Protein 6TQD (pdb70)

Foldseek 3Di:
DAKAKDFPDAAFEAAQDKAKGDIDMDHPQAWDAKDKDQVQQVVQPKDKDAPPDPDRPTIIIGHHADDVVDQQKGKMWMWIAGPVGDIYDTDIHIYGYAYPPDDAQDFKWRDKEWPDQEEALQQPDKIKIKTATDHSRATDFFFKKAKDWPDDAWDKPDGIDTHHPRRIDMIIIHHNDWDKIWMWIIGDRDPDTHIYDIHTHDHD/DDDAKAKDFPDAAQEAAQDKAKGDMDMDHPQAWDAKDKDQVQQVVQPKDKDAPPDPDRPTIIIGHGADDVVDDQKGKMWMWIAHPVGDIYDTDIHIYGYDYPVDDAQDFKFPDKEWPDQEEAQQQPDKIKIKTATDHSRATDFFFKKAKDWPDDAWDKPDGIDTHHPRRMDMIIIHHNDWDKIWMWIITPRDPDTDIYDIHTHDHD/DAKAKDQPDAAQEAAQDKAKGDMDIDHPQAWDAKDKDQVQQVVQPKDKDAPPDPDRPTIIIGHHADDVVDDQKGKMWMWIAHPVGDIYDIYIHIYGYDYPVDDAQDFKFPDKEWPDQEEAQQQPDKIKIKTATDHSRHTDFQFKKAKDWPDDAWDKPDRIFTHHPRRITMIIIHHNDWDKIWMWIIGDRDPDTHIYPIHTHDHD/DDDAKAKDFPDAAQEAAQDKAWGDIDMDHPQAWDAKDKDQVQQVVQPKDKDAPPDPDRPTIIIGHHADDVVDDQKGKMWMWIAGPVGDIYDTYIHIYGYDYPPDDAQDFKFPDKEWPDQEEAQQQPDKIKIKTATDHSRATDFFFKKAKDWPDDAWDKPDGIFTHHPRRITMIIIHHNDWDKIWMWIIGPRDPDTHIYDIHTHDHD/DKAKDQPDAAQEAAQDKAKGDIDIDDPQAWDAKDKDQVQQVVQPKDKDAPPDPDRPTIIIGHHADDVVDDQKGKMWMWIAHPVGDIYDTDIHIYGYDYPPDDAQDFKWPDKEWPDQEEALQQPDKIKIKTATDHSRQTDFQFKKAKDWPDDAWDKPDGIDTHHPRRMDMIIIHHNDWDKIKMWMIGDRDPDTHIYDIGTHDD/DDAKAKDFPDAAFEAAQDKAKGDMDIDHPQAWDAKDKDQVQQVVQPKDKDAPPDPDRPTIIIGHHADDVVDQQKGKMWMWIAGPVGDIYDTDIHIYGYDYPVDDAQDFKFPDKEWPDQEEAQQQPDKIKIKTATDHSRHTDFQFKKAKDWPDDAWDKPDRIFTHHPRRITMIIIHHNDWDKIWMWIIGPRDPDTHIYDIHTHDHD

InterPro domains:
  IPR003343 Bacterial Ig-like domain, group 2 [SM00635] (757-836)
  IPR003344 Big-1 (bacterial Ig-like domain 1) domain [PF02369] (562-648)
  IPR003344 Big-1 (bacterial Ig-like domain 1) domain [PF02369] (662-744)
  IPR003344 Big-1 (bacterial Ig-like domain 1) domain [PS51127] (560-653)
  IPR003344 Big-1 (bacterial Ig-like domain 1) domain [PS51127] (660-751)
  IPR003344 Big-1 (bacterial Ig-like domain 1) domain [SM00634] (559-648)
  IPR003344 Big-1 (bacterial Ig-like domain 1) domain [SM00634] (659-746)
  IPR003535 Intimin/invasin bacterial adhesion mediator protein [PR01369] (88-103)
  IPR003535 Intimin/inva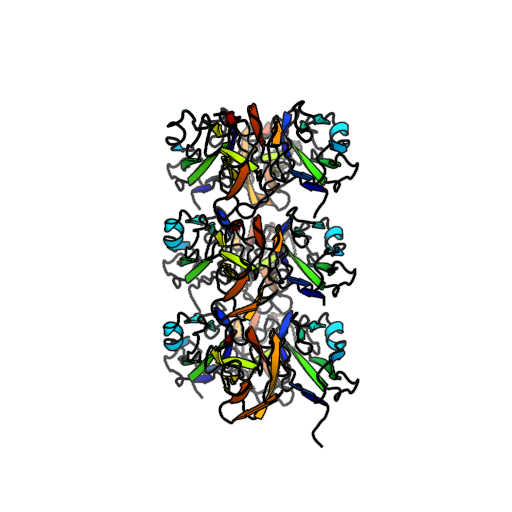sin bacterial adhesion mediator protein [PR01369] (174-189)
  IPR003535 Intimin/invasin bacterial adhesion mediator protein [PR01369] (294-309)
  IPR003535 Intimin/invasin bacterial adhesion mediator protein [PR01369] (322-341)
  IPR003535 Intimin/invasin bacterial adhesion mediator protein [PR01369] (390-409)
  IPR003535 Intimin/invasin bacterial adhesion mediator protein [PR01369] (477-489)
  IPR003535 Intimin/invasin bacterial adhesion mediator protein [PR01369] (654-667)
  IPR003535 Intimin/invasin bacterial adhesion mediator protein [PR01369] (878-890)
  IPR008964 Invasin/intimin cell-adhesion fragments [SSF49373] (560-652)
  IPR008964 Invasin/intimin cell-adhesion fragments [SSF49373] (659-747)
  IPR008964 Invasin/intimin cell-adhesion fragments [SSF49373] (757-840)
  IPR013117 Intimin, C-terminal [PF07979] (839-939)
  IPR013783 Immunoglobulin-like fold [G3DSA:2.60.40.10] (558-654)

Secondary structure (DSSP, 8-state):
--EEEE----EEEETT-EEEE--EEEESS-EEEEEEE-HHHHTTT-EEEE-SSS-TT-EEEE-----TTS--EEEEEEEEEETTS-EEEEEEEEEEEE-TT--TT--EEEEEEES-SEEESSS-PPEEEEEEEEETTEE-SS-EEEEEEEESS-EES-SEEE--TTSEEEEEEE-SS-EEEEEEEE-TT-SSPEEPPPEEEE--/---SEEEE----EEEETT-EEEE--EEEESS-EEEEEEE-HHHHTTT-EEEE-SSS-TT-EEEEPPPP-TTS--EEEEEEEEEETTS-B---EEEEEEEE-TTS-TT--EEEEEEES-SEEESSS-PPEEEEEEEEETTEE-SS-EEEEEEEESS-EES-SEEE--TTSEEEEEEE-SS-EEEEEEEE-TT-SSPEEPPPEEEE--/--EEEE----EEEETT-EEEE--EEEESS-EEEEEEE-HHHHTTT-EEEE--SS-TT-EEEEPPPP-TTS--EEEEEEEEEETTS-B---EEEEEEEE-TTS-TT--EEEEEEES-SEEESSS-PPEEEEEEEEETTEE-SS-EEEEEEEESS-EES-SEEE--TTSEEEEEEE-SS-EEEEEEEE-TT-SSPEEPPPEEEE--/---SEEEE----EEEETT-EEEE--EEEESS-EEEEEEE-HHHHTTT-EEEE-SSS-TT-EEEEPPPP-TTS--EEEEEEEEEETTS-B---EEEEEEEE-TTS-TT--EEEEEEES-SEEESSS-PPEEEEEEEEETTEE-SS-EEEEEEEESS-EES-SEEE--TTSEEEEEEE-SS-EEEEEEEE-TT-SSPEEPPPEEEE--/-EEEE----EEEETT-EEEE--EEEESS-EEEEEEE-HHHHTTT-EEEE-SSS-TT-EEEEPPPP-TTS--EEEEEEEEEETTS-B---EEEEEEEE-TTS-TT--EEEEEEES-SEEESSS-SPEEEEEEEEETTEE-SS-EEEEEEEESS-EES-SEEE--TTSEEEEEEE-SS-EEEEEEEE-TT-SSPEEPPPEEEE-/---EEEE----EEEETT-EEE---EEEESS-EEEEEEE-HHHHTTT-EEEE-SSS-TT-EEEEPPPP-TTS--EEEEEEEEEETTS-B---EEEEEEEE-TTS-TT--EEEEEEES-SEEESSS-PPEEEEEEEEETTEE-SS-EEEEEEEESS-EES-SEEE--TTSEEEEEEE-SS-EEEEEEEE-TT-SSPEEPPPEEEE--

GO terms:
  GO:0009279 cell outer membrane (C, IDA)
  GO:0042802 identical protein binding (F, IDA)
  GO:0042803 protein homodimerization activity (F, IDA)
  GO:0042834 peptidoglycan binding (F, IDA)
  GO:0141146 symbiont-mediated disruption of host tissue (P, IDA)
  GO:0098609 cell-cell adhesion (P, IDA)
  GO:0009986 cell surface (C, IC)
  GO:0005515 protein binding (F, IPI)

Structure (mmCIF, N/CA/C/O backbone):
data_6TQD
#
_entry.id   6TQD
#
_cell.length_a   56.039
_cell.length_b   65.473
_cell.length_c   79.378
_cell.angle_alpha   77.776
_cell.angle_beta   76.550
_cell.angle_gamma   84.762
#
_symmetry.space_group_name_H-M   'P 1'
#
loop_
_entity.id
_entity.type
_entity.pdbx_description
1 polymer Intimin
2 non-polymer 'BROMIDE ION'
3 non-polymer 'SODIUM ION'
4 non-polymer 'CHLORIDE ION'
5 non-polymer 'TETRAETHYLENE GLYCOL'
6 water water
#
loop_
_atom_site.group_PDB
_atom_site.id
_atom_site.type_symbol
_atom_site.label_atom_id
_atom_site.label_alt_id
_atom_site.label_comp_id
_atom_site.label_asym_id
_atom_site.label_entity_id
_atom_site.label_seq_id
_atom_site.pdbx_PDB_ins_code
_atom_site.Cartn_x
_atom_site.Cartn_y
_atom_site.Cartn_z
_atom_site.occupancy
_atom_site.B_iso_or_equiv
_atom_site.auth_seq_id
_atom_site.auth_comp_id
_atom_site.auth_asym_id
_atom_site.auth_atom_id
_atom_site.pdbx_PDB_model_num
ATOM 1 N N . ASP A 1 4 ? 1.08937 39.93792 7.35470 1.000 42.59566 452 ASP A N 1
ATOM 2 C CA . ASP A 1 4 ? 1.29259 41.33433 6.98140 1.000 40.25235 452 ASP A CA 1
ATOM 3 C C . ASP A 1 4 ? 1.63871 41.47322 5.49716 1.000 30.65254 452 ASP A C 1
ATOM 4 O O . ASP A 1 4 ? 1.24167 42.44005 4.84587 1.000 30.55211 452 ASP A O 1
ATOM 12 N N . ILE A 1 5 ? 2.38043 40.50882 4.96097 1.000 20.80543 453 ILE A N 1
ATOM 13 C CA . ILE A 1 5 ? 2.65910 40.50604 3.52866 1.000 14.66725 453 ILE A CA 1
ATOM 14 C C . ILE A 1 5 ? 1.55043 39.81361 2.74478 1.000 12.94015 453 ILE A C 1
ATOM 15 O O . ILE A 1 5 ? 1.11344 40.31366 1.70313 1.000 11.22352 453 ILE A O 1
ATOM 31 N N . LEU A 1 6 ? 1.04555 38.67192 3.22554 1.000 12.33853 454 LEU A N 1
ATOM 32 C CA . LEU A 1 6 ? 0.06984 37.90962 2.44735 1.000 11.06989 454 LEU A CA 1
ATOM 33 C C . LEU A 1 6 ? -0.71016 36.99485 3.37206 1.000 11.84533 454 LEU A C 1
ATOM 34 O O . LEU A 1 6 ? -0.10445 36.17991 4.07624 1.000 12.60201 454 LEU A O 1
ATOM 50 N N . SER A 1 7 ? -2.03126 37.11955 3.36455 1.000 9.82581 455 SER A N 1
ATOM 51 C CA . SER A 1 7 ? -2.89035 36.24535 4.15498 1.000 9.35781 455 SER A CA 1
ATOM 52 C C . SER A 1 7 ? -4.08032 35.78966 3.31882 1.000 8.69581 455 SER A C 1
ATOM 53 O O . SER A 1 7 ? -4.53828 36.49311 2.40789 1.000 9.00272 455 SER A O 1
ATOM 61 N N . LEU A 1 8 ? -4.55255 34.57836 3.61546 1.000 7.09554 456 LEU A N 1
ATOM 62 C CA . LEU A 1 8 ? -5.75105 33.99470 3.02349 1.000 6.92070 456 LEU A CA 1
ATOM 63 C C . LEU A 1 8 ? -6.62530 33.44544 4.14312 1.000 7.08179 456 LEU A C 1
ATOM 64 O O . LEU A 1 8 ? -6.14485 32.70168 5.00539 1.000 9.01843 456 LEU A O 1
ATOM 80 N N . ASN A 1 9 ? -7.90025 33.80978 4.13616 1.000 8.00724 457 ASN A N 1
ATOM 81 C CA . ASN A 1 9 ? -8.88083 33.24945 5.05174 1.000 8.10964 457 ASN A CA 1
ATOM 82 C C . ASN A 1 9 ? -10.09067 32.78791 4.25741 1.000 9.86648 457 ASN A C 1
ATOM 83 O O . ASN A 1 9 ? -10.46568 33.41617 3.26385 1.000 9.02944 457 ASN A O 1
ATOM 94 N N . ILE A 1 10 ? -10.67307 31.67590 4.69439 1.000 9.35805 458 ILE A N 1
ATOM 95 C CA . ILE A 1 10 ? -11.87410 31.10794 4.09525 1.000 11.34551 458 ILE A CA 1
ATOM 96 C C . ILE A 1 10 ? -12.94282 31.07568 5.17062 1.000 11.61185 458 ILE A C 1
ATOM 97 O O . ILE A 1 10 ? -12.97789 30.16686 5.99500 1.000 14.41166 458 ILE A O 1
ATOM 113 N N . PRO A 1 11 ? -13.81122 32.09645 5.22230 1.000 13.04381 459 PRO A N 1
ATOM 114 C CA . PRO A 1 11 ? -14.68341 32.26839 6.39350 1.000 15.35230 459 PRO A CA 1
ATOM 115 C C . PRO A 1 11 ? -15.77090 31.22535 6.51174 1.000 14.80464 459 PRO A C 1
ATOM 116 O O . PRO A 1 11 ? -16.27217 31.01402 7.61948 1.000 17.47227 459 PRO A O 1
ATOM 127 N N . HIS A 1 12 ? -16.17755 30.60313 5.41600 1.000 12.45707 460 HIS A N 1
ATOM 128 C CA . HIS A 1 12 ? -17.33457 29.72576 5.43358 1.000 12.74305 460 HIS A CA 1
ATOM 129 C C . HIS A 1 12 ? -17.00854 28.40958 4.75029 1.000 12.50899 460 HIS A C 1
ATOM 130 O O . HIS A 1 12 ? -16.48191 28.39820 3.63695 1.000 13.47751 460 HIS A O 1
ATOM 144 N N . ASP A 1 13 ? -17.35871 27.30480 5.40533 1.000 14.55690 461 ASP A N 1
ATOM 145 C CA . ASP A 1 13 ? -17.34009 26.01165 4.74481 1.000 14.65654 461 ASP A CA 1
ATOM 146 C C . ASP A 1 13 ? -18.57625 25.89016 3.86154 1.000 11.04456 461 ASP A C 1
ATOM 147 O O . ASP A 1 13 ? -19.50900 26.69081 3.94343 1.000 14.24247 461 ASP A O 1
ATOM 156 N N . ILE A 1 14 ? -18.57451 24.88701 3.00066 1.000 8.09232 462 ILE A N 1
ATOM 157 C CA . ILE A 1 14 ? -19.62375 24.70906 2.00802 1.000 8.80456 462 ILE A CA 1
ATOM 158 C C . ILE A 1 14 ? -20.44098 23.47903 2.35963 1.000 8.59473 462 ILE A C 1
ATOM 159 O O . ILE A 1 14 ? -19.88431 22.42147 2.68482 1.000 8.76845 462 ILE A O 1
ATOM 175 N N . ASN A 1 15 ? -21.76069 23.64859 2.35839 1.000 8.29669 463 ASN A N 1
ATOM 176 C CA . ASN A 1 15 ? -22.73143 22.56146 2.48994 1.000 6.80887 463 ASN A CA 1
ATOM 177 C C . ASN A 1 15 ? -23.71101 22.71069 1.34344 1.000 8.90085 463 ASN A C 1
ATOM 178 O O . ASN A 1 15 ? -24.32232 23.77789 1.18934 1.000 11.37491 463 ASN A O 1
ATOM 189 N N . GLY A 1 16 ? -23.83141 21.68059 0.51140 1.000 7.93518 464 GLY A N 1
ATOM 190 C CA . GLY A 1 16 ? -24.67043 21.78772 -0.66451 1.000 8.15763 464 GLY A CA 1
ATOM 191 C C . GLY A 1 16 ? -25.21339 20.46749 -1.15003 1.000 9.03630 464 GLY A C 1
ATOM 192 O O . GLY A 1 16 ? -24.75616 19.39654 -0.76590 1.000 9.92218 464 GLY A O 1
ATOM 196 N N . THR A 1 17 ? -26.18111 20.57242 -2.05372 1.000 11.86379 465 THR A N 1
ATOM 197 C CA . THR A 1 17 ? -26.79064 19.39688 -2.63430 1.000 12.77030 465 THR A CA 1
ATOM 198 C C . THR A 1 17 ? -25.82442 18.76466 -3.62960 1.000 11.98659 465 THR A C 1
ATOM 199 O O . THR A 1 17 ? -25.07722 19.45441 -4.33437 1.000 12.59138 465 THR A O 1
ATOM 210 N N . GLU A 1 18 ? -25.85533 17.43827 -3.69180 1.000 12.36681 466 GLU A N 1
ATOM 211 C CA . GLU A 1 18 ? -25.03415 16.69169 -4.63849 1.000 13.32382 466 GLU A CA 1
ATOM 212 C C . GLU A 1 18 ? -25.20688 17.25095 -6.04274 1.000 13.31380 466 GLU A C 1
ATOM 213 O O . GLU A 1 18 ? -26.31443 17.59906 -6.45657 1.000 14.30075 466 GLU A O 1
ATOM 225 N N A ARG A 1 19 ? -24.09645 17.34925 -6.76938 0.427 13.61607 467 ARG A N 1
ATOM 226 N N B ARG A 1 19 ? -24.09078 17.35087 -6.76256 0.573 13.41057 467 ARG A N 1
ATOM 227 C CA A ARG A 1 19 ? -23.99745 17.80686 -8.14980 0.427 15.86224 467 ARG A CA 1
ATOM 228 C CA B ARG A 1 19 ? -24.01818 17.81274 -8.14655 0.573 15.96207 467 ARG A CA 1
ATOM 229 C C A ARG A 1 19 ? -24.07810 19.32837 -8.28100 0.427 15.02805 467 ARG A C 1
ATOM 230 C C B ARG A 1 19 ? -24.29174 19.30562 -8.31025 0.573 15.18510 467 ARG A C 1
ATOM 231 O O A ARG A 1 19 ? -23.84298 19.84730 -9.37443 0.427 15.37148 467 ARG A O 1
ATOM 232 O O B ARG A 1 19 ? -24.39862 19.78572 -9.44716 0.573 15.75039 467 ARG A O 1
ATOM 273 N N . SER A 1 20 ? -24.40276 20.06104 -7.22025 1.000 13.73494 468 SER A N 1
ATOM 274 C CA . SER A 1 20 ? -24.59427 21.50078 -7.34265 1.000 13.29741 468 SER A CA 1
ATOM 275 C C . SER A 1 20 ? -23.25792 22.23387 -7.50989 1.000 11.47055 468 SER A C 1
ATOM 276 O O . SER A 1 20 ? -22.17906 21.69580 -7.24815 1.000 12.92372 468 SER A O 1
ATOM 285 N N . THR A 1 21 ? -23.35718 23.47445 -7.97158 1.000 13.70486 469 THR A N 1
ATOM 286 C CA . THR A 1 21 ? -22.22563 24.38561 -8.06436 1.000 13.92487 469 THR A CA 1
ATOM 287 C C . THR A 1 21 ? -22.31379 25.37799 -6.91603 1.000 14.97607 469 THR A C 1
ATOM 288 O O . THR A 1 21 ? -23.34540 26.02589 -6.72810 1.000 18.17558 469 THR A O 1
ATOM 299 N N . GLN A 1 22 ? -21.23291 25.49748 -6.15072 1.000 12.20110 470 GLN A N 1
ATOM 300 C CA . GLN A 1 22 ? -21.20538 26.29722 -4.93424 1.000 13.09915 470 GLN A CA 1
ATOM 301 C C . GLN A 1 22 ? -20.06716 27.30519 -5.02264 1.000 12.29150 470 GLN A C 1
ATOM 302 O O . GLN A 1 22 ? -18.89475 26.92059 -5.11938 1.000 13.79754 470 GLN A O 1
ATOM 316 N N . LYS A 1 23 ? -20.41283 28.58803 -4.96686 1.000 13.24111 471 LYS A N 1
ATOM 317 C CA . LYS A 1 23 ? -19.40281 29.63644 -4.96778 1.000 11.95699 471 LYS A CA 1
ATOM 318 C C . LYS A 1 23 ? -18.60735 29.58596 -3.66934 1.000 12.38993 471 LYS A C 1
ATOM 319 O O . LYS A 1 23 ? -19.15882 29.33870 -2.59805 1.000 15.09155 471 LYS A O 1
ATOM 338 N N . ILE A 1 24 ? -17.30506 29.83080 -3.78018 1.000 10.50328 472 ILE A N 1
ATOM 339 C CA . ILE A 1 24 ? -16.37788 29.84716 -2.65799 1.000 9.98657 472 ILE A CA 1
ATOM 340 C C . ILE A 1 24 ? -15.99411 31.28656 -2.36890 1.000 13.22976 472 ILE A C 1
ATOM 341 O O . ILE A 1 24 ? -15.60129 32.01960 -3.28009 1.000 13.29125 472 ILE A O 1
ATOM 357 N N . GLN A 1 25 ? -16.10509 31.69664 -1.11136 1.000 12.16132 473 GLN A N 1
ATOM 358 C CA . GLN A 1 25 ? -15.69660 33.02858 -0.68416 1.000 14.71340 473 GLN A CA 1
ATOM 359 C C . GLN A 1 25 ? -14.29495 32.96880 -0.08987 1.000 13.11688 473 GLN A C 1
ATOM 360 O O . GLN A 1 25 ? -14.06404 32.26328 0.90383 1.000 15.04029 473 GLN A O 1
ATOM 374 N N . LEU A 1 26 ? -13.36604 33.69310 -0.71524 1.000 11.87613 474 LEU A N 1
ATOM 375 C CA . LEU A 1 26 ? -11.99823 33.83898 -0.24237 1.000 11.62269 474 LEU A CA 1
ATOM 376 C C . LEU A 1 26 ? -11.78236 35.27880 0.19751 1.000 13.82550 474 LEU A C 1
ATOM 377 O O . LEU A 1 26 ? -12.28194 36.21815 -0.44073 1.000 15.89552 474 LEU A O 1
ATOM 393 N N A ILE A 1 27 ? -11.03683 35.45301 1.28817 0.452 9.76648 475 ILE A N 1
ATOM 394 N N B ILE A 1 27 ? -11.02313 35.46674 1.27683 0.548 9.76925 475 ILE A N 1
ATOM 395 C CA A ILE A 1 27 ? -10.64519 36.77033 1.78061 0.452 10.61589 475 ILE A CA 1
ATOM 396 C CA B ILE A 1 27 ? -10.66568 36.80109 1.75857 0.548 10.40996 475 ILE A CA 1
ATOM 397 C C A ILE A 1 27 ? -9.12515 36.82423 1.70631 0.452 10.21130 475 ILE A C 1
ATOM 398 C C B ILE A 1 27 ? -9.14403 36.88986 1.75709 0.548 10.19300 475 ILE A C 1
ATOM 399 O O A ILE A 1 27 ? -8.43523 36.10268 2.43978 0.452 10.71772 475 ILE A O 1
ATOM 400 O O B ILE A 1 27 ? -8.47586 36.27054 2.59567 0.548 10.42815 475 ILE A O 1
ATOM 431 N N . VAL A 1 28 ? -8.60012 37.67408 0.82728 1.000 11.23025 476 VAL A N 1
ATOM 432 C CA . VAL A 1 28 ? -7.17228 37.81085 0.61239 1.000 11.88047 476 VAL A CA 1
ATOM 433 C C . VAL A 1 28 ? -6.73670 39.20312 1.03573 1.000 11.16596 476 VAL A C 1
ATOM 434 O O . VAL A 1 28 ? -7.40459 40.19633 0.72312 1.000 13.44373 476 VAL A O 1
ATOM 448 N N . LYS A 1 29 ? -5.60570 39.27572 1.72611 1.000 9.93679 477 LYS A N 1
ATOM 449 C CA . LYS A 1 29 ? -4.91515 40.53791 1.97222 1.000 11.42963 477 LYS A CA 1
ATOM 450 C C . LYS A 1 29 ? -3.49484 40.35874 1.46574 1.000 12.02131 477 LYS A C 1
ATOM 451 O O . LYS A 1 29 ? -2.80063 39.43739 1.89327 1.000 14.18855 477 LYS A O 1
ATOM 470 N N . SER A 1 30 ? -3.07559 41.23214 0.54919 1.000 11.09232 478 SER A N 1
ATOM 471 C CA . SER A 1 30 ? -1.78798 41.08530 -0.12467 1.000 11.19996 478 SER A CA 1
ATOM 472 C C . SER A 1 30 ? -1.12957 42.44779 -0.28206 1.000 14.86207 478 SER A C 1
ATOM 473 O O . SER A 1 30 ? -1.67060 43.32550 -0.95707 1.000 16.77932 478 SER A O 1
ATOM 481 N N . LYS A 1 31 ? 0.03320 42.61612 0.34170 1.000 13.49379 479 LYS A N 1
ATOM 482 C CA . LYS A 1 31 ? 0.78602 43.86165 0.18695 1.000 14.38952 479 LYS A CA 1
ATOM 483 C C . LYS A 1 31 ? 1.24636 44.06794 -1.25228 1.000 15.13504 479 LYS A C 1
ATOM 484 O O . LYS A 1 31 ? 1.25370 45.20482 -1.75039 1.000 17.31639 479 LYS A O 1
ATOM 503 N N . TYR A 1 32 ? 1.67865 42.99864 -1.92544 1.000 15.68416 480 TYR A N 1
ATOM 504 C CA . TYR A 1 32 ? 2.28564 43.10666 -3.24473 1.000 16.04026 480 TYR A CA 1
ATOM 505 C C . TYR A 1 32 ? 1.33637 42.77733 -4.39140 1.000 16.25557 480 TYR A C 1
ATOM 506 O O . TYR A 1 32 ? 1.70891 42.96768 -5.55631 1.000 21.88190 480 TYR A O 1
ATOM 524 N N . GLY A 1 33 ? 0.12103 42.32752 -4.10683 1.000 14.16869 481 GLY A N 1
ATOM 525 C CA . GLY A 1 33 ? -0.83746 42.01867 -5.13930 1.000 12.19598 481 GLY A CA 1
ATOM 526 C C . GLY A 1 33 ? -1.02290 40.52594 -5.34458 1.000 13.53620 481 GLY A C 1
ATOM 527 O O . GLY A 1 33 ? -0.05672 39.78801 -5.54156 1.000 13.75395 481 GLY A O 1
ATOM 531 N N . LEU A 1 34 ? -2.27260 40.08186 -5.32812 1.000 14.74909 482 LEU A N 1
ATOM 532 C CA . LEU A 1 34 ? -2.56441 38.67322 -5.52685 1.000 12.48853 482 LEU A CA 1
ATOM 533 C C . LEU A 1 34 ? -2.24406 38.26692 -6.95807 1.000 14.10449 482 LEU A C 1
ATOM 534 O O . LEU A 1 34 ? -2.58112 38.97688 -7.91361 1.000 16.17499 482 LEU A O 1
ATOM 550 N N . ASP A 1 35 ? -1.56069 37.13147 -7.10417 1.000 10.42484 483 ASP A N 1
ATOM 551 C CA . ASP A 1 35 ? -1.31368 36.54280 -8.41240 1.000 10.73177 483 ASP A CA 1
ATOM 552 C C . ASP A 1 35 ? -2.28044 35.40942 -8.73099 1.000 11.77217 483 ASP A C 1
ATOM 553 O O . ASP A 1 35 ? -2.84203 35.36364 -9.83283 1.000 12.43849 483 ASP A O 1
ATOM 562 N N . ARG A 1 36 ? -2.49287 34.48791 -7.79234 1.000 9.03582 484 ARG A N 1
ATOM 563 C CA . ARG A 1 36 ? -3.29378 33.30441 -8.07456 1.000 10.38189 484 ARG A CA 1
ATOM 564 C C . ARG A 1 36 ? -3.59774 32.56127 -6.78458 1.000 9.04637 484 ARG A C 1
ATOM 565 O O . ARG A 1 36 ? -2.98251 32.79957 -5.73839 1.000 7.60229 484 ARG A O 1
ATOM 586 N N . ILE A 1 37 ? -4.56195 31.63590 -6.88503 1.000 8.26773 485 ILE A N 1
ATOM 587 C CA . ILE A 1 37 ? -4.88495 30.65954 -5.85765 1.000 8.36991 485 ILE A CA 1
ATOM 588 C C . ILE A 1 37 ? -4.59385 29.28197 -6.44425 1.000 6.27638 485 ILE A C 1
ATOM 589 O O . ILE A 1 37 ? -4.99863 28.99490 -7.58009 1.000 8.43032 485 ILE A O 1
ATOM 605 N N A VAL A 1 38 ? -3.93248 28.43258 -5.66684 0.703 5.89054 486 VAL A N 1
ATOM 606 N N B VAL A 1 38 ? -3.87488 28.45516 -5.69886 0.297 6.70685 486 VAL A N 1
ATOM 607 C CA A VAL A 1 38 ? -3.59902 27.06780 -6.06724 0.703 8.33143 486 VAL A CA 1
ATOM 608 C CA B VAL A 1 38 ? -3.63077 27.06976 -6.07955 0.297 7.99215 486 VAL A CA 1
ATOM 609 C C A VAL A 1 38 ? -4.28747 26.08680 -5.12226 0.703 7.00450 486 VAL A C 1
ATOM 610 C C B VAL A 1 38 ? -4.42050 26.17361 -5.13735 0.297 7.30887 486 VAL A C 1
ATOM 611 O O A VAL A 1 38 ? -4.15482 26.19459 -3.89268 0.703 6.76179 486 VAL A O 1
ATOM 612 O O B VAL A 1 38 ? -4.50013 26.43439 -3.92676 0.297 6.44987 486 VAL A O 1
ATOM 637 N N . TRP A 1 39 ? -5.01553 25.12642 -5.69394 1.000 6.88416 487 TRP A N 1
ATOM 638 C CA . TRP A 1 39 ? -5.87885 24.23321 -4.93331 1.000 6.68873 487 TRP A CA 1
ATOM 639 C C . TRP A 1 39 ? -5.39555 22.78957 -4.97348 1.000 9.74260 487 TRP A C 1
ATOM 640 O O . TRP A 1 39 ? -4.91094 22.31499 -6.00243 1.000 9.93999 487 TRP A O 1
ATOM 662 N N . ASP A 1 40 ? -5.55790 22.09816 -3.85907 1.000 8.92027 488 ASP A N 1
ATOM 663 C CA . ASP A 1 40 ? -5.53633 20.63250 -3.78896 1.000 10.39689 488 ASP A CA 1
ATOM 664 C C . ASP A 1 40 ? -6.97621 20.19795 -3.53895 1.000 10.37907 488 ASP A C 1
ATOM 665 O O . ASP A 1 40 ? -7.48468 20.32919 -2.42434 1.000 9.35154 488 ASP A O 1
ATOM 674 N N . ASP A 1 41 ? -7.65932 19.77281 -4.59651 1.000 9.36431 489 ASP A N 1
ATOM 675 C CA . ASP A 1 41 ? -9.03185 19.29101 -4.51035 1.000 10.22431 489 ASP A CA 1
ATOM 676 C C . ASP A 1 41 ? -9.11983 17.78076 -4.73050 1.000 11.22986 489 ASP A C 1
ATOM 677 O O . ASP A 1 41 ? -10.16799 17.27200 -5.13913 1.000 10.98835 489 ASP A O 1
ATOM 686 N N A SER A 1 42 ? -8.03487 17.05536 -4.45194 0.565 11.12070 490 SER A N 1
ATOM 687 N N B SER A 1 42 ? -8.02408 17.06220 -4.46631 0.435 11.14097 490 SER A N 1
ATOM 688 C CA A SER A 1 42 ? -8.00040 15.62695 -4.75947 0.565 11.53639 490 SER A CA 1
ATOM 689 C CA B SER A 1 42 ? -7.97933 15.62575 -4.72648 0.435 11.55809 490 SER A CA 1
ATOM 690 C C A SER A 1 42 ? -9.09579 14.85519 -4.03339 0.565 10.65399 490 SER A C 1
ATOM 691 C C B SER A 1 42 ? -9.13840 14.89798 -4.06058 0.435 10.72327 490 SER A C 1
ATOM 692 O O A SER A 1 42 ? -9.57645 13.83889 -4.54703 0.565 11.10577 490 SER A O 1
ATOM 693 O O B SER A 1 42 ? -9.70987 13.96549 -4.63788 0.435 11.27758 490 SER A O 1
ATOM 708 N N . ALA A 1 43 ? -9.50134 15.30897 -2.84148 1.000 9.56301 491 ALA A N 1
ATOM 709 C CA . ALA A 1 43 ? -10.59644 14.63639 -2.14016 1.000 11.36214 491 ALA A CA 1
ATOM 710 C C . ALA A 1 43 ? -11.89065 14.69322 -2.94609 1.000 10.70646 491 ALA A C 1
ATOM 711 O O . ALA A 1 43 ? -12.60425 13.68911 -3.05624 1.000 12.02888 491 ALA A O 1
ATOM 719 N N . LEU A 1 44 ? -12.21786 15.85722 -3.51643 1.000 9.14838 492 LEU A N 1
ATOM 720 C CA . LEU A 1 44 ? -13.40186 15.94819 -4.35443 1.000 9.98526 492 LEU A CA 1
ATOM 721 C C . LEU A 1 44 ? -13.26453 15.10868 -5.61267 1.000 9.70782 492 LEU A C 1
ATOM 722 O O . LEU A 1 44 ? -14.23545 14.48791 -6.05873 1.000 11.68905 492 LEU A O 1
ATOM 738 N N . ARG A 1 45 ? -12.07712 15.09983 -6.21403 1.000 8.34749 493 ARG A N 1
ATOM 739 C CA . ARG A 1 45 ? -11.89674 14.37742 -7.46856 1.000 9.54313 493 ARG A CA 1
ATOM 740 C C . ARG A 1 45 ? -12.04680 12.87467 -7.28421 1.000 11.66432 493 ARG A C 1
ATOM 741 O O . ARG A 1 45 ? -12.40861 12.18054 -8.23503 1.000 11.94140 493 ARG A O 1
ATOM 762 N N A SER A 1 46 ? -11.76560 12.36533 -6.08466 0.570 11.22965 494 SER A N 1
ATOM 763 N N B SER A 1 46 ? -11.77249 12.36265 -6.08416 0.430 11.44769 494 SER A N 1
ATOM 764 C CA A SER A 1 46 ? -11.96446 10.94419 -5.82018 0.570 13.26685 494 SER A CA 1
ATOM 765 C CA B SER A 1 46 ? -11.95583 10.93792 -5.82645 0.430 13.25426 494 SER A CA 1
ATOM 766 C C A SER A 1 46 ? -13.38760 10.52214 -6.13834 0.570 12.89620 494 SER A C 1
ATOM 767 C C B SER A 1 46 ? -13.39824 10.50381 -6.02769 0.430 12.90794 494 SER A C 1
ATOM 768 O O A SER A 1 46 ? -13.63318 9.35924 -6.49122 0.570 13.22249 494 SER A O 1
ATOM 769 O O B SER A 1 46 ? -13.65930 9.30440 -6.18755 0.430 12.89230 494 SER A O 1
ATOM 784 N N . GLN A 1 47 ? -14.34090 11.44592 -6.02069 1.000 12.03917 495 GLN A N 1
ATOM 785 C CA . GLN A 1 47 ? -15.74713 11.15624 -6.27290 1.000 12.35036 495 GLN A CA 1
ATOM 786 C C . GLN A 1 47 ? -16.32286 11.95728 -7.43666 1.000 14.04461 495 GLN A C 1
ATOM 787 O O . GLN A 1 47 ? -17.54481 12.02324 -7.59207 1.000 16.10555 495 GLN A O 1
ATOM 802 N N . GLY A 1 48 ? -15.46879 12.53537 -8.28188 1.000 12.39910 496 GLY A N 1
ATOM 803 C CA . GLY A 1 48 ? -15.92258 13.18814 -9.48802 1.000 13.66957 496 GLY A CA 1
ATOM 804 C C . GLY A 1 48 ? -16.30891 14.64361 -9.34813 1.000 12.19471 496 GLY A C 1
ATOM 805 O O . GLY A 1 48 ? -16.85267 15.21376 -10.29994 1.000 15.58802 496 GLY A O 1
ATOM 809 N N . GLY A 1 49 ? -16.06041 15.25858 -8.19918 1.000 10.95201 497 GLY A N 1
ATOM 810 C CA . GLY A 1 49 ? -16.24027 16.68734 -8.05061 1.000 9.48196 497 GLY A CA 1
ATOM 811 C C . GLY A 1 49 ? -14.93268 17.40282 -8.31110 1.000 9.93061 497 GLY A C 1
ATOM 812 O O . GLY A 1 49 ? -13.90978 16.79166 -8.61493 1.000 10.72516 497 GLY A O 1
ATOM 816 N N . GLN A 1 50 ? -14.97008 18.72850 -8.19096 1.000 8.12447 498 GLN A N 1
ATOM 817 C CA . GLN A 1 50 ? -13.76615 19.49996 -8.45654 1.000 9.36900 498 GLN A CA 1
ATOM 818 C C . GLN A 1 50 ? -13.96442 20.92878 -7.99723 1.000 8.45410 498 GLN A C 1
ATOM 819 O O . GLN A 1 50 ? -15.08511 21.39736 -7.79862 1.000 8.96917 498 GLN A O 1
ATOM 833 N N A ILE A 1 51 ? -12.84685 21.62938 -7.84384 0.543 8.66116 499 ILE A N 1
ATOM 834 N N B ILE A 1 51 ? -12.83649 21.61227 -7.79028 0.457 8.53773 499 ILE A N 1
ATOM 835 C CA A ILE A 1 51 ? -12.83420 23.07712 -7.69633 0.543 9.74767 499 ILE A CA 1
ATOM 836 C CA B ILE A 1 51 ? -12.78344 23.06601 -7.68744 0.457 9.64115 499 ILE A CA 1
ATOM 837 C C A ILE A 1 51 ? -12.29133 23.67003 -8.97935 0.543 9.69970 499 ILE A C 1
ATOM 838 C C B ILE A 1 51 ? -12.35188 23.59671 -9.04564 0.457 9.83842 499 ILE A C 1
ATOM 839 O O A ILE A 1 51 ? -11.26589 23.21252 -9.50166 0.543 10.06773 499 ILE A O 1
ATOM 840 O O B ILE A 1 51 ? -11.46254 23.02517 -9.69389 0.457 8.92670 499 ILE A O 1
ATOM 871 N N . GLN A 1 52 ? -12.98756 24.67865 -9.49557 1.000 10.65864 500 GLN A N 1
ATOM 872 C CA . GLN A 1 52 ? -12.64576 25.28302 -10.76560 1.000 12.44688 500 GLN A CA 1
ATOM 873 C C . GLN A 1 52 ? -12.85623 26.78387 -10.67909 1.000 11.79593 500 GLN A C 1
ATOM 874 O O . GLN A 1 52 ? -13.67696 27.27012 -9.89580 1.000 10.65911 500 GLN A O 1
ATOM 889 N N . HIS A 1 53 ? -12.10041 27.51794 -11.49116 1.000 13.99771 501 HIS A N 1
ATOM 890 C CA . HIS A 1 53 ? -12.34295 28.93659 -11.63503 1.000 17.58050 501 HIS A CA 1
ATOM 891 C C . HIS A 1 53 ? -13.74870 29.16367 -12.17387 1.000 18.08432 501 HIS A C 1
ATOM 892 O O . HIS A 1 53 ? -14.23111 28.42141 -13.03516 1.000 19.64089 501 HIS A O 1
ATOM 906 N N . SER A 1 54 ? -14.42360 30.18360 -11.63861 1.000 17.90055 502 SER A N 1
ATOM 907 C CA . SER A 1 54 ? -15.80044 30.46235 -12.04386 1.000 21.38494 502 SER A CA 1
ATOM 908 C C . SER A 1 54 ? -15.90130 31.01923 -13.45726 1.000 25.65708 502 SER A C 1
ATOM 909 O O . SER A 1 54 ? -17.01423 31.12206 -13.98336 1.000 28.07495 502 SER A O 1
ATOM 917 N N . GLY A 1 55 ? -14.78077 31.37299 -14.07820 1.000 25.89224 503 GLY A N 1
ATOM 918 C CA . GLY A 1 55 ? -14.78141 31.90704 -15.42350 1.000 30.92916 503 GLY A CA 1
ATOM 919 C C . GLY A 1 55 ? -14.80862 33.41335 -15.50520 1.000 36.12416 503 GLY A C 1
ATOM 920 O O . GLY A 1 55 ? -14.81751 33.95966 -16.61809 1.000 40.37013 503 GLY A O 1
ATOM 924 N N . SER A 1 56 ? -14.82484 34.10297 -14.37197 1.000 34.33264 504 SER A N 1
ATOM 925 C CA . SER A 1 56 ? -14.77073 35.55694 -14.35774 1.000 36.86752 504 SER A CA 1
ATOM 926 C C . SER A 1 56 ? -13.31989 35.97568 -14.58776 1.000 36.93793 504 SER A C 1
ATOM 927 O O . SER A 1 56 ? -12.44271 35.14652 -14.84649 1.000 36.07678 504 SER A O 1
ATOM 935 N N . GLN A 1 57 ? -13.04559 37.27180 -14.49973 1.000 38.56563 505 GLN A N 1
ATOM 936 C CA . GLN A 1 57 ? -11.69322 37.77609 -14.68428 1.000 40.87338 505 GLN A CA 1
ATOM 937 C C . GLN A 1 57 ? -10.91958 37.89016 -13.37434 1.000 34.93438 505 GLN A C 1
ATOM 938 O O . GLN A 1 57 ? -9.76433 38.32498 -13.39299 1.000 35.33698 505 GLN A O 1
ATOM 952 N N . SER A 1 58 ? -11.51518 37.48502 -12.25084 1.000 30.43454 506 SER A N 1
ATOM 953 C CA . SER A 1 58 ? -10.90614 37.64722 -10.93578 1.000 28.57448 506 SER A CA 1
ATOM 954 C C . SER A 1 58 ? -10.08006 36.42400 -10.56888 1.000 26.26603 506 SER A C 1
ATOM 955 O O . SER A 1 58 ? -10.55939 35.28839 -10.66543 1.000 28.59694 506 SER A O 1
ATOM 963 N N . ALA A 1 59 ? -8.83866 36.66053 -10.14478 1.000 23.21161 507 ALA A N 1
ATOM 964 C CA . ALA A 1 59 ? -7.95327 35.57049 -9.75771 1.000 21.22578 507 ALA A CA 1
ATOM 965 C C . ALA A 1 59 ? -8.39235 34.84743 -8.48918 1.000 20.07944 507 ALA A C 1
ATOM 966 O O . ALA A 1 59 ? -7.77684 33.83040 -8.14559 1.000 19.69918 507 ALA A O 1
ATOM 973 N N . GLN A 1 60 ? -9.41852 35.33146 -7.78152 1.000 18.79933 508 GLN A N 1
ATOM 974 C CA . GLN A 1 60 ? -9.85583 34.65767 -6.56273 1.000 19.78415 508 GLN A CA 1
ATOM 975 C C . GLN A 1 60 ? -11.27732 34.11360 -6.65227 1.000 18.44793 508 GLN A C 1
ATOM 976 O O . GLN A 1 60 ? -11.86976 33.78608 -5.61322 1.000 24.16365 508 GLN A O 1
ATOM 990 N N A ASP A 1 61 ? -11.83986 34.00366 -7.85651 0.555 16.39492 509 ASP A N 1
ATOM 991 N N B ASP A 1 61 ? -11.85092 34.02020 -7.85053 0.445 16.59333 509 ASP A N 1
ATOM 992 C CA A ASP A 1 61 ? -13.23633 33.60724 -8.04266 0.555 17.63163 509 ASP A CA 1
ATOM 993 C CA B ASP A 1 61 ? -13.24274 33.60634 -8.02302 0.445 17.64837 509 ASP A CA 1
ATOM 994 C C A ASP A 1 61 ? -13.28312 32.12906 -8.41117 0.555 14.72351 509 ASP A C 1
ATOM 995 C C B ASP A 1 61 ? -13.27679 32.13211 -8.40415 0.445 14.71987 509 ASP A C 1
ATOM 996 O O A ASP A 1 61 ? -13.07316 31.75896 -9.57098 0.555 15.18449 509 ASP A O 1
ATOM 997 O O B ASP A 1 61 ? -13.04784 31.76924 -9.56232 0.445 15.17154 509 ASP A O 1
ATOM 1014 N N . TYR A 1 62 ? -13.58813 31.28766 -7.42275 1.000 9.68417 510 TYR A N 1
ATOM 1015 C CA . TYR A 1 62 ? -13.62335 29.84698 -7.59274 1.000 10.46397 510 TYR A CA 1
ATOM 1016 C C . TYR A 1 62 ? -14.95915 29.29319 -7.12279 1.000 10.53039 510 TYR A C 1
ATOM 1017 O O . TYR A 1 62 ? -15.68808 29.92679 -6.35772 1.000 12.44174 510 TYR A O 1
ATOM 1036 N N . GLN A 1 63 ? -15.26362 28.10084 -7.60164 1.000 9.33401 511 GLN A N 1
ATOM 1037 C CA . GLN A 1 63 ? -16.48834 27.40685 -7.23227 1.000 9.94626 511 GLN A CA 1
ATOM 1038 C C . GLN A 1 63 ? -16.19487 25.92105 -7.13295 1.000 10.66401 511 GLN A C 1
ATOM 1039 O O . GLN A 1 63 ? -15.27290 25.40309 -7.76998 1.000 11.28933 511 GLN A O 1
ATOM 1053 N N . ALA A 1 64 ? -16.99692 25.23424 -6.33827 1.000 10.34210 512 ALA A N 1
ATOM 1054 C CA . ALA A 1 64 ? -16.89319 23.79659 -6.18640 1.000 10.11865 512 ALA A CA 1
ATOM 1055 C C . ALA A 1 64 ? -18.05865 23.15013 -6.91589 1.000 10.50874 512 ALA A C 1
ATOM 1056 O O . ALA A 1 64 ? -19.20421 23.59060 -6.76608 1.000 10.84699 512 ALA A O 1
ATOM 1063 N N . ILE A 1 65 ? -17.75407 22.13964 -7.71879 1.000 9.01637 513 ILE A N 1
ATOM 1064 C CA . ILE A 1 65 ? -18.74598 21.24588 -8.30563 1.000 9.93741 513 ILE A CA 1
ATOM 1065 C C . ILE A 1 65 ? -18.80742 20.03345 -7.39060 1.000 9.61790 513 ILE A C 1
ATOM 1066 O O . ILE A 1 65 ? -17.83259 19.29012 -7.26520 1.000 10.72733 513 ILE A O 1
ATOM 1082 N N . LEU A 1 66 ? -19.95030 19.83763 -6.73808 1.000 10.56447 514 LEU A N 1
ATOM 1083 C CA . LEU A 1 66 ? -20.05732 18.79288 -5.73372 1.000 9.79134 514 LEU A CA 1
ATOM 1084 C C . LEU A 1 66 ? -20.30118 17.43592 -6.38727 1.000 11.30579 514 LEU A C 1
ATOM 1085 O O . LEU A 1 66 ? -21.02169 17.34694 -7.38699 1.000 11.91381 514 LEU A O 1
ATOM 1101 N N . PRO A 1 67 ? -19.69813 16.37265 -5.86820 1.000 10.41211 515 PRO A N 1
ATOM 1102 C CA . PRO A 1 67 ? -19.94699 15.03937 -6.43230 1.000 12.36988 515 PRO A CA 1
ATOM 1103 C C . PRO A 1 67 ? -21.35310 14.54316 -6.10539 1.000 13.10183 515 PRO A C 1
ATOM 1104 O O . PRO A 1 67 ? -22.11247 15.16970 -5.36305 1.000 10.95316 515 PRO A O 1
ATOM 1115 N N . ALA A 1 68 ? -21.68804 13.39287 -6.68025 1.000 13.13878 516 ALA A N 1
ATOM 1116 C CA . ALA A 1 68 ? -22.90200 12.69260 -6.29603 1.000 13.15402 516 ALA A CA 1
ATOM 1117 C C . ALA A 1 68 ? -22.80664 12.21109 -4.85379 1.000 12.34480 516 ALA A C 1
ATOM 1118 O O . ALA A 1 68 ? -21.72797 11.92398 -4.33489 1.000 12.79424 516 ALA A O 1
ATOM 1125 N N . TYR A 1 69 ? -23.96329 12.11724 -4.21012 1.000 12.57120 517 TYR A N 1
ATOM 1126 C CA . TYR A 1 69 ? -24.02419 11.64612 -2.83808 1.000 11.27272 517 TYR A CA 1
ATOM 1127 C C . TYR A 1 69 ? -23.69103 10.16220 -2.79192 1.000 14.22773 517 TYR A C 1
ATOM 1128 O O . TYR A 1 69 ? -24.13924 9.38195 -3.64100 1.000 15.39111 517 TYR A O 1
ATOM 1146 N N . VAL A 1 70 ? -22.92694 9.77236 -1.78276 1.000 15.46876 518 VAL A N 1
ATOM 1147 C CA . VAL A 1 70 ? -22.53000 8.38311 -1.57628 1.000 16.61865 518 VAL A CA 1
ATOM 1148 C C . VAL A 1 70 ? -23.36770 7.82444 -0.43649 1.000 17.76578 518 VAL A C 1
ATOM 1149 O O . VAL A 1 70 ? -23.22130 8.23780 0.71789 1.000 16.88389 518 VAL A O 1
ATOM 1162 N N . GLN A 1 71 ? -24.24647 6.87307 -0.74387 1.000 21.44375 519 GLN A N 1
ATOM 1163 C CA . GLN A 1 71 ? -25.05678 6.26519 0.30038 1.000 23.05017 519 GLN A CA 1
ATOM 1164 C C . GLN A 1 71 ? -24.16095 5.45871 1.22874 1.000 23.36648 519 GLN A C 1
ATOM 1165 O O . GLN A 1 71 ? -23.37696 4.61769 0.77837 1.000 26.73055 519 GLN A O 1
ATOM 1179 N N . GLY A 1 72 ? -24.26424 5.73365 2.52598 1.000 22.24410 520 GLY A N 1
ATOM 1180 C CA . GLY A 1 72 ? -23.40484 5.12798 3.51097 1.000 25.50395 520 GLY A CA 1
ATOM 1181 C C . GLY A 1 72 ? -21.99773 5.67401 3.56119 1.000 25.72196 520 GLY A C 1
ATOM 1182 O O . GLY A 1 72 ? -21.19001 5.18077 4.35900 1.000 27.93913 520 GLY A O 1
ATOM 1186 N N . GLY A 1 73 ? -21.66934 6.67641 2.73773 1.000 21.03909 521 GLY A N 1
ATOM 1187 C CA . GLY A 1 73 ? -20.31952 7.19214 2.67199 1.000 19.88647 521 GLY A CA 1
ATOM 1188 C C . GLY A 1 73 ? -20.11184 8.39735 3.56833 1.000 17.12834 521 GLY A C 1
ATOM 1189 O O . GLY A 1 73 ? -21.00264 8.85353 4.28027 1.000 17.15349 521 GLY A O 1
ATOM 1193 N N . SER A 1 74 ? -18.89636 8.93794 3.50066 1.000 18.57735 522 SER A N 1
ATOM 1194 C CA . SER A 1 74 ? -18.54183 10.08512 4.32254 1.000 19.05369 522 SER A CA 1
ATOM 1195 C C . SER A 1 74 ? -19.27241 11.33705 3.85602 1.000 15.45277 522 SER A C 1
ATOM 1196 O O . SER A 1 74 ? -19.87810 12.06133 4.66209 1.000 13.96787 522 SER A O 1
ATOM 1204 N N . ASN A 1 75 ? -19.18545 11.62803 2.56677 1.000 13.42324 523 ASN A N 1
ATOM 1205 C CA . ASN A 1 75 ? -19.76794 12.82193 1.95108 1.000 10.23416 523 ASN A CA 1
ATOM 1206 C C . ASN A 1 75 ? -19.18371 14.11988 2.49708 1.000 10.85510 523 ASN A C 1
ATOM 1207 O O . ASN A 1 75 ? -19.78827 15.17637 2.34283 1.000 8.28454 523 ASN A O 1
ATOM 1218 N N . VAL A 1 76 ? -18.01375 14.04427 3.13340 1.000 12.49859 524 VAL A N 1
ATOM 1219 C CA . VAL A 1 76 ? -17.26569 15.20530 3.58684 1.000 11.65150 524 VAL A CA 1
ATOM 1220 C C . VAL A 1 76 ? -15.93043 15.20770 2.85986 1.000 11.70286 524 VAL A C 1
ATOM 1221 O O . VAL A 1 76 ? -15.24073 14.18569 2.81795 1.000 11.99259 524 VAL A O 1
ATOM 1234 N N . TYR A 1 77 ? -15.56781 16.35149 2.28795 1.000 7.91216 525 TYR A N 1
ATOM 1235 C CA . TYR A 1 77 ? -14.38040 16.46418 1.45462 1.000 10.62590 525 TYR A CA 1
ATOM 1236 C C . TYR A 1 77 ? -13.56056 17.64623 1.94148 1.000 9.53166 525 TYR A C 1
ATOM 1237 O O . TYR A 1 77 ? -14.07219 18.76502 2.00379 1.000 12.14121 525 TYR A O 1
ATOM 1255 N N . LYS A 1 78 ? -12.30311 17.39670 2.28375 1.000 8.63862 526 LYS A N 1
ATOM 1256 C CA . LYS A 1 78 ? -11.40697 18.42860 2.78768 1.000 9.27301 526 LYS A CA 1
ATOM 1257 C C . LYS A 1 78 ? -10.47070 18.80556 1.64974 1.000 9.59465 526 LYS A C 1
ATOM 1258 O O . LYS A 1 78 ? -9.78260 17.93845 1.09303 1.000 11.40042 526 LYS A O 1
ATOM 1277 N N . VAL A 1 79 ? -10.46405 20.09201 1.28070 1.000 8.15010 527 VAL A N 1
ATOM 1278 C CA . VAL A 1 79 ? -9.61034 20.60116 0.21913 1.000 7.40720 527 VAL A CA 1
ATOM 1279 C C . VAL A 1 79 ? -8.83721 21.79173 0.78262 1.000 8.38124 527 VAL A C 1
ATOM 1280 O O . VAL A 1 79 ? -9.19743 22.36151 1.81389 1.000 7.64114 527 VAL A O 1
ATOM 1293 N N . THR A 1 80 ? -7.75322 22.16651 0.09564 1.000 5.70886 528 THR A N 1
ATOM 1294 C CA . THR A 1 80 ? -6.90229 23.23471 0.58087 1.000 7.24781 528 THR A CA 1
ATOM 1295 C C . THR A 1 80 ? -6.60492 24.23684 -0.53042 1.000 5.13193 528 THR A C 1
ATOM 1296 O O . THR A 1 80 ? -6.47780 23.87401 -1.69979 1.000 6.58908 528 THR A O 1
ATOM 1307 N N . ALA A 1 81 ? -6.45764 25.49407 -0.13850 1.000 6.73038 529 ALA A N 1
ATOM 1308 C CA . ALA A 1 81 ? -6.12154 26.56832 -1.05186 1.000 4.95547 529 ALA A CA 1
ATOM 1309 C C . ALA A 1 81 ? -4.94765 27.34989 -0.50484 1.000 6.51316 529 ALA A C 1
ATOM 1310 O O . ALA A 1 81 ? -4.88534 27.63730 0.68615 1.000 8.10499 529 ALA A O 1
ATOM 1317 N N . ARG A 1 82 ? -4.05015 27.74676 -1.39523 1.000 6.01187 530 ARG A N 1
ATOM 1318 C CA . ARG A 1 82 ? -2.90636 28.57143 -1.06085 1.000 6.48048 530 ARG A CA 1
ATOM 1319 C C . ARG A 1 82 ? -2.88375 29.74074 -2.03041 1.000 7.52516 530 ARG A C 1
ATOM 1320 O O . ARG A 1 82 ? -2.93725 29.54356 -3.24837 1.000 8.22921 530 ARG A O 1
ATOM 1341 N N . ALA A 1 83 ? -2.78665 30.95192 -1.49857 1.000 7.91961 531 ALA A N 1
ATOM 1342 C CA . ALA A 1 83 ? -2.66500 32.13968 -2.33442 1.000 5.29259 531 ALA A CA 1
ATOM 1343 C C . ALA A 1 83 ? -1.19775 32.46328 -2.56945 1.000 6.69479 531 ALA A C 1
ATOM 1344 O O . ALA A 1 83 ? -0.35187 32.24168 -1.69920 1.000 7.61895 531 ALA A O 1
ATOM 1351 N N . TYR A 1 84 ? -0.89369 32.98335 -3.76675 1.000 4.87493 532 TYR A N 1
ATOM 1352 C CA . TYR A 1 84 ? 0.42993 33.48394 -4.08786 1.000 4.46423 532 TYR A CA 1
ATOM 1353 C C . TYR A 1 84 ? 0.31808 34.93771 -4.53540 1.000 6.42295 532 TYR A C 1
ATOM 1354 O O . TYR A 1 84 ? -0.61984 35.30443 -5.26831 1.000 7.27510 532 TYR A O 1
ATOM 1372 N N . ASP A 1 85 ? 1.30349 35.74334 -4.15063 1.000 6.31079 533 ASP A N 1
ATOM 1373 C CA . ASP A 1 85 ? 1.37252 37.13125 -4.60249 1.000 6.26324 533 ASP A CA 1
ATOM 1374 C C . ASP A 1 85 ? 2.28651 37.24786 -5.81946 1.000 8.95745 533 ASP A C 1
ATOM 1375 O O . ASP A 1 85 ? 2.89825 36.28101 -6.27616 1.000 8.57395 533 ASP A O 1
ATOM 1384 N N . ARG A 1 86 ? 2.37513 38.46709 -6.34900 1.000 8.91961 534 ARG A N 1
ATOM 1385 C CA . ARG A 1 86 ? 3.15555 38.71615 -7.56419 1.000 10.56954 534 ARG A CA 1
ATOM 1386 C C . ARG A 1 86 ? 4.65300 38.56062 -7.37252 1.000 11.59464 534 ARG A C 1
ATOM 1387 O O . ARG A 1 86 ? 5.37034 38.50423 -8.37911 1.000 12.98490 534 ARG A O 1
ATOM 1408 N N . ASN A 1 87 ? 5.14273 38.50891 -6.12847 1.000 10.54136 535 ASN A N 1
ATOM 1409 C CA . ASN A 1 87 ? 6.54907 38.28077 -5.81708 1.000 10.51118 535 ASN A CA 1
ATOM 1410 C C . ASN A 1 87 ? 6.85794 36.81172 -5.56001 1.000 10.97473 535 ASN A C 1
ATOM 1411 O O . ASN A 1 87 ? 8.01390 36.47335 -5.29422 1.000 14.44074 535 ASN A O 1
ATOM 1422 N N . GLY A 1 88 ? 5.85506 35.94438 -5.60285 1.000 8.70937 536 GLY A N 1
ATOM 1423 C CA . GLY A 1 88 ? 6.07481 34.53298 -5.36474 1.000 7.69330 536 GLY A CA 1
ATOM 1424 C C . GLY A 1 88 ? 5.91074 34.08111 -3.93441 1.000 8.20759 536 GLY A C 1
ATOM 1425 O O . GLY A 1 88 ? 6.12244 32.89548 -3.66352 1.000 10.03199 536 GLY A O 1
ATOM 1429 N N . ASN A 1 89 ? 5.59291 34.98368 -3.00731 1.000 8.01963 537 ASN A N 1
ATOM 1430 C CA . ASN A 1 89 ? 5.26861 34.57026 -1.64895 1.000 7.66972 537 ASN A CA 1
ATOM 1431 C C . ASN A 1 89 ? 3.92233 33.86878 -1.66172 1.000 5.47061 537 ASN A C 1
ATOM 1432 O O . ASN A 1 89 ? 3.08496 34.10405 -2.52985 1.000 6.97279 537 ASN A O 1
ATOM 1443 N N . SER A 1 90 ? 3.71955 32.99220 -0.68942 1.000 6.85906 538 SER A N 1
ATOM 1444 C CA . SER A 1 90 ? 2.43619 32.33115 -0.54300 1.000 7.19809 538 SER A CA 1
ATOM 1445 C C . SER A 1 90 ? 1.86051 32.58294 0.84275 1.000 7.87766 538 SER A C 1
ATOM 1446 O O . SER A 1 90 ? 2.53568 33.06830 1.75733 1.000 7.56972 538 SER A O 1
ATOM 1454 N N . SER A 1 91 ? 0.57099 32.27632 0.97077 1.000 7.69260 539 SER A N 1
ATOM 1455 C CA . SER A 1 91 ? -0.15051 32.29787 2.23004 1.000 6.37156 539 SER A CA 1
ATOM 1456 C C . SER A 1 91 ? -0.03672 30.94325 2.92440 1.000 6.85101 539 SER A C 1
ATOM 1457 O O . SER A 1 91 ? 0.62841 30.02549 2.45311 1.000 7.45801 539 SER A O 1
ATOM 1465 N N . ASN A 1 92 ? -0.72728 30.80593 4.05513 1.000 7.28404 540 ASN A N 1
ATOM 1466 C CA . ASN A 1 92 ? -0.96497 29.47642 4.58835 1.000 7.21380 540 ASN A CA 1
ATOM 1467 C C . ASN A 1 92 ? -1.76053 28.65951 3.56777 1.000 8.30407 540 ASN A C 1
ATOM 1468 O O . ASN A 1 92 ? -2.45556 29.19785 2.69726 1.000 8.71339 540 ASN A O 1
ATOM 1479 N N . ASN A 1 93 ? -1.67229 27.33124 3.69379 1.000 7.51740 541 ASN A N 1
ATOM 1480 C CA . ASN A 1 93 ? -2.51566 26.41210 2.93223 1.000 10.03382 541 ASN A CA 1
ATOM 1481 C C . ASN A 1 93 ? -3.76957 26.21361 3.77595 1.000 9.27399 541 ASN A C 1
ATOM 1482 O O . ASN A 1 93 ? -3.71183 25.60057 4.84365 1.000 11.51017 541 ASN A O 1
ATOM 1493 N N . VAL A 1 94 ? -4.88804 26.74931 3.31240 1.000 6.52730 542 VAL A N 1
ATOM 1494 C CA . VAL A 1 94 ? -6.07241 26.92389 4.14234 1.000 6.97926 542 VAL A CA 1
ATOM 1495 C C . VAL A 1 94 ? -7.11643 25.87556 3.79975 1.000 6.86518 542 VAL A C 1
ATOM 1496 O O . VAL A 1 94 ? -7.44206 25.65110 2.62586 1.000 6.03670 542 VAL A O 1
ATOM 1509 N N . LEU A 1 95 ? -7.69780 25.28920 4.83912 1.000 8.78954 543 LEU A N 1
ATOM 1510 C CA . LEU A 1 95 ? -8.65668 24.21178 4.69576 1.000 10.03798 543 LEU A CA 1
ATOM 1511 C C . LEU A 1 95 ? -10.04000 24.76008 4.38922 1.000 9.41705 543 LEU A C 1
ATOM 1512 O O . LEU A 1 95 ? -10.50329 25.73472 4.99093 1.000 12.03702 543 LEU A O 1
ATOM 1528 N N . LEU A 1 96 ? -10.68767 24.12935 3.42088 1.000 8.42561 544 LEU A N 1
ATOM 1529 C CA . LEU A 1 96 ? -12.10334 24.30475 3.13301 1.000 7.98732 544 LEU A CA 1
ATOM 1530 C C . LEU A 1 96 ? -12.74230 22.92580 3.21318 1.000 7.44480 544 LEU A C 1
ATOM 1531 O O . LEU A 1 96 ? -12.24424 21.97996 2.59611 1.000 8.38509 544 LEU A O 1
ATOM 1547 N N . THR A 1 97 ? -13.83182 22.81529 3.96462 1.000 8.43589 545 THR A N 1
ATOM 1548 C CA . THR A 1 97 ? -14.56736 21.56810 4.11424 1.000 8.32358 545 THR A CA 1
ATOM 1549 C C . THR A 1 97 ? -15.86445 21.66571 3.32431 1.000 9.04822 545 THR A C 1
ATOM 1550 O O . THR A 1 97 ? -16.61790 22.63856 3.47100 1.000 10.16633 545 THR A O 1
ATOM 1561 N N . ILE A 1 98 ? -16.09950 20.67738 2.47283 1.000 7.37941 546 ILE A N 1
ATOM 1562 C CA . ILE A 1 98 ? -17.27021 20.62345 1.60620 1.000 8.85362 546 ILE A CA 1
ATOM 1563 C C . ILE A 1 98 ? -18.06847 19.38629 1.99703 1.000 9.53242 546 ILE A C 1
ATOM 1564 O O . ILE A 1 98 ? -17.55015 18.26347 1.95172 1.000 10.82181 546 ILE A O 1
ATOM 1580 N N . THR A 1 99 ? -19.31924 19.59249 2.38558 1.000 9.55060 547 THR A N 1
ATOM 1581 C CA . THR A 1 99 ? -20.20865 18.50571 2.77657 1.000 7.89999 547 THR A CA 1
ATOM 1582 C C . THR A 1 99 ? -21.33734 18.41442 1.76262 1.000 8.95492 547 THR A C 1
ATOM 1583 O O . THR A 1 99 ? -21.95698 19.42682 1.42437 1.000 9.66450 547 THR A O 1
ATOM 1594 N N . VAL A 1 100 ? -21.61500 17.20083 1.30672 1.000 8.06729 548 VAL A N 1
ATOM 1595 C CA . VAL A 1 100 ? -22.56767 16.93434 0.23972 1.000 7.28038 548 VAL A CA 1
ATOM 1596 C C . VAL A 1 100 ? -23.79855 16.29964 0.86981 1.000 11.54574 548 VAL A C 1
ATOM 1597 O O . VAL A 1 100 ? -23.69768 15.27964 1.57083 1.000 11.74261 548 VAL A O 1
ATOM 1610 N N . LEU A 1 101 ? -24.94856 16.90535 0.62191 1.000 9.59234 549 LEU A N 1
ATOM 1611 C CA . LEU A 1 101 ? -26.24427 16.37091 1.01342 1.000 8.91270 549 LEU A CA 1
ATOM 1612 C C . LEU A 1 101 ? -26.93263 15.75852 -0.19787 1.000 12.51074 549 LEU A C 1
ATOM 1613 O O . LEU A 1 101 ? -26.67508 16.12720 -1.34340 1.000 14.31743 549 LEU A O 1
ATOM 1629 N N . SER A 1 102 ? -27.81483 14.80132 0.06550 1.000 12.01888 550 SER A N 1
ATOM 1630 C CA . SER A 1 102 ? -28.53062 14.14750 -1.01915 1.000 13.89642 550 SER A CA 1
ATOM 1631 C C . SER A 1 102 ? -29.67468 15.03049 -1.51344 1.000 14.84326 550 SER A C 1
ATOM 1632 O O . SER A 1 102 ? -30.09826 15.97786 -0.84645 1.000 15.44032 550 SER A O 1
ATOM 1640 N N . ASN A 1 103 ? -30.17635 14.69750 -2.70680 1.000 16.93241 551 ASN A N 1
ATOM 1641 C CA . ASN A 1 103 ? -31.24825 15.47730 -3.31557 1.000 20.20125 551 ASN A CA 1
ATOM 1642 C C . ASN A 1 103 ? -32.41916 15.69677 -2.36219 1.000 23.04785 551 ASN A C 1
ATOM 1643 O O . ASN A 1 103 ? -33.05100 16.75918 -2.37622 1.000 25.98706 551 ASN A O 1
ATOM 1654 N N . GLY A 1 104 ? -32.72313 14.71164 -1.53342 1.000 24.34240 552 GLY A N 1
ATOM 1655 C CA . GLY A 1 104 ? -33.86590 14.83023 -0.64922 1.000 28.37359 552 GLY A CA 1
ATOM 1656 C C . GLY A 1 104 ? -33.63546 15.55133 0.65865 1.000 30.63998 552 GLY A C 1
ATOM 1657 O O . GLY A 1 104 ? -34.55623 15.62170 1.47702 1.000 39.03508 552 GLY A O 1
ATOM 1661 N N . GLN A 1 105 ? -32.45379 16.11676 0.88328 1.000 20.52044 553 GLN A N 1
ATOM 1662 C CA . GLN A 1 105 ? -32.11631 16.74665 2.14990 1.000 15.12243 553 GLN A CA 1
ATOM 1663 C C . GLN A 1 105 ? -31.98275 18.25222 1.97108 1.000 15.44357 553 GLN A C 1
ATOM 1664 O O . GLN A 1 105 ? -31.82771 18.75589 0.85610 1.000 21.75323 553 GLN A O 1
ATOM 1678 N N . VAL A 1 106 ? -32.01756 18.96977 3.09199 1.000 12.25276 554 VAL A N 1
ATOM 1679 C CA . VAL A 1 106 ? -32.07446 20.43039 3.10186 1.000 11.29463 554 VAL A CA 1
ATOM 1680 C C . VAL A 1 106 ? -30.88659 20.98255 3.87393 1.000 10.87790 554 VAL A C 1
ATOM 1681 O O . VAL A 1 106 ? -30.66602 20.62420 5.03660 1.000 11.24488 554 VAL A O 1
ATOM 1694 N N . VAL A 1 107 ? -30.12654 21.87749 3.22446 1.000 13.38973 555 VAL A N 1
ATOM 1695 C CA . VAL A 1 107 ? -28.98767 22.49598 3.87641 1.000 11.35558 555 VAL A CA 1
ATOM 1696 C C . VAL A 1 107 ? -29.42621 23.28744 5.10289 1.000 11.21491 555 VAL A C 1
ATOM 1697 O O . VAL A 1 107 ? -30.41778 24.02801 5.07476 1.000 13.67823 555 VAL A O 1
ATOM 1710 N N . ASP A 1 108 ? -28.66386 23.14916 6.18462 1.000 10.36559 556 ASP A N 1
ATOM 1711 C CA . ASP A 1 108 ? -28.82409 23.85442 7.44594 1.000 11.99772 556 ASP A CA 1
ATOM 1712 C C . ASP A 1 108 ? -30.03084 23.37826 8.24594 1.000 12.49990 556 ASP A C 1
ATOM 1713 O O . ASP A 1 108 ? -30.30529 23.92693 9.32414 1.000 14.51757 556 ASP A O 1
ATOM 1722 N N . GLN A 1 109 ? -30.74692 22.36517 7.77730 1.000 10.18590 557 GLN A N 1
ATOM 1723 C CA . GLN A 1 109 ? -31.93710 21.88673 8.46737 1.000 10.39961 557 GLN A CA 1
ATOM 1724 C C . GLN A 1 109 ? -31.55525 20.77552 9.43854 1.000 11.30209 557 GLN A C 1
ATOM 1725 O O . GLN A 1 109 ? -30.67701 19.96200 9.14792 1.000 12.16001 557 GLN A O 1
ATOM 1739 N N . VAL A 1 110 ? -32.20104 20.76523 10.60615 1.000 9.06999 558 VAL A N 1
ATOM 1740 C CA . VAL A 1 110 ? -32.13158 19.62265 11.52054 1.000 8.65564 558 VAL A CA 1
ATOM 1741 C C . VAL A 1 110 ? -33.18712 18.63317 11.02651 1.000 10.17011 558 VAL A C 1
ATOM 1742 O O . VAL A 1 110 ? -34.37998 18.83633 11.24437 1.000 11.50520 558 VAL A O 1
ATOM 1755 N N . GLY A 1 111 ? -32.75350 17.57257 10.34838 1.000 7.72117 559 GLY A N 1
ATOM 1756 C CA . GLY A 1 111 ? -33.67858 16.70033 9.65875 1.000 7.87680 559 GLY A CA 1
ATOM 1757 C C . GLY A 1 111 ? -33.26329 15.24207 9.73543 1.000 7.66988 559 GLY A C 1
ATOM 1758 O O . GLY A 1 111 ? -32.10008 14.90776 9.96196 1.000 7.29100 559 GLY A O 1
ATOM 1762 N N . VAL A 1 112 ? -34.25142 14.37382 9.53221 1.000 6.42540 560 VAL A N 1
ATOM 1763 C CA . VAL A 1 112 ? -34.00355 12.93398 9.45283 1.000 7.93960 560 VAL A CA 1
ATOM 1764 C C . VAL A 1 112 ? -33.30488 12.63942 8.13332 1.000 8.99466 560 VAL A C 1
ATOM 1765 O O . VAL A 1 112 ? -33.82825 12.94113 7.05106 1.000 14.31948 560 VAL A O 1
ATOM 1778 N N . THR A 1 113 ? -32.12037 12.04486 8.20652 1.000 9.25110 561 THR A N 1
ATOM 1779 C CA . THR A 1 113 ? -31.38968 11.69808 6.99226 1.000 10.63440 561 THR A CA 1
ATOM 1780 C C . THR A 1 113 ? -31.52757 10.23475 6.59800 1.000 13.51150 561 THR A C 1
ATOM 1781 O O . THR A 1 113 ? -31.30712 9.90097 5.43105 1.000 16.10159 561 THR A O 1
ATOM 1792 N N . ASP A 1 114 ? -31.85316 9.36374 7.54164 1.000 11.90854 562 ASP A N 1
ATOM 1793 C CA . ASP A 1 114 ? -31.94508 7.93526 7.29013 1.000 14.04367 562 ASP A CA 1
ATOM 1794 C C . ASP A 1 114 ? -33.02981 7.38739 8.20373 1.000 9.97457 562 ASP A C 1
ATOM 1795 O O . ASP A 1 114 ? -33.15927 7.82521 9.35231 1.000 11.06065 562 ASP A O 1
ATOM 1804 N N . PHE A 1 115 ? -33.80287 6.42428 7.70126 1.000 9.52343 563 PHE A N 1
ATOM 1805 C CA . PHE A 1 115 ? -34.83011 5.77338 8.51370 1.000 10.71672 563 PHE A CA 1
ATOM 1806 C C . PHE A 1 115 ? -34.92314 4.33832 7.99902 1.000 11.42057 563 PHE A C 1
ATOM 1807 O O . PHE A 1 115 ? -35.47115 4.09867 6.91706 1.000 13.10956 563 PHE A O 1
ATOM 1824 N N . THR A 1 116 ? -34.36934 3.40564 8.76852 1.000 12.75471 564 THR A N 1
ATOM 1825 C CA . THR A 1 116 ? -34.18573 2.03610 8.31864 1.000 14.49530 564 THR A CA 1
ATOM 1826 C C . THR A 1 116 ? -34.70569 1.06708 9.36962 1.000 15.34158 564 THR A C 1
ATOM 1827 O O . THR A 1 116 ? -34.76568 1.37867 10.56252 1.000 14.36382 564 THR A O 1
ATOM 1838 N N . ALA A 1 117 ? -35.07402 -0.11506 8.90627 1.000 16.54157 565 ALA A N 1
ATOM 1839 C CA . ALA A 1 117 ? -35.55703 -1.18992 9.76144 1.000 15.89130 565 ALA A CA 1
ATOM 1840 C C . ALA A 1 117 ? -34.52007 -2.30268 9.86022 1.000 16.31880 565 ALA A C 1
ATOM 1841 O O . ALA A 1 117 ? -33.72028 -2.51648 8.94229 1.000 17.65217 565 ALA A O 1
ATOM 1848 N N . ASP A 1 118 ? -34.54210 -3.01618 10.98246 1.000 16.26225 566 ASP A N 1
ATOM 1849 C CA . ASP A 1 118 ? -33.60796 -4.11229 11.17902 1.000 17.61011 566 ASP A CA 1
ATOM 1850 C C . ASP A 1 118 ? -33.99906 -5.37141 10.41765 1.000 18.32189 566 ASP A C 1
ATOM 1851 O O . ASP A 1 118 ? -33.17465 -6.28466 10.30107 1.000 21.24928 566 ASP A O 1
ATOM 1860 N N . LYS A 1 119 ? -35.21737 -5.44040 9.88601 1.000 18.29100 567 LYS A N 1
ATOM 1861 C CA . LYS A 1 119 ? -35.67704 -6.60776 9.14898 1.000 19.38202 567 LYS A CA 1
ATOM 1862 C C . LYS A 1 119 ? -36.52803 -6.14726 7.97988 1.000 18.94534 567 LYS A C 1
ATOM 1863 O O . LYS A 1 119 ? -37.17079 -5.09787 8.04370 1.000 20.53441 567 LYS A O 1
ATOM 1882 N N . THR A 1 120 ? -36.54742 -6.95190 6.91810 1.000 20.79715 568 THR A N 1
ATOM 1883 C CA . THR A 1 120 ? -37.39631 -6.66513 5.76763 1.000 24.12855 568 THR A CA 1
ATOM 1884 C C . THR A 1 120 ? -38.74192 -7.36354 5.86255 1.000 22.08985 568 THR A C 1
ATOM 1885 O O . THR A 1 120 ? -39.66797 -7.01557 5.11890 1.000 21.59672 568 THR A O 1
ATOM 1896 N N . SER A 1 121 ? -38.86363 -8.34061 6.75027 1.000 22.59828 569 SER A N 1
ATOM 1897 C CA . SER A 1 121 ? -40.09952 -9.09493 6.90235 1.000 23.94649 569 SER A CA 1
ATOM 1898 C C . SER A 1 121 ? -40.18611 -9.60014 8.33477 1.000 21.65726 569 SER A C 1
ATOM 1899 O O . SER A 1 121 ? -39.17812 -9.69876 9.04556 1.000 20.20669 569 SER A O 1
ATOM 1907 N N . ALA A 1 122 ? -41.41223 -9.88744 8.75797 1.000 20.75322 570 ALA A N 1
ATOM 1908 C CA . ALA A 1 122 ? -41.65977 -10.40819 10.09481 1.000 21.02458 570 ALA A CA 1
ATOM 1909 C C . ALA A 1 122 ? -42.96840 -11.18470 10.06870 1.000 21.95423 570 ALA A C 1
ATOM 1910 O O . ALA A 1 122 ? -43.79671 -11.00790 9.17439 1.000 22.07813 570 ALA A O 1
ATOM 1917 N N . LYS A 1 123 ? -43.14504 -12.05446 11.06095 1.000 22.39935 571 LYS A N 1
ATOM 1918 C CA . LYS A 1 123 ? -44.37003 -12.82858 11.12961 1.000 23.37447 571 LYS A CA 1
ATOM 1919 C C . LYS A 1 123 ? -45.54446 -11.93949 11.51922 1.000 22.67776 571 LYS A C 1
ATOM 1920 O O . LYS A 1 123 ? -45.41996 -11.03217 12.35215 1.000 21.59483 571 LYS A O 1
ATOM 1939 N N . ALA A 1 124 ? -46.68870 -12.19250 10.89469 1.000 23.36861 572 ALA A N 1
ATOM 1940 C CA . ALA A 1 124 ? -47.90647 -11.42265 11.14111 1.000 22.89894 572 ALA A CA 1
ATOM 1941 C C . ALA A 1 124 ? -48.67757 -11.96081 12.34097 1.000 25.40303 572 ALA A C 1
ATOM 1942 O O . ALA A 1 124 ? -49.87677 -12.23592 12.25833 1.000 25.14571 572 ALA A O 1
ATOM 1949 N N . ASP A 1 125 ? -47.98578 -12.12153 13.46878 1.000 23.03217 573 ASP A N 1
ATOM 1950 C CA . ASP A 1 125 ? -48.58681 -12.66373 14.68253 1.000 23.48472 573 ASP A CA 1
ATOM 1951 C C . ASP A 1 125 ? -48.83259 -11.60203 15.74650 1.000 22.83287 573 ASP A C 1
ATOM 1952 O O . ASP A 1 125 ? -49.18334 -11.94675 16.87735 1.000 22.65193 573 ASP A O 1
ATOM 1961 N N . GLY A 1 126 ? -48.67812 -10.32795 15.41082 1.000 23.43322 574 GLY A N 1
ATOM 1962 C CA . GLY A 1 126 ? -48.81800 -9.28351 16.40191 1.000 20.22832 574 GLY A CA 1
ATOM 1963 C C . GLY A 1 126 ? -47.76578 -9.30291 17.48366 1.000 20.50948 574 GLY A C 1
ATOM 1964 O O . GLY A 1 126 ? -47.93654 -8.63594 18.50892 1.000 21.88757 574 GLY A O 1
ATOM 1968 N N . THR A 1 127 ? -46.68498 -10.05362 17.28862 1.000 20.19720 575 THR A N 1
ATOM 1969 C CA . THR A 1 127 ? -45.69798 -10.25970 18.34296 1.000 20.03314 575 THR A CA 1
ATOM 1970 C C . THR A 1 127 ? -44.28883 -9.94629 17.84699 1.000 19.48932 575 THR A C 1
ATOM 1971 O O . THR A 1 127 ? -43.53197 -9.24806 18.53626 1.000 18.68714 575 THR A O 1
ATOM 1982 N N . GLU A 1 128 ? -43.91142 -10.45057 16.67490 1.000 19.97675 576 GLU A N 1
ATOM 1983 C CA . GLU A 1 128 ? -42.56606 -10.18264 16.18553 1.000 19.55012 576 GLU A CA 1
ATOM 1984 C C . GLU A 1 128 ? -42.41634 -8.69954 15.85878 1.000 20.04157 576 GLU A C 1
ATOM 1985 O O . GLU A 1 128 ? -43.26529 -8.11658 15.18553 1.000 18.05686 576 GLU A O 1
ATOM 1997 N N . ALA A 1 129 ? -41.33706 -8.10287 16.34765 1.000 17.56866 577 ALA A N 1
ATOM 1998 C CA . ALA A 1 129 ? -41.10622 -6.67457 16.20526 1.000 16.40897 577 ALA A CA 1
ATOM 1999 C C . ALA A 1 129 ? -40.10182 -6.40503 15.09864 1.000 16.20456 577 ALA A C 1
ATOM 2000 O O . ALA A 1 129 ? -39.08078 -7.09072 14.97941 1.000 16.64744 577 ALA A O 1
ATOM 2007 N N . ILE A 1 130 ? -40.40728 -5.39153 14.29007 1.000 15.58136 578 ILE A N 1
ATOM 2008 C CA . ILE A 1 130 ? -39.44408 -4.76013 13.38979 1.000 15.13915 578 ILE A CA 1
ATOM 2009 C C . ILE A 1 130 ? -39.03278 -3.44671 14.03760 1.000 14.90509 578 ILE A C 1
ATOM 2010 O O . ILE A 1 130 ? -39.88634 -2.61096 14.35724 1.000 14.12787 578 ILE A O 1
ATOM 2026 N N . THR A 1 131 ? -37.73114 -3.25812 14.24272 1.000 13.76848 579 THR A N 1
ATOM 2027 C CA . THR A 1 131 ? -37.22643 -2.08053 14.93870 1.000 13.61473 579 THR A CA 1
ATOM 2028 C C . THR A 1 131 ? -36.65038 -1.10373 13.92656 1.000 12.75470 579 THR A C 1
ATOM 2029 O O . THR A 1 131 ? -35.79098 -1.47104 13.11532 1.000 12.65147 579 THR A O 1
ATOM 2040 N N . TYR A 1 132 ? -37.10841 0.13664 13.99957 1.000 11.54198 580 TYR A N 1
ATOM 2041 C CA . TYR A 1 132 ? -36.68979 1.20011 13.09274 1.000 11.00833 580 TYR A CA 1
ATOM 2042 C C . TYR A 1 132 ? -35.76287 2.16104 13.81603 1.000 11.55085 580 TYR A C 1
ATOM 2043 O O . TYR A 1 132 ? -35.94338 2.44639 14.99925 1.000 10.45020 580 TYR A O 1
ATOM 2061 N N . THR A 1 133 ? -34.78377 2.68788 13.08058 1.000 10.11756 581 THR A N 1
ATOM 2062 C CA . THR A 1 133 ? -33.83152 3.65173 13.60619 1.000 9.54291 581 THR A CA 1
ATOM 2063 C C . THR A 1 133 ? -33.83748 4.85161 12.67427 1.000 9.05803 581 THR A C 1
ATOM 2064 O O . THR A 1 133 ? -33.60788 4.70247 11.47408 1.000 9.31314 581 THR A O 1
ATOM 2075 N N . ALA A 1 134 ? -34.10874 6.02029 13.22648 1.000 8.43645 582 ALA A N 1
ATOM 2076 C CA . ALA A 1 134 ? -34.00093 7.27959 12.51683 1.000 7.96824 582 ALA A CA 1
ATOM 2077 C C . ALA A 1 134 ? -32.73281 7.98594 12.96161 1.000 8.78566 582 ALA A C 1
ATOM 2078 O O . ALA A 1 134 ? -32.42167 8.02811 14.16035 1.000 8.23925 582 ALA A O 1
ATOM 2085 N N . THR A 1 135 ? -31.99309 8.51308 11.99493 1.000 8.20083 583 THR A N 1
ATOM 2086 C CA . THR A 1 135 ? -30.81524 9.32665 12.24782 1.000 8.53526 583 THR A CA 1
ATOM 2087 C C . THR A 1 135 ? -31.12368 10.76288 11.86576 1.000 8.13016 583 THR A C 1
ATOM 2088 O O . THR A 1 135 ? -31.63057 11.02053 10.76919 1.000 7.16537 583 THR A O 1
ATOM 2099 N N . VAL A 1 136 ? -30.83046 11.69059 12.77266 1.000 7.14390 584 VAL A N 1
ATOM 2100 C CA . VAL A 1 136 ? -31.07208 13.11378 12.56861 1.000 6.07673 584 VAL A CA 1
ATOM 2101 C C . VAL A 1 136 ? -29.72923 13.81743 12.45378 1.000 7.42375 584 VAL A C 1
ATOM 2102 O O . VAL A 1 136 ? -28.88828 13.69876 13.35037 1.000 8.33087 584 VAL A O 1
ATOM 2115 N N . LYS A 1 137 ? -29.54412 14.57563 11.37556 1.000 8.33173 585 LYS A N 1
ATOM 2116 C CA . LYS A 1 137 ? -28.30944 15.32014 11.16781 1.000 7.02402 585 LYS A CA 1
ATOM 2117 C C . LYS A 1 137 ? -28.64869 16.72687 10.69644 1.000 7.81311 585 LYS A C 1
ATOM 2118 O O . LYS A 1 137 ? -29.74577 16.99982 10.19789 1.000 7.93735 585 LYS A O 1
ATOM 2137 N N . LYS A 1 138 ? -27.67923 17.62705 10.85715 1.000 7.12497 586 LYS A N 1
ATOM 2138 C CA . LYS A 1 138 ? -27.68467 18.93767 10.21462 1.000 8.64956 586 LYS A CA 1
ATOM 2139 C C . LYS A 1 138 ? -26.36026 19.04117 9.48412 1.000 9.44275 586 LYS A C 1
ATOM 2140 O O . LYS A 1 138 ? -25.30606 18.97786 10.12516 1.000 10.16919 586 LYS A O 1
ATOM 2159 N N . ASN A 1 139 ? -26.42164 19.14481 8.15850 1.000 10.26682 587 ASN A N 1
ATOM 2160 C CA . ASN A 1 139 ? -25.22413 19.20351 7.31176 1.000 11.41737 587 ASN A CA 1
ATOM 2161 C C . ASN A 1 139 ? -24.25917 18.06754 7.65397 1.000 12.76563 587 ASN A C 1
ATOM 2162 O O . ASN A 1 139 ? -23.04868 18.25855 7.81154 1.000 14.21066 587 ASN A O 1
ATOM 2173 N N . GLY A 1 140 ? -24.81794 16.87132 7.78889 1.000 12.63145 588 GLY A N 1
ATOM 2174 C CA . GLY A 1 140 ? -24.03535 15.67376 7.99979 1.000 12.43346 588 GLY A CA 1
ATOM 2175 C C . GLY A 1 140 ? -23.59691 15.41634 9.41672 1.000 12.39988 588 GLY A C 1
ATOM 2176 O O . GLY A 1 140 ? -22.94098 14.39777 9.65621 1.000 18.30946 588 GLY A O 1
ATOM 2180 N N . VAL A 1 141 ? -23.94807 16.27729 10.36989 1.000 10.22739 589 VAL A N 1
ATOM 2181 C CA . VAL A 1 141 ? -23.50984 16.13224 11.75511 1.000 10.17526 589 VAL A CA 1
ATOM 2182 C C . VAL A 1 141 ? -24.70245 15.67705 12.59866 1.000 9.27581 589 VAL A C 1
ATOM 2183 O O . VAL A 1 141 ? -25.73948 16.35071 12.65067 1.000 9.64687 589 VAL A O 1
ATOM 2196 N N . ALA A 1 142 ? -24.55587 14.53938 13.28047 1.000 10.76139 590 ALA A N 1
ATOM 2197 C CA . ALA A 1 142 ? -25.64217 14.01191 14.10068 1.000 12.19849 590 ALA A CA 1
ATOM 2198 C C . ALA A 1 142 ? -26.05938 15.00308 15.17775 1.000 11.61595 590 ALA A C 1
ATOM 2199 O O . ALA A 1 142 ? -25.21122 15.66295 15.79756 1.000 10.65696 590 ALA A O 1
ATOM 2206 N N . GLN A 1 143 ? -27.37142 15.08105 15.42747 1.000 8.86947 591 GLN A N 1
ATOM 2207 C CA . GLN A 1 143 ? -27.96500 16.02424 16.36555 1.000 9.27660 591 GLN A CA 1
ATOM 2208 C C . GLN A 1 143 ? -28.58040 15.28863 17.55007 1.000 11.22493 591 GLN A C 1
ATOM 2209 O O . GLN A 1 143 ? -29.43161 14.40916 17.37351 1.000 9.27631 591 GLN A O 1
ATOM 2223 N N . ALA A 1 144 ? -28.18167 15.67892 18.75909 1.000 11.79908 592 ALA A N 1
ATOM 2224 C CA . ALA A 1 144 ? -28.59749 15.01917 19.98973 1.000 11.36747 592 ALA A CA 1
ATOM 2225 C C . ALA A 1 144 ? -29.84346 15.64988 20.59545 1.000 11.60292 592 ALA A C 1
ATOM 2226 O O . ALA A 1 144 ? -30.04420 16.86430 20.54056 1.000 12.51117 592 ALA A O 1
ATOM 2233 N N A ASN A 1 145 ? -30.71431 14.79274 21.14226 0.591 11.59057 593 ASN A N 1
ATOM 2234 N N B ASN A 1 145 ? -30.67342 14.80080 21.20305 0.409 11.76256 593 ASN A N 1
ATOM 2235 C CA A ASN A 1 145 ? -31.87600 15.21059 21.93713 0.591 13.43199 593 ASN A CA 1
ATOM 2236 C CA B ASN A 1 145 ? -31.87104 15.23906 21.91892 0.409 13.44067 593 ASN A CA 1
ATOM 2237 C C A ASN A 1 145 ? -32.96935 15.87601 21.09492 0.591 12.58326 593 ASN A C 1
ATOM 2238 C C B ASN A 1 145 ? -32.81400 16.02761 21.00811 0.409 12.39635 593 ASN A C 1
ATOM 2239 O O A ASN A 1 145 ? -33.71822 16.72195 21.59340 0.591 13.12240 593 ASN A O 1
ATOM 2240 O O B ASN A 1 145 ? -33.27172 17.11945 21.36019 0.409 13.58292 593 ASN A O 1
ATOM 2261 N N . VAL A 1 146 ? -33.10857 15.47885 19.84895 1.000 10.21202 594 VAL A N 1
ATOM 2262 C CA . VAL A 1 146 ? -34.10167 16.03879 18.92881 1.000 12.33814 594 VAL A CA 1
ATOM 2263 C C . VAL A 1 146 ? -35.32315 15.12900 18.90790 1.000 10.33967 594 VAL A C 1
ATOM 2264 O O . VAL A 1 146 ? -35.17420 13.91958 18.69211 1.000 9.60488 594 VAL A O 1
ATOM 2278 N N . PRO A 1 147 ? -36.53843 15.64984 19.10461 1.000 9.87816 595 PRO A N 1
ATOM 2279 C CA . PRO A 1 147 ? -37.72993 14.78653 19.00981 1.000 9.17558 595 PRO A CA 1
ATOM 2280 C C . PRO A 1 147 ? -38.00511 14.36005 17.57606 1.000 8.42001 595 PRO A C 1
ATOM 2281 O O . PRO A 1 147 ? -38.03009 15.18416 16.66074 1.000 11.48733 595 PRO A O 1
ATOM 2292 N N . VAL A 1 148 ? -38.25894 13.07043 17.39509 1.000 7.38498 596 VAL A N 1
ATOM 2293 C CA . VAL A 1 148 ? -38.59515 12.49020 16.10040 1.000 7.76043 596 VAL A CA 1
ATOM 2294 C C . VAL A 1 148 ? -39.99468 11.91510 16.19834 1.000 8.09569 596 VAL A C 1
ATOM 2295 O O . VAL A 1 148 ? -40.28482 11.15258 17.12036 1.000 8.92818 596 VAL A O 1
ATOM 2308 N N A SER A 1 149 ? -40.85597 12.28393 15.25586 0.340 8.23241 597 SER A N 1
ATOM 2309 N N B SER A 1 149 ? -40.85169 12.26095 15.24037 0.660 8.12268 597 SER A N 1
ATOM 2310 C CA A SER A 1 149 ? -42.22344 11.79489 15.18717 0.340 9.07791 597 SER A CA 1
ATOM 2311 C CA B SER A 1 149 ? -42.23208 11.79898 15.19626 0.660 8.81977 597 SER A CA 1
ATOM 2312 C C A SER A 1 149 ? -42.28730 10.60627 14.24105 0.340 9.25642 597 SER A C 1
ATOM 2313 C C B SER A 1 149 ? -42.34741 10.64098 14.21852 0.660 9.08135 597 SER A C 1
ATOM 2314 O O A SER A 1 149 ? -41.67877 10.62761 13.16776 0.340 9.04712 597 SER A O 1
ATOM 2315 O O B SER A 1 149 ? -41.84027 10.72501 13.09551 0.660 9.12113 597 SER A O 1
ATOM 2330 N N . PHE A 1 150 ? -43.02296 9.56917 14.64642 1.000 10.54941 598 PHE A N 1
ATOM 2331 C CA . PHE A 1 150 ? -43.19049 8.36283 13.84923 1.000 10.54458 598 PHE A CA 1
ATOM 2332 C C . PHE A 1 150 ? -44.65791 8.15934 13.49011 1.000 11.31275 598 PHE A C 1
ATOM 2333 O O . PHE A 1 150 ? -45.54806 8.38310 14.31679 1.000 16.04284 598 PHE A O 1
ATOM 2351 N N A ASN A 1 151 ? -44.90859 7.72933 12.25735 0.544 10.10812 599 ASN A N 1
ATOM 2352 N N B ASN A 1 151 ? -44.89466 7.71915 12.25937 0.456 10.27548 599 ASN A N 1
ATOM 2353 C CA A ASN A 1 151 ? -46.27329 7.55004 11.78183 0.544 12.08082 599 ASN A CA 1
ATOM 2354 C CA B ASN A 1 151 ? -46.24142 7.55258 11.73802 0.456 12.09037 599 ASN A CA 1
ATOM 2355 C C A ASN A 1 151 ? -46.32719 6.44392 10.73994 0.544 11.30120 599 ASN A C 1
ATOM 2356 C C B ASN A 1 151 ? -46.26663 6.34727 10.81262 0.456 11.35657 599 ASN A C 1
ATOM 2357 O O A ASN A 1 151 ? -45.41038 6.29512 9.93402 0.544 11.87961 599 ASN A O 1
ATOM 2358 O O B ASN A 1 151 ? -45.26836 6.02114 10.17320 0.456 11.03018 599 ASN A O 1
ATOM 2379 N N . ILE A 1 152 ? -47.41334 5.67169 10.75897 1.000 12.70360 600 ILE A N 1
ATOM 2380 C CA . ILE A 1 152 ? -47.64978 4.64299 9.75354 1.000 12.07764 600 ILE A CA 1
ATOM 2381 C C . ILE A 1 152 ? -48.31920 5.31476 8.55535 1.000 13.80237 600 ILE A C 1
ATOM 2382 O O . ILE A 1 152 ? -49.43040 5.84377 8.66917 1.000 16.88106 600 ILE A O 1
ATOM 2399 N N . VAL A 1 153 ? -47.62908 5.31512 7.41372 1.000 12.68427 601 VAL A N 1
ATOM 2400 C CA . VAL A 1 153 ? -48.13488 5.95978 6.20879 1.000 13.78279 601 VAL A CA 1
ATOM 2401 C C . VAL A 1 153 ? -49.16342 5.08542 5.51131 1.000 16.31970 601 VAL A C 1
ATOM 2402 O O . VAL A 1 153 ? -50.17409 5.58056 4.99208 1.000 19.31304 601 VAL A O 1
ATOM 2415 N N . SER A 1 154 ? -48.91051 3.78343 5.45382 1.000 14.84874 602 SER A N 1
ATOM 2416 C CA . SER A 1 154 ? -49.81967 2.87327 4.77671 1.000 16.25283 602 SER A CA 1
ATOM 2417 C C . SER A 1 154 ? -49.64955 1.49358 5.38201 1.000 16.69674 602 SER A C 1
ATOM 2418 O O . SER A 1 154 ? -48.55991 1.13119 5.84261 1.000 16.97149 602 SER A O 1
ATOM 2426 N N . GLY A 1 155 ? -50.72304 0.72467 5.34786 1.000 18.11137 603 GLY A N 1
ATOM 2427 C CA . GLY A 1 155 ? -50.74659 -0.60945 5.91708 1.000 20.08179 603 GLY A CA 1
ATOM 2428 C C . GLY A 1 155 ? -51.32881 -0.62765 7.31917 1.000 18.71004 603 GLY A C 1
ATOM 2429 O O . GLY A 1 155 ? -51.62290 0.40512 7.92529 1.000 19.26000 603 GLY A O 1
ATOM 2433 N N . THR A 1 156 ? -51.49162 -1.84855 7.84089 1.000 18.96365 604 THR A N 1
ATOM 2434 C CA . THR A 1 156 ? -52.12945 -2.09597 9.12855 1.000 19.44094 604 THR A CA 1
ATOM 2435 C C . THR A 1 156 ? -51.08364 -2.65320 10.08640 1.000 18.56197 604 THR A C 1
ATOM 2436 O O . THR A 1 156 ? -50.59244 -3.77403 9.89334 1.000 19.66843 604 THR A O 1
ATOM 2447 N N . ALA A 1 157 ? -50.77764 -1.89681 11.13418 1.000 17.40480 605 ALA A N 1
ATOM 2448 C CA . ALA A 1 157 ? -49.75123 -2.27310 12.10079 1.000 15.85836 605 ALA A CA 1
ATOM 2449 C C . ALA A 1 157 ? -49.88609 -1.35949 13.31261 1.000 16.05367 605 ALA A C 1
ATOM 2450 O O . ALA A 1 157 ? -50.76720 -0.49659 13.36977 1.000 18.80569 605 ALA A O 1
ATOM 2457 N N . VAL A 1 158 ? -48.98985 -1.54358 14.28314 1.000 16.58593 606 VAL A N 1
ATOM 2458 C CA . VAL A 1 158 ? -49.00868 -0.78047 15.52765 1.000 14.63799 606 VAL A CA 1
ATOM 2459 C C . VAL A 1 158 ? -47.58276 -0.36744 15.87396 1.000 15.19207 606 VAL A C 1
ATOM 2460 O O . VAL A 1 158 ? -46.68347 -1.21591 15.93769 1.000 14.56844 606 VAL A O 1
ATOM 2473 N N . LEU A 1 159 ? -47.38181 0.92944 16.11281 1.000 13.77868 607 LEU A N 1
ATOM 2474 C CA . LEU A 1 159 ? -46.09917 1.46776 16.54063 1.000 13.19216 607 LEU A CA 1
ATOM 2475 C C . LEU A 1 159 ? -46.01478 1.46424 18.06108 1.000 15.04713 607 LEU A C 1
ATOM 2476 O O . LEU A 1 159 ? -47.01440 1.68333 18.75417 1.000 16.78253 607 LEU A O 1
ATOM 2492 N N . SER A 1 160 ? -44.81675 1.19733 18.58312 1.000 15.24066 608 SER A N 1
ATOM 2493 C CA . SER A 1 160 ? -44.62660 1.17798 20.02893 1.000 17.02250 608 SER A CA 1
ATOM 2494 C C . SER A 1 160 ? -44.71852 2.56207 20.65210 1.000 16.29410 608 SER A C 1
ATOM 2495 O O . SER A 1 160 ? -44.99602 2.67093 21.85192 1.000 18.21325 608 SER A O 1
ATOM 2503 N N . ALA A 1 161 ? -44.48503 3.61155 19.87344 1.000 12.92246 609 ALA A N 1
ATOM 2504 C CA . ALA A 1 161 ? -44.54518 4.98411 20.34775 1.000 14.59473 609 ALA A CA 1
ATOM 2505 C C . ALA A 1 161 ? -44.70953 5.87789 19.12502 1.000 12.74388 609 ALA A C 1
ATOM 2506 O O . ALA A 1 161 ? -44.38721 5.48658 18.00324 1.000 15.27438 609 ALA A O 1
ATOM 2513 N N A ASN A 1 162 ? -45.19531 7.09498 19.35362 0.547 13.17043 610 ASN A N 1
ATOM 2514 N N B ASN A 1 162 ? -45.27329 7.05974 19.36011 0.453 13.41382 610 ASN A N 1
ATOM 2515 C CA A ASN A 1 162 ? -45.34772 8.05872 18.26833 0.547 14.34933 610 ASN A CA 1
ATOM 2516 C CA B ASN A 1 162 ? -45.46030 8.04833 18.31013 0.453 14.37619 610 ASN A CA 1
ATOM 2517 C C A ASN A 1 162 ? -44.28231 9.15008 18.28247 0.547 11.46607 610 ASN A C 1
ATOM 2518 C C B ASN A 1 162 ? -44.25362 8.95521 18.14910 0.453 11.70026 610 ASN A C 1
ATOM 2519 O O A ASN A 1 162 ? -44.31741 10.03247 17.42327 0.547 11.85105 610 ASN A O 1
ATOM 2520 O O B ASN A 1 162 ? -44.15309 9.64657 17.13616 0.453 11.45354 610 ASN A O 1
ATOM 2541 N N A SER A 1 163 ? -43.34820 9.11319 19.22890 0.547 13.50158 611 SER A N 1
ATOM 2542 N N B SER A 1 163 ? -43.34855 8.96573 19.11834 0.453 13.40798 611 SER A N 1
ATOM 2543 C CA A SER A 1 163 ? -42.24964 10.07505 19.23807 0.547 13.13391 611 SER A CA 1
ATOM 2544 C CA B SER A 1 163 ? -42.17269 9.82137 19.03781 0.453 12.80648 611 SER A CA 1
ATOM 2545 C C A SER A 1 163 ? -41.18114 9.62222 20.22234 0.547 10.79680 611 SER A C 1
ATOM 2546 C C B SER A 1 163 ? -41.11993 9.31368 20.00979 0.453 11.06025 611 SER A C 1
ATOM 2547 O O A SER A 1 163 ? -41.50092 9.06798 21.28359 0.547 11.69563 611 SER A O 1
ATOM 2548 O O B SER A 1 163 ? -41.38223 8.45783 20.86348 0.453 12.30380 611 SER A O 1
ATOM 2563 N N . ALA A 1 164 ? -39.91421 9.85939 19.86241 1.000 10.71992 612 ALA A N 1
ATOM 2564 C CA . ALA A 1 164 ? -38.78914 9.58191 20.72855 1.000 9.14259 612 ALA A CA 1
ATOM 2565 C C . ALA A 1 164 ? -37.70646 10.59591 20.40570 1.000 11.93734 612 ALA A C 1
ATOM 2566 O O . ALA A 1 164 ? -37.58335 11.02640 19.26030 1.000 10.55138 612 ALA A O 1
ATOM 2574 N N . ASN A 1 165 ? -36.89784 10.93349 21.40827 1.000 10.04629 613 ASN A N 1
ATOM 2575 C CA . ASN A 1 165 ? -35.82961 11.89955 21.21564 1.000 10.00042 613 ASN A CA 1
ATOM 2576 C C . ASN A 1 165 ? -34.54812 11.18106 20.82952 1.000 9.45882 613 ASN A C 1
ATOM 2577 O O . ASN A 1 165 ? -34.25010 10.10000 21.34453 1.000 11.66676 613 ASN A O 1
ATOM 2588 N N . THR A 1 166 ? -33.76011 11.79569 19.94139 1.000 8.83311 614 THR A N 1
ATOM 2589 C CA . THR A 1 166 ? -32.49648 11.18505 19.55734 1.000 8.82664 614 THR A CA 1
ATOM 2590 C C . THR A 1 166 ? -31.52204 11.14944 20.73187 1.000 10.39569 614 THR A C 1
ATOM 2591 O O . THR A 1 166 ? -31.53971 12.01588 21.60984 1.000 12.72053 614 THR A O 1
ATOM 2602 N N . ASN A 1 167 ? -30.65194 10.14421 20.72371 1.000 10.76246 615 ASN A N 1
ATOM 2603 C CA . ASN A 1 167 ? -29.59150 10.03341 21.71686 1.000 12.70752 615 ASN A CA 1
ATOM 2604 C C . ASN A 1 167 ? -28.40273 10.89436 21.28421 1.000 13.15924 615 ASN A C 1
ATOM 2605 O O . ASN A 1 167 ? -28.50468 11.70635 20.36309 1.000 9.75138 615 ASN A O 1
ATOM 2616 N N . GLY A 1 168 ? -27.25940 10.73595 21.96406 1.000 15.10794 616 GLY A N 1
ATOM 2617 C CA . GLY A 1 168 ? -26.07505 11.52494 21.65784 1.000 15.76032 616 GLY A CA 1
ATOM 2618 C C . GLY A 1 168 ? -25.48701 11.26918 20.28605 1.000 16.58232 616 GLY A C 1
ATOM 2619 O O . GLY A 1 168 ? -24.69885 12.09140 19.79266 1.000 17.37449 616 GLY A O 1
ATOM 2623 N N . SER A 1 169 ? -25.83607 10.14824 19.66270 1.000 14.72356 617 SER A N 1
ATOM 2624 C CA . SER A 1 169 ? -25.38681 9.80703 18.32429 1.000 11.70787 617 SER A CA 1
ATOM 2625 C C . SER A 1 169 ? -26.42226 10.15176 17.25951 1.000 9.78241 617 SER A C 1
ATOM 2626 O O . SER A 1 169 ? -26.28009 9.72543 16.10664 1.000 12.61377 617 SER A O 1
ATOM 2634 N N . GLY A 1 170 ? -27.46011 10.89914 17.61911 1.000 10.69755 618 GLY A N 1
ATOM 2635 C CA . GLY A 1 170 ? -28.45232 11.33267 16.65774 1.000 10.49316 618 GLY A CA 1
ATOM 2636 C C . GLY A 1 170 ? -29.48833 10.29812 16.28834 1.000 10.42537 618 GLY A C 1
ATOM 2637 O O . GLY A 1 170 ? -30.18405 10.46888 15.29385 1.000 9.54886 618 GLY A O 1
ATOM 2641 N N . LYS A 1 171 ? -29.62288 9.22917 17.06130 1.000 8.89530 619 LYS A N 1
ATOM 2642 C CA . LYS A 1 171 ? -30.48552 8.11093 16.69845 1.000 7.64764 619 LYS A CA 1
ATOM 2643 C C . LYS A 1 171 ? -31.68010 7.99020 17.63909 1.000 8.32084 619 LYS A C 1
ATOM 2644 O O . LYS A 1 171 ? -31.55103 8.13526 18.85852 1.000 9.71955 619 LYS A O 1
ATOM 2663 N N . ALA A 1 172 ? -32.85045 7.74455 17.05759 1.000 9.80218 620 ALA A N 1
ATOM 2664 C CA . ALA A 1 172 ? -34.08230 7.47496 17.79821 1.000 9.95897 620 ALA A CA 1
ATOM 2665 C C . ALA A 1 172 ? -34.72872 6.22877 17.20837 1.000 10.38868 620 ALA A C 1
ATOM 2666 O O . ALA A 1 172 ? -34.67562 6.01990 15.99886 1.000 10.64936 620 ALA A O 1
ATOM 2673 N N . THR A 1 173 ? -35.34639 5.40011 18.05646 1.000 10.68183 621 THR A N 1
ATOM 2674 C CA . THR A 1 173 ? -35.86320 4.11114 17.61558 1.000 10.08772 621 THR A CA 1
ATOM 2675 C C . THR A 1 173 ? -37.33534 3.94529 17.98303 1.000 10.46668 621 THR A C 1
ATOM 2676 O O . THR A 1 173 ? -37.86172 4.61992 18.87687 1.000 13.09094 621 THR A O 1
ATOM 2687 N N . VAL A 1 174 ? -37.98292 3.02478 17.26691 1.000 10.91538 622 VAL A N 1
ATOM 2688 C CA . VAL A 1 174 ? -39.37851 2.65854 17.51684 1.000 11.46237 622 VAL A CA 1
ATOM 2689 C C . VAL A 1 174 ? -39.56151 1.24736 16.97589 1.000 12.05058 622 VAL A C 1
ATOM 2690 O O . VAL A 1 174 ? -38.82219 0.81125 16.09803 1.000 11.94597 622 VAL A O 1
ATOM 2703 N N . THR A 1 175 ? -40.56344 0.52199 17.49806 1.000 12.71567 623 THR A N 1
ATOM 2704 C CA . THR A 1 175 ? -40.84429 -0.82449 17.01184 1.000 13.35937 623 THR A CA 1
ATOM 2705 C C . THR A 1 175 ? -42.22220 -0.87801 16.35544 1.000 13.77078 623 THR A C 1
ATOM 2706 O O . THR A 1 175 ? -43.09683 -0.05306 16.62656 1.000 15.93411 623 THR A O 1
ATOM 2717 N N . LEU A 1 176 ? -42.37660 -1.84608 15.45723 1.000 14.20194 624 LEU A N 1
ATOM 2718 C CA . LEU A 1 176 ? -43.58241 -2.04987 14.66528 1.000 14.66106 624 LEU A CA 1
ATOM 2719 C C . LEU A 1 176 ? -43.96879 -3.52156 14.73373 1.000 16.33676 624 LEU A C 1
ATOM 2720 O O . LEU A 1 176 ? -43.11083 -4.38957 14.58209 1.000 15.65194 624 LEU A O 1
ATOM 2736 N N . LYS A 1 177 ? -45.25414 -3.79142 14.95454 1.000 16.18354 625 LYS A N 1
ATOM 2737 C CA . LYS A 1 177 ? -45.79298 -5.15173 14.98153 1.000 17.11613 625 LYS A CA 1
ATOM 2738 C C . LYS A 1 177 ? -47.10865 -5.15672 14.21894 1.000 18.83586 625 LYS A C 1
ATOM 2739 O O . LYS A 1 177 ? -47.75888 -4.11901 14.06547 1.000 17.58453 625 LYS A O 1
ATOM 2758 N N . SER A 1 178 ? -47.52003 -6.33204 13.74927 1.000 20.29204 626 SER A N 1
ATOM 2759 C CA . SER A 1 178 ? -48.78874 -6.41850 13.03074 1.000 21.31307 626 SER A CA 1
ATOM 2760 C C . SER A 1 178 ? -49.36683 -7.82035 13.12756 1.000 21.84143 626 SER A C 1
ATOM 2761 O O . SER A 1 178 ? -48.62295 -8.80388 13.13089 1.000 21.57993 626 SER A O 1
ATOM 2769 N N . ASP A 1 179 ? -50.69873 -7.88552 13.20119 1.000 21.71631 627 ASP A N 1
ATOM 2770 C CA . ASP A 1 179 ? -51.47118 -9.12094 13.15140 1.000 27.57568 627 ASP A CA 1
ATOM 2771 C C . ASP A 1 179 ? -51.99561 -9.44718 11.75605 1.000 26.54270 627 ASP A C 1
ATOM 2772 O O . ASP A 1 179 ? -52.72452 -10.43133 11.59770 1.000 27.67565 627 ASP A O 1
ATOM 2781 N N . LYS A 1 180 ? -51.66984 -8.64709 10.74849 1.000 25.31685 628 LYS A N 1
ATOM 2782 C CA . LYS A 1 180 ? -52.23358 -8.80302 9.41638 1.000 27.86107 628 LYS A CA 1
ATOM 2783 C C . LYS A 1 180 ? -51.09974 -8.92915 8.41034 1.000 27.35182 628 LYS A C 1
ATOM 2784 O O . LYS A 1 180 ? -50.12714 -8.15434 8.47523 1.000 28.30557 628 LYS A O 1
ATOM 2803 N N . PRO A 1 181 ? -51.17141 -9.87351 7.47263 1.000 24.01482 629 PRO A N 1
ATOM 2804 C CA . PRO A 1 181 ? -50.16017 -9.91566 6.40786 1.000 22.32887 629 PRO A CA 1
ATOM 2805 C C . PRO A 1 181 ? -50.32134 -8.73358 5.46618 1.000 22.99769 629 PRO A C 1
ATOM 2806 O O . PRO A 1 181 ? -51.43606 -8.30284 5.17327 1.000 26.52600 629 PRO A O 1
ATOM 2817 N N . GLY A 1 182 ? -49.19895 -8.22771 4.98509 1.000 26.02475 630 GLY A N 1
ATOM 2818 C CA . GLY A 1 182 ? -49.21150 -7.11974 4.04922 1.000 25.19556 630 GLY A CA 1
ATOM 2819 C C . GLY A 1 182 ? -48.00032 -6.22981 4.24058 1.000 25.09716 630 GLY A C 1
ATOM 2820 O O . GLY A 1 182 ? -47.17819 -6.42560 5.13663 1.000 22.27429 630 GLY A O 1
ATOM 2824 N N . GLN A 1 183 ? -47.91608 -5.22349 3.37517 1.000 22.37721 631 GLN A N 1
ATOM 2825 C CA . GLN A 1 183 ? -46.81941 -4.26764 3.40207 1.000 20.60649 631 GLN A CA 1
ATOM 2826 C C . GLN A 1 183 ? -47.16268 -3.08196 4.29621 1.000 19.88358 631 GLN A C 1
ATOM 2827 O O . GLN A 1 183 ? -48.31470 -2.66201 4.38731 1.000 20.10821 631 GLN A O 1
ATOM 2841 N N . VAL A 1 184 ? -46.13801 -2.53690 4.95582 1.000 19.83412 632 VAL A N 1
ATOM 2842 C CA . VAL A 1 184 ? -46.30242 -1.39187 5.84376 1.000 18.27084 632 VAL A CA 1
ATOM 2843 C C . VAL A 1 184 ? -45.18057 -0.40243 5.56315 1.000 17.49261 632 VAL A C 1
ATOM 2844 O O . VAL A 1 184 ? -44.01797 -0.79721 5.43804 1.000 17.49105 632 VAL A O 1
ATOM 2857 N N . VAL A 1 185 ? -45.52638 0.88237 5.46437 1.000 17.08346 633 VAL A N 1
ATOM 2858 C CA . VAL A 1 185 ? -44.55808 1.96385 5.33521 1.000 16.29894 633 VAL A CA 1
ATOM 2859 C C . VAL A 1 185 ? -44.67271 2.83955 6.57049 1.000 15.57707 633 VAL A C 1
ATOM 2860 O O . VAL A 1 185 ? -45.76642 3.30401 6.90797 1.000 15.67219 633 VAL A O 1
ATOM 2873 N N . VAL A 1 186 ? -43.54358 3.05963 7.24405 1.000 14.87388 634 VAL A N 1
ATOM 2874 C CA . VAL A 1 186 ? -43.46199 3.92888 8.40731 1.000 14.13290 634 VAL A CA 1
ATOM 2875 C C . VAL A 1 186 ? -42.60932 5.13188 8.03420 1.000 13.45445 634 VAL A C 1
ATOM 2876 O O . VAL A 1 186 ? -41.68943 5.02060 7.21945 1.000 13.93184 634 VAL A O 1
ATOM 2889 N N . SER A 1 187 ? -42.92474 6.28876 8.62813 1.000 12.92124 635 SER A N 1
ATOM 2890 C CA . SER A 1 187 ? -42.18816 7.51856 8.36512 1.000 12.26590 635 SER A CA 1
ATOM 2891 C C . SER A 1 187 ? -41.67490 8.12528 9.66295 1.000 11.48414 635 SER A C 1
ATOM 2892 O O . SER A 1 187 ? -42.19044 7.86160 10.75574 1.000 11.44772 635 SER A O 1
ATOM 2900 N N . ALA A 1 188 ? -40.64710 8.97017 9.51199 1.000 10.87097 636 ALA A N 1
ATOM 2901 C CA . ALA A 1 188 ? -40.01915 9.69600 10.60711 1.000 10.09374 636 ALA A CA 1
ATOM 2902 C C . ALA A 1 188 ? -39.86824 11.16553 10.21932 1.000 9.61573 636 ALA A C 1
ATOM 2903 O O . ALA A 1 188 ? -39.53920 11.47844 9.07637 1.000 9.72321 636 ALA A O 1
ATOM 2910 N N . LYS A 1 189 ? -40.08077 12.05310 11.18577 1.000 9.09818 637 LYS A N 1
ATOM 2911 C CA . LYS A 1 189 ? -40.03299 13.48158 10.90130 1.000 8.66241 637 LYS A CA 1
ATOM 2912 C C . LYS A 1 189 ? -39.57238 14.26108 12.12161 1.000 8.63442 637 LYS A C 1
ATOM 2913 O O . LYS A 1 189 ? -39.87597 13.90716 13.26318 1.000 9.21335 637 LYS A O 1
ATOM 2932 N N . THR A 1 190 ? -38.82600 15.33779 11.86575 1.000 8.69710 638 THR A N 1
ATOM 2933 C CA . THR A 1 190 ? -38.49321 16.32771 12.87927 1.000 6.72063 638 THR A CA 1
ATOM 2934 C C . THR A 1 190 ? -39.20966 17.63813 12.56623 1.000 6.63966 638 THR A C 1
ATOM 2935 O O . THR A 1 190 ? -39.70897 17.86493 11.45131 1.000 8.26927 638 THR A O 1
ATOM 2946 N N . ALA A 1 191 ? -39.22172 18.52741 13.56217 1.000 9.48072 639 ALA A N 1
ATOM 2947 C CA . ALA A 1 191 ? -40.05669 19.72837 13.49658 1.000 8.69606 639 ALA A CA 1
ATOM 2948 C C . ALA A 1 191 ? -39.74248 20.61006 12.28643 1.000 7.33598 639 ALA A C 1
ATOM 2949 O O . ALA A 1 191 ? -40.66351 21.16591 11.67753 1.000 9.85777 639 ALA A O 1
ATOM 2956 N N . GLU A 1 192 ? -38.45911 20.75509 11.93244 1.000 8.22143 640 GLU A N 1
ATOM 2957 C CA . GLU A 1 192 ? -38.08698 21.66683 10.84952 1.000 7.99789 640 GLU A CA 1
ATOM 2958 C C . GLU A 1 192 ? -38.39422 21.11073 9.45798 1.000 8.39671 640 GLU A C 1
ATOM 2959 O O . GLU A 1 192 ? -38.46026 21.88837 8.49575 1.000 8.05586 640 GLU A O 1
ATOM 2971 N N . MET A 1 193 ? -38.54901 19.79523 9.31247 1.000 7.16732 641 MET A N 1
ATOM 2972 C CA . MET A 1 193 ? -38.75765 19.20839 7.99677 1.000 7.27882 641 MET A CA 1
ATOM 2973 C C . MET A 1 193 ? -40.11476 19.60933 7.43497 1.000 9.65425 641 MET A C 1
ATOM 2974 O O . MET A 1 193 ? -41.08190 19.82902 8.17480 1.000 11.15712 641 MET A O 1
ATOM 2988 N N . THR A 1 194 ? -40.18084 19.70297 6.10528 1.000 11.30606 642 THR A N 1
ATOM 2989 C CA . THR A 1 194 ? -41.42596 20.06382 5.42973 1.000 13.26550 642 THR A CA 1
ATOM 2990 C C . THR A 1 194 ? -42.36369 18.86985 5.28944 1.000 13.00677 642 THR A C 1
ATOM 2991 O O . THR A 1 194 ? -43.58223 19.05943 5.17365 1.000 15.36880 642 THR A O 1
ATOM 3002 N N . SER A 1 195 ? -41.81285 17.65716 5.24714 1.000 10.39532 643 SER A N 1
ATOM 3003 C CA . SER A 1 195 ? -42.57967 16.42454 5.17098 1.000 13.80068 643 SER A CA 1
ATOM 3004 C C . SER A 1 195 ? -41.72855 15.30867 5.75803 1.000 10.34753 643 SER A C 1
ATOM 3005 O O . SER A 1 195 ? -40.51770 15.44804 5.92108 1.000 10.90159 643 SER A O 1
ATOM 3013 N N . ALA A 1 196 ? -42.38197 14.20358 6.10309 1.000 12.03979 644 ALA A N 1
ATOM 3014 C CA . ALA A 1 196 ? -41.68987 13.09274 6.73661 1.000 10.55562 644 ALA A CA 1
ATOM 3015 C C . ALA A 1 196 ? -40.87503 12.29622 5.71822 1.000 11.84434 644 ALA A C 1
ATOM 3016 O O . ALA A 1 196 ? -41.11725 12.35401 4.51196 1.000 16.33321 644 ALA A O 1
ATOM 3023 N N . LEU A 1 197 ? -39.86733 11.56624 6.22299 1.000 10.64750 645 LEU A N 1
ATOM 3024 C CA . LEU A 1 197 ? -39.07585 10.63824 5.42964 1.000 10.96537 645 LEU A CA 1
ATOM 3025 C C . LEU A 1 197 ? -39.64445 9.22911 5.60874 1.000 11.60735 645 LEU A C 1
ATOM 3026 O O . LEU A 1 197 ? -39.68942 8.71928 6.73050 1.000 11.46811 645 LEU A O 1
ATOM 3042 N N . ASN A 1 198 ? -40.04996 8.60130 4.50150 1.000 12.32387 646 ASN A N 1
ATOM 3043 C CA . ASN A 1 198 ? -40.57597 7.23884 4.54818 1.000 13.00195 646 ASN A CA 1
ATOM 3044 C C . ASN A 1 198 ? -39.44763 6.21507 4.54339 1.000 13.01752 646 ASN A C 1
ATOM 3045 O O . ASN A 1 198 ? -38.51678 6.30825 3.73681 1.000 16.17996 646 ASN A O 1
ATOM 3056 N N . ALA A 1 199 ? -39.54675 5.22492 5.41745 1.000 13.16936 647 ALA A N 1
ATOM 3057 C CA . ALA A 1 199 ? -38.69329 4.05607 5.31852 1.000 13.76398 647 ALA A CA 1
ATOM 3058 C C . ALA A 1 199 ? -39.14859 3.17382 4.15122 1.000 14.91624 647 ALA A C 1
ATOM 3059 O O . ALA A 1 199 ? -40.26561 3.29305 3.64856 1.000 15.98100 647 ALA A O 1
ATOM 3066 N N . ASN A 1 200 ? -38.27105 2.26136 3.74085 1.000 16.79256 648 ASN A N 1
ATOM 3067 C CA . ASN A 1 200 ? -38.66342 1.27515 2.74770 1.000 20.96199 648 ASN A CA 1
ATOM 3068 C C . ASN A 1 200 ? -39.76733 0.38788 3.31956 1.000 19.25182 648 ASN A C 1
ATOM 3069 O O . ASN A 1 200 ? -39.84263 0.15312 4.52627 1.000 18.69184 648 ASN A O 1
ATOM 3080 N N . ALA A 1 201 ? -40.63951 -0.09121 2.44049 1.000 18.64146 649 ALA A N 1
ATOM 3081 C CA . ALA A 1 201 ? -41.72150 -0.95200 2.87940 1.000 19.23784 649 ALA A CA 1
ATOM 3082 C C . ALA A 1 201 ? -41.14485 -2.21803 3.48476 1.000 20.99749 649 ALA A C 1
ATOM 3083 O O . ALA A 1 201 ? -40.10712 -2.71680 3.04280 1.000 22.57329 649 ALA A O 1
ATOM 3090 N N . VAL A 1 202 ? -41.82028 -2.72234 4.51751 1.000 17.64497 650 VAL A N 1
ATOM 3091 C CA . VAL A 1 202 ? -41.57038 -4.04202 5.07376 1.000 17.99680 650 VAL A CA 1
ATOM 3092 C C . VAL A 1 202 ? -42.83875 -4.84941 4.85666 1.000 18.90552 650 VAL A C 1
ATOM 3093 O O . VAL A 1 202 ? -43.90319 -4.30651 4.57154 1.000 19.13014 650 VAL A O 1
ATOM 3106 N N . ILE A 1 203 ? -42.71847 -6.16210 4.98672 1.000 19.45381 651 ILE A N 1
ATOM 3107 C CA . ILE A 1 203 ? -43.83896 -7.06176 4.74373 1.000 22.07987 651 ILE A CA 1
ATOM 3108 C C . ILE A 1 203 ? -44.00518 -7.97820 5.94486 1.000 22.77416 651 ILE A C 1
ATOM 3109 O O . ILE A 1 203 ? -43.03513 -8.59205 6.40447 1.000 22.04780 651 ILE A O 1
ATOM 3125 N N . PHE A 1 204 ? -45.23788 -8.10193 6.43024 1.000 20.91769 652 PHE A N 1
ATOM 3126 C CA . PHE A 1 204 ? -45.57072 -9.08414 7.45881 1.000 21.23930 652 PHE A CA 1
ATOM 3127 C C . PHE A 1 204 ? -46.16844 -10.30375 6.76845 1.000 22.30577 652 PHE A C 1
ATOM 3128 O O . PHE A 1 204 ? -47.03289 -10.16942 5.89448 1.000 23.30544 652 PHE A O 1
ATOM 3145 N N . VAL A 1 205 ? -45.69472 -11.49330 7.15848 1.000 22.63720 653 VAL A N 1
ATOM 3146 C CA . VAL A 1 205 ? -45.96008 -12.73058 6.43524 1.000 24.34226 653 VAL A CA 1
ATOM 3147 C C . VAL A 1 205 ? -46.66605 -13.73152 7.34209 1.000 24.83422 653 VAL A C 1
ATOM 3148 O O . VAL A 1 205 ? -46.31626 -13.88028 8.51796 1.000 26.06088 653 VAL A O 1
ATOM 3161 N N . ASP A 1 206 ? -47.64884 -14.42737 6.78758 1.000 27.09910 654 ASP A N 1
ATOM 3162 C CA . ASP A 1 206 ? -48.29096 -15.51409 7.51219 1.000 33.59974 654 ASP A CA 1
ATOM 3163 C C . ASP A 1 206 ? -47.47457 -16.79346 7.35278 1.000 34.99938 654 ASP A C 1
ATOM 3164 O O . ASP A 1 206 ? -46.86443 -17.04490 6.30766 1.000 33.59618 654 ASP A O 1
ATOM 3173 N N . GLN A 1 207 ? -47.46670 -17.60272 8.40510 1.000 38.52018 655 GLN A N 1
ATOM 3174 C CA . GLN A 1 207 ? -46.70617 -18.84626 8.40368 1.000 41.70532 655 GLN A CA 1
ATOM 3175 C C . GLN A 1 207 ? -47.00368 -19.66191 9.65491 1.000 43.52424 655 GLN A C 1
ATOM 3176 O O . GLN A 1 207 ? -47.60640 -19.16217 10.60354 1.000 44.40148 655 GLN A O 1
ATOM 3191 N N . LYS B 1 2 ? 13.04863 50.59770 33.35419 1.000 39.63673 450 LYS B N 1
ATOM 3192 C CA . LYS B 1 2 ? 12.60845 50.32569 34.71717 1.000 42.31457 450 LYS B CA 1
ATOM 3193 C C . LYS B 1 2 ? 11.21395 49.69905 34.77558 1.000 41.78550 450 LYS B C 1
ATOM 3194 O O . LYS B 1 2 ? 10.76663 49.27509 35.84255 1.000 40.10972 450 LYS B O 1
ATOM 3212 N N . GLN B 1 3 ? 10.52602 49.63899 33.63969 1.000 44.20136 451 GLN B N 1
ATOM 3213 C CA . GLN B 1 3 ? 9.17215 49.10339 33.57786 1.000 47.30232 451 GLN B CA 1
ATOM 3214 C C . GLN B 1 3 ? 9.12481 47.88321 32.66485 1.000 40.68870 451 GLN B C 1
ATOM 3215 O O . GLN B 1 3 ? 10.07663 47.57621 31.94097 1.000 37.12631 451 GLN B O 1
ATOM 3229 N N . ASP B 1 4 ? 7.98990 47.18714 32.71097 1.000 37.40806 452 ASP B N 1
ATOM 3230 C CA . ASP B 1 4 ? 7.86516 45.90771 32.02732 1.000 33.22669 452 ASP B CA 1
ATOM 3231 C C . ASP B 1 4 ? 8.04707 46.07915 30.52261 1.000 24.99515 452 ASP B C 1
ATOM 3232 O O . ASP B 1 4 ? 7.53005 47.02106 29.91445 1.000 24.75301 452 ASP B O 1
ATOM 3241 N N . ILE B 1 5 ? 8.79536 45.15526 29.92636 1.000 16.68931 453 ILE B N 1
ATOM 3242 C CA . ILE B 1 5 ? 9.12717 45.22886 28.51072 1.000 12.01633 453 ILE B CA 1
ATOM 3243 C C . ILE B 1 5 ? 8.06877 44.56857 27.63578 1.000 10.25936 453 ILE B C 1
ATOM 3244 O O . ILE B 1 5 ? 7.74046 45.08733 26.57001 1.000 8.79136 453 ILE B O 1
ATOM 3260 N N . LEU B 1 6 ? 7.52373 43.42039 28.05067 1.000 10.52646 454 LEU B N 1
ATOM 3261 C CA . LEU B 1 6 ? 6.58501 42.68558 27.20065 1.000 7.54677 454 LEU B CA 1
ATOM 3262 C C . LEU B 1 6 ? 5.73261 41.79790 28.08569 1.000 10.67079 454 LEU B C 1
ATOM 3263 O O . LEU B 1 6 ? 6.27259 41.00233 28.86589 1.000 13.58646 454 LEU B O 1
ATOM 3279 N N . SER B 1 7 ? 4.41715 41.94182 27.98454 1.000 7.28278 455 SER B N 1
ATOM 3280 C CA . SER B 1 7 ? 3.49213 41.11764 28.74843 1.000 7.75946 455 SER B CA 1
ATOM 3281 C C . SER B 1 7 ? 2.35591 40.65187 27.85239 1.000 7.67870 455 SER B C 1
ATOM 3282 O O . SER B 1 7 ? 1.95118 41.33707 26.89787 1.000 7.75429 455 SER B O 1
ATOM 3290 N N . LEU B 1 8 ? 1.86519 39.45202 28.16087 1.000 6.98426 456 LEU B N 1
ATOM 3291 C CA . LEU B 1 8 ? 0.71446 38.85135 27.51055 1.000 6.85113 456 LEU B CA 1
ATOM 3292 C C . LEU B 1 8 ? -0.21897 38.33360 28.58628 1.000 7.69092 456 LEU B C 1
ATOM 3293 O O . LEU B 1 8 ? 0.21102 37.61060 29.49062 1.000 8.44958 456 LEU B O 1
ATOM 3309 N N A ASN B 1 9 ? -1.49074 38.70297 28.49204 0.620 7.07635 457 ASN B N 1
ATOM 3310 N N B ASN B 1 9 ? -1.48400 38.73268 28.49562 0.380 7.08098 457 ASN B N 1
ATOM 3311 C CA A ASN B 1 9 ? -2.51255 38.17384 29.38124 0.620 9.55231 457 ASN B CA 1
ATOM 3312 C CA B ASN B 1 9 ? -2.54674 38.23289 29.34891 0.380 9.50334 457 ASN B CA 1
ATOM 3313 C C A ASN B 1 9 ? -3.72064 37.72907 28.57744 0.620 8.10084 457 ASN B C 1
ATOM 3314 C C B ASN B 1 9 ? -3.64352 37.64546 28.47632 0.380 7.94901 457 ASN B C 1
ATOM 3315 O O A ASN B 1 9 ? -4.14822 38.39987 27.62784 0.620 7.61081 457 ASN B O 1
ATOM 3316 O O B ASN B 1 9 ? -3.91773 38.13526 27.37672 0.380 7.34758 457 ASN B O 1
ATOM 3337 N N . ILE B 1 10 ? -4.27359 36.58657 28.97832 1.000 8.07209 458 ILE B N 1
ATOM 3338 C CA . ILE B 1 10 ? -5.46589 36.00839 28.38198 1.000 9.13664 458 ILE B CA 1
ATOM 3339 C C . ILE B 1 10 ? -6.54368 35.99979 29.45476 1.000 12.37658 458 ILE B C 1
ATOM 3340 O O . ILE B 1 10 ? -6.57621 35.11563 30.30920 1.000 12.97246 458 ILE B O 1
ATOM 3357 N N . PRO B 1 11 ? -7.40807 37.01999 29.47943 1.000 12.17834 459 PRO B N 1
ATOM 3358 C CA . PRO B 1 11 ? -8.27733 37.20413 30.65298 1.000 13.66709 459 PRO B CA 1
ATOM 3359 C C . PRO B 1 11 ? -9.35689 36.15614 30.80133 1.000 13.25803 459 PRO B C 1
ATOM 3360 O O . PRO B 1 11 ? -9.80091 35.92164 31.93112 1.000 15.12723 459 PRO B O 1
ATOM 3371 N N . HIS B 1 12 ? -9.79497 35.52323 29.71879 1.000 11.50814 460 HIS B N 1
ATOM 3372 C CA . HIS B 1 12 ? -10.95385 34.64158 29.77261 1.000 12.14768 460 HIS B CA 1
ATOM 3373 C C . HIS B 1 12 ? -10.67060 33.32143 29.07889 1.000 13.63402 460 HIS B C 1
ATOM 3374 O O . HIS B 1 12 ? -10.10336 33.29634 27.98532 1.000 15.23216 460 HIS B O 1
ATOM 3388 N N . ASP B 1 13 ? -11.05899 32.22533 29.72478 1.000 11.66865 461 ASP B N 1
ATOM 3389 C CA . ASP B 1 13 ? -11.07937 30.93844 29.06067 1.000 12.79839 461 ASP B CA 1
ATOM 3390 C C . ASP B 1 13 ? -12.32651 30.84969 28.18546 1.000 11.16930 461 ASP B C 1
ATOM 3391 O O . ASP B 1 13 ? -13.23829 31.68080 28.27899 1.000 13.93967 461 ASP B O 1
ATOM 3400 N N . ILE B 1 14 ? -12.36525 29.84282 27.31327 1.000 8.26129 462 ILE B N 1
ATOM 3401 C CA . ILE B 1 14 ? -13.43303 29.70084 26.32693 1.000 7.87902 462 ILE B CA 1
ATOM 3402 C C . ILE B 1 14 ? -14.26441 28.46345 26.63457 1.000 8.58096 462 ILE B C 1
ATOM 3403 O O . ILE B 1 14 ? -13.71565 27.38598 26.86935 1.000 8.77644 462 ILE B O 1
ATOM 3419 N N . ASN B 1 15 ? -15.58729 28.63319 26.63852 1.000 8.84832 463 ASN B N 1
ATOM 3420 C CA . ASN B 1 15 ? -16.53585 27.52760 26.69605 1.000 7.91851 463 ASN B CA 1
ATOM 3421 C C . ASN B 1 15 ? -17.47206 27.70517 25.51571 1.000 9.71424 463 ASN B C 1
ATOM 3422 O O . ASN B 1 15 ? -18.12419 28.74513 25.39383 1.000 11.98450 463 ASN B O 1
ATOM 3433 N N . GLY B 1 16 ? -17.49066 26.72984 24.61430 1.000 8.30028 464 GLY B N 1
ATOM 3434 C CA . GLY B 1 16 ? -18.28930 26.88766 23.41585 1.000 8.30878 464 GLY B CA 1
ATOM 3435 C C . GLY B 1 16 ? -18.79424 25.58143 22.86441 1.000 8.76681 464 GLY B C 1
ATOM 3436 O O . GLY B 1 16 ? -18.32701 24.49695 23.22771 1.000 8.14822 464 GLY B O 1
ATOM 3440 N N . THR B 1 17 ? -19.75376 25.70771 21.94396 1.000 11.48217 465 THR B N 1
ATOM 3441 C CA . THR B 1 17 ? -20.34972 24.54218 21.32173 1.000 9.25281 465 THR B CA 1
ATOM 3442 C C . THR B 1 17 ? -19.37460 23.93302 20.32099 1.000 7.35502 465 THR B C 1
ATOM 3443 O O . THR B 1 17 ? -18.56970 24.62661 19.69257 1.000 8.27824 465 THR B O 1
ATOM 3454 N N . GLU B 1 18 ? -19.41790 22.61216 20.22056 1.000 8.16457 466 GLU B N 1
ATOM 3455 C CA . GLU B 1 18 ? -18.57174 21.88533 19.29176 1.000 8.45580 466 GLU B CA 1
ATOM 3456 C C . GLU B 1 18 ? -18.66594 22.46005 17.88647 1.000 11.09492 466 GLU B C 1
ATOM 3457 O O . GLU B 1 18 ? -19.73142 22.89327 17.43393 1.000 11.21459 466 GLU B O 1
ATOM 3469 N N . ARG B 1 19 ? -17.53346 22.46082 17.19491 1.000 10.28838 467 ARG B N 1
ATOM 3470 C CA . ARG B 1 19 ? -17.39698 22.86271 15.80082 1.000 13.13730 467 ARG B CA 1
ATOM 3471 C C . ARG B 1 19 ? -17.53167 24.36392 15.59666 1.000 14.14316 467 ARG B C 1
ATOM 3472 O O . ARG B 1 19 ? -17.44833 24.82719 14.44838 1.000 15.62709 467 ARG B O 1
ATOM 3493 N N . SER B 1 20 ? -17.71270 25.14788 16.65356 1.000 10.75750 468 SER B N 1
ATOM 3494 C CA . SER B 1 20 ? -17.85623 26.58242 16.48168 1.000 8.75008 468 SER B CA 1
ATOM 3495 C C . SER B 1 20 ? -16.49252 27.26619 16.39172 1.000 8.54116 468 SER B C 1
ATOM 3496 O O . SER B 1 20 ? -15.45110 26.70324 16.74623 1.000 11.58807 468 SER B O 1
ATOM 3504 N N . THR B 1 21 ? -16.52248 28.49744 15.89349 1.000 9.54752 469 THR B N 1
ATOM 3505 C CA . THR B 1 21 ? -15.35876 29.37777 15.87324 1.000 9.87826 469 THR B CA 1
ATOM 3506 C C . THR B 1 21 ? -15.51286 30.40048 16.98707 1.000 9.04156 469 THR B C 1
ATOM 3507 O O . THR B 1 21 ? -16.53748 31.08068 17.08351 1.000 13.04475 469 THR B O 1
ATOM 3518 N N . GLN B 1 22 ? -14.47775 30.51211 17.82241 1.000 8.13816 470 GLN B N 1
ATOM 3519 C CA . GLN B 1 22 ? -14.50498 31.36713 19.00193 1.000 8.38520 470 GLN B CA 1
ATOM 3520 C C . GLN B 1 22 ? -13.33285 32.33358 18.93730 1.000 8.31198 470 GLN B C 1
ATOM 3521 O O . GLN B 1 22 ? -12.18439 31.90229 18.85439 1.000 8.20285 470 GLN B O 1
ATOM 3535 N N . LYS B 1 23 ? -13.62087 33.63072 18.96077 1.000 8.58631 471 LYS B N 1
ATOM 3536 C CA . LYS B 1 23 ? -12.56010 34.62387 18.98664 1.000 8.55663 471 LYS B CA 1
ATOM 3537 C C . LYS B 1 23 ? -11.86850 34.60035 20.34301 1.000 8.54537 471 LYS B C 1
ATOM 3538 O O . LYS B 1 23 ? -12.49695 34.36797 21.37822 1.000 11.89482 471 LYS B O 1
ATOM 3557 N N . ILE B 1 24 ? -10.55781 34.83199 20.32565 1.000 8.34231 472 ILE B N 1
ATOM 3558 C CA . ILE B 1 24 ? -9.72523 34.79151 21.52101 1.000 9.21204 472 ILE B CA 1
ATOM 3559 C C . ILE B 1 24 ? -9.35105 36.22295 21.87475 1.000 9.11675 472 ILE B C 1
ATOM 3560 O O . ILE B 1 24 ? -8.89322 36.98130 21.00808 1.000 10.77218 472 ILE B O 1
ATOM 3576 N N . GLN B 1 25 ? -9.54218 36.60205 23.13708 1.000 11.07522 473 GLN B N 1
ATOM 3577 C CA . GLN B 1 25 ? -9.16278 37.92955 23.60608 1.000 12.31651 473 GLN B CA 1
ATOM 3578 C C . GLN B 1 25 ? -7.78350 37.86316 24.25249 1.000 10.01470 473 GLN B C 1
ATOM 3579 O O . GLN B 1 25 ? -7.60489 37.20173 25.27927 1.000 11.21677 473 GLN B O 1
ATOM 3593 N N . LEU B 1 26 ? -6.81576 38.56895 23.65426 1.000 8.67348 474 LEU B N 1
ATOM 3594 C CA . LEU B 1 26 ? -5.48274 38.69626 24.20114 1.000 10.46213 474 LEU B CA 1
ATOM 3595 C C . LEU B 1 26 ? -5.25777 40.15690 24.56684 1.000 8.80252 474 LEU B C 1
ATOM 3596 O O . LEU B 1 26 ? -5.78108 41.05951 23.90698 1.000 9.95262 474 LEU B O 1
ATOM 3612 N N . ILE B 1 27 ? -4.48169 40.38550 25.62307 1.000 8.83108 475 ILE B N 1
ATOM 3613 C CA . ILE B 1 27 ? -4.05092 41.73433 25.99934 1.000 9.05904 475 ILE B CA 1
ATOM 3614 C C . ILE B 1 27 ? -2.52880 41.74729 25.98787 1.000 8.82006 475 ILE B C 1
ATOM 3615 O O . ILE B 1 27 ? -1.89035 40.99654 26.73496 1.000 8.65735 475 ILE B O 1
ATOM 3631 N N . VAL B 1 28 ? -1.95105 42.62760 25.16496 1.000 8.81329 476 VAL B N 1
ATOM 3632 C CA . VAL B 1 28 ? -0.51419 42.71151 24.98721 1.000 8.59130 476 VAL B CA 1
ATOM 3633 C C . VAL B 1 28 ? -0.07347 44.12187 25.32282 1.000 8.84236 476 VAL B C 1
ATOM 3634 O O . VAL B 1 28 ? -0.69167 45.08313 24.86982 1.000 9.81494 476 VAL B O 1
ATOM 3647 N N . LYS B 1 29 ? 0.98378 44.22985 26.11258 1.000 8.79362 477 LYS B N 1
ATOM 3648 C CA . LYS B 1 29 ? 1.69872 45.48395 26.31704 1.000 8.96806 477 LYS B CA 1
ATOM 3649 C C . LYS B 1 29 ? 3.15594 45.24909 25.96324 1.000 8.67424 477 LYS B C 1
ATOM 3650 O O . LYS B 1 29 ? 3.77076 44.28544 26.42844 1.000 9.13574 477 LYS B O 1
ATOM 3669 N N . SER B 1 30 ? 3.70998 46.14456 25.15809 1.000 8.69656 478 SER B N 1
ATOM 3670 C CA . SER B 1 30 ? 5.01267 45.92879 24.54531 1.000 8.40715 478 SER B CA 1
ATOM 3671 C C . SER B 1 30 ? 5.73521 47.25989 24.38189 1.000 10.16139 478 SER B C 1
ATOM 3672 O O . SER B 1 30 ? 5.25149 48.13503 23.66541 1.000 12.91680 478 SER B O 1
ATOM 3680 N N . LYS B 1 31 ? 6.88591 47.38526 25.03862 1.000 7.98411 479 LYS B N 1
ATOM 3681 C CA . LYS B 1 31 ? 7.71060 48.58152 24.89215 1.000 9.20725 479 LYS B CA 1
ATOM 3682 C C . LYS B 1 31 ? 8.20292 48.73421 23.46276 1.000 8.85742 479 LYS B C 1
ATOM 3683 O O . LYS B 1 31 ? 8.22832 49.85875 22.91124 1.000 11.41661 479 LYS B O 1
ATOM 3702 N N . TYR B 1 32 ? 8.63408 47.63941 22.84291 1.000 9.21010 480 TYR B N 1
ATOM 3703 C CA . TYR B 1 32 ? 9.29999 47.68017 21.55047 1.000 7.14637 480 TYR B CA 1
ATOM 3704 C C . TYR B 1 32 ? 8.39423 47.37445 20.36940 1.000 10.46664 480 TYR B C 1
ATOM 3705 O O . TYR B 1 32 ? 8.83455 47.51773 19.22261 1.000 12.82307 480 TYR B O 1
ATOM 3723 N N . GLY B 1 33 ? 7.14856 46.98497 20.61168 1.000 9.40125 481 GLY B N 1
ATOM 3724 C CA . GLY B 1 33 ? 6.22066 46.68637 19.54485 1.000 8.85770 481 GLY B CA 1
ATOM 3725 C C . GLY B 1 33 ? 6.00935 45.19473 19.37128 1.000 9.47975 481 GLY B C 1
ATOM 3726 O O . GLY B 1 33 ? 6.97535 44.42414 19.33583 1.000 8.23553 481 GLY B O 1
ATOM 3730 N N . LEU B 1 34 ? 4.74719 44.76948 19.30536 1.000 9.44000 482 LEU B N 1
ATOM 3731 C CA . LEU B 1 34 ? 4.43955 43.35737 19.10982 1.000 7.05376 482 LEU B CA 1
ATOM 3732 C C . LEU B 1 34 ? 4.83067 42.91901 17.70869 1.000 7.91802 482 LEU B C 1
ATOM 3733 O O . LEU B 1 34 ? 4.52201 43.59930 16.72556 1.000 11.44092 482 LEU B O 1
ATOM 3749 N N . ASP B 1 35 ? 5.51106 41.78017 17.61631 1.000 5.51947 483 ASP B N 1
ATOM 3750 C CA . ASP B 1 35 ? 5.82229 41.15694 16.34652 1.000 5.81809 483 ASP B CA 1
ATOM 3751 C C . ASP B 1 35 ? 4.84263 40.03826 15.99718 1.000 5.71282 483 ASP B C 1
ATOM 3752 O O . ASP B 1 35 ? 4.33996 39.99195 14.86762 1.000 8.47090 483 ASP B O 1
ATOM 3761 N N . ARG B 1 36 ? 4.56465 39.12719 16.93386 1.000 5.63879 484 ARG B N 1
ATOM 3762 C CA . ARG B 1 36 ? 3.75974 37.95872 16.61222 1.000 8.13350 484 ARG B CA 1
ATOM 3763 C C . ARG B 1 36 ? 3.37861 37.24801 17.89442 1.000 5.64130 484 ARG B C 1
ATOM 3764 O O . ARG B 1 36 ? 3.95741 37.48205 18.96135 1.000 5.53496 484 ARG B O 1
ATOM 3785 N N . ILE B 1 37 ? 2.40177 36.34585 17.76095 1.000 5.72303 485 ILE B N 1
ATOM 3786 C CA . ILE B 1 37 ? 2.01790 35.38414 18.78124 1.000 5.70915 485 ILE B CA 1
ATOM 3787 C C . ILE B 1 37 ? 2.30343 33.98681 18.23496 1.000 5.89218 485 ILE B C 1
ATOM 3788 O O . ILE B 1 37 ? 1.89903 33.66407 17.10882 1.000 6.38181 485 ILE B O 1
ATOM 3804 N N . VAL B 1 38 ? 2.95294 33.15322 19.03945 1.000 5.91067 486 VAL B N 1
ATOM 3805 C CA . VAL B 1 38 ? 3.24547 31.76947 18.67758 1.000 6.11795 486 VAL B CA 1
ATOM 3806 C C . VAL B 1 38 ? 2.41998 30.85775 19.57755 1.000 6.17331 486 VAL B C 1
ATOM 3807 O O . VAL B 1 38 ? 2.44597 30.99216 20.80531 1.000 6.06943 486 VAL B O 1
ATOM 3820 N N . TRP B 1 39 ? 1.69528 29.92946 18.96166 1.000 6.37280 487 TRP B N 1
ATOM 3821 C CA . TRP B 1 39 ? 0.78298 29.04042 19.65730 1.000 6.46828 487 TRP B CA 1
ATOM 3822 C C . TRP B 1 39 ? 1.25937 27.59362 19.64548 1.000 8.27787 487 TRP B C 1
ATOM 3823 O O . TRP B 1 39 ? 1.85475 27.11585 18.67018 1.000 8.30074 487 TRP B O 1
ATOM 3844 N N . ASP B 1 40 ? 0.97475 26.90504 20.73102 1.000 7.29828 488 ASP B N 1
ATOM 3845 C CA . ASP B 1 40 ? 0.93728 25.43361 20.76522 1.000 8.02648 488 ASP B CA 1
ATOM 3846 C C . ASP B 1 40 ? -0.53683 25.05243 20.91488 1.000 8.50515 488 ASP B C 1
ATOM 3847 O O . ASP B 1 40 ? -1.08211 25.10019 22.01954 1.000 10.26303 488 ASP B O 1
ATOM 3856 N N . ASP B 1 41 ? -1.18011 24.68954 19.80165 1.000 7.91239 489 ASP B N 1
ATOM 3857 C CA . ASP B 1 41 ? -2.58542 24.27775 19.80386 1.000 8.98886 489 ASP B CA 1
ATOM 3858 C C . ASP B 1 41 ? -2.72731 22.77634 19.59798 1.000 9.98198 489 ASP B C 1
ATOM 3859 O O . ASP B 1 41 ? -3.79781 22.31433 19.18841 1.000 10.18850 489 ASP B O 1
ATOM 3868 N N . SER B 1 42 ? -1.67022 22.01092 19.88801 1.000 9.64345 490 SER B N 1
ATOM 3869 C CA . SER B 1 42 ? -1.67543 20.58620 19.55892 1.000 12.52987 490 SER B CA 1
ATOM 3870 C C . SER B 1 42 ? -2.81309 19.84638 20.24933 1.000 12.75764 490 SER B C 1
ATOM 3871 O O . SER B 1 42 ? -3.33187 18.87039 19.69801 1.000 11.88659 490 SER B O 1
ATOM 3879 N N . ALA B 1 43 ? -3.22237 20.29645 21.43883 1.000 8.80536 491 ALA B N 1
ATOM 3880 C CA . ALA B 1 43 ? -4.34709 19.65247 22.11266 1.000 9.88305 491 ALA B CA 1
ATOM 3881 C C . ALA B 1 43 ? -5.61286 19.72001 21.26672 1.000 11.02838 491 ALA B C 1
ATOM 3882 O O . ALA B 1 43 ? -6.35744 18.74213 21.16349 1.000 11.21829 491 ALA B O 1
ATOM 3889 N N . LEU B 1 44 ? -5.89630 20.88281 20.68080 1.000 8.38813 492 LEU B N 1
ATOM 3890 C CA . LEU B 1 44 ? -7.05102 20.99181 19.79686 1.000 8.49673 492 LEU B CA 1
ATOM 3891 C C . LEU B 1 44 ? -6.89081 20.09213 18.57919 1.000 10.21887 492 LEU B C 1
ATOM 3892 O O . LEU B 1 44 ? -7.86340 19.50319 18.10394 1.000 9.92238 492 LEU B O 1
ATOM 3908 N N . ARG B 1 45 ? -5.67023 19.99950 18.03949 1.000 8.93324 493 ARG B N 1
ATOM 3909 C CA . ARG B 1 45 ? -5.46319 19.21626 16.83202 1.000 10.86157 493 ARG B CA 1
ATOM 3910 C C . ARG B 1 45 ? -5.66970 17.72410 17.07997 1.000 9.78162 493 ARG B C 1
ATOM 3911 O O . ARG B 1 45 ? -5.96031 16.99646 16.13320 1.000 12.56959 493 ARG B O 1
ATOM 3932 N N . SER B 1 46 ? -5.52186 17.28063 18.32358 1.000 9.74256 494 SER B N 1
ATOM 3933 C CA . SER B 1 46 ? -5.76412 15.86801 18.64494 1.000 11.09991 494 SER B CA 1
ATOM 3934 C C . SER B 1 46 ? -7.16989 15.45192 18.26440 1.000 15.68513 494 SER B C 1
ATOM 3935 O O . SER B 1 46 ? -7.41973 14.26305 18.01852 1.000 15.37031 494 SER B O 1
ATOM 3943 N N . GLN B 1 47 ? -8.09487 16.39787 18.19361 1.000 11.93622 495 GLN B N 1
ATOM 3944 C CA . GLN B 1 47 ? -9.48452 16.13911 17.86204 1.000 12.66400 495 GLN B CA 1
ATOM 3945 C C . GLN B 1 47 ? -9.94955 16.95911 16.66015 1.000 16.50173 495 GLN B C 1
ATOM 3946 O O . GLN B 1 47 ? -11.15210 17.17033 16.48270 1.000 17.59941 495 GLN B O 1
ATOM 3960 N N . GLY B 1 48 ? -9.01820 17.46365 15.84991 1.000 13.58398 496 GLY B N 1
ATOM 3961 C CA . GLY B 1 48 ? -9.38586 18.11525 14.61119 1.000 13.18010 496 GLY B CA 1
ATOM 3962 C C . GLY B 1 48 ? -9.69068 19.58905 14.70937 1.000 12.42330 496 GLY B C 1
ATOM 3963 O O . GLY B 1 48 ? -10.20882 20.16062 13.74083 1.000 14.66768 496 GLY B O 1
ATOM 3967 N N . GLY B 1 49 ? -9.42549 20.21753 15.85766 1.000 9.42111 497 GLY B N 1
ATOM 3968 C CA . GLY B 1 49 ? -9.53260 21.65719 15.98945 1.000 10.03761 497 GLY B CA 1
ATOM 3969 C C . GLY B 1 49 ? -8.20113 22.34767 15.75810 1.000 8.76284 497 GLY B C 1
ATOM 3970 O O . GLY B 1 49 ? -7.19700 21.71637 15.44208 1.000 8.94647 497 GLY B O 1
ATOM 3974 N N . GLN B 1 50 ? -8.20797 23.66513 15.90933 1.000 8.39969 498 GLN B N 1
ATOM 3975 C CA . GLN B 1 50 ? -6.98346 24.43753 15.70738 1.000 8.17310 498 GLN B CA 1
ATOM 3976 C C . GLN B 1 50 ? -7.19605 25.87207 16.15963 1.000 7.78486 498 GLN B C 1
ATOM 3977 O O . GLN B 1 50 ? -8.31515 26.33871 16.31645 1.000 8.36353 498 GLN B O 1
ATOM 3991 N N . ILE B 1 51 ? -6.08370 26.58356 16.33725 1.000 7.54435 499 ILE B N 1
ATOM 3992 C CA . ILE B 1 51 ? -6.10028 28.03882 16.47168 1.000 7.85149 499 ILE B CA 1
ATOM 3993 C C . ILE B 1 51 ? -5.51764 28.61832 15.19928 1.000 8.42038 499 ILE B C 1
ATOM 3994 O O . ILE B 1 51 ? -4.55851 28.07313 14.64114 1.000 9.31990 499 ILE B O 1
ATOM 4010 N N . GLN B 1 52 ? -6.11815 29.69966 14.72292 1.000 8.22555 500 GLN B N 1
ATOM 4011 C CA . GLN B 1 52 ? -5.71029 30.30203 13.46009 1.000 7.48658 500 GLN B CA 1
ATOM 4012 C C . GLN B 1 52 ? -5.84465 31.81082 13.57463 1.000 7.10298 500 GLN B C 1
ATOM 4013 O O . GLN B 1 52 ? -6.68920 32.32883 14.31272 1.000 7.42618 500 GLN B O 1
ATOM 4027 N N . HIS B 1 53 ? -5.00180 32.52060 12.83359 1.000 7.24683 501 HIS B N 1
ATOM 4028 C CA . HIS B 1 53 ? -5.10580 33.96202 12.77442 1.000 10.21196 501 HIS B CA 1
ATOM 4029 C C . HIS B 1 53 ? -6.36978 34.36975 12.02070 1.000 10.65207 501 HIS B C 1
ATOM 4030 O O . HIS B 1 53 ? -6.72819 33.77360 11.00341 1.000 11.11131 501 HIS B O 1
ATOM 4044 N N . SER B 1 54 ? -7.04952 35.39483 12.52583 1.000 13.00276 502 SER B N 1
ATOM 4045 C CA . SER B 1 54 ? -8.34217 35.78656 11.97373 1.000 16.26504 502 SER B CA 1
ATOM 4046 C C . SER B 1 54 ? -8.24184 36.56877 10.66614 1.000 14.14171 502 SER B C 1
ATOM 4047 O O . SER B 1 54 ? -9.27350 36.77805 10.00643 1.000 17.01907 502 SER B O 1
ATOM 4055 N N . GLY B 1 55 ? -7.04904 37.00154 10.26581 1.000 14.63363 503 GLY B N 1
ATOM 4056 C CA . GLY B 1 55 ? -6.88538 37.73008 9.02139 1.000 14.99240 503 GLY B CA 1
ATOM 4057 C C . GLY B 1 55 ? -6.93765 39.24022 9.11342 1.000 17.96041 503 GLY B C 1
ATOM 4058 O O . GLY B 1 55 ? -6.87240 39.90375 8.06677 1.000 19.59305 503 GLY B O 1
ATOM 4062 N N . SER B 1 56 ? -7.08131 39.80668 10.30947 1.000 18.55351 504 SER B N 1
ATOM 4063 C CA . SER B 1 56 ? -7.09698 41.25519 10.47057 1.000 19.27207 504 SER B CA 1
ATOM 4064 C C . SER B 1 56 ? -5.67594 41.81366 10.44658 1.000 19.71187 504 SER B C 1
ATOM 4065 O O . SER B 1 56 ? -4.68601 41.08161 10.37324 1.000 21.30070 504 SER B O 1
ATOM 4073 N N . GLN B 1 57 ? -5.56793 43.14666 10.50463 1.000 19.71053 505 GLN B N 1
ATOM 4074 C CA . GLN B 1 57 ? -4.26477 43.78800 10.51693 1.000 22.14444 505 GLN B CA 1
ATOM 4075 C C . GLN B 1 57 ? -3.52595 43.61428 11.83656 1.000 22.26814 505 GLN B C 1
ATOM 4076 O O . GLN B 1 57 ? -2.35057 43.98809 11.92015 1.000 26.87255 505 GLN B O 1
ATOM 4090 N N . SER B 1 58 ? -4.17563 43.06264 12.85976 1.000 16.95522 506 SER B N 1
ATOM 4091 C CA . SER B 1 58 ? -3.58212 42.96015 14.17937 1.000 15.49669 506 SER B CA 1
ATOM 4092 C C . SER B 1 58 ? -2.86820 41.62595 14.33374 1.000 14.42027 506 SER B C 1
ATOM 4093 O O . SER B 1 58 ? -3.46623 40.56902 14.09810 1.000 16.42797 506 SER B O 1
ATOM 4101 N N . ALA B 1 59 ? -1.59725 41.68122 14.74510 1.000 12.33574 507 ALA B N 1
ATOM 4102 C CA . ALA B 1 59 ? -0.80441 40.47360 14.96711 1.000 13.00294 507 ALA B CA 1
ATOM 4103 C C . ALA B 1 59 ? -1.28500 39.65555 16.16254 1.000 11.81133 507 ALA B C 1
ATOM 4104 O O . ALA B 1 59 ? -0.77253 38.55747 16.38170 1.000 11.58136 507 ALA B O 1
ATOM 4111 N N . GLN B 1 60 ? -2.24708 40.15353 16.93706 1.000 9.23596 508 GLN B N 1
ATOM 4112 C CA . GLN B 1 60 ? -2.76204 39.41381 18.07950 1.000 8.29734 508 GLN B CA 1
ATOM 4113 C C . GLN B 1 60 ? -4.21479 38.96979 17.90889 1.000 9.80765 508 GLN B C 1
ATOM 4114 O O . GLN B 1 60 ? -4.86394 38.63285 18.90491 1.000 13.99124 508 GLN B O 1
ATOM 4128 N N . ASP B 1 61 ? -4.72688 38.92171 16.68715 1.000 8.91749 509 ASP B N 1
ATOM 4129 C CA . ASP B 1 61 ? -6.14145 38.60783 16.45451 1.000 11.57118 509 ASP B CA 1
ATOM 4130 C C . ASP B 1 61 ? -6.26160 37.15473 15.99497 1.000 8.54555 509 ASP B C 1
ATOM 4131 O O . ASP B 1 61 ? -6.04164 36.83682 14.82259 1.000 9.81400 509 ASP B O 1
ATOM 4140 N N . TYR B 1 62 ? -6.64868 36.27360 16.91752 1.000 7.91621 510 TYR B N 1
ATOM 4141 C CA . TYR B 1 62 ? -6.71696 34.84164 16.69318 1.000 6.96921 510 TYR B CA 1
ATOM 4142 C C . TYR B 1 62 ? -8.09179 34.30643 17.07064 1.000 6.67865 510 TYR B C 1
ATOM 4143 O O . TYR B 1 62 ? -8.85129 34.93289 17.80829 1.000 7.29375 510 TYR B O 1
ATOM 4161 N N . GLN B 1 63 ? -8.38549 33.12024 16.55995 1.000 6.59000 511 GLN B N 1
ATOM 4162 C CA . GLN B 1 63 ? -9.64462 32.44093 16.84797 1.000 6.71756 511 GLN B CA 1
ATOM 4163 C C . GLN B 1 63 ? -9.37408 30.95365 16.95843 1.000 8.25550 511 GLN B C 1
ATOM 4164 O O . GLN B 1 63 ? -8.43077 30.42567 16.36391 1.000 6.98621 511 GLN B O 1
ATOM 4178 N N . ALA B 1 64 ? -10.22604 30.27455 17.71456 1.000 7.14435 512 ALA B N 1
ATOM 4179 C CA . ALA B 1 64 ? -10.15955 28.83272 17.87872 1.000 7.43288 512 ALA B CA 1
ATOM 4180 C C . ALA B 1 64 ? -11.28885 28.17733 17.10101 1.000 8.74867 512 ALA B C 1
ATOM 4181 O O . ALA B 1 64 ? -12.43981 28.62803 17.17140 1.000 8.95331 512 ALA B O 1
ATOM 4188 N N . ILE B 1 65 ? -10.95511 27.14390 16.34284 1.000 7.74830 513 ILE B N 1
ATOM 4189 C CA . ILE B 1 65 ? -11.94157 26.25984 15.73634 1.000 8.11231 513 ILE B CA 1
ATOM 4190 C C . ILE B 1 65 ? -12.06450 25.08357 16.69192 1.000 8.21528 513 ILE B C 1
ATOM 4191 O O . ILE B 1 65 ? -11.10748 24.32084 16.88520 1.000 8.28334 513 ILE B O 1
ATOM 4207 N N . LEU B 1 66 ? -13.24526 24.94485 17.30791 1.000 8.24811 514 LEU B N 1
ATOM 4208 C CA . LEU B 1 66 ? -13.42918 23.92628 18.33520 1.000 8.62841 514 LEU B CA 1
ATOM 4209 C C . LEU B 1 66 ? -13.68800 22.57047 17.69621 1.000 10.94640 514 LEU B C 1
ATOM 4210 O O . LEU B 1 66 ? -14.39075 22.47845 16.68284 1.000 12.38201 514 LEU B O 1
ATOM 4226 N N . PRO B 1 67 ? -13.13648 21.49947 18.26257 1.000 9.66128 515 PRO B N 1
ATOM 4227 C CA . PRO B 1 67 ? -13.37771 20.16807 17.69686 1.000 12.05096 515 PRO B CA 1
ATOM 4228 C C . PRO B 1 67 ? -14.80650 19.69268 17.91683 1.000 10.24587 515 PRO B C 1
ATOM 4229 O O . PRO B 1 67 ? -15.59876 20.27013 18.66055 1.000 11.21335 515 PRO B O 1
ATOM 4240 N N . ALA B 1 68 ? -15.10844 18.58531 17.26606 1.000 11.42845 516 ALA B N 1
ATOM 4241 C CA . ALA B 1 68 ? -16.34235 17.87647 17.55878 1.000 10.55417 516 ALA B CA 1
ATOM 4242 C C . ALA B 1 68 ? -16.30716 17.36597 18.99087 1.000 12.35891 516 ALA B C 1
ATOM 4243 O O . ALA B 1 68 ? -15.24655 17.10387 19.55850 1.000 11.70070 516 ALA B O 1
ATOM 4250 N N . TYR B 1 69 ? -17.49408 17.21856 19.57469 1.000 10.44498 517 TYR B N 1
ATOM 4251 C CA . TYR B 1 69 ? -17.62123 16.70946 20.93224 1.000 10.44993 517 TYR B CA 1
ATOM 4252 C C . TYR B 1 69 ? -17.24841 15.23280 20.97917 1.000 14.52722 517 TYR B C 1
ATOM 4253 O O . TYR B 1 69 ? -17.55908 14.47014 20.05990 1.000 13.22412 517 TYR B O 1
ATOM 4271 N N . VAL B 1 70 ? -16.55528 14.84253 22.04182 1.000 10.86887 518 VAL B N 1
ATOM 4272 C CA . VAL B 1 70 ? -16.14582 13.46212 22.26938 1.000 14.28862 518 VAL B CA 1
ATOM 4273 C C . VAL B 1 70 ? -17.07654 12.89282 23.32788 1.000 14.03751 518 VAL B C 1
ATOM 4274 O O . VAL B 1 70 ? -17.02314 13.29833 24.49515 1.000 12.73374 518 VAL B O 1
ATOM 4287 N N . GLN B 1 71 ? -17.92433 11.94231 22.93265 1.000 16.42791 519 GLN B N 1
ATOM 4288 C CA . GLN B 1 71 ? -18.86491 11.36090 23.87818 1.000 17.24110 519 GLN B CA 1
ATOM 4289 C C . GLN B 1 71 ? -18.09415 10.57002 24.92996 1.000 15.38046 519 GLN B C 1
ATOM 4290 O O . GLN B 1 71 ? -17.26983 9.70799 24.60037 1.000 15.71049 519 GLN B O 1
ATOM 4304 N N . GLY B 1 72 ? -18.33767 10.89553 26.19866 1.000 15.34858 520 GLY B N 1
ATOM 4305 C CA . GLY B 1 72 ? -17.61630 10.31731 27.29808 1.000 16.38880 520 GLY B CA 1
ATOM 4306 C C . GLY B 1 72 ? -16.19928 10.80509 27.47090 1.000 17.81789 520 GLY B C 1
ATOM 4307 O O . GLY B 1 72 ? -15.49668 10.31429 28.36194 1.000 21.08403 520 GLY B O 1
ATOM 4311 N N . GLY B 1 73 ? -15.75685 11.76581 26.65898 1.000 15.95418 521 GLY B N 1
ATOM 4312 C CA . GLY B 1 73 ? -14.37972 12.20533 26.65670 1.000 15.59845 521 GLY B CA 1
ATOM 4313 C C . GLY B 1 73 ? -14.12635 13.40659 27.54237 1.000 11.71095 521 GLY B C 1
ATOM 4314 O O . GLY B 1 73 ? -14.99613 13.87722 28.27786 1.000 14.99255 521 GLY B O 1
ATOM 4318 N N . SER B 1 74 ? -12.89160 13.91556 27.44788 1.000 12.99226 522 SER B N 1
ATOM 4319 C CA . SER B 1 74 ? -12.47246 15.05906 28.24840 1.000 12.56059 522 SER B CA 1
ATOM 4320 C C . SER B 1 74 ? -13.15477 16.33950 27.79129 1.000 10.79494 522 SER B C 1
ATOM 4321 O O . SER B 1 74 ? -13.80292 17.02775 28.58306 1.000 11.20675 522 SER B O 1
ATOM 4329 N N . ASN B 1 75 ? -13.02416 16.66292 26.51015 1.000 11.31723 523 ASN B N 1
ATOM 4330 C CA . ASN B 1 75 ? -13.58857 17.88228 25.92689 1.000 9.37153 523 ASN B CA 1
ATOM 4331 C C . ASN B 1 75 ? -13.00136 19.15701 26.52496 1.000 8.95005 523 ASN B C 1
ATOM 4332 O O . ASN B 1 75 ? -13.57251 20.23807 26.36799 1.000 9.12512 523 ASN B O 1
ATOM 4343 N N . VAL B 1 76 ? -11.85155 19.04928 27.18064 1.000 9.29189 524 VAL B N 1
ATOM 4344 C CA . VAL B 1 76 ? -11.10563 20.19194 27.68659 1.000 10.60672 524 VAL B CA 1
ATOM 4345 C C . VAL B 1 76 ? -9.76346 20.21662 26.97737 1.000 9.70576 524 VAL B C 1
ATOM 4346 O O . VAL B 1 76 ? -9.07472 19.18878 26.90266 1.000 9.46225 524 VAL B O 1
ATOM 4359 N N . TYR B 1 77 ? -9.39121 21.37660 26.46595 1.000 7.88297 525 TYR B N 1
ATOM 4360 C CA . TYR B 1 77 ? -8.18975 21.53019 25.64709 1.000 7.11203 525 TYR B CA 1
ATOM 4361 C C . TYR B 1 77 ? -7.34459 22.67145 26.18307 1.000 7.78593 525 TYR B C 1
ATOM 4362 O O . TYR B 1 77 ? -7.81567 23.81191 26.26840 1.000 9.13336 525 TYR B O 1
ATOM 4380 N N . LYS B 1 78 ? -6.10230 22.36131 26.53036 1.000 8.93848 526 LYS B N 1
ATOM 4381 C CA . LYS B 1 78 ? -5.16487 23.34535 27.06155 1.000 7.87453 526 LYS B CA 1
ATOM 4382 C C . LYS B 1 78 ? -4.18252 23.71880 25.96007 1.000 9.94204 526 LYS B C 1
ATOM 4383 O O . LYS B 1 78 ? -3.48981 22.84979 25.41472 1.000 9.94686 526 LYS B O 1
ATOM 4402 N N . VAL B 1 79 ? -4.11808 25.01153 25.63363 1.000 8.18157 527 VAL B N 1
ATOM 4403 C CA . VAL B 1 79 ? -3.24097 25.52893 24.59468 1.000 7.12304 527 VAL B CA 1
ATOM 4404 C C . VAL B 1 79 ? -2.46232 26.69430 25.19876 1.000 7.97303 527 VAL B C 1
ATOM 4405 O O . VAL B 1 79 ? -2.87076 27.28264 26.20010 1.000 6.68496 527 VAL B O 1
ATOM 4418 N N . THR B 1 80 ? -1.32816 27.01066 24.58778 1.000 5.94732 528 THR B N 1
ATOM 4419 C CA . THR B 1 80 ? -0.44654 28.04345 25.11263 1.000 7.20405 528 THR B CA 1
ATOM 4420 C C . THR B 1 80 ? -0.05931 29.02653 24.02140 1.000 4.14606 528 THR B C 1
ATOM 4421 O O . THR B 1 80 ? 0.09031 28.65789 22.84921 1.000 6.40426 528 THR B O 1
ATOM 4432 N N . ALA B 1 81 ? 0.09949 30.28260 24.42688 1.000 5.67589 529 ALA B N 1
ATOM 4433 C CA . ALA B 1 81 ? 0.48248 31.37484 23.54992 1.000 4.76127 529 ALA B CA 1
ATOM 4434 C C . ALA B 1 81 ? 1.66270 32.13494 24.13179 1.000 5.13921 529 ALA B C 1
ATOM 4435 O O . ALA B 1 81 ? 1.71321 32.41604 25.33790 1.000 6.50412 529 ALA B O 1
ATOM 4442 N N . ARG B 1 82 ? 2.59413 32.52082 23.25989 1.000 5.91234 530 ARG B N 1
ATOM 4443 C CA . ARG B 1 82 ? 3.74338 33.32901 23.64587 1.000 4.68080 530 ARG B CA 1
ATOM 4444 C C . ARG B 1 82 ? 3.84768 34.48176 22.66195 1.000 4.52613 530 ARG B C 1
ATOM 4445 O O . ARG B 1 82 ? 3.81980 34.26182 21.45086 1.000 6.04376 530 ARG B O 1
ATOM 4466 N N . ALA B 1 83 ? 3.93909 35.69371 23.18170 1.000 4.66934 531 ALA B N 1
ATOM 4467 C CA . ALA B 1 83 ? 4.14395 36.87334 22.35891 1.000 5.18455 531 ALA B CA 1
ATOM 4468 C C . ALA B 1 83 ? 5.63206 37.16443 22.21081 1.000 6.07059 531 ALA B C 1
ATOM 4469 O O . ALA B 1 83 ? 6.43035 36.92760 23.13009 1.000 5.75164 531 ALA B O 1
ATOM 4476 N N . TYR B 1 84 ? 6.00275 37.69009 21.04815 1.000 3.76206 532 TYR B N 1
ATOM 4477 C CA . TYR B 1 84 ? 7.34582 38.18227 20.79474 1.000 3.33986 532 TYR B CA 1
ATOM 4478 C C . TYR B 1 84 ? 7.27156 39.63843 20.34791 1.000 6.04445 532 TYR B C 1
ATOM 4479 O O . TYR B 1 84 ? 6.34768 40.01607 19.60928 1.000 4.85363 532 TYR B O 1
ATOM 4497 N N . ASP B 1 85 ? 8.24562 40.43878 20.76382 1.000 4.31509 533 ASP B N 1
ATOM 4498 C CA . ASP B 1 85 ? 8.36064 41.82783 20.30726 1.000 4.77974 533 ASP B CA 1
ATOM 4499 C C . ASP B 1 85 ? 9.32128 41.92027 19.12414 1.000 6.56459 533 ASP B C 1
ATOM 4500 O O . ASP B 1 85 ? 9.92502 40.93953 18.68708 1.000 6.98820 533 ASP B O 1
ATOM 4509 N N . ARG B 1 86 ? 9.44929 43.13015 18.58052 1.000 5.90191 534 ARG B N 1
ATOM 4510 C CA . ARG B 1 86 ? 10.26766 43.35241 17.39573 1.000 10.32719 534 ARG B CA 1
ATOM 4511 C C . ARG B 1 86 ? 11.75217 43.12579 17.64481 1.000 11.96249 534 ARG B C 1
ATOM 4512 O O . ARG B 1 86 ? 12.50191 42.94683 16.67178 1.000 12.38944 534 ARG B O 1
ATOM 4533 N N . ASN B 1 87 ? 12.19378 43.13133 18.90437 1.000 9.08151 535 ASN B N 1
ATOM 4534 C CA . ASN B 1 87 ? 13.58153 42.87045 19.26767 1.000 8.91888 535 ASN B CA 1
ATOM 4535 C C . ASN B 1 87 ? 13.84365 41.39748 19.56167 1.000 9.71633 535 ASN B C 1
ATOM 4536 O O . ASN B 1 87 ? 14.98735 41.03577 19.85508 1.000 12.90922 535 ASN B O 1
ATOM 4547 N N . GLY B 1 88 ? 12.82296 40.54937 19.51311 1.000 7.50390 536 GLY B N 1
ATOM 4548 C CA . GLY B 1 88 ? 12.99257 39.14684 19.78931 1.000 10.67925 536 GLY B CA 1
ATOM 4549 C C . GLY B 1 88 ? 12.75650 38.71766 21.22492 1.000 7.60611 536 GLY B C 1
ATOM 4550 O O . GLY B 1 88 ? 12.86831 37.51321 21.51465 1.000 10.01356 536 GLY B O 1
ATOM 4554 N N . ASN B 1 89 ? 12.44732 39.64231 22.13267 1.000 6.96711 537 ASN B N 1
ATOM 4555 C CA . ASN B 1 89 ? 12.05960 39.24324 23.47803 1.000 5.66200 537 ASN B CA 1
ATOM 4556 C C . ASN B 1 89 ? 10.70238 38.56597 23.42644 1.000 5.99990 537 ASN B C 1
ATOM 4557 O O . ASN B 1 89 ? 9.89538 38.82360 22.52843 1.000 4.79223 537 ASN B O 1
ATOM 4568 N N . SER B 1 90 ? 10.44293 37.70978 24.39804 1.000 6.91437 538 SER B N 1
ATOM 4569 C CA . SER B 1 90 ? 9.13706 37.06154 24.49142 1.000 5.53309 538 SER B CA 1
ATOM 4570 C C . SER B 1 90 ? 8.46421 37.35010 25.82612 1.000 5.13825 538 SER B C 1
ATOM 4571 O O . SER B 1 90 ? 9.06622 37.89244 26.76426 1.000 6.54831 538 SER B O 1
ATOM 4579 N N . SER B 1 91 ? 7.18067 37.01915 25.86668 1.000 5.37542 539 SER B N 1
ATOM 4580 C CA . SER B 1 91 ? 6.36720 37.04111 27.07188 1.000 5.15385 539 SER B CA 1
ATOM 4581 C C . SER B 1 91 ? 6.42939 35.69172 27.78528 1.000 6.28562 539 SER B C 1
ATOM 4582 O O . SER B 1 91 ? 7.10795 34.77225 27.35243 1.000 7.29306 539 SER B O 1
ATOM 4590 N N . ASN B 1 92 ? 5.66796 35.56158 28.87335 1.000 7.03790 540 ASN B N 1
ATOM 4591 C CA . ASN B 1 92 ? 5.38875 34.24220 29.41318 1.000 7.79034 540 ASN B CA 1
ATOM 4592 C C . ASN B 1 92 ? 4.62650 33.43136 28.36323 1.000 7.12505 540 ASN B C 1
ATOM 4593 O O . ASN B 1 92 ? 3.98543 33.97950 27.45896 1.000 7.84529 540 ASN B O 1
ATOM 4604 N N . ASN B 1 93 ? 4.69159 32.11171 28.49490 1.000 9.83833 541 ASN B N 1
ATOM 4605 C CA . ASN B 1 93 ? 3.87517 31.20075 27.69992 1.000 9.21190 541 ASN B CA 1
ATOM 4606 C C . ASN B 1 93 ? 2.58197 31.02031 28.47643 1.000 9.95576 541 ASN B C 1
ATOM 4607 O O . ASN B 1 93 ? 2.57673 30.36756 29.52482 1.000 12.32874 541 ASN B O 1
ATOM 4618 N N . VAL B 1 94 ? 1.49927 31.58384 27.95928 1.000 5.35314 542 VAL B N 1
ATOM 4619 C CA . VAL B 1 94 ? 0.27231 31.76898 28.72664 1.000 7.31447 542 VAL B CA 1
ATOM 4620 C C . VAL B 1 94 ? -0.76789 30.73681 28.33154 1.000 6.48790 542 VAL B C 1
ATOM 4621 O O . VAL B 1 94 ? -0.99409 30.46916 27.15198 1.000 5.92558 542 VAL B O 1
ATOM 4634 N N . LEU B 1 95 ? -1.42486 30.15862 29.33882 1.000 8.15190 543 LEU B N 1
ATOM 4635 C CA . LEU B 1 95 ? -2.39463 29.10249 29.11910 1.000 8.81112 543 LEU B CA 1
ATOM 4636 C C . LEU B 1 95 ? -3.76438 29.66534 28.78307 1.000 6.88939 543 LEU B C 1
ATOM 4637 O O . LEU B 1 95 ? -4.23487 30.63509 29.39430 1.000 10.78302 543 LEU B O 1
ATOM 4653 N N . LEU B 1 96 ? -4.39810 29.05802 27.78577 1.000 7.15393 544 LEU B N 1
ATOM 4654 C CA . LEU B 1 96 ? -5.79949 29.25128 27.45026 1.000 6.95107 544 LEU B CA 1
ATOM 4655 C C . LEU B 1 96 ? -6.47176 27.88551 27.51760 1.000 6.05251 544 LEU B C 1
ATOM 4656 O O . LEU B 1 96 ? -5.97960 26.92601 26.91385 1.000 6.89454 544 LEU B O 1
ATOM 4672 N N . THR B 1 97 ? -7.57983 27.79407 28.24186 1.000 9.12418 545 THR B N 1
ATOM 4673 C CA . THR B 1 97 ? -8.34296 26.55177 28.35105 1.000 8.66678 545 THR B CA 1
ATOM 4674 C C . THR B 1 97 ? -9.62202 26.68441 27.53725 1.000 8.03774 545 THR B C 1
ATOM 4675 O O . THR B 1 97 ? -10.36724 27.65871 27.70034 1.000 9.56411 545 THR B O 1
ATOM 4686 N N . ILE B 1 98 ? -9.86938 25.70645 26.66602 1.000 5.69579 546 ILE B N 1
ATOM 4687 C CA . ILE B 1 98 ? -11.01373 25.67819 25.76858 1.000 4.97904 546 ILE B CA 1
ATOM 4688 C C . ILE B 1 98 ? -11.81504 24.43327 26.10979 1.000 6.05101 546 ILE B C 1
ATOM 4689 O O . ILE B 1 98 ? -11.28388 23.31175 26.05175 1.000 7.18298 546 ILE B O 1
ATOM 4705 N N . THR B 1 99 ? -13.07637 24.62271 26.47217 1.000 6.25055 547 THR B N 1
ATOM 4706 C CA . THR B 1 99 ? -13.97279 23.52150 26.81466 1.000 5.70745 547 THR B CA 1
ATOM 4707 C C . THR B 1 99 ? -15.09872 23.45622 25.79632 1.000 7.79831 547 THR B C 1
ATOM 4708 O O . THR B 1 99 ? -15.69289 24.49283 25.45755 1.000 7.16590 547 THR B O 1
ATOM 4719 N N . VAL B 1 100 ? -15.38627 22.24394 25.31446 1.000 9.01413 548 VAL B N 1
ATOM 4720 C CA . VAL B 1 100 ? -16.33398 21.98750 24.22935 1.000 5.20250 548 VAL B CA 1
ATOM 4721 C C . VAL B 1 100 ? -17.58075 21.30901 24.77780 1.000 8.47806 548 VAL B C 1
ATOM 4722 O O . VAL B 1 100 ? -17.48197 20.30595 25.48535 1.000 8.48724 548 VAL B O 1
ATOM 4735 N N A LEU B 1 101 ? -18.73883 21.87988 24.45767 0.515 7.98730 549 LEU B N 1
ATOM 4736 N N B LEU B 1 101 ? -18.74560 21.85074 24.43079 0.485 7.96891 549 LEU B N 1
ATOM 4737 C CA A LEU B 1 101 ? -20.04387 21.30354 24.75952 0.515 6.78935 549 LEU B CA 1
ATOM 4738 C CA B LEU B 1 101 ? -20.03042 21.26545 24.79886 0.485 6.95531 549 LEU B CA 1
ATOM 4739 C C A LEU B 1 101 ? -20.59020 20.63330 23.50553 0.515 8.13184 549 LEU B C 1
ATOM 4740 C C B LEU B 1 101 ? -20.74615 20.76570 23.55223 0.485 8.40916 549 LEU B C 1
ATOM 4741 O O A LEU B 1 101 ? -20.23368 20.98551 22.37673 0.515 8.57242 549 LEU B O 1
ATOM 4742 O O B LEU B 1 101 ? -20.65476 21.36592 22.47696 0.485 8.02303 549 LEU B O 1
ATOM 4773 N N . SER B 1 102 ? -21.48095 19.66348 23.71049 1.000 8.73661 550 SER B N 1
ATOM 4774 C CA . SER B 1 102 ? -22.11521 19.02871 22.57135 1.000 8.95020 550 SER B CA 1
ATOM 4775 C C . SER B 1 102 ? -23.27672 19.87990 22.07512 1.000 9.25371 550 SER B C 1
ATOM 4776 O O . SER B 1 102 ? -23.77342 20.78227 22.76457 1.000 8.63189 550 SER B O 1
ATOM 4785 N N . ASN B 1 103 ? -23.74138 19.56071 20.86820 1.000 9.91921 551 ASN B N 1
ATOM 4786 C CA . ASN B 1 103 ? -24.87306 20.28960 20.29919 1.000 9.40252 551 ASN B CA 1
ATOM 4787 C C . ASN B 1 103 ? -26.18077 20.01118 21.03988 1.000 11.32229 551 ASN B C 1
ATOM 4788 O O . ASN B 1 103 ? -27.16701 20.70487 20.78150 1.000 14.00185 551 ASN B O 1
ATOM 4799 N N . GLY B 1 104 ? -26.20024 19.06128 21.97035 1.000 10.93357 552 GLY B N 1
ATOM 4800 C CA . GLY B 1 104 ? -27.33897 18.86492 22.84217 1.000 11.75878 552 GLY B CA 1
ATOM 4801 C C . GLY B 1 104 ? -27.22705 19.49971 24.21236 1.000 12.59938 552 GLY B C 1
ATOM 4802 O O . GLY B 1 104 ? -28.12832 19.31857 25.03889 1.000 16.66190 552 GLY B O 1
ATOM 4806 N N . GLN B 1 105 ? -26.15678 20.22514 24.48382 1.000 9.64890 553 GLN B N 1
ATOM 4807 C CA . GLN B 1 105 ? -25.88717 20.86603 25.76288 1.000 9.77421 553 GLN B CA 1
ATOM 4808 C C . GLN B 1 105 ? -25.92098 22.37502 25.61061 1.000 12.50824 553 GLN B C 1
ATOM 4809 O O . GLN B 1 105 ? -25.93657 22.91246 24.49591 1.000 14.28669 553 GLN B O 1
ATOM 4823 N N . VAL B 1 106 ? -25.94460 23.07550 26.74603 1.000 11.97008 554 VAL B N 1
ATOM 4824 C CA . VAL B 1 106 ? -26.07457 24.52860 26.75883 1.000 13.78791 554 VAL B CA 1
ATOM 4825 C C . VAL B 1 106 ? -24.88786 25.11675 27.50278 1.000 14.91225 554 VAL B C 1
ATOM 4826 O O . VAL B 1 106 ? -24.66968 24.80993 28.68272 1.000 13.43366 554 VAL B O 1
ATOM 4839 N N . VAL B 1 107 ? -24.15484 26.01145 26.83113 1.000 11.72169 555 VAL B N 1
ATOM 4840 C CA . VAL B 1 107 ? -23.02113 26.66939 27.46392 1.000 13.09269 555 VAL B CA 1
ATOM 4841 C C . VAL B 1 107 ? -23.50000 27.46240 28.67115 1.000 12.95066 555 VAL B C 1
ATOM 4842 O O . VAL B 1 107 ? -24.51767 28.17154 28.61592 1.000 16.15636 555 VAL B O 1
ATOM 4855 N N . ASP B 1 108 ? -22.76457 27.34690 29.77402 1.000 14.56916 556 ASP B N 1
ATOM 4856 C CA . ASP B 1 108 ? -22.96124 28.06810 31.03119 1.000 15.79507 556 ASP B CA 1
ATOM 4857 C C . ASP B 1 108 ? -24.18094 27.61298 31.83320 1.000 15.41164 556 ASP B C 1
ATOM 4858 O O . ASP B 1 108 ? -24.48310 28.22107 32.86461 1.000 17.35105 556 ASP B O 1
ATOM 4867 N N . GLN B 1 109 ? -24.89156 26.57904 31.39843 1.000 12.32754 557 GLN B N 1
ATOM 4868 C CA . GLN B 1 109 ? -26.07924 26.10376 32.09910 1.000 12.00797 557 GLN B CA 1
ATOM 4869 C C . GLN B 1 109 ? -25.71679 24.98771 33.07110 1.000 14.72137 557 GLN B C 1
ATOM 4870 O O . GLN B 1 109 ? -24.88138 24.12997 32.76782 1.000 16.98067 557 GLN B O 1
ATOM 4884 N N . VAL B 1 110 ? -26.35271 25.00232 34.24057 1.000 12.00519 558 VAL B N 1
ATOM 4885 C CA . VAL B 1 110 ? -26.31570 23.86487 35.15804 1.000 12.20317 558 VAL B CA 1
ATOM 4886 C C . VAL B 1 110 ? -27.40505 22.90224 34.68488 1.000 11.22388 558 VAL B C 1
ATOM 4887 O O . VAL B 1 110 ? -28.58417 23.15013 34.90050 1.000 14.59291 558 VAL B O 1
ATOM 4900 N N . GLY B 1 111 ? -27.01526 21.82123 34.01111 1.000 11.62060 559 GLY B N 1
ATOM 4901 C CA . GLY B 1 111 ? -27.98222 20.94937 33.37617 1.000 10.64458 559 GLY B CA 1
ATOM 4902 C C . GLY B 1 111 ? -27.59038 19.48688 33.46723 1.000 10.03319 559 GLY B C 1
ATOM 4903 O O . GLY B 1 111 ? -26.42432 19.13343 33.66805 1.000 10.02722 559 GLY B O 1
ATOM 4907 N N . VAL B 1 112 ? -28.59999 18.63687 33.31786 1.000 9.02835 560 VAL B N 1
ATOM 4908 C CA . VAL B 1 112 ? -28.36478 17.19868 33.23067 1.000 9.64907 560 VAL B CA 1
ATOM 4909 C C . VAL B 1 112 ? -27.74375 16.90598 31.87415 1.000 11.03742 560 VAL B C 1
ATOM 4910 O O . VAL B 1 112 ? -28.33450 17.20556 30.82777 1.000 14.85924 560 VAL B O 1
ATOM 4923 N N . THR B 1 113 ? -26.55603 16.31355 31.88092 1.000 8.95558 561 THR B N 1
ATOM 4924 C CA . THR B 1 113 ? -25.88457 15.94954 30.64384 1.000 8.89184 561 THR B CA 1
ATOM 4925 C C . THR B 1 113 ? -26.05397 14.47556 30.29925 1.000 10.82362 561 THR B C 1
ATOM 4926 O O . THR B 1 113 ? -25.89509 14.10182 29.12492 1.000 11.83386 561 THR B O 1
ATOM 4937 N N . ASP B 1 114 ? -26.35679 13.63680 31.28894 1.000 11.09726 562 ASP B N 1
ATOM 4938 C CA . ASP B 1 114 ? -26.47207 12.20106 31.09870 1.000 10.79393 562 ASP B CA 1
ATOM 4939 C C . ASP B 1 114 ? -27.56025 11.67457 32.01975 1.000 11.25099 562 ASP B C 1
ATOM 4940 O O . ASP B 1 114 ? -27.67303 12.11115 33.16823 1.000 12.85420 562 ASP B O 1
ATOM 4949 N N . PHE B 1 115 ? -28.36303 10.74566 31.50953 1.000 10.56125 563 PHE B N 1
ATOM 4950 C CA . PHE B 1 115 ? -29.40479 10.10851 32.31757 1.000 9.71220 563 PHE B CA 1
ATOM 4951 C C . PHE B 1 115 ? -29.57738 8.69537 31.77971 1.000 11.53026 563 PHE B C 1
ATOM 4952 O O . PHE B 1 115 ? -30.16171 8.51789 30.70598 1.000 11.64899 563 PHE B O 1
ATOM 4969 N N . THR B 1 116 ? -29.06338 7.71097 32.51621 1.000 13.50399 564 THR B N 1
ATOM 4970 C CA . THR B 1 116 ? -28.96494 6.34345 32.03214 1.000 13.18676 564 THR B CA 1
ATOM 4971 C C . THR B 1 116 ? -29.53757 5.37008 33.05282 1.000 14.02559 564 THR B C 1
ATOM 4972 O O . THR B 1 116 ? -29.56303 5.64644 34.25135 1.000 14.74523 564 THR B O 1
ATOM 4983 N N . ALA B 1 117 ? -29.99231 4.23270 32.54625 1.000 14.83975 565 ALA B N 1
ATOM 4984 C CA . ALA B 1 117 ? -30.54473 3.15034 33.35531 1.000 16.29267 565 ALA B CA 1
ATOM 4985 C C . ALA B 1 117 ? -29.56304 1.98681 33.37831 1.000 20.96683 565 ALA B C 1
ATOM 4986 O O . ALA B 1 117 ? -28.80456 1.77221 32.42774 1.000 23.02258 565 ALA B O 1
ATOM 4993 N N . ASP B 1 118 ? -29.58717 1.23594 34.47651 1.000 20.09914 566 ASP B N 1
ATOM 4994 C CA . ASP B 1 118 ? -28.70470 0.08022 34.62987 1.000 22.53200 566 ASP B CA 1
ATOM 4995 C C . ASP B 1 118 ? -29.20944 -1.15865 33.89846 1.000 24.33003 566 ASP B C 1
ATOM 4996 O O . ASP B 1 118 ? -28.44139 -2.11060 33.73069 1.000 26.10404 566 ASP B O 1
ATOM 5005 N N . LYS B 1 119 ? -30.45999 -1.16599 33.44324 1.000 23.49700 567 LYS B N 1
ATOM 5006 C CA . LYS B 1 119 ? -31.02635 -2.28755 32.72021 1.000 23.30539 567 LYS B CA 1
ATOM 5007 C C . LYS B 1 119 ? -31.95091 -1.76598 31.63688 1.000 22.64424 567 LYS B C 1
ATOM 5008 O O . LYS B 1 119 ? -32.51583 -0.67810 31.75784 1.000 24.94136 567 LYS B O 1
ATOM 5027 N N . THR B 1 120 ? -32.10453 -2.55254 30.57789 1.000 19.99571 568 THR B N 1
ATOM 5028 C CA . THR B 1 120 ? -33.04322 -2.23956 29.51241 1.000 23.29141 568 THR B CA 1
ATOM 5029 C C . THR B 1 120 ? -34.39446 -2.90682 29.72253 1.000 22.81129 568 THR B C 1
ATOM 5030 O O . THR B 1 120 ? -35.36613 -2.53831 29.05874 1.000 19.55418 568 THR B O 1
ATOM 5041 N N . SER B 1 121 ? -34.47316 -3.89342 30.61571 1.000 26.41774 569 SER B N 1
ATOM 5042 C CA . SER B 1 121 ? -35.71240 -4.61713 30.83904 1.000 28.34893 569 SER B CA 1
ATOM 5043 C C . SER B 1 121 ? -35.74918 -5.10123 32.28067 1.000 20.63557 569 SER B C 1
ATOM 5044 O O . SER B 1 121 ? -34.71989 -5.22638 32.94763 1.000 20.41351 569 SER B O 1
ATOM 5052 N N . ALA B 1 122 ? -36.96617 -5.33470 32.76540 1.000 19.67815 570 ALA B N 1
ATOM 5053 C CA . ALA B 1 122 ? -37.16920 -5.85737 34.10742 1.000 18.64993 570 ALA B CA 1
ATOM 5054 C C . ALA B 1 122 ? -38.52172 -6.55027 34.15882 1.000 15.94877 570 ALA B C 1
ATOM 5055 O O . ALA B 1 122 ? -39.39486 -6.32933 33.31442 1.000 14.84507 570 ALA B O 1
ATOM 5062 N N . LYS B 1 123 ? -38.67609 -7.41436 35.15767 1.000 17.80658 571 LYS B N 1
ATOM 5063 C CA . LYS B 1 123 ? -39.93011 -8.12934 35.33879 1.000 17.45214 571 LYS B CA 1
ATOM 5064 C C . LYS B 1 123 ? -41.01236 -7.19131 35.84702 1.000 15.11706 571 LYS B C 1
ATOM 5065 O O . LYS B 1 123 ? -40.78443 -6.37816 36.74419 1.000 15.82862 571 LYS B O 1
ATOM 5084 N N . ALA B 1 124 ? -42.21185 -7.33321 35.28496 1.000 15.70947 572 ALA B N 1
ATOM 5085 C CA . ALA B 1 124 ? -43.35814 -6.52541 35.67761 1.000 15.28803 572 ALA B CA 1
ATOM 5086 C C . ALA B 1 124 ? -44.01509 -7.07692 36.93842 1.000 16.27321 572 ALA B C 1
ATOM 5087 O O . ALA B 1 124 ? -45.22872 -7.29373 36.97115 1.000 16.63586 572 ALA B O 1
ATOM 5094 N N . ASP B 1 125 ? -43.22809 -7.29095 37.98772 1.000 15.19472 573 ASP B N 1
ATOM 5095 C CA . ASP B 1 125 ? -43.75031 -7.82045 39.23991 1.000 17.01297 573 ASP B CA 1
ATOM 5096 C C . ASP B 1 125 ? -43.87766 -6.75182 40.31675 1.000 14.73898 573 ASP B C 1
ATOM 5097 O O . ASP B 1 125 ? -44.14020 -7.07759 41.48224 1.000 16.14681 573 ASP B O 1
ATOM 5106 N N . GLY B 1 126 ? -43.70871 -5.48463 39.95431 1.000 13.91434 574 GLY B N 1
ATOM 5107 C CA . GLY B 1 126 ? -43.74200 -4.42198 40.92689 1.000 13.50088 574 GLY B CA 1
ATOM 5108 C C . GLY B 1 126 ? -42.61825 -4.45813 41.92839 1.000 16.26516 574 GLY B C 1
ATOM 5109 O O . GLY B 1 126 ? -42.68106 -3.74418 42.93355 1.000 18.55291 574 GLY B O 1
ATOM 5113 N N . THR B 1 127 ? -41.58812 -5.25679 41.67712 1.000 15.44793 575 THR B N 1
ATOM 5114 C CA . THR B 1 127 ? -40.51361 -5.45301 42.64572 1.000 15.04399 575 THR B CA 1
ATOM 5115 C C . THR B 1 127 ? -39.14249 -5.22677 42.01493 1.000 15.00116 575 THR B C 1
ATOM 5116 O O . THR B 1 127 ? -38.31157 -4.53140 42.60366 1.000 17.75344 575 THR B O 1
ATOM 5127 N N . GLU B 1 128 ? -38.88051 -5.79485 40.83943 1.000 15.08509 576 GLU B N 1
ATOM 5128 C CA . GLU B 1 128 ? -37.56066 -5.60759 40.23811 1.000 15.09560 576 GLU B CA 1
ATOM 5129 C C . GLU B 1 128 ? -37.38309 -4.14046 39.87098 1.000 17.04166 576 GLU B C 1
ATOM 5130 O O . GLU B 1 128 ? -38.25126 -3.54400 39.22942 1.000 14.78883 576 GLU B O 1
ATOM 5142 N N . ALA B 1 129 ? -36.25507 -3.57272 40.27462 1.000 16.27471 577 ALA B N 1
ATOM 5143 C CA . ALA B 1 129 ? -35.98647 -2.15194 40.10156 1.000 15.69365 577 ALA B CA 1
ATOM 5144 C C . ALA B 1 129 ? -35.04279 -1.89808 38.93885 1.000 13.33523 577 ALA B C 1
ATOM 5145 O O . ALA B 1 129 ? -34.07358 -2.63308 38.72502 1.000 16.27493 577 ALA B O 1
ATOM 5152 N N . ILE B 1 130 ? -35.35898 -0.86851 38.15835 1.000 12.48349 578 ILE B N 1
ATOM 5153 C CA . ILE B 1 130 ? -34.40839 -0.28265 37.21430 1.000 13.20195 578 ILE B CA 1
ATOM 5154 C C . ILE B 1 130 ? -33.91950 1.00866 37.84428 1.000 12.50296 578 ILE B C 1
ATOM 5155 O O . ILE B 1 130 ? -34.71921 1.87709 38.20582 1.000 13.93480 578 ILE B O 1
ATOM 5171 N N . THR B 1 131 ? -32.60740 1.14919 37.98268 1.000 14.08338 579 THR B N 1
ATOM 5172 C CA . THR B 1 131 ? -32.02692 2.30226 38.65761 1.000 15.71366 579 THR B CA 1
ATOM 5173 C C . THR B 1 131 ? -31.43150 3.26427 37.63589 1.000 14.25350 579 THR B C 1
ATOM 5174 O O . THR B 1 131 ? -30.65184 2.85194 36.77241 1.000 14.22575 579 THR B O 1
ATOM 5185 N N . TYR B 1 132 ? -31.81486 4.52951 37.73915 1.000 13.11356 580 TYR B N 1
ATOM 5186 C CA . TYR B 1 132 ? -31.37742 5.57678 36.83446 1.000 13.07453 580 TYR B CA 1
ATOM 5187 C C . TYR B 1 132 ? -30.38335 6.48309 37.54262 1.000 13.15272 580 TYR B C 1
ATOM 5188 O O . TYR B 1 132 ? -30.51770 6.77437 38.73321 1.000 13.32520 580 TYR B O 1
ATOM 5206 N N . THR B 1 133 ? -29.40787 6.98292 36.77744 1.000 14.14635 581 THR B N 1
ATOM 5207 C CA . THR B 1 133 ? -28.39680 7.90040 37.29179 1.000 14.25022 581 THR B CA 1
ATOM 5208 C C . THR B 1 133 ? -28.37162 9.13463 36.40332 1.000 12.59709 581 THR B C 1
ATOM 5209 O O . THR B 1 133 ? -28.18416 9.01772 35.18765 1.000 13.99587 581 THR B O 1
ATOM 5220 N N . ALA B 1 134 ? -28.57074 10.29593 37.00737 1.000 10.88653 582 ALA B N 1
ATOM 5221 C CA . ALA B 1 134 ? -28.43890 11.58157 36.32980 1.000 9.90736 582 ALA B CA 1
ATOM 5222 C C . ALA B 1 134 ? -27.12552 12.24328 36.73074 1.000 12.84085 582 ALA B C 1
ATOM 5223 O O . ALA B 1 134 ? -26.74958 12.22962 37.90642 1.000 15.70193 582 ALA B O 1
ATOM 5230 N N . THR B 1 135 ? -26.40671 12.77714 35.74608 1.000 10.26687 583 THR B N 1
ATOM 5231 C CA . THR B 1 135 ? -25.19463 13.54987 35.96765 1.000 11.17326 583 THR B CA 1
ATOM 5232 C C . THR B 1 135 ? -25.47670 15.00214 35.60261 1.000 12.78192 583 THR B C 1
ATOM 5233 O O . THR B 1 135 ? -25.99264 15.28172 34.51589 1.000 10.80485 583 THR B O 1
ATOM 5244 N N . VAL B 1 136 ? -25.13962 15.91629 36.50904 1.000 12.24278 584 VAL B N 1
ATOM 5245 C CA . VAL B 1 136 ? -25.36133 17.34791 36.33017 1.000 11.27099 584 VAL B CA 1
ATOM 5246 C C . VAL B 1 136 ? -24.00935 18.01939 36.20472 1.000 10.82801 584 VAL B C 1
ATOM 5247 O O . VAL B 1 136 ? -23.13832 17.84304 37.07163 1.000 11.90420 584 VAL B O 1
ATOM 5260 N N . LYS B 1 137 ? -23.83820 18.78772 35.13373 1.000 10.48940 585 LYS B N 1
ATOM 5261 C CA . LYS B 1 137 ? -22.60226 19.51712 34.88670 1.000 10.55579 585 LYS B CA 1
ATOM 5262 C C . LYS B 1 137 ? -22.91042 20.93409 34.43388 1.000 11.87605 585 LYS B C 1
ATOM 5263 O O . LYS B 1 137 ? -24.00376 21.24024 33.94632 1.000 11.81639 585 LYS B O 1
ATOM 5282 N N . LYS B 1 138 ? -21.90486 21.79619 34.58363 1.000 10.55478 586 LYS B N 1
ATOM 5283 C CA . LYS B 1 138 ? -21.87744 23.12298 33.98121 1.000 11.21085 586 LYS B CA 1
ATOM 5284 C C . LYS B 1 138 ? -20.55003 23.22246 33.24702 1.000 10.87372 586 LYS B C 1
ATOM 5285 O O . LYS B 1 138 ? -19.49213 23.12285 33.87436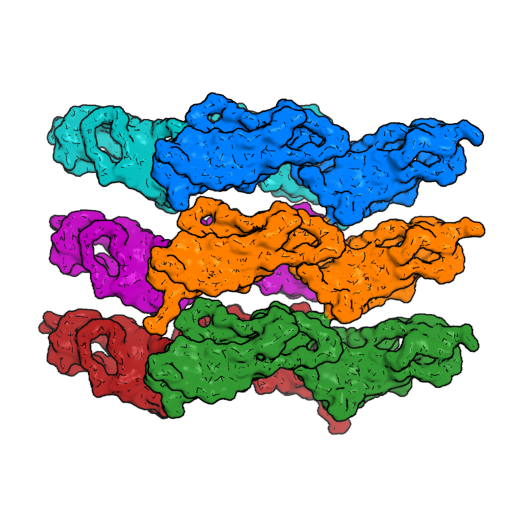 1.000 11.43584 586 LYS B O 1
ATOM 5304 N N . ASN B 1 139 ? -20.59979 23.38995 31.92795 1.000 12.51126 587 ASN B N 1
ATOM 5305 C CA . ASN B 1 139 ? -19.39743 23.44535 31.10707 1.000 13.99098 587 ASN B CA 1
ATOM 5306 C C . ASN B 1 139 ? -18.46570 22.27885 31.41582 1.000 13.43147 587 ASN B C 1
ATOM 5307 O O . ASN B 1 139 ? -17.24700 22.43773 31.56700 1.000 13.52979 587 ASN B O 1
ATOM 5318 N N . GLY B 1 140 ? -19.06148 21.09036 31.51107 1.000 13.13921 588 GLY B N 1
ATOM 5319 C CA . GLY B 1 140 ? -18.32624 19.86240 31.69254 1.000 14.34476 588 GLY B CA 1
ATOM 5320 C C . GLY B 1 140 ? -17.88530 19.56751 33.10716 1.000 16.20128 588 GLY B C 1
ATOM 5321 O O . GLY B 1 140 ? -17.33512 18.48826 33.34894 1.000 16.46151 588 GLY B O 1
ATOM 5325 N N . VAL B 1 141 ? -18.16082 20.45188 34.05803 1.000 12.49779 589 VAL B N 1
ATOM 5326 C CA . VAL B 1 141 ? -17.71106 20.29581 35.43230 1.000 13.46465 589 VAL B CA 1
ATOM 5327 C C . VAL B 1 141 ? -18.90660 19.86506 36.26828 1.000 13.22810 589 VAL B C 1
ATOM 5328 O O . VAL B 1 141 ? -19.92731 20.55477 36.29482 1.000 12.58735 589 VAL B O 1
ATOM 5341 N N . ALA B 1 142 ? -18.75872 18.74399 36.97205 1.000 13.80142 590 ALA B N 1
ATOM 5342 C CA . ALA B 1 142 ? -19.83558 18.21164 37.79796 1.000 15.56105 590 ALA B CA 1
ATOM 5343 C C . ALA B 1 142 ? -20.24898 19.20960 38.87421 1.000 15.81875 590 ALA B C 1
ATOM 5344 O O . ALA B 1 142 ? -19.40323 19.87750 39.48773 1.000 16.10655 590 ALA B O 1
ATOM 5351 N N . GLN B 1 143 ? -21.55190 19.28146 39.12226 1.000 14.14355 591 GLN B N 1
ATOM 5352 C CA . GLN B 1 143 ? -22.14486 20.24411 40.04083 1.000 14.84525 591 GLN B CA 1
ATOM 5353 C C . GLN B 1 143 ? -22.73539 19.52467 41.24338 1.000 16.32394 591 GLN B C 1
ATOM 5354 O O . GLN B 1 143 ? -23.58383 18.63083 41.09713 1.000 15.41019 591 GLN B O 1
ATOM 5368 N N . ALA B 1 144 ? -22.31603 19.94853 42.43486 1.000 17.07387 592 ALA B N 1
ATOM 5369 C CA . ALA B 1 144 ? -22.69326 19.29560 43.67843 1.000 17.33947 592 ALA B CA 1
ATOM 5370 C C . ALA B 1 144 ? -23.92626 19.94307 44.29215 1.000 17.57421 592 ALA B C 1
ATOM 5371 O O . ALA B 1 144 ? -24.12503 21.15635 44.19506 1.000 17.67795 592 ALA B O 1
ATOM 5378 N N . ASN B 1 145 ? -24.76481 19.10824 44.90988 1.000 16.27060 593 ASN B N 1
ATOM 5379 C CA . ASN B 1 145 ? -25.89958 19.55509 45.72348 1.000 19.32232 593 ASN B CA 1
ATOM 5380 C C . ASN B 1 145 ? -26.96382 20.28184 44.89576 1.000 20.87977 593 ASN B C 1
ATOM 5381 O O . ASN B 1 145 ? -27.54136 21.27319 45.34018 1.000 24.86836 593 ASN B O 1
ATOM 5392 N N . VAL B 1 146 ? -27.24120 19.78416 43.69640 1.000 17.24118 594 VAL B N 1
ATOM 5393 C CA . VAL B 1 146 ? -28.22201 20.37449 42.79086 1.000 16.29381 594 VAL B CA 1
ATOM 5394 C C . VAL B 1 146 ? -29.44406 19.46757 42.75679 1.000 15.71688 594 VAL B C 1
ATOM 5395 O O . VAL B 1 146 ? -29.29745 18.26341 42.52578 1.000 14.92044 594 VAL B O 1
ATOM 5408 N N . PRO B 1 147 ? -30.65289 19.99208 42.97491 1.000 17.05323 595 PRO B N 1
ATOM 5409 C CA . PRO B 1 147 ? -31.85075 19.14345 42.88470 1.000 14.41547 595 PRO B CA 1
ATOM 5410 C C . PRO B 1 147 ? -32.16480 18.74052 41.45032 1.000 13.58842 595 PRO B C 1
ATOM 5411 O O . PRO B 1 147 ? -32.18279 19.57594 40.54079 1.000 15.18167 595 PRO B O 1
ATOM 5422 N N . VAL B 1 148 ? -32.46086 17.45179 41.26545 1.000 11.77254 596 VAL B N 1
ATOM 5423 C CA . VAL B 1 148 ? -32.85318 16.89354 39.97546 1.000 10.45840 596 VAL B CA 1
ATOM 5424 C C . VAL B 1 148 ? -34.27416 16.37048 40.11570 1.000 11.67247 596 VAL B C 1
ATOM 5425 O O . VAL B 1 148 ? -34.56519 15.59226 41.03241 1.000 15.44210 596 VAL B O 1
ATOM 5438 N N A SER B 1 149 ? -35.14909 16.78481 39.20123 0.618 11.07201 597 SER B N 1
ATOM 5439 N N B SER B 1 149 ? -35.15093 16.80732 39.21541 0.382 11.24085 597 SER B N 1
ATOM 5440 C CA A SER B 1 149 ? -36.53864 16.34382 39.19366 0.618 11.49736 597 SER B CA 1
ATOM 5441 C CA B SER B 1 149 ? -36.52662 16.33585 39.18337 0.382 11.55504 597 SER B CA 1
ATOM 5442 C C A SER B 1 149 ? -36.70231 15.19439 38.21048 0.618 10.31468 597 SER B C 1
ATOM 5443 C C B SER B 1 149 ? -36.63651 15.15674 38.22949 0.382 10.51606 597 SER B C 1
ATOM 5444 O O A SER B 1 149 ? -36.24431 15.28491 37.06393 0.618 9.04701 597 SER B O 1
ATOM 5445 O O B SER B 1 149 ? -36.07394 15.17978 37.12958 0.382 9.71401 597 SER B O 1
ATOM 5460 N N . PHE B 1 150 ? -37.35806 14.12377 38.66246 1.000 11.91837 598 PHE B N 1
ATOM 5461 C CA . PHE B 1 150 ? -37.57197 12.92166 37.87111 1.000 11.82653 598 PHE B CA 1
ATOM 5462 C C . PHE B 1 150 ? -39.05497 12.78554 37.57339 1.000 11.44214 598 PHE B C 1
ATOM 5463 O O . PHE B 1 150 ? -39.89544 13.02736 38.44444 1.000 13.82113 598 PHE B O 1
ATOM 5481 N N A ASN B 1 151 ? -39.38047 12.40994 36.34243 0.480 10.63227 599 ASN B N 1
ATOM 5482 N N B ASN B 1 151 ? -39.36024 12.34952 36.35556 0.520 10.64642 599 ASN B N 1
ATOM 5483 C CA A ASN B 1 151 ? -40.77609 12.28433 35.95779 0.480 11.38086 599 ASN B CA 1
ATOM 5484 C CA B ASN B 1 151 ? -40.71961 12.32974 35.84081 0.520 11.45452 599 ASN B CA 1
ATOM 5485 C C A ASN B 1 151 ? -40.92861 11.21185 34.89285 0.480 9.93521 599 ASN B C 1
ATOM 5486 C C B ASN B 1 151 ? -40.87105 11.12294 34.92843 0.520 9.77208 599 ASN B C 1
ATOM 5487 O O A ASN B 1 151 ? -40.07272 11.06399 34.01797 0.480 9.55851 599 ASN B O 1
ATOM 5488 O O B ASN B 1 151 ? -39.94261 10.77256 34.19897 0.520 9.53510 599 ASN B O 1
ATOM 5509 N N . ILE B 1 152 ? -42.03284 10.48120 34.97676 1.000 9.46236 600 ILE B N 1
ATOM 5510 C CA . ILE B 1 152 ? -42.38033 9.46729 33.98567 1.000 8.12647 600 ILE B CA 1
ATOM 5511 C C . ILE B 1 152 ? -43.06532 10.18408 32.82443 1.000 8.14606 600 ILE B C 1
ATOM 5512 O O . ILE B 1 152 ? -44.13925 10.76959 32.98933 1.000 12.41846 600 ILE B O 1
ATOM 5529 N N . VAL B 1 153 ? -42.42012 10.15798 31.66409 1.000 9.63385 601 VAL B N 1
ATOM 5530 C CA . VAL B 1 153 ? -42.92606 10.82648 30.47426 1.000 11.14992 601 VAL B CA 1
ATOM 5531 C C . VAL B 1 153 ? -44.03379 10.01218 29.84478 1.000 12.81761 601 VAL B C 1
ATOM 5532 O O . VAL B 1 153 ? -45.04140 10.55844 29.38302 1.000 14.21977 601 VAL B O 1
ATOM 5545 N N . SER B 1 154 ? -43.86657 8.69668 29.81895 1.000 10.05379 602 SER B N 1
ATOM 5546 C CA . SER B 1 154 ? -44.86180 7.82574 29.21462 1.000 10.80617 602 SER B CA 1
ATOM 5547 C C . SER B 1 154 ? -44.71652 6.45005 29.83235 1.000 10.45696 602 SER B C 1
ATOM 5548 O O . SER B 1 154 ? -43.62769 6.07429 30.28458 1.000 11.51731 602 SER B O 1
ATOM 5556 N N . GLY B 1 155 ? -45.82020 5.71681 29.84660 1.000 10.82077 603 GLY B N 1
ATOM 5557 C CA . GLY B 1 155 ? -45.86595 4.39005 30.43487 1.000 11.76699 603 GLY B CA 1
ATOM 5558 C C . GLY B 1 155 ? -46.39829 4.40099 31.85666 1.000 11.88376 603 GLY B C 1
ATOM 5559 O O . GLY B 1 155 ? -46.66638 5.44601 32.46203 1.000 11.87780 603 GLY B O 1
ATOM 5563 N N . THR B 1 156 ? -46.58152 3.18380 32.39048 1.000 10.17444 604 THR B N 1
ATOM 5564 C CA . THR B 1 156 ? -47.19231 2.95286 33.69291 1.000 10.72212 604 THR B CA 1
ATOM 5565 C C . THR B 1 156 ? -46.13189 2.35024 34.60742 1.000 11.54173 604 THR B C 1
ATOM 5566 O O . THR B 1 156 ? -45.69385 1.21799 34.39130 1.000 14.72964 604 THR B O 1
ATOM 5577 N N . ALA B 1 157 ? -45.73813 3.09379 35.63712 1.000 11.08214 605 ALA B N 1
ATOM 5578 C CA . ALA B 1 157 ? -44.70040 2.64664 36.55604 1.000 10.74609 605 ALA B CA 1
ATOM 5579 C C . ALA B 1 157 ? -44.70861 3.56664 37.76910 1.000 10.10348 605 ALA B C 1
ATOM 5580 O O . ALA B 1 157 ? -45.50601 4.50744 37.85886 1.000 11.38573 605 ALA B O 1
ATOM 5587 N N . VAL B 1 158 ? -43.79464 3.30123 38.69607 1.000 10.85160 606 VAL B N 1
ATOM 5588 C CA . VAL B 1 158 ? -43.68238 4.06399 39.93284 1.000 9.57160 606 VAL B CA 1
ATOM 5589 C C . VAL B 1 158 ? -42.21643 4.39536 40.17223 1.000 10.01738 606 VAL B C 1
ATOM 5590 O O . VAL B 1 158 ? -41.35421 3.50770 40.13021 1.000 9.86852 606 VAL B O 1
ATOM 5603 N N . LEU B 1 159 ? -41.94265 5.67552 40.40963 1.000 11.42556 607 LEU B N 1
ATOM 5604 C CA . LEU B 1 159 ? -40.61167 6.15637 40.75841 1.000 12.37962 607 LEU B CA 1
ATOM 5605 C C . LEU B 1 159 ? -40.44387 6.13553 42.27041 1.000 16.27209 607 LEU B C 1
ATOM 5606 O O . LEU B 1 159 ? -41.39176 6.41210 43.01233 1.000 18.00052 607 LEU B O 1
ATOM 5622 N N . SER B 1 160 ? -39.22383 5.83180 42.72075 1.000 16.22181 608 SER B N 1
ATOM 5623 C CA . SER B 1 160 ? -38.96476 5.81087 44.15478 1.000 20.90840 608 SER B CA 1
ATOM 5624 C C . SER B 1 160 ? -39.04582 7.20410 44.75737 1.000 21.90510 608 SER B C 1
ATOM 5625 O O . SER B 1 160 ? -39.31381 7.34782 45.95546 1.000 24.99766 608 SER B O 1
ATOM 5633 N N . ALA B 1 161 ? -38.81348 8.23259 43.95257 1.000 20.46643 609 ALA B N 1
ATOM 5634 C CA . ALA B 1 161 ? -38.86219 9.60902 44.41296 1.000 20.97468 609 ALA B CA 1
ATOM 5635 C C . ALA B 1 161 ? -39.01860 10.50496 43.19321 1.000 18.88381 609 ALA B C 1
ATOM 5636 O O . ALA B 1 161 ? -38.67506 10.12640 42.07104 1.000 19.37236 609 ALA B O 1
ATOM 5643 N N A ASN B 1 162 ? -39.55081 11.70074 43.42375 0.602 18.53733 610 ASN B N 1
ATOM 5644 N N B ASN B 1 162 ? -39.55697 11.69715 43.42883 0.398 18.74079 610 ASN B N 1
ATOM 5645 C CA A ASN B 1 162 ? -39.72063 12.67020 42.35409 0.602 19.06234 610 ASN B CA 1
ATOM 5646 C CA B ASN B 1 162 ? -39.73114 12.68099 42.37279 0.398 19.10682 610 ASN B CA 1
ATOM 5647 C C A ASN B 1 162 ? -38.57941 13.67782 42.28270 0.602 17.12985 610 ASN B C 1
ATOM 5648 C C B ASN B 1 162 ? -38.55449 13.63959 42.25739 0.398 17.25558 610 ASN B C 1
ATOM 5649 O O A ASN B 1 162 ? -38.54981 14.48897 41.35272 0.602 17.49456 610 ASN B O 1
ATOM 5650 O O B ASN B 1 162 ? -38.47881 14.38563 41.27686 0.398 17.08593 610 ASN B O 1
ATOM 5671 N N . SER B 1 163 ? -37.64179 13.63051 43.22326 1.000 16.53849 611 SER B N 1
ATOM 5672 C CA . SER B 1 163 ? -36.49977 14.53310 43.20777 1.000 17.06854 611 SER B CA 1
ATOM 5673 C C . SER B 1 163 ? -35.39879 13.95975 44.08468 1.000 15.37635 611 SER B C 1
ATOM 5674 O O . SER B 1 163 ? -35.66509 13.26775 45.07583 1.000 16.57238 611 SER B O 1
ATOM 5683 N N . ALA B 1 164 ? -34.15547 14.25083 43.70548 1.000 14.36924 612 ALA B N 1
ATOM 5684 C CA . ALA B 1 164 ? -33.00055 13.93934 44.53531 1.000 12.50022 612 ALA B CA 1
ATOM 5685 C C . ALA B 1 164 ? -31.91443 14.95921 44.21272 1.000 16.46662 612 ALA B C 1
ATOM 5686 O O . ALA B 1 164 ? -31.85370 15.47807 43.10274 1.000 17.07148 612 ALA B O 1
ATOM 5693 N N . ASN B 1 165 ? -31.06703 15.24953 45.19399 1.000 14.61544 613 ASN B N 1
ATOM 5694 C CA . ASN B 1 165 ? -29.99351 16.21367 45.01848 1.000 14.78625 613 ASN B CA 1
ATOM 5695 C C . ASN B 1 165 ? -28.71546 15.48478 44.63759 1.000 12.20397 613 ASN B C 1
ATOM 5696 O O . ASN B 1 165 ? -28.41410 14.41975 45.18572 1.000 16.31588 613 ASN B O 1
ATOM 5707 N N . THR B 1 166 ? -27.94178 16.08328 43.73375 1.000 13.91418 614 THR B N 1
ATOM 5708 C CA . THR B 1 166 ? -26.68080 15.47650 43.33080 1.000 13.08361 614 THR B CA 1
ATOM 5709 C C . THR B 1 166 ? -25.70027 15.45650 44.49696 1.000 17.28700 614 THR B C 1
ATOM 5710 O O . THR B 1 166 ? -25.71967 16.32314 45.37376 1.000 16.90750 614 THR B O 1
ATOM 5721 N N . ASN B 1 167 ? -24.83455 14.45302 44.49068 1.000 16.70785 615 ASN B N 1
ATOM 5722 C CA . ASN B 1 167 ? -23.77862 14.33502 45.49075 1.000 16.21882 615 ASN B CA 1
ATOM 5723 C C . ASN B 1 167 ? -22.59598 15.19500 45.05884 1.000 17.47643 615 ASN B C 1
ATOM 5724 O O . ASN B 1 167 ? -22.67911 15.97101 44.10787 1.000 16.05237 615 ASN B O 1
ATOM 5735 N N . GLY B 1 168 ? -21.46359 15.05651 45.75183 1.000 20.43963 616 GLY B N 1
ATOM 5736 C CA . GLY B 1 168 ? -20.28779 15.85017 45.42366 1.000 20.83329 616 GLY B CA 1
ATOM 5737 C C . GLY B 1 168 ? -19.72685 15.57655 44.04570 1.000 19.57030 616 GLY B C 1
ATOM 5738 O O . GLY B 1 168 ? -18.96541 16.40210 43.51490 1.000 23.75390 616 GLY B O 1
ATOM 5742 N N . SER B 1 169 ? -20.08618 14.44323 43.44764 1.000 20.59919 617 SER B N 1
ATOM 5743 C CA . SER B 1 169 ? -19.65857 14.07574 42.10916 1.000 19.51221 617 SER B CA 1
ATOM 5744 C C . SER B 1 169 ? -20.70634 14.39664 41.04826 1.000 16.47716 617 SER B C 1
ATOM 5745 O O . SER B 1 169 ? -20.56093 13.96200 39.90128 1.000 18.04687 617 SER B O 1
ATOM 5753 N N . GLY B 1 170 ? -21.75722 15.13538 41.40598 1.000 13.09544 618 GLY B N 1
ATOM 5754 C CA . GLY B 1 170 ? -22.74422 15.55468 40.42992 1.000 14.92695 618 GLY B CA 1
ATOM 5755 C C . GLY B 1 170 ? -23.77218 14.51340 40.05048 1.000 13.23664 618 GLY B C 1
ATOM 5756 O O . GLY B 1 170 ? -24.43968 14.67129 39.02543 1.000 15.29145 618 GLY B O 1
ATOM 5760 N N . LYS B 1 171 ? -23.91807 13.44375 40.82536 1.000 17.23740 619 LYS B N 1
ATOM 5761 C CA . LYS B 1 171 ? -24.79635 12.33612 40.46706 1.000 16.20292 619 LYS B CA 1
ATOM 5762 C C . LYS B 1 171 ? -25.97933 12.21964 41.42127 1.000 15.47843 619 LYS B C 1
ATOM 5763 O O . LYS B 1 171 ? -25.83905 12.39042 42.64194 1.000 16.31754 619 LYS B O 1
ATOM 5782 N N . ALA B 1 172 ? -27.15895 11.96592 40.84384 1.000 12.44029 620 ALA B N 1
ATOM 5783 C CA . ALA B 1 172 ? -28.39720 11.70928 41.57559 1.000 15.95080 620 ALA B CA 1
ATOM 5784 C C . ALA B 1 172 ? -29.06741 10.47978 40.97979 1.000 16.86921 620 ALA B C 1
ATOM 5785 O O . ALA B 1 172 ? -29.01726 10.26906 39.76542 1.000 17.11714 620 ALA B O 1
ATOM 5792 N N . THR B 1 173 ? -29.69515 9.65807 41.82432 1.000 18.30655 621 THR B N 1
ATOM 5793 C CA . THR B 1 173 ? -30.25187 8.38796 41.37724 1.000 18.48547 621 THR B CA 1
ATOM 5794 C C . THR B 1 173 ? -31.72066 8.27628 41.77257 1.000 15.33266 621 THR B C 1
ATOM 5795 O O . THR B 1 173 ? -32.21037 8.99042 42.65449 1.000 18.44167 621 THR B O 1
ATOM 5806 N N . VAL B 1 174 ? -32.41997 7.38695 41.06794 1.000 15.94622 622 VAL B N 1
ATOM 5807 C CA . VAL B 1 174 ? -33.82106 7.06880 41.36409 1.000 13.61799 622 VAL B CA 1
ATOM 5808 C C . VAL B 1 174 ? -34.09068 5.67596 40.81890 1.000 13.24707 622 VAL B C 1
ATOM 5809 O O . VAL B 1 174 ? -33.43392 5.21676 39.88545 1.000 14.37945 622 VAL B O 1
ATOM 5822 N N . THR B 1 175 ? -35.08862 4.98901 41.39162 1.000 12.72313 623 THR B N 1
ATOM 5823 C CA . THR B 1 175 ? -35.44905 3.66128 40.92137 1.000 14.70739 623 THR B CA 1
ATOM 5824 C C . THR B 1 175 ? -36.86273 3.67101 40.35271 1.000 12.58739 623 THR B C 1
ATOM 5825 O O . THR B 1 175 ? -37.67751 4.53389 40.69157 1.000 14.62867 623 THR B O 1
ATOM 5836 N N . LEU B 1 176 ? -37.10503 2.73899 39.44425 1.000 13.20474 624 LEU B N 1
ATOM 5837 C CA . LEU B 1 176 ? -38.36289 2.59527 38.72379 1.000 12.33799 624 LEU B CA 1
ATOM 5838 C C . LEU B 1 176 ? -38.79402 1.13483 38.83135 1.000 12.87567 624 LEU B C 1
ATOM 5839 O O . LEU B 1 176 ? -37.98145 0.22707 38.61154 1.000 13.53697 624 LEU B O 1
ATOM 5855 N N . LYS B 1 177 ? -40.06653 0.91161 39.14661 1.000 12.79786 625 LYS B N 1
ATOM 5856 C CA . LYS B 1 177 ? -40.63794 -0.42216 39.21973 1.000 13.28528 625 LYS B CA 1
ATOM 5857 C C . LYS B 1 177 ? -42.01472 -0.37268 38.57220 1.000 12.87717 625 LYS B C 1
ATOM 5858 O O . LYS B 1 177 ? -42.61652 0.70301 38.45852 1.000 12.82825 625 LYS B O 1
ATOM 5877 N N . SER B 1 178 ? -42.51399 -1.53515 38.15199 1.000 13.21838 626 SER B N 1
ATOM 5878 C CA . SER B 1 178 ? -43.84548 -1.57418 37.55841 1.000 12.90015 626 SER B CA 1
ATOM 5879 C C . SER B 1 178 ? -44.48625 -2.94188 37.69566 1.000 14.25272 626 SER B C 1
ATOM 5880 O O . SER B 1 178 ? -43.80992 -3.97323 37.59281 1.000 14.61498 626 SER B O 1
ATOM 5888 N N . ASP B 1 179 ? -45.80885 -2.93775 37.89574 1.000 15.64191 627 ASP B N 1
ATOM 5889 C CA . ASP B 1 179 ? -46.62290 -4.14381 37.89645 1.000 20.68365 627 ASP B CA 1
ATOM 5890 C C . ASP B 1 179 ? -47.26599 -4.42189 36.54349 1.000 20.36979 627 ASP B C 1
ATOM 5891 O O . ASP B 1 179 ? -48.00714 -5.40358 36.40987 1.000 18.85502 627 ASP B O 1
ATOM 5900 N N . LYS B 1 180 ? -47.01663 -3.58338 35.54682 1.000 17.87237 628 LYS B N 1
ATOM 5901 C CA . LYS B 1 180 ? -47.67120 -3.71018 34.26095 1.000 19.59612 628 LYS B CA 1
ATOM 5902 C C . LYS B 1 180 ? -46.63396 -3.85235 33.16113 1.000 18.60631 628 LYS B C 1
ATOM 5903 O O . LYS B 1 180 ? -45.66188 -3.08103 33.12478 1.000 19.81211 628 LYS B O 1
ATOM 5922 N N . PRO B 1 181 ? -46.79746 -4.79787 32.24255 1.000 17.90207 629 PRO B N 1
ATOM 5923 C CA . PRO B 1 181 ? -45.86483 -4.88704 31.11922 1.000 18.35670 629 PRO B CA 1
ATOM 5924 C C . PRO B 1 181 ? -46.02798 -3.70134 30.18021 1.000 17.67628 629 PRO B C 1
ATOM 5925 O O . PRO B 1 181 ? -47.13191 -3.19380 29.96960 1.000 20.02326 629 PRO B O 1
ATOM 5936 N N . GLY B 1 182 ? -44.91925 -3.26972 29.61594 1.000 18.99340 630 GLY B N 1
ATOM 5937 C CA . GLY B 1 182 ? -44.94175 -2.16000 28.67726 1.000 19.39806 630 GLY B CA 1
ATOM 5938 C C . GLY B 1 182 ? -43.66219 -1.35589 28.75733 1.000 18.76865 630 GLY B C 1
ATOM 5939 O O . GLY B 1 182 ? -42.76357 -1.63664 29.54350 1.000 18.00623 630 GLY B O 1
ATOM 5943 N N . GLN B 1 183 ? -43.59378 -0.34474 27.89233 1.000 19.41433 631 GLN B N 1
ATOM 5944 C CA . GLN B 1 183 ? -42.45172 0.55257 27.81638 1.000 18.06058 631 GLN B CA 1
ATOM 5945 C C . GLN B 1 183 ? -42.65985 1.76477 28.71407 1.000 13.35781 631 GLN B C 1
ATOM 5946 O O . GLN B 1 183 ? -43.78618 2.22712 28.91646 1.000 15.41560 631 GLN B O 1
ATOM 5960 N N . VAL B 1 184 ? -41.55485 2.26413 29.26427 1.000 12.42941 632 VAL B N 1
ATOM 5961 C CA . VAL B 1 184 ? -41.56820 3.44708 30.12207 1.000 10.34819 632 VAL B CA 1
ATOM 5962 C C . VAL B 1 184 ? -40.39952 4.34657 29.75520 1.000 11.31884 632 VAL B C 1
ATOM 5963 O O . VAL B 1 184 ? -39.26572 3.88112 29.60193 1.000 10.91310 632 VAL B O 1
ATOM 5976 N N . VAL B 1 185 ? -40.67362 5.64342 29.66715 1.000 10.38306 633 VAL B N 1
ATOM 5977 C CA . VAL B 1 185 ? -39.65129 6.66643 29.46670 1.000 9.90203 633 VAL B CA 1
ATOM 5978 C C . VAL B 1 185 ? -39.63042 7.55301 30.70284 1.000 9.37513 633 VAL B C 1
ATOM 5979 O O . VAL B 1 185 ? -40.66992 8.08181 31.10958 1.000 9.96122 633 VAL B O 1
ATOM 5992 N N . VAL B 1 186 ? -38.45575 7.69752 31.31194 1.000 9.55385 634 VAL B N 1
ATOM 5993 C CA . VAL B 1 186 ? -38.25064 8.56217 32.46603 1.000 9.42793 634 VAL B CA 1
ATOM 5994 C C . VAL B 1 186 ? -37.37340 9.73087 32.03336 1.000 9.22881 634 VAL B C 1
ATOM 5995 O O . VAL B 1 186 ? -36.49707 9.58557 31.17617 1.000 9.36158 634 VAL B O 1
ATOM 6008 N N . SER B 1 187 ? -37.60962 10.89294 32.63311 1.000 8.95147 635 SER B N 1
ATOM 6009 C CA . SER B 1 187 ? -36.82806 12.08415 32.34704 1.000 8.78561 635 SER B CA 1
ATOM 6010 C C . SER B 1 187 ? -36.22306 12.65317 33.62969 1.000 8.89104 635 SER B C 1
ATOM 6011 O O . SER B 1 187 ? -36.70041 12.39470 34.74097 1.000 8.96962 635 SER B O 1
ATOM 6019 N N . ALA B 1 188 ? -35.16977 13.45900 33.44241 1.000 10.11751 636 ALA B N 1
ATOM 6020 C CA . ALA B 1 188 ? -34.46567 14.15700 34.50629 1.000 8.95980 636 ALA B CA 1
ATOM 6021 C C . ALA B 1 188 ? -34.26184 15.61394 34.10774 1.000 10.42829 636 ALA B C 1
ATOM 6022 O O . ALA B 1 188 ? -33.93947 15.91119 32.95279 1.000 9.36648 636 ALA B O 1
ATOM 6029 N N . LYS B 1 189 ? -34.40994 16.51304 35.07701 1.000 9.61855 637 LYS B N 1
ATOM 6030 C CA . LYS B 1 189 ? -34.34204 17.94350 34.80128 1.000 11.11039 637 LYS B CA 1
ATOM 6031 C C . LYS B 1 189 ? -33.81461 18.68667 36.02232 1.000 12.04336 637 LYS B C 1
ATOM 6032 O O . LYS B 1 189 ? -34.10119 18.32309 37.16349 1.000 13.64378 637 LYS B O 1
ATOM 6051 N N . THR B 1 190 ? -33.05116 19.74825 35.76286 1.000 13.57757 638 THR B N 1
ATOM 6052 C CA . THR B 1 190 ? -32.66067 20.70732 36.78399 1.000 12.17778 638 THR B CA 1
ATOM 6053 C C . THR B 1 190 ? -33.40198 22.01409 36.53419 1.000 11.85493 638 THR B C 1
ATOM 6054 O O . THR B 1 190 ? -33.96199 22.24273 35.46002 1.000 14.17491 638 THR B O 1
ATOM 6065 N N . ALA B 1 191 ? -33.37990 22.88155 37.54909 1.000 15.04961 639 ALA B N 1
ATOM 6066 C CA . ALA B 1 191 ? -34.22403 24.07462 37.52320 1.000 18.54323 639 ALA B CA 1
ATOM 6067 C C . ALA B 1 191 ? -33.92221 24.95164 36.31562 1.000 18.02027 639 ALA B C 1
ATOM 6068 O O . ALA B 1 191 ? -34.83822 25.51066 35.70319 1.000 19.60595 639 ALA B O 1
ATOM 6075 N N . GLU B 1 192 ? -32.64228 25.07912 35.94867 1.000 20.65180 640 GLU B N 1
ATOM 6076 C CA . GLU B 1 192 ? -32.27586 26.01034 34.89006 1.000 20.23681 640 GLU B CA 1
ATOM 6077 C C . GLU B 1 192 ? -32.64680 25.50906 33.49953 1.000 20.08228 640 GLU B C 1
ATOM 6078 O O . GLU B 1 192 ? -32.75741 26.31317 32.57372 1.000 20.67434 640 GLU B O 1
ATOM 6090 N N . MET B 1 193 ? -32.83330 24.20441 33.32208 1.000 15.62965 641 MET B N 1
ATOM 6091 C CA . MET B 1 193 ? -33.09093 23.65254 32.00204 1.000 14.82251 641 MET B CA 1
ATOM 6092 C C . MET B 1 193 ? -34.46764 24.05081 31.48633 1.000 19.04423 641 MET B C 1
ATOM 6093 O O . MET B 1 193 ? -35.41884 24.22774 32.25246 1.000 20.91565 641 MET B O 1
ATOM 6107 N N . THR B 1 194 ? -34.56268 24.17305 30.16383 1.000 20.65305 642 THR B N 1
ATOM 6108 C CA . THR B 1 194 ? -35.82801 24.51319 29.52536 1.000 24.65786 642 THR B CA 1
ATOM 6109 C C . THR B 1 194 ? -36.71557 23.29055 29.34325 1.000 23.23420 642 THR B C 1
ATOM 6110 O O . THR B 1 194 ? -37.94328 23.41893 29.32237 1.000 26.51732 642 THR B O 1
ATOM 6121 N N . SER B 1 195 ? -36.11924 22.10777 29.21310 1.000 17.74681 643 SER B N 1
ATOM 6122 C CA . SER B 1 195 ? -36.87975 20.87669 29.07962 1.000 18.59982 643 SER B CA 1
ATOM 6123 C C . SER B 1 195 ? -36.04564 19.73516 29.64190 1.000 16.44428 643 SER B C 1
ATOM 6124 O O . SER B 1 195 ? -34.82511 19.83437 29.77141 1.000 16.80652 643 SER B O 1
ATOM 6132 N N . ALA B 1 196 ? -36.72886 18.65167 29.98206 1.000 12.02175 644 ALA B N 1
ATOM 6133 C CA . ALA B 1 196 ? -36.09333 17.51390 30.62184 1.000 11.34415 644 ALA B CA 1
ATOM 6134 C C . ALA B 1 196 ? -35.33634 16.66472 29.60715 1.000 11.62310 644 ALA B C 1
ATOM 6135 O O . ALA B 1 196 ? -35.64498 16.64521 28.40717 1.000 12.86166 644 ALA B O 1
ATOM 6142 N N . LEU B 1 197 ? -34.35104 15.92553 30.11593 1.000 9.01174 645 LEU B N 1
ATOM 6143 C CA . LEU B 1 197 ? -33.60310 14.96081 29.31942 1.000 8.64874 645 LEU B CA 1
ATOM 6144 C C . LEU B 1 197 ? -34.23984 13.58737 29.50585 1.000 8.79539 645 LEU B C 1
ATOM 6145 O O . LEU B 1 197 ? -34.34048 13.09190 30.63295 1.000 12.33641 645 LEU B O 1
ATOM 6161 N N . ASN B 1 198 ? -34.70070 12.98906 28.40061 1.000 9.63865 646 ASN B N 1
ATOM 6162 C CA . ASN B 1 198 ? -35.30484 11.66056 28.45694 1.000 9.36773 646 ASN B CA 1
ATOM 6163 C C . ASN B 1 198 ? -34.23734 10.57286 28.42081 1.000 12.17427 646 ASN B C 1
ATOM 6164 O O . ASN B 1 198 ? -33.28925 10.62530 27.61976 1.000 11.90047 646 ASN B O 1
ATOM 6175 N N . ALA B 1 199 ? -34.38321 9.58399 29.29159 1.000 10.27836 647 ALA B N 1
ATOM 6176 C CA . ALA B 1 199 ? -33.63295 8.35401 29.14916 1.000 12.48473 647 ALA B CA 1
ATOM 6177 C C . ALA B 1 199 ? -34.23297 7.52575 28.01933 1.000 12.23800 647 ALA B C 1
ATOM 6178 O O . ALA B 1 199 ? -35.38851 7.69727 27.63322 1.000 13.12450 647 ALA B O 1
ATOM 6185 N N A ASN B 1 200 ? -33.43454 6.60607 27.49185 0.537 15.77723 648 ASN B N 1
ATOM 6186 N N B ASN B 1 200 ? -33.42993 6.60209 27.49798 0.463 15.82109 648 ASN B N 1
ATOM 6187 C CA A ASN B 1 200 ? -33.96986 5.66361 26.52373 0.537 18.31423 648 ASN B CA 1
ATOM 6188 C CA B ASN B 1 200 ? -33.94928 5.63148 26.54803 0.463 18.31522 648 ASN B CA 1
ATOM 6189 C C A ASN B 1 200 ? -35.05267 4.82148 27.18838 0.537 17.39133 648 ASN B C 1
ATOM 6190 C C B ASN B 1 200 ? -35.07479 4.84206 27.20600 0.463 17.44116 648 ASN B C 1
ATOM 6191 O O A ASN B 1 200 ? -34.99892 4.53695 28.38706 0.537 18.58459 648 ASN B O 1
ATOM 6192 O O B ASN B 1 200 ? -35.07054 4.60816 28.41713 0.463 18.36272 648 ASN B O 1
ATOM 6213 N N . ALA B 1 201 ? -36.05685 4.45192 26.39971 1.000 16.46326 649 ALA B N 1
ATOM 6214 C CA . ALA B 1 201 ? -37.16690 3.66389 26.92236 1.000 18.04609 649 ALA B CA 1
ATOM 6215 C C . ALA B 1 201 ? -36.66776 2.35213 27.50709 1.000 21.14778 649 ALA B C 1
ATOM 6216 O O . ALA B 1 201 ? -35.70790 1.75448 27.01758 1.000 22.20078 649 ALA B O 1
ATOM 6224 N N . VAL B 1 202 ? -37.32263 1.91427 28.57867 1.000 15.80860 650 VAL B N 1
ATOM 6225 C CA . VAL B 1 202 ? -37.12473 0.58363 29.13377 1.000 15.70143 650 VAL B CA 1
ATOM 6226 C C . VAL B 1 202 ? -38.43973 -0.16922 29.01861 1.000 17.54338 650 VAL B C 1
ATOM 6227 O O . VAL B 1 202 ? -39.49911 0.40812 28.77128 1.000 17.88674 650 VAL B O 1
ATOM 6240 N N . ILE B 1 203 ? -38.36235 -1.48885 29.17610 1.000 18.54462 651 ILE B N 1
ATOM 6241 C CA . ILE B 1 203 ? -39.51574 -2.36549 29.00999 1.000 22.49245 651 ILE B CA 1
ATOM 6242 C C . ILE B 1 203 ? -39.66956 -3.25201 30.24212 1.000 18.25318 651 ILE B C 1
ATOM 6243 O O . ILE B 1 203 ? -38.69068 -3.82496 30.73593 1.000 18.82337 651 ILE B O 1
ATOM 6259 N N . PHE B 1 204 ? -40.88615 -3.33007 30.75793 1.000 16.02685 652 PHE B N 1
ATOM 6260 C CA . PHE B 1 204 ? -41.24018 -4.29257 31.79830 1.000 15.52270 652 PHE B CA 1
ATOM 6261 C C . PHE B 1 204 ? -41.96221 -5.46050 31.14014 1.000 18.23237 652 PHE B C 1
ATOM 6262 O O . PHE B 1 204 ? -42.83293 -5.25536 30.28818 1.000 18.80752 652 PHE B O 1
ATOM 6279 N N . VAL B 1 205 ? -41.58329 -6.68394 31.51702 1.000 20.35344 653 VAL B N 1
ATOM 6280 C CA . VAL B 1 205 ? -42.00982 -7.89179 30.82300 1.000 23.41724 653 VAL B CA 1
ATOM 6281 C C . VAL B 1 205 ? -42.78158 -8.78808 31.78731 1.000 22.52000 653 VAL B C 1
ATOM 6282 O O . VAL B 1 205 ? -42.35323 -8.99806 32.92523 1.000 21.93289 653 VAL B O 1
ATOM 6295 N N . ASP B 1 206 ? -43.91473 -9.30345 31.32257 1.000 25.77020 654 ASP B N 1
ATOM 6296 C CA . ASP B 1 206 ? -44.69184 -10.29270 32.05732 1.000 36.01206 654 ASP B CA 1
ATOM 6297 C C . ASP B 1 206 ? -44.18873 -11.67611 31.66494 1.000 43.72013 654 ASP B C 1
ATOM 6298 O O . ASP B 1 206 ? -44.25677 -12.05238 30.48962 1.000 44.71282 654 ASP B O 1
ATOM 6307 N N . GLN B 1 207 ? -43.68514 -12.42693 32.63661 1.000 49.65801 655 GLN B N 1
ATOM 6308 C CA . GLN B 1 207 ? -43.16788 -13.76403 32.36161 1.000 55.82790 655 GLN B CA 1
ATOM 6309 C C . GLN B 1 207 ? -44.26801 -14.81945 32.45489 1.000 62.02234 655 GLN B C 1
ATOM 6310 O O . GLN B 1 207 ? -45.12959 -14.77042 33.33389 1.000 63.95096 655 GLN B O 1
ATOM 6325 N N . ASP C 1 4 ? 11.16797 50.39943 56.91449 1.000 51.42420 452 ASP C N 1
ATOM 6326 C CA . ASP C 1 4 ? 11.92417 51.60914 56.61350 1.000 50.83679 452 ASP C CA 1
ATOM 6327 C C . ASP C 1 4 ? 12.30169 51.65386 55.13418 1.000 39.19088 452 ASP C C 1
ATOM 6328 O O . ASP C 1 4 ? 11.81364 52.49243 54.37797 1.000 38.78103 452 ASP C O 1
ATOM 6336 N N . ILE C 1 5 ? 13.17786 50.73716 54.72640 1.000 27.98869 453 ILE C N 1
ATOM 6337 C CA . ILE C 1 5 ? 13.66601 50.73755 53.35481 1.000 19.89445 453 ILE C CA 1
ATOM 6338 C C . ILE C 1 5 ? 12.70944 49.98725 52.43023 1.000 13.57851 453 ILE C C 1
ATOM 6339 O O . ILE C 1 5 ? 12.44091 50.43590 51.31122 1.000 12.87618 453 ILE C O 1
ATOM 6355 N N . LEU C 1 6 ? 12.17541 48.84704 52.86756 1.000 15.64342 454 LEU C N 1
ATOM 6356 C CA . LEU C 1 6 ? 11.34847 48.03524 51.97862 1.000 13.61810 454 LEU C CA 1
ATOM 6357 C C . LEU C 1 6 ? 10.44023 47.17744 52.83424 1.000 14.88052 454 LEU C C 1
ATOM 6358 O O . LEU C 1 6 ? 10.92715 46.35777 53.62297 1.000 17.49152 454 LEU C O 1
ATOM 6374 N N . SER C 1 7 ? 9.13265 47.32601 52.64459 1.000 12.94487 455 SER C N 1
ATOM 6375 C CA . SER C 1 7 ? 8.16424 46.53166 53.38237 1.000 13.07609 455 SER C CA 1
ATOM 6376 C C . SER C 1 7 ? 7.08216 46.01757 52.45141 1.000 12.90549 455 SER C C 1
ATOM 6377 O O . SER C 1 7 ? 6.68365 46.67205 51.49053 1.000 13.13824 455 SER C O 1
ATOM 6385 N N . LEU C 1 8 ? 6.59735 44.81801 52.77410 1.000 12.80932 456 LEU C N 1
ATOM 6386 C CA . LEU C 1 8 ? 5.51409 44.16788 52.05547 1.000 12.66081 456 LEU C CA 1
ATOM 6387 C C . LEU C 1 8 ? 4.48935 43.69706 53.06733 1.000 15.99857 456 LEU C C 1
ATOM 6388 O O . LEU C 1 8 ? 4.85056 43.09811 54.08528 1.000 13.48120 456 LEU C O 1
ATOM 6404 N N . ASN C 1 9 ? 3.22203 43.97561 52.79061 1.000 13.93582 457 ASN C N 1
ATOM 6405 C CA . ASN C 1 9 ? 2.13137 43.49843 53.63331 1.000 15.12736 457 ASN C CA 1
ATOM 6406 C C . ASN C 1 9 ? 1.02206 42.94097 52.76230 1.000 13.14218 457 ASN C C 1
ATOM 6407 O O . ASN C 1 9 ? 0.67647 43.50987 51.72214 1.000 13.38369 457 ASN C O 1
ATOM 6418 N N . ILE C 1 10 ? 0.47403 41.80900 53.19803 1.000 13.09283 458 ILE C N 1
ATOM 6419 C CA . ILE C 1 10 ? -0.69762 41.19528 52.57738 1.000 13.22389 458 ILE C CA 1
ATOM 6420 C C . ILE C 1 10 ? -1.76332 41.14483 53.66565 1.000 15.09724 458 ILE C C 1
ATOM 6421 O O . ILE C 1 10 ? -1.80401 40.19029 54.45910 1.000 16.86800 458 ILE C O 1
ATOM 6437 N N . PRO C 1 11 ? -2.62797 42.15329 53.75266 1.000 16.61795 459 PRO C N 1
ATOM 6438 C CA . PRO C 1 11 ? -3.47623 42.28006 54.95083 1.000 17.30378 459 PRO C CA 1
ATOM 6439 C C . PRO C 1 11 ? -4.57225 41.24223 55.07138 1.000 18.65273 459 PRO C C 1
ATOM 6440 O O . PRO C 1 11 ? -5.00187 40.96041 56.19502 1.000 21.97419 459 PRO C O 1
ATOM 6451 N N . HIS C 1 12 ? -5.04531 40.67068 53.96989 1.000 15.06200 460 HIS C N 1
ATOM 6452 C CA . HIS C 1 12 ? -6.23893 39.83502 54.00519 1.000 16.40158 460 HIS C CA 1
ATOM 6453 C C . HIS C 1 12 ? -5.98889 38.51177 53.31053 1.000 16.49428 460 HIS C C 1
ATOM 6454 O O . HIS C 1 12 ? -5.40530 38.46621 52.22528 1.000 17.40105 460 HIS C O 1
ATOM 6468 N N . ASP C 1 13 ? -6.42763 37.43558 53.95260 1.000 14.78253 461 ASP C N 1
ATOM 6469 C CA . ASP C 1 13 ? -6.43838 36.13477 53.30704 1.000 16.01522 461 ASP C CA 1
ATOM 6470 C C . ASP C 1 13 ? -7.60407 36.05123 52.32597 1.000 15.87886 461 ASP C C 1
ATOM 6471 O O . ASP C 1 13 ? -8.51299 36.89002 52.31431 1.000 17.52524 461 ASP C O 1
ATOM 6480 N N . ILE C 1 14 ? -7.55912 35.03396 51.46881 1.000 12.44338 462 ILE C N 1
ATOM 6481 C CA . ILE C 1 14 ? -8.52440 34.85781 50.39285 1.000 12.29495 462 ILE C CA 1
ATOM 6482 C C . ILE C 1 14 ? -9.35064 33.61123 50.69121 1.000 12.23191 462 ILE C C 1
ATOM 6483 O O . ILE C 1 14 ? -8.79627 32.56491 51.02935 1.000 12.15531 462 ILE C O 1
ATOM 6499 N N . ASN C 1 15 ? -10.66997 33.74627 50.57313 1.000 12.39911 463 ASN C N 1
ATOM 6500 C CA . ASN C 1 15 ? -11.60808 32.62649 50.61803 1.000 12.31874 463 ASN C CA 1
ATOM 6501 C C . ASN C 1 15 ? -12.44041 32.71461 49.34902 1.000 13.96035 463 ASN C C 1
ATOM 6502 O O . ASN C 1 15 ? -13.09069 33.73465 49.11416 1.000 15.55620 463 ASN C O 1
ATOM 6513 N N . GLY C 1 16 ? -12.39340 31.67138 48.51737 1.000 11.77757 464 GLY C N 1
ATOM 6514 C CA . GLY C 1 16 ? -13.06621 31.73358 47.23700 1.000 11.59463 464 GLY C CA 1
ATOM 6515 C C . GLY C 1 16 ? -13.52628 30.38161 46.73828 1.000 11.29189 464 GLY C C 1
ATOM 6516 O O . GLY C 1 16 ? -13.10355 29.33013 47.21333 1.000 11.14628 464 GLY C O 1
ATOM 6520 N N . THR C 1 17 ? -14.40146 30.43152 45.74012 1.000 11.24402 465 THR C N 1
ATOM 6521 C CA . THR C 1 17 ? -14.93142 29.21601 45.15388 1.000 10.90913 465 THR C CA 1
ATOM 6522 C C . THR C 1 17 ? -13.87463 28.58484 44.25780 1.000 10.46326 465 THR C C 1
ATOM 6523 O O . THR C 1 17 ? -13.05716 29.27763 43.62531 1.000 11.45238 465 THR C O 1
ATOM 6534 N N . GLU C 1 18 ? -13.88922 27.25903 44.21484 1.000 10.89320 466 GLU C N 1
ATOM 6535 C CA . GLU C 1 18 ? -12.95389 26.50708 43.39721 1.000 10.51376 466 GLU C CA 1
ATOM 6536 C C . GLU C 1 18 ? -12.94219 27.00395 41.96058 1.000 10.72826 466 GLU C C 1
ATOM 6537 O O . GLU C 1 18 ? -13.97644 27.38751 41.39982 1.000 11.12221 466 GLU C O 1
ATOM 6549 N N . ARG C 1 19 ? -11.75739 26.96870 41.36444 1.000 11.35759 467 ARG C N 1
ATOM 6550 C CA . ARG C 1 19 ? -11.48946 27.30615 39.97073 1.000 12.97453 467 ARG C CA 1
ATOM 6551 C C . ARG C 1 19 ? -11.61451 28.79559 39.66866 1.000 14.45654 467 ARG C C 1
ATOM 6552 O O . ARG C 1 19 ? -11.42713 29.19079 38.51434 1.000 17.12588 467 ARG C O 1
ATOM 6573 N N . SER C 1 20 ? -11.89362 29.64105 40.65618 1.000 11.31391 468 SER C N 1
ATOM 6574 C CA . SER C 1 20 ? -12.07716 31.05903 40.40963 1.000 11.66686 468 SER C CA 1
ATOM 6575 C C . SER C 1 20 ? -10.73269 31.79118 40.43772 1.000 11.51914 468 SER C C 1
ATOM 6576 O O . SER C 1 20 ? -9.71906 31.28081 40.91703 1.000 11.50805 468 SER C O 1
ATOM 6584 N N . THR C 1 21 ? -10.74912 32.99698 39.90212 1.000 11.87449 469 THR C N 1
ATOM 6585 C CA . THR C 1 21 ? -9.61151 33.90896 39.94087 1.000 11.82640 469 THR C CA 1
ATOM 6586 C C . THR C 1 21 ? -9.88026 34.96415 41.00145 1.000 12.10972 469 THR C C 1
ATOM 6587 O O . THR C 1 21 ? -10.93371 35.61056 40.99279 1.000 16.74218 469 THR C O 1
ATOM 6598 N N . GLN C 1 22 ? -8.93012 35.14328 41.90894 1.000 11.86400 470 GLN C N 1
ATOM 6599 C CA . GLN C 1 22 ? -9.08719 36.02303 43.05153 1.000 12.07212 470 GLN C CA 1
ATOM 6600 C C . GLN C 1 22 ? -7.95683 37.04002 43.06328 1.000 12.05955 470 GLN C C 1
ATOM 6601 O O . GLN C 1 22 ? -6.77906 36.67472 43.02725 1.000 11.66808 470 GLN C O 1
ATOM 6615 N N . LYS C 1 23 ? -8.31357 38.31498 43.09872 1.000 12.49053 471 LYS C N 1
ATOM 6616 C CA . LYS C 1 23 ? -7.29736 39.34794 43.17210 1.000 12.50913 471 LYS C CA 1
ATOM 6617 C C . LYS C 1 23 ? -6.64100 39.36090 44.54681 1.000 14.96800 471 LYS C C 1
ATOM 6618 O O . LYS C 1 23 ? -7.27913 39.07599 45.56827 1.000 13.60902 471 LYS C O 1
ATOM 6637 N N . ILE C 1 24 ? -5.34410 39.65501 44.55950 1.000 12.02552 472 ILE C N 1
ATOM 6638 C CA . ILE C 1 24 ? -4.54529 39.71777 45.77598 1.000 11.77887 472 ILE C CA 1
ATOM 6639 C C . ILE C 1 24 ? -4.28980 41.18367 46.08623 1.000 12.43179 472 ILE C C 1
ATOM 6640 O O . ILE C 1 24 ? -3.87383 41.93857 45.20334 1.000 16.32330 472 ILE C O 1
ATOM 6656 N N . GLN C 1 25 ? -4.54212 41.58922 47.33082 1.000 14.17418 473 GLN C N 1
ATOM 6657 C CA . GLN C 1 25 ? -4.24027 42.94847 47.77771 1.000 16.65650 473 GLN C CA 1
ATOM 6658 C C . GLN C 1 25 ? -2.87182 42.95433 48.45195 1.000 14.69338 473 GLN C C 1
ATOM 6659 O O . GLN C 1 25 ? -2.67139 42.29064 49.47985 1.000 14.29762 473 GLN C O 1
ATOM 6673 N N . LEU C 1 26 ? -1.92742 43.68007 47.85612 1.000 14.18056 474 LEU C N 1
ATOM 6674 C CA . LEU C 1 26 ? -0.60643 43.87322 48.41494 1.000 16.08647 474 LEU C CA 1
ATOM 6675 C C . LEU C 1 26 ? -0.42431 45.34972 48.75665 1.000 12.14391 474 LEU C C 1
ATOM 6676 O O . LEU C 1 26 ? -0.97313 46.22950 48.08934 1.000 13.43891 474 LEU C O 1
ATOM 6692 N N . ILE C 1 27 ? 0.34205 45.61287 49.80569 1.000 11.97936 475 ILE C N 1
ATOM 6693 C CA . ILE C 1 27 ? 0.77646 46.97266 50.13424 1.000 13.47433 475 ILE C CA 1
ATOM 6694 C C . ILE C 1 27 ? 2.29200 46.97143 50.21389 1.000 13.20281 475 ILE C C 1
ATOM 6695 O O . ILE C 1 27 ? 2.87686 46.25089 51.02861 1.000 11.79992 475 ILE C O 1
ATOM 6711 N N . VAL C 1 28 ? 2.93316 47.78963 49.37431 1.000 11.95623 476 VAL C N 1
ATOM 6712 C CA . VAL C 1 28 ? 4.38348 47.86457 49.30497 1.000 12.48272 476 VAL C CA 1
ATOM 6713 C C . VAL C 1 28 ? 4.80069 49.28183 49.63372 1.000 11.89637 476 VAL C C 1
ATOM 6714 O O . VAL C 1 28 ? 4.18678 50.22917 49.15185 1.000 12.33186 476 VAL C O 1
ATOM 6727 N N . LYS C 1 29 ? 5.83487 49.41573 50.45473 1.000 11.64493 477 LYS C N 1
ATOM 6728 C CA . LYS C 1 29 ? 6.52631 50.69352 50.62401 1.000 13.20616 477 LYS C CA 1
ATOM 6729 C C . LYS C 1 29 ? 8.00180 50.45963 50.33547 1.000 12.02883 477 LYS C C 1
ATOM 6730 O O . LYS C 1 29 ? 8.59829 49.51220 50.86071 1.000 13.45867 477 LYS C O 1
ATOM 6749 N N . SER C 1 30 ? 8.58572 51.31009 49.49226 1.000 11.59728 478 SER C N 1
ATOM 6750 C CA . SER C 1 30 ? 9.93886 51.09102 48.99485 1.000 13.17768 478 SER C CA 1
ATOM 6751 C C . SER C 1 30 ? 10.63685 52.42928 48.81511 1.000 13.23699 478 SER C C 1
ATOM 6752 O O . SER C 1 30 ? 10.21261 53.24271 47.99415 1.000 14.36490 478 SER C O 1
ATOM 6760 N N . LYS C 1 31 ? 11.70606 52.63723 49.57797 1.000 11.06202 479 LYS C N 1
ATOM 6761 C CA . LYS C 1 31 ? 12.50524 53.85087 49.43431 1.000 10.79258 479 LYS C CA 1
ATOM 6762 C C . LYS C 1 31 ? 13.13302 53.94334 48.04916 1.000 12.95413 479 LYS C C 1
ATOM 6763 O O . LYS C 1 31 ? 13.19129 55.03141 47.45790 1.000 14.58538 479 LYS C O 1
ATOM 6782 N N . TYR C 1 32 ? 13.62739 52.82653 47.52337 1.000 11.75628 480 TYR C N 1
ATOM 6783 C CA . TYR C 1 32 ? 14.40452 52.83493 46.28676 1.000 11.59437 480 TYR C CA 1
ATOM 6784 C C . TYR C 1 32 ? 13.60323 52.43472 45.05758 1.000 13.73503 480 TYR C C 1
ATOM 6785 O O . TYR C 1 32 ? 14.13387 52.49331 43.93867 1.000 16.89770 480 TYR C O 1
ATOM 6803 N N . GLY C 1 33 ? 12.34194 52.02691 45.23046 1.000 11.20498 481 GLY C N 1
ATOM 6804 C CA . GLY C 1 33 ? 11.50198 51.66993 44.11041 1.000 12.90618 481 GLY C CA 1
ATOM 6805 C C . GLY C 1 33 ? 11.32167 50.17468 44.00130 1.000 11.38808 481 GLY C C 1
ATOM 6806 O O . GLY C 1 33 ? 12.29976 49.42493 44.06243 1.000 10.55091 481 GLY C O 1
ATOM 6810 N N . LEU C 1 34 ? 10.08146 49.72746 43.85961 1.000 10.34234 482 LEU C N 1
ATOM 6811 C CA . LEU C 1 34 ? 9.82145 48.30122 43.73026 1.000 9.53364 482 LEU C CA 1
ATOM 6812 C C . LEU C 1 34 ? 10.29267 47.79927 42.37789 1.000 12.54904 482 LEU C C 1
ATOM 6813 O O . LEU C 1 34 ? 9.99341 48.39724 41.33836 1.000 15.13256 482 LEU C O 1
ATOM 6829 N N . ASP C 1 35 ? 11.02520 46.69398 42.39114 1.000 7.99765 483 ASP C N 1
ATOM 6830 C CA . ASP C 1 35 ? 11.43267 46.00266 41.18181 1.000 8.88022 483 ASP C CA 1
ATOM 6831 C C . ASP C 1 35 ? 10.48988 44.85605 40.84128 1.000 9.99631 483 ASP C C 1
ATOM 6832 O O . ASP C 1 35 ? 10.06734 44.73153 39.69301 1.000 11.91101 483 ASP C O 1
ATOM 6841 N N . ARG C 1 36 ? 10.15475 44.00513 41.81266 1.000 7.93579 484 ARG C N 1
ATOM 6842 C CA . ARG C 1 36 ? 9.34773 42.82338 41.52644 1.000 7.81716 484 ARG C CA 1
ATOM 6843 C C . ARG C 1 36 ? 8.89743 42.18342 42.82861 1.000 8.48820 484 ARG C C 1
ATOM 6844 O O . ARG C 1 36 ? 9.44505 42.45367 43.90450 1.000 7.10703 484 ARG C O 1
ATOM 6865 N N . ILE C 1 37 ? 7.90211 41.30943 42.70052 1.000 7.28571 485 ILE C N 1
ATOM 6866 C CA . ILE C 1 37 ? 7.46823 40.39308 43.74397 1.000 9.25469 485 ILE C CA 1
ATOM 6867 C C . ILE C 1 37 ? 7.77265 38.98240 43.25538 1.000 7.23109 485 ILE C C 1
ATOM 6868 O O . ILE C 1 37 ? 7.47037 38.64722 42.10502 1.000 9.09608 485 ILE C O 1
ATOM 6884 N N . VAL C 1 38 ? 8.38105 38.16897 44.11431 1.000 6.80637 486 VAL C N 1
ATOM 6885 C CA . VAL C 1 38 ? 8.66930 36.76866 43.82590 1.000 8.34447 486 VAL C CA 1
ATOM 6886 C C . VAL C 1 38 ? 7.79625 35.90215 44.72541 1.000 7.67455 486 VAL C C 1
ATOM 6887 O O . VAL C 1 38 ? 7.76819 36.08654 45.95067 1.000 8.18730 486 VAL C O 1
ATOM 6900 N N . TRP C 1 39 ? 7.07220 34.97528 44.12512 1.000 8.72213 487 TRP C N 1
ATOM 6901 C CA . TRP C 1 39 ? 6.13047 34.13866 44.85266 1.000 6.35916 487 TRP C CA 1
ATOM 6902 C C . TRP C 1 39 ? 6.63369 32.70549 44.94895 1.000 10.95096 487 TRP C C 1
ATOM 6903 O O . TRP C 1 39 ? 7.17779 32.15819 43.98496 1.000 13.72399 487 TRP C O 1
ATOM 6924 N N . ASP C 1 40 ? 6.39575 32.09268 46.08811 1.000 9.46753 488 ASP C N 1
ATOM 6925 C CA . ASP C 1 40 ? 6.44773 30.63524 46.22848 1.000 10.40649 488 ASP C CA 1
ATOM 6926 C C . ASP C 1 40 ? 4.98672 30.19634 46.34107 1.000 11.32667 488 ASP C C 1
ATOM 6927 O O . ASP C 1 40 ? 4.37750 30.29280 47.41248 1.000 10.79794 488 ASP C O 1
ATOM 6936 N N . ASP C 1 41 ? 4.42021 29.75341 45.21625 1.000 9.68472 489 ASP C N 1
ATOM 6937 C CA . ASP C 1 41 ? 3.03948 29.29021 45.14296 1.000 8.34153 489 ASP C CA 1
ATOM 6938 C C . ASP C 1 41 ? 2.95907 27.77226 44.98716 1.000 10.51189 489 ASP C C 1
ATOM 6939 O O . ASP C 1 41 ? 1.96082 27.24890 44.47838 1.000 10.81823 489 ASP C O 1
ATOM 6948 N N . SER C 1 42 ? 3.99257 27.06222 45.44237 1.000 11.47923 490 SER C N 1
ATOM 6949 C CA . SER C 1 42 ? 4.04794 25.60838 45.26605 1.000 11.97459 490 SER C CA 1
ATOM 6950 C C . SER C 1 42 ? 2.83765 24.90979 45.87272 1.000 11.26373 490 SER C C 1
ATOM 6951 O O . SER C 1 42 ? 2.36438 23.91047 45.32681 1.000 11.32133 490 SER C O 1
ATOM 6959 N N . ALA C 1 43 ? 2.31834 25.41358 46.99311 1.000 10.47549 491 ALA C N 1
ATOM 6960 C CA . ALA C 1 43 ? 1.13682 24.78098 47.59146 1.000 9.87245 491 ALA C CA 1
ATOM 6961 C C . ALA C 1 43 ? -0.03632 24.78135 46.62257 1.000 9.23182 491 ALA C C 1
ATOM 6962 O O . ALA C 1 43 ? -0.74187 23.76774 46.48442 1.000 12.15760 491 ALA C O 1
ATOM 6969 N N . LEU C 1 44 ? -0.27911 25.91079 45.95154 1.000 8.99195 492 LEU C N 1
ATOM 6970 C CA . LEU C 1 44 ? -1.34151 25.96379 44.95336 1.000 7.05718 492 LEU C CA 1
ATOM 6971 C C . LEU C 1 44 ? -1.03477 25.05137 43.78282 1.000 8.49338 492 LEU C C 1
ATOM 6972 O O . LEU C 1 44 ? -1.93416 24.40312 43.23925 1.000 8.11373 492 LEU C O 1
ATOM 6988 N N . ARG C 1 45 ? 0.23074 25.00827 43.36134 1.000 8.26739 493 ARG C N 1
ATOM 6989 C CA . ARG C 1 45 ? 0.56698 24.19311 42.19696 1.000 8.03384 493 ARG C CA 1
ATOM 6990 C C . ARG C 1 45 ? 0.37925 22.70093 42.47550 1.000 9.69615 493 ARG C C 1
ATOM 6991 O O . ARG C 1 45 ? 0.13022 21.93240 41.54783 1.000 11.14726 493 ARG C O 1
ATOM 7012 N N . SER C 1 46 ? 0.47654 22.28566 43.73069 1.000 9.32323 494 SER C N 1
ATOM 7013 C CA . SER C 1 46 ? 0.20897 20.88509 44.06967 1.000 10.70372 494 SER C CA 1
ATOM 7014 C C . SER C 1 46 ? -1.18244 20.44447 43.63997 1.000 10.45734 494 SER C C 1
ATOM 7015 O O . SER C 1 46 ? -1.41542 19.23965 43.46815 1.000 10.43037 494 SER C O 1
ATOM 7023 N N . GLN C 1 47 ? -2.12414 21.37767 43.48404 1.000 8.29138 495 GLN C N 1
ATOM 7024 C CA . GLN C 1 47 ? -3.47877 21.06073 43.05328 1.000 9.45135 495 GLN C CA 1
ATOM 7025 C C . GLN C 1 47 ? -3.86382 21.78022 41.76746 1.000 12.93729 495 GLN C C 1
ATOM 7026 O O . GLN C 1 47 ? -5.04903 21.87225 41.45081 1.000 15.78000 495 GLN C O 1
ATOM 7040 N N . GLY C 1 48 ? -2.88453 22.28252 41.01730 1.000 8.68741 496 GLY C N 1
ATOM 7041 C CA . GLY C 1 48 ? -3.16268 22.84678 39.71921 1.000 11.75843 496 GLY C CA 1
ATOM 7042 C C . GLY C 1 48 ? -3.52241 24.31244 39.70370 1.000 11.66358 496 GLY C C 1
ATOM 7043 O O . GLY C 1 48 ? -3.92317 24.81010 38.65566 1.000 15.36615 496 GLY C O 1
ATOM 7047 N N . GLY C 1 49 ? -3.40902 25.01662 40.82712 1.000 10.09272 497 GLY C N 1
ATOM 7048 C CA . GLY C 1 49 ? -3.58187 26.44637 40.85998 1.000 9.30913 497 GLY C CA 1
ATOM 7049 C C . GLY C 1 49 ? -2.24062 27.15661 40.75180 1.000 7.49961 497 GLY C C 1
ATOM 7050 O O . GLY C 1 49 ? -1.18644 26.53835 40.63415 1.000 10.64992 497 GLY C O 1
ATOM 7054 N N . GLN C 1 50 ? -2.30675 28.48177 40.81043 1.000 7.03889 498 GLN C N 1
ATOM 7055 C CA . GLN C 1 50 ? -1.08734 29.29092 40.68938 1.000 7.01204 498 GLN C CA 1
ATOM 7056 C C . GLN C 1 50 ? -1.38135 30.73175 41.04717 1.000 8.00662 498 GLN C C 1
ATOM 7057 O O . GLN C 1 50 ? -2.52789 31.17298 41.05449 1.000 7.97284 498 GLN C O 1
ATOM 7071 N N . ILE C 1 51 ? -0.31335 31.47638 41.30114 1.000 6.83653 499 ILE C N 1
ATOM 7072 C CA . ILE C 1 51 ? -0.35908 32.93273 41.36313 1.000 9.51929 499 ILE C CA 1
ATOM 7073 C C . ILE C 1 51 ? 0.24115 33.46159 40.07237 1.000 9.37537 499 ILE C C 1
ATOM 7074 O O . ILE C 1 51 ? 1.23939 32.92976 39.57956 1.000 10.49067 499 ILE C O 1
ATOM 7090 N N . GLN C 1 52 ? -0.39349 34.47354 39.49698 1.000 8.86456 500 GLN C N 1
ATOM 7091 C CA . GLN C 1 52 ? 0.09345 35.07002 38.25789 1.000 10.59371 500 GLN C CA 1
ATOM 7092 C C . GLN C 1 52 ? -0.09868 36.57828 38.30185 1.000 11.35796 500 GLN C C 1
ATOM 7093 O O . GLN C 1 52 ? -0.99901 37.09455 38.96656 1.000 9.43887 500 GLN C O 1
ATOM 7107 N N . HIS C 1 53 ? 0.77728 37.28780 37.59941 1.000 12.58570 501 HIS C N 1
ATOM 7108 C CA . HIS C 1 53 ? 0.64099 38.72389 37.47482 1.000 13.98603 501 HIS C CA 1
ATOM 7109 C C . HIS C 1 53 ? -0.58822 39.04989 36.63505 1.000 14.76399 501 HIS C C 1
ATOM 7110 O O . HIS C 1 53 ? -0.87399 38.38084 35.63798 1.000 17.36779 501 HIS C O 1
ATOM 7124 N N . SER C 1 54 ? -1.32343 40.08006 37.04481 1.000 18.86939 502 SER C N 1
ATOM 7125 C CA . SER C 1 54 ? -2.61323 40.38302 36.43382 1.000 22.24360 502 SER C CA 1
ATOM 7126 C C . SER C 1 54 ? -2.50498 41.15931 35.12558 1.000 23.54450 502 SER C C 1
ATOM 7127 O O . SER C 1 54 ? -3.51636 41.30675 34.43238 1.000 25.63750 502 SER C O 1
ATOM 7135 N N . GLY C 1 55 ? -1.32518 41.65946 34.76737 1.000 23.28550 503 GLY C N 1
ATOM 7136 C CA . GLY C 1 55 ? -1.15725 42.38715 33.52718 1.000 29.79255 503 GLY C CA 1
ATOM 7137 C C . GLY C 1 55 ? -1.30879 43.88968 33.61814 1.000 34.90277 503 GLY C C 1
ATOM 7138 O O . GLY C 1 55 ? -1.22411 44.56515 32.58414 1.000 37.32507 503 GLY C O 1
ATOM 7142 N N . SER C 1 56 ? -1.53740 44.43747 34.80765 1.000 35.52438 504 SER C N 1
ATOM 7143 C CA . SER C 1 56 ? -1.65250 45.88183 34.95095 1.000 39.77022 504 SER C CA 1
ATOM 7144 C C . SER C 1 56 ? -0.26372 46.52092 34.93270 1.000 44.42377 504 SER C C 1
ATOM 7145 O O . SER C 1 56 ? 0.76667 45.84164 34.87705 1.000 43.22735 504 SER C O 1
ATOM 7153 N N . GLN C 1 57 ? -0.23058 47.85319 34.97851 1.000 52.47965 505 GLN C N 1
ATOM 7154 C CA . GLN C 1 57 ? 1.02468 48.59232 34.92293 1.000 59.51876 505 GLN C CA 1
ATOM 7155 C C . GLN C 1 57 ? 1.76053 48.61858 36.25857 1.000 50.40225 505 GLN C C 1
ATOM 7156 O O . GLN C 1 57 ? 2.72661 49.37583 36.40139 1.000 52.68411 505 GLN C O 1
ATOM 7170 N N . SER C 1 58 ? 1.33263 47.81627 37.22925 1.000 39.87137 506 SER C N 1
ATOM 7171 C CA . SER C 1 58 ? 1.89810 47.82173 38.56777 1.000 32.69684 506 SER C CA 1
ATOM 7172 C C . SER C 1 58 ? 2.65490 46.52379 38.80920 1.000 29.48292 506 SER C C 1
ATOM 7173 O O . SER C 1 58 ? 2.10576 45.43131 38.62833 1.000 27.81639 506 SER C O 1
ATOM 7181 N N . ALA C 1 59 ? 3.90173 46.64363 39.25858 1.000 27.47520 507 ALA C N 1
ATOM 7182 C CA . ALA C 1 59 ? 4.70889 45.46237 39.54045 1.000 27.04573 507 ALA C CA 1
ATOM 7183 C C . ALA C 1 59 ? 4.16796 44.63955 40.70558 1.000 22.98301 507 ALA C C 1
ATOM 7184 O O . ALA C 1 59 ? 4.72892 43.57285 40.99025 1.000 21.65781 507 ALA C O 1
ATOM 7191 N N . GLN C 1 60 ? 3.11176 45.10118 41.38419 1.000 20.39491 508 GLN C N 1
ATOM 7192 C CA . GLN C 1 60 ? 2.54566 44.38901 42.52104 1.000 22.35892 508 GLN C CA 1
ATOM 7193 C C . GLN C 1 60 ? 1.11213 43.90375 42.30648 1.000 19.17298 508 GLN C C 1
ATOM 7194 O O . GLN C 1 60 ? 0.45659 43.53926 43.28402 1.000 21.86167 508 GLN C O 1
ATOM 7208 N N . ASP C 1 61 ? 0.59630 43.91436 41.08145 1.000 20.38172 509 ASP C N 1
ATOM 7209 C CA . ASP C 1 61 ? -0.78558 43.48256 40.83898 1.000 23.72640 509 ASP C CA 1
ATOM 7210 C C . ASP C 1 61 ? -0.81369 42.00036 40.47022 1.000 18.90497 509 ASP C C 1
ATOM 7211 O O . ASP C 1 61 ? -0.45199 41.62184 39.35281 1.000 16.36093 509 ASP C O 1
ATOM 7220 N N . TYR C 1 62 ? -1.28114 41.16122 41.40023 1.000 13.61155 510 TYR C N 1
ATOM 7221 C CA . TYR C 1 62 ? -1.26427 39.70752 41.25084 1.000 12.68579 510 TYR C CA 1
ATOM 7222 C C . TYR C 1 62 ? -2.64403 39.13388 41.53501 1.000 12.03352 510 TYR C C 1
ATOM 7223 O O . TYR C 1 62 ? -3.49172 39.77263 42.15223 1.000 12.13996 510 TYR C O 1
ATOM 7241 N N . GLN C 1 63 ? -2.85326 37.90718 41.06179 1.000 11.35487 511 GLN C N 1
ATOM 7242 C CA . GLN C 1 63 ? -4.10291 37.20241 41.29420 1.000 10.64977 511 GLN C CA 1
ATOM 7243 C C . GLN C 1 63 ? -3.79436 35.72775 41.48856 1.000 9.61909 511 GLN C C 1
ATOM 7244 O O . GLN C 1 63 ? -2.77728 35.21623 41.01606 1.000 9.56441 511 GLN C O 1
ATOM 7258 N N . ALA C 1 64 ? -4.68790 35.04943 42.20122 1.000 8.79776 512 ALA C N 1
ATOM 7259 C CA . ALA C 1 64 ? -4.59107 33.62142 42.44211 1.000 8.85021 512 ALA C CA 1
ATOM 7260 C C . ALA C 1 64 ? -5.62847 32.90021 41.59671 1.000 7.52067 512 ALA C C 1
ATOM 7261 O O . ALA C 1 64 ? -6.79855 33.30437 41.56504 1.000 8.41187 512 ALA C O 1
ATOM 7268 N N . ILE C 1 65 ? -5.19456 31.85033 40.91145 1.000 8.53860 513 ILE C N 1
ATOM 7269 C CA . ILE C 1 65 ? -6.08471 30.92325 40.22282 1.000 8.93402 513 ILE C CA 1
ATOM 7270 C C . ILE C 1 65 ? -6.29542 29.75879 41.17811 1.000 7.80665 513 ILE C C 1
ATOM 7271 O O . ILE C 1 65 ? -5.36303 29.00943 41.48565 1.000 7.49380 513 ILE C O 1
ATOM 7287 N N . LEU C 1 66 ? -7.51816 29.61253 41.65634 1.000 9.51084 514 LEU C N 1
ATOM 7288 C CA . LEU C 1 66 ? -7.77575 28.62790 42.69435 1.000 10.04951 514 LEU C CA 1
ATOM 7289 C C . LEU C 1 66 ? -7.95971 27.24447 42.08502 1.000 9.00960 514 LEU C C 1
ATOM 7290 O O . LEU C 1 66 ? -8.56244 27.09885 41.01706 1.000 11.60073 514 LEU C O 1
ATOM 7306 N N . PRO C 1 67 ? -7.43600 26.20933 42.73447 1.000 8.70696 515 PRO C N 1
ATOM 7307 C CA . PRO C 1 67 ? -7.61242 24.84783 42.21844 1.000 9.79676 515 PRO C CA 1
ATOM 7308 C C . PRO C 1 67 ? -9.04949 24.35472 42.36318 1.000 10.34063 515 PRO C C 1
ATOM 7309 O O . PRO C 1 67 ? -9.91667 24.99444 42.96863 1.000 10.89634 515 PRO C O 1
ATOM 7320 N N . ALA C 1 68 ? -9.27943 23.18529 41.79176 1.000 9.87214 516 ALA C N 1
ATOM 7321 C CA . ALA C 1 68 ? -10.51921 22.46570 42.03916 1.000 10.08226 516 ALA C CA 1
ATOM 7322 C C . ALA C 1 68 ? -10.58120 22.03973 43.50200 1.000 10.66696 516 ALA C C 1
ATOM 7323 O O . ALA C 1 68 ? -9.56424 21.80573 44.15424 1.000 9.57631 516 ALA C O 1
ATOM 7330 N N . TYR C 1 69 ? -11.79997 21.93515 44.01347 1.000 12.24449 517 TYR C N 1
ATOM 7331 C CA . TYR C 1 69 ? -12.00888 21.51265 45.38730 1.000 12.02573 517 TYR C CA 1
ATOM 7332 C C . TYR C 1 69 ? -11.60016 20.05434 45.55149 1.000 10.81193 517 TYR C C 1
ATOM 7333 O O . TYR C 1 69 ? -11.83506 19.22096 44.66652 1.000 11.57410 517 TYR C O 1
ATOM 7351 N N . VAL C 1 70 ? -10.96661 19.75320 46.68258 1.000 10.85643 518 VAL C N 1
ATOM 7352 C CA . VAL C 1 70 ? -10.55676 18.38621 47.01620 1.000 11.37268 518 VAL C CA 1
ATOM 7353 C C . VAL C 1 70 ? -11.57077 17.85305 48.02019 1.000 11.45552 518 VAL C C 1
ATOM 7354 O O . VAL C 1 70 ? -11.63382 18.31802 49.16448 1.000 13.61262 518 VAL C O 1
ATOM 7367 N N . GLN C 1 71 ? -12.37027 16.88055 47.60295 1.000 14.65220 519 GLN C N 1
ATOM 7368 C CA . GLN C 1 71 ? -13.36674 16.31259 48.50044 1.000 15.58626 519 GLN C CA 1
ATOM 7369 C C . GLN C 1 71 ? -12.66585 15.59756 49.64871 1.000 15.95569 519 GLN C C 1
ATOM 7370 O O . GLN C 1 71 ? -11.82388 14.72100 49.42428 1.000 17.18107 519 GLN C O 1
ATOM 7384 N N . GLY C 1 72 ? -12.98716 15.99985 50.87924 1.000 17.15334 520 GLY C N 1
ATOM 7385 C CA . GLY C 1 72 ? -12.36288 15.45437 52.06327 1.000 18.66981 520 GLY C CA 1
ATOM 7386 C C . GLY C 1 72 ? -10.96791 15.95816 52.33934 1.000 20.95922 520 GLY C C 1
ATOM 7387 O O . GLY C 1 72 ? -10.34220 15.51042 53.31413 1.000 24.06507 520 GLY C O 1
ATOM 7391 N N . GLY C 1 73 ? -10.46354 16.87035 51.51807 1.000 16.84208 521 GLY C N 1
ATOM 7392 C CA . GLY C 1 73 ? -9.09815 17.34270 51.62507 1.000 16.38451 521 GLY C CA 1
ATOM 7393 C C . GLY C 1 73 ? -8.96172 18.62081 52.43667 1.000 15.34159 521 GLY C C 1
ATOM 7394 O O . GLY C 1 73 ? -9.91147 19.12805 53.03722 1.000 16.24262 521 GLY C O 1
ATOM 7398 N N . SER C 1 74 ? -7.73713 19.14538 52.44565 1.000 16.43560 522 SER C N 1
ATOM 7399 C CA . SER C 1 74 ? -7.44319 20.34078 53.23198 1.000 14.65146 522 SER C CA 1
ATOM 7400 C C . SER C 1 74 ? -8.11699 21.57900 52.64768 1.000 10.82395 522 SER C C 1
ATOM 7401 O O . SER C 1 74 ? -8.81575 22.31088 53.35541 1.000 14.18069 522 SER C O 1
ATOM 7409 N N . ASN C 1 75 ? -7.88574 21.84607 51.37113 1.000 11.82404 523 ASN C N 1
ATOM 7410 C CA . ASN C 1 75 ? -8.40695 23.02493 50.67524 1.000 9.85575 523 ASN C CA 1
ATOM 7411 C C . ASN C 1 75 ? -7.89370 24.34034 51.24497 1.000 10.66659 523 ASN C C 1
ATOM 7412 O O . ASN C 1 75 ? -8.46683 25.41176 50.96585 1.000 8.33569 523 ASN C O 1
ATOM 7423 N N . VAL C 1 76 ? -6.79819 24.29015 51.99466 1.000 10.84603 524 VAL C N 1
ATOM 7424 C CA . VAL C 1 76 ? -6.09955 25.47910 52.47678 1.000 11.37649 524 VAL C CA 1
ATOM 7425 C C . VAL C 1 76 ? -4.70362 25.47865 51.86938 1.000 9.16470 524 VAL C C 1
ATOM 7426 O O . VAL C 1 76 ? -3.97021 24.49009 51.97524 1.000 11.33164 524 VAL C O 1
ATOM 7439 N N . TYR C 1 77 ? -4.31914 26.60572 51.28418 1.000 8.64618 525 TYR C N 1
ATOM 7440 C CA . TYR C 1 77 ? -3.05574 26.71892 50.56106 1.000 7.40807 525 TYR C CA 1
ATOM 7441 C C . TYR C 1 77 ? -2.31324 27.92755 51.10002 1.000 11.88395 525 TYR C C 1
ATOM 7442 O O . TYR C 1 77 ? -2.82542 29.04829 51.04247 1.000 12.72235 525 TYR C O 1
ATOM 7460 N N . LYS C 1 78 ? -1.11599 27.69484 51.61332 1.000 11.13734 526 LYS C N 1
ATOM 7461 C CA . LYS C 1 78 ? -0.27941 28.75329 52.16078 1.000 11.23974 526 LYS C CA 1
ATOM 7462 C C . LYS C 1 78 ? 0.84113 29.06421 51.18258 1.000 8.28796 526 LYS C C 1
ATOM 7463 O O . LYS C 1 78 ? 1.61059 28.18144 50.79577 1.000 11.01052 526 LYS C O 1
ATOM 7482 N N . VAL C 1 79 ? 0.91517 30.32698 50.76175 1.000 8.37601 527 VAL C N 1
ATOM 7483 C CA . VAL C 1 79 ? 1.91817 30.77447 49.80247 1.000 10.11997 527 VAL C CA 1
ATOM 7484 C C . VAL C 1 79 ? 2.64047 31.96984 50.39959 1.000 9.09320 527 VAL C C 1
ATOM 7485 O O . VAL C 1 79 ? 2.15093 32.61629 51.32629 1.000 10.03123 527 VAL C O 1
ATOM 7498 N N . THR C 1 80 ? 3.83716 32.24415 49.87846 1.000 8.83190 528 THR C N 1
ATOM 7499 C CA . THR C 1 80 ? 4.65568 33.31405 50.43092 1.000 8.82546 528 THR C CA 1
ATOM 7500 C C . THR C 1 80 ? 5.17366 34.19179 49.29941 1.000 7.75867 528 THR C C 1
ATOM 7501 O O . THR C 1 80 ? 5.33634 33.74379 48.15997 1.000 9.26324 528 THR C O 1
ATOM 7512 N N . ALA C 1 81 ? 5.38151 35.46657 49.62269 1.000 8.90378 529 ALA C N 1
ATOM 7513 C CA . ALA C 1 81 ? 5.87829 36.44937 48.67748 1.000 8.09887 529 ALA C CA 1
ATOM 7514 C C . ALA C 1 81 ? 7.00314 37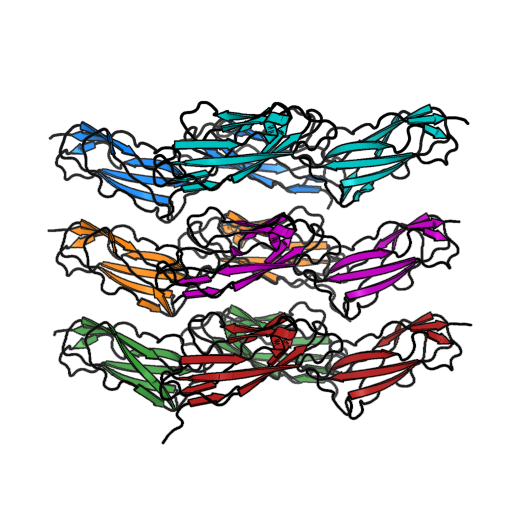.25386 49.30180 1.000 7.05265 529 ALA C C 1
ATOM 7515 O O . ALA C 1 81 ? 7.01484 37.49568 50.51114 1.000 6.88973 529 ALA C O 1
ATOM 7522 N N . ARG C 1 82 ? 7.95132 37.65229 48.45629 1.000 7.43432 530 ARG C N 1
ATOM 7523 C CA . ARG C 1 82 ? 9.02461 38.56638 48.82019 1.000 7.99725 530 ARG C CA 1
ATOM 7524 C C . ARG C 1 82 ? 9.07479 39.67571 47.78720 1.000 5.93602 530 ARG C C 1
ATOM 7525 O O . ARG C 1 82 ? 9.00509 39.40050 46.58027 1.000 7.34307 530 ARG C O 1
ATOM 7546 N N . ALA C 1 83 ? 9.14670 40.91481 48.25383 1.000 6.03653 531 ALA C N 1
ATOM 7547 C CA . ALA C 1 83 ? 9.35385 42.05920 47.38146 1.000 7.03451 531 ALA C CA 1
ATOM 7548 C C . ALA C 1 83 ? 10.84326 42.35350 47.28287 1.000 8.16730 531 ALA C C 1
ATOM 7549 O O . ALA C 1 83 ? 11.59710 42.13091 48.22603 1.000 7.54829 531 ALA C O 1
ATOM 7556 N N . TYR C 1 84 ? 11.26939 42.83393 46.10825 1.000 6.08702 532 TYR C N 1
ATOM 7557 C CA . TYR C 1 84 ? 12.63211 43.29037 45.88907 1.000 5.50952 532 TYR C CA 1
ATOM 7558 C C . TYR C 1 84 ? 12.59750 44.71056 45.34514 1.000 6.48175 532 TYR C C 1
ATOM 7559 O O . TYR C 1 84 ? 11.74863 45.03914 44.50687 1.000 5.88356 532 TYR C O 1
ATOM 7577 N N . ASP C 1 85 ? 13.52729 45.53878 45.80038 1.000 6.20238 533 ASP C N 1
ATOM 7578 C CA . ASP C 1 85 ? 13.64467 46.89988 45.27489 1.000 5.91574 533 ASP C CA 1
ATOM 7579 C C . ASP C 1 85 ? 14.67804 46.96518 44.14898 1.000 6.60225 533 ASP C C 1
ATOM 7580 O O . ASP C 1 85 ? 15.33150 45.98350 43.80454 1.000 7.89983 533 ASP C O 1
ATOM 7589 N N . ARG C 1 86 ? 14.79594 48.15261 43.54445 1.000 6.63761 534 ARG C N 1
ATOM 7590 C CA . ARG C 1 86 ? 15.68848 48.32318 42.39691 1.000 10.32889 534 ARG C CA 1
ATOM 7591 C C . ARG C 1 86 ? 17.16061 48.25243 42.78210 1.000 10.34652 534 ARG C C 1
ATOM 7592 O O . ARG C 1 86 ? 18.01491 48.15989 41.88742 1.000 13.49754 534 ARG C O 1
ATOM 7613 N N . ASN C 1 87 ? 17.48436 48.28377 44.06934 1.000 7.54477 535 ASN C N 1
ATOM 7614 C CA . ASN C 1 87 ? 18.85244 48.10584 44.53514 1.000 10.22442 535 ASN C CA 1
ATOM 7615 C C . ASN C 1 87 ? 19.16367 46.65764 44.88729 1.000 10.37814 535 ASN C C 1
ATOM 7616 O O . ASN C 1 87 ? 20.29827 46.35682 45.27940 1.000 12.78963 535 ASN C O 1
ATOM 7627 N N . GLY C 1 88 ? 18.18145 45.76177 44.78164 1.000 8.20859 536 GLY C N 1
ATOM 7628 C CA . GLY C 1 88 ? 18.36762 44.36795 45.08688 1.000 10.58418 536 GLY C CA 1
ATOM 7629 C C . GLY C 1 88 ? 18.05211 43.96463 46.51004 1.000 8.99559 536 GLY C C 1
ATOM 7630 O O . GLY C 1 88 ? 18.17230 42.76753 46.83761 1.000 11.90724 536 GLY C O 1
ATOM 7634 N N . ASN C 1 89 ? 17.65405 44.89440 47.36974 1.000 7.39069 537 ASN C N 1
ATOM 7635 C CA . ASN C 1 89 ? 17.20380 44.51961 48.70530 1.000 7.11593 537 ASN C CA 1
ATOM 7636 C C . ASN C 1 89 ? 15.87614 43.79423 48.62244 1.000 7.81620 537 ASN C C 1
ATOM 7637 O O . ASN C 1 89 ? 15.08891 43.99900 47.70440 1.000 6.54954 537 ASN C O 1
ATOM 7648 N N . SER C 1 90 ? 15.61119 42.95866 49.62245 1.000 7.22759 538 SER C N 1
ATOM 7649 C CA . SER C 1 90 ? 14.33384 42.27433 49.69760 1.000 8.13909 538 SER C CA 1
ATOM 7650 C C . SER C 1 90 ? 13.60357 42.62693 50.98105 1.000 6.40292 538 SER C C 1
ATOM 7651 O O . SER C 1 90 ? 14.18193 43.14980 51.95332 1.000 8.95917 538 SER C O 1
ATOM 7659 N N . SER C 1 91 ? 12.31987 42.31889 50.97320 1.000 6.85452 539 SER C N 1
ATOM 7660 C CA . SER C 1 91 ? 11.49922 42.39144 52.16515 1.000 8.84121 539 SER C CA 1
ATOM 7661 C C . SER C 1 91 ? 11.60385 41.06717 52.92587 1.000 6.96878 539 SER C C 1
ATOM 7662 O O . SER C 1 91 ? 12.27297 40.12541 52.49501 1.000 8.69621 539 SER C O 1
ATOM 7670 N N . ASN C 1 92 ? 10.91575 40.9777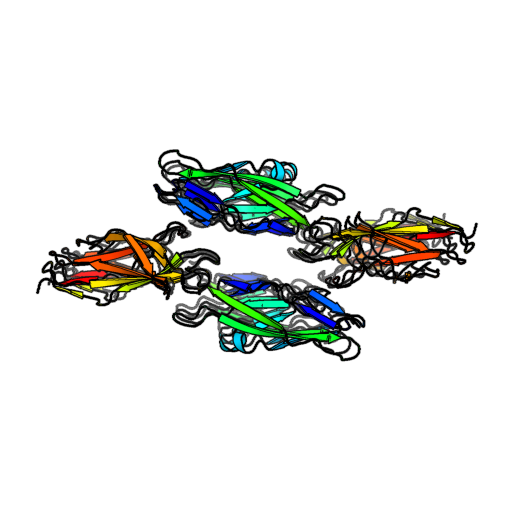2 54.06286 1.000 8.82002 540 ASN C N 1
ATOM 7671 C CA . ASN C 1 92 ? 10.67816 39.69299 54.68752 1.000 11.96303 540 ASN C CA 1
ATOM 7672 C C . ASN C 1 92 ? 9.77758 38.83369 53.79614 1.000 11.51942 540 ASN C C 1
ATOM 7673 O O . ASN C 1 92 ? 9.16053 39.30952 52.84215 1.000 10.24411 540 ASN C O 1
ATOM 7684 N N . ASN C 1 93 ? 9.72192 37.54439 54.11626 1.000 12.60524 541 ASN C N 1
ATOM 7685 C CA . ASN C 1 93 ? 8.82561 36.61784 53.43158 1.000 13.01213 541 ASN C CA 1
ATOM 7686 C C . ASN C 1 93 ? 7.43690 36.67689 54.07290 1.000 11.46308 541 ASN C C 1
ATOM 7687 O O . ASN C 1 93 ? 7.30849 36.47768 55.28288 1.000 15.71502 541 ASN C O 1
ATOM 7698 N N . VAL C 1 94 ? 6.43045 37.06487 53.29118 1.000 8.15835 542 VAL C N 1
ATOM 7699 C CA . VAL C 1 94 ? 5.08809 37.38032 53.78125 1.000 10.63375 542 VAL C CA 1
ATOM 7700 C C . VAL C 1 94 ? 4.11817 36.27684 53.36233 1.000 10.20179 542 VAL C C 1
ATOM 7701 O O . VAL C 1 94 ? 4.11531 35.84654 52.20330 1.000 10.92706 542 VAL C O 1
ATOM 7714 N N . LEU C 1 95 ? 3.27638 35.84607 54.30066 1.000 10.31231 543 LEU C N 1
ATOM 7715 C CA . LEU C 1 95 ? 2.34026 34.74513 54.08478 1.000 11.91251 543 LEU C CA 1
ATOM 7716 C C . LEU C 1 95 ? 0.99892 35.21235 53.53846 1.000 11.83066 543 LEU C C 1
ATOM 7717 O O . LEU C 1 95 ? 0.45361 36.23542 53.97318 1.000 14.47334 543 LEU C O 1
ATOM 7733 N N . LEU C 1 96 ? 0.47176 34.46418 52.56640 1.000 11.59256 544 LEU C N 1
ATOM 7734 C CA . LEU C 1 96 ? -0.90421 34.59043 52.10412 1.000 12.64886 544 LEU C CA 1
ATOM 7735 C C . LEU C 1 96 ? -1.57386 33.22555 52.21177 1.000 10.42821 544 LEU C C 1
ATOM 7736 O O . LEU C 1 96 ? -1.01911 32.22940 51.73960 1.000 10.86618 544 LEU C O 1
ATOM 7752 N N . THR C 1 97 ? -2.74588 33.17628 52.84018 1.000 11.74881 545 THR C N 1
ATOM 7753 C CA . THR C 1 97 ? -3.51524 31.94249 52.98297 1.000 11.55031 545 THR C CA 1
ATOM 7754 C C . THR C 1 97 ? -4.72648 31.99404 52.06023 1.000 10.62920 545 THR C C 1
ATOM 7755 O O . THR C 1 97 ? -5.47112 32.98173 52.06036 1.000 11.97681 545 THR C O 1
ATOM 7766 N N . ILE C 1 98 ? -4.89478 30.94865 51.25568 1.000 8.88598 546 ILE C N 1
ATOM 7767 C CA . ILE C 1 98 ? -5.97520 30.83303 50.28616 1.000 8.91300 546 ILE C CA 1
ATOM 7768 C C . ILE C 1 98 ? -6.78318 29.58717 50.62860 1.000 9.30027 546 ILE C C 1
ATOM 7769 O O . ILE C 1 98 ? -6.22902 28.47790 50.67138 1.000 12.36546 546 ILE C O 1
ATOM 7785 N N . THR C 1 99 ? -8.08204 29.76294 50.85842 1.000 9.63328 547 THR C N 1
ATOM 7786 C CA . THR C 1 99 ? -8.99278 28.66035 51.17531 1.000 10.06300 547 THR C CA 1
ATOM 7787 C C . THR C 1 99 ? -10.02811 28.51836 50.06694 1.000 11.17162 547 THR C C 1
ATOM 7788 O O . THR C 1 99 ? -10.59872 29.51773 49.61195 1.000 10.95431 547 THR C O 1
ATOM 7799 N N . VAL C 1 100 ? -10.25843 27.27555 49.63567 1.000 10.20760 548 VAL C N 1
ATOM 7800 C CA . VAL C 1 100 ? -11.09851 26.96073 48.48519 1.000 10.22543 548 VAL C CA 1
ATOM 7801 C C . VAL C 1 100 ? -12.36798 26.27994 48.97350 1.000 10.77020 548 VAL C C 1
ATOM 7802 O O . VAL C 1 100 ? -12.29862 25.30716 49.72643 1.000 11.06123 548 VAL C O 1
ATOM 7815 N N . LEU C 1 101 ? -13.51008 26.76032 48.50024 1.000 10.93463 549 LEU C N 1
ATOM 7816 C CA . LEU C 1 101 ? -14.80533 26.15082 48.76775 1.000 11.46926 549 LEU C CA 1
ATOM 7817 C C . LEU C 1 101 ? -15.33151 25.50776 47.49386 1.000 11.81457 549 LEU C C 1
ATOM 7818 O O . LEU C 1 101 ? -14.96569 25.88919 46.38452 1.000 12.69146 549 LEU C O 1
ATOM 7834 N N . SER C 1 102 ? -16.18197 24.49810 47.66430 1.000 10.57853 550 SER C N 1
ATOM 7835 C CA . SER C 1 102 ? -16.69319 23.78093 46.50986 1.000 10.23306 550 SER C CA 1
ATOM 7836 C C . SER C 1 102 ? -17.84803 24.54742 45.87715 1.000 10.31761 550 SER C C 1
ATOM 7837 O O . SER C 1 102 ? -18.42683 25.45673 46.47846 1.000 11.35301 550 SER C O 1
ATOM 7845 N N . ASN C 1 103 ? -18.18842 24.16361 44.64357 1.000 10.67375 551 ASN C N 1
ATOM 7846 C CA . ASN C 1 103 ? -19.29636 24.80958 43.95185 1.000 12.16474 551 ASN C CA 1
ATOM 7847 C C . ASN C 1 103 ? -20.64420 24.52093 44.60680 1.000 12.91300 551 ASN C C 1
ATOM 7848 O O . ASN C 1 103 ? -21.62689 25.18192 44.26138 1.000 15.64756 551 ASN C O 1
ATOM 7859 N N . GLY C 1 104 ? -20.69921 23.58894 45.55065 1.000 12.88999 552 GLY C N 1
ATOM 7860 C CA . GLY C 1 104 ? -21.89485 23.33359 46.32910 1.000 14.02292 552 GLY C CA 1
ATOM 7861 C C . GLY C 1 104 ? -21.89983 23.99749 47.68526 1.000 15.66101 552 GLY C C 1
ATOM 7862 O O . GLY C 1 104 ? -22.81661 23.75637 48.48018 1.000 17.72032 552 GLY C O 1
ATOM 7866 N N . GLN C 1 105 ? -20.87854 24.78712 47.98916 1.000 12.03432 553 GLN C N 1
ATOM 7867 C CA . GLN C 1 105 ? -20.72091 25.51793 49.23722 1.000 12.55122 553 GLN C CA 1
ATOM 7868 C C . GLN C 1 105 ? -20.76968 27.00919 48.92255 1.000 13.14173 553 GLN C C 1
ATOM 7869 O O . GLN C 1 105 ? -20.72589 27.41454 47.75802 1.000 15.08899 553 GLN C O 1
ATOM 7883 N N . VAL C 1 106 ? -20.90500 27.82300 49.97027 1.000 13.20470 554 VAL C N 1
ATOM 7884 C CA . VAL C 1 106 ? -21.09599 29.26677 49.84560 1.000 14.10106 554 VAL C CA 1
ATOM 7885 C C . VAL C 1 106 ? -20.04002 29.99401 50.66400 1.000 16.63005 554 VAL C C 1
ATOM 7886 O O . VAL C 1 106 ? -19.90700 29.74740 51.86657 1.000 15.00193 554 VAL C O 1
ATOM 7899 N N . VAL C 1 107 ? -19.29873 30.90372 50.01498 1.000 15.26849 555 VAL C N 1
ATOM 7900 C CA . VAL C 1 107 ? -18.28956 31.68545 50.72011 1.000 15.97198 555 VAL C CA 1
ATOM 7901 C C . VAL C 1 107 ? -18.94670 32.53569 51.79948 1.000 15.61656 555 VAL C C 1
ATOM 7902 O O . VAL C 1 107 ? -20.00106 33.14585 51.58215 1.000 15.76320 555 VAL C O 1
ATOM 7915 N N . ASP C 1 108 ? -18.32288 32.56812 52.97858 1.000 16.34854 556 ASP C N 1
ATOM 7916 C CA . ASP C 1 108 ? -18.71928 33.35070 54.14979 1.000 18.88830 556 ASP C CA 1
ATOM 7917 C C . ASP C 1 108 ? -19.98819 32.83919 54.83019 1.000 17.67674 556 ASP C C 1
ATOM 7918 O O . ASP C 1 108 ? -20.45511 33.46643 55.78818 1.000 19.70308 556 ASP C O 1
ATOM 7927 N N . GLN C 1 109 ? -20.56255 31.72761 54.38037 1.000 15.31026 557 GLN C N 1
ATOM 7928 C CA . GLN C 1 109 ? -21.78558 31.19823 54.96668 1.000 15.66623 557 GLN C CA 1
ATOM 7929 C C . GLN C 1 109 ? -21.46307 30.17935 56.05253 1.000 16.68806 557 GLN C C 1
ATOM 7930 O O . GLN C 1 109 ? -20.55869 29.35429 55.90163 1.000 16.92082 557 GLN C O 1
ATOM 7944 N N . VAL C 1 110 ? -22.21750 30.24296 57.14983 1.000 14.78298 558 VAL C N 1
ATOM 7945 C CA . VAL C 1 110 ? -22.20360 29.20069 58.17891 1.000 14.21208 558 VAL C CA 1
ATOM 7946 C C . VAL C 1 110 ? -23.17589 28.12299 57.71608 1.000 14.91948 558 VAL C C 1
ATOM 7947 O O . VAL C 1 110 ? -24.39029 28.29195 57.81544 1.000 18.34517 558 VAL C O 1
ATOM 7960 N N . GLY C 1 111 ? -22.65189 27.01109 57.20432 1.000 13.90088 559 GLY C N 1
ATOM 7961 C CA . GLY C 1 111 ? -23.50040 26.02129 56.58106 1.000 14.43512 559 GLY C CA 1
ATOM 7962 C C . GLY C 1 111 ? -23.04309 24.60439 56.86889 1.000 12.81113 559 GLY C C 1
ATOM 7963 O O . GLY C 1 111 ? -21.88066 24.34717 57.19612 1.000 12.26879 559 GLY C O 1
ATOM 7967 N N . VAL C 1 112 ? -23.99684 23.68561 56.73696 1.000 12.05668 560 VAL C N 1
ATOM 7968 C CA . VAL C 1 112 ? -23.69460 22.26061 56.81458 1.000 11.73347 560 VAL C CA 1
ATOM 7969 C C . VAL C 1 112 ? -22.95477 21.87176 55.54198 1.000 11.32326 560 VAL C C 1
ATOM 7970 O O . VAL C 1 112 ? -23.48148 22.03297 54.43221 1.000 13.86375 560 VAL C O 1
ATOM 7983 N N . THR C 1 113 ? -21.72956 21.36517 55.69353 1.000 11.20934 561 THR C N 1
ATOM 7984 C CA . THR C 1 113 ? -20.94093 20.92040 54.55451 1.000 10.85074 561 THR C CA 1
ATOM 7985 C C . THR C 1 113 ? -20.98115 19.41232 54.36186 1.000 11.25050 561 THR C C 1
ATOM 7986 O O . THR C 1 113 ? -20.72506 18.94053 53.25078 1.000 11.83417 561 THR C O 1
ATOM 7997 N N . ASP C 1 114 ? -21.29752 18.65617 55.41167 1.000 10.83938 562 ASP C N 1
ATOM 7998 C CA . ASP C 1 114 ? -21.30702 17.20238 55.36326 1.000 11.50791 562 ASP C CA 1
ATOM 7999 C C . ASP C 1 114 ? -22.43064 16.70399 56.25321 1.000 10.52607 562 ASP C C 1
ATOM 8000 O O . ASP C 1 114 ? -22.64698 17.24078 57.33940 1.000 10.86736 562 ASP C O 1
ATOM 8009 N N . PHE C 1 115 ? -23.13007 15.67206 55.79404 1.000 11.60452 563 PHE C N 1
ATOM 8010 C CA . PHE C 1 115 ? -24.19801 15.06137 56.58491 1.000 10.69799 563 PHE C CA 1
ATOM 8011 C C . PHE C 1 115 ? -24.22118 13.59022 56.20052 1.000 10.25469 563 PHE C C 1
ATOM 8012 O O . PHE C 1 115 ? -24.64944 13.25071 55.09423 1.000 10.77163 563 PHE C O 1
ATOM 8029 N N . THR C 1 116 ? -23.72378 12.73808 57.09477 1.000 10.33839 564 THR C N 1
ATOM 8030 C CA . THR C 1 116 ? -23.51009 11.33584 56.78772 1.000 11.89707 564 THR C CA 1
ATOM 8031 C C . THR C 1 116 ? -24.10123 10.46210 57.87865 1.000 12.16248 564 THR C C 1
ATOM 8032 O O . THR C 1 116 ? -24.23249 10.87670 59.03172 1.000 11.35757 564 THR C O 1
ATOM 8043 N N . ALA C 1 117 ? -24.43539 9.24526 57.49515 1.000 10.71442 565 ALA C N 1
ATOM 8044 C CA . ALA C 1 117 ? -24.96159 8.23149 58.39851 1.000 10.51353 565 ALA C CA 1
ATOM 8045 C C . ALA C 1 117 ? -23.87345 7.20581 58.68158 1.000 13.24922 565 ALA C C 1
ATOM 8046 O O . ALA C 1 117 ? -23.00068 6.95755 57.84505 1.000 13.32345 565 ALA C O 1
ATOM 8053 N N . ASP C 1 118 ? -23.93158 6.59610 59.87301 1.000 11.25288 566 ASP C N 1
ATOM 8054 C CA . ASP C 1 118 ? -22.92360 5.59742 60.23062 1.000 12.62897 566 ASP C CA 1
ATOM 8055 C C . ASP C 1 118 ? -23.17236 4.23938 59.59033 1.000 13.80678 566 ASP C C 1
ATOM 8056 O O . ASP C 1 118 ? -22.26465 3.39946 59.58353 1.000 16.99030 566 ASP C O 1
ATOM 8065 N N . LYS C 1 119 ? -24.36378 4.00277 59.05458 1.000 11.52155 567 LYS C N 1
ATOM 8066 C CA . LYS C 1 119 ? -24.68286 2.74937 58.37889 1.000 13.24849 567 LYS C CA 1
ATOM 8067 C C . LYS C 1 119 ? -25.63194 3.06628 57.23518 1.000 14.67120 567 LYS C C 1
ATOM 8068 O O . LYS C 1 119 ? -26.34806 4.07103 57.25671 1.000 16.00460 567 LYS C O 1
ATOM 8087 N N . THR C 1 120 ? -25.63090 2.19863 56.22193 1.000 14.90232 568 THR C N 1
ATOM 8088 C CA . THR C 1 120 ? -26.51326 2.39226 55.07924 1.000 15.00519 568 THR C CA 1
ATOM 8089 C C . THR C 1 120 ? -27.84530 1.67267 55.22520 1.000 13.80484 568 THR C C 1
ATOM 8090 O O . THR C 1 120 ? -28.76298 1.95080 54.44258 1.000 14.79685 568 THR C O 1
ATOM 8101 N N . SER C 1 121 ? -27.95774 0.74202 56.17685 1.000 14.61611 569 SER C N 1
ATOM 8102 C CA . SER C 1 121 ? -29.18355 -0.00297 56.38733 1.000 16.45724 569 SER C CA 1
ATOM 8103 C C . SER C 1 121 ? -29.29268 -0.37498 57.85794 1.000 14.05826 569 SER C C 1
ATOM 8104 O O . SER C 1 121 ? -28.29407 -0.44177 58.58238 1.000 14.55919 569 SER C O 1
ATOM 8112 N N . ALA C 1 122 ? -30.52986 -0.62799 58.28622 1.000 15.15605 570 ALA C N 1
ATOM 8113 C CA . ALA C 1 122 ? -30.80978 -1.01054 59.66187 1.000 12.98268 570 ALA C CA 1
ATOM 8114 C C . ALA C 1 122 ? -32.11313 -1.79873 59.68635 1.000 13.49732 570 ALA C C 1
ATOM 8115 O O . ALA C 1 122 ? -32.90220 -1.75771 58.73929 1.000 14.17603 570 ALA C O 1
ATOM 8122 N N . LYS C 1 123 ? -32.31490 -2.52628 60.78097 1.000 14.21201 571 LYS C N 1
ATOM 8123 C CA . LYS C 1 123 ? -33.54296 -3.29163 60.95618 1.000 13.42980 571 LYS C CA 1
ATOM 8124 C C . LYS C 1 123 ? -34.71403 -2.35237 61.19096 1.000 16.38172 571 LYS C C 1
ATOM 8125 O O . LYS C 1 123 ? -34.60975 -1.37486 61.93797 1.000 15.42470 571 LYS C O 1
ATOM 8144 N N . ALA C 1 124 ? -35.83946 -2.66143 60.54921 1.000 18.95283 572 ALA C N 1
ATOM 8145 C CA . ALA C 1 124 ? -37.07262 -1.90828 60.74036 1.000 18.78084 572 ALA C CA 1
ATOM 8146 C C . ALA C 1 124 ? -37.81021 -2.41463 61.97325 1.000 17.35642 572 ALA C C 1
ATOM 8147 O O . ALA C 1 124 ? -39.00196 -2.74892 61.90078 1.000 20.13939 572 ALA C O 1
ATOM 8154 N N . ASP C 1 125 ? -37.11288 -2.49189 63.10485 1.000 16.85014 573 ASP C N 1
ATOM 8155 C CA . ASP C 1 125 ? -37.68217 -2.98052 64.35605 1.000 15.76432 573 ASP C CA 1
ATOM 8156 C C . ASP C 1 125 ? -37.93253 -1.87336 65.36991 1.000 16.72948 573 ASP C C 1
ATOM 8157 O O . ASP C 1 125 ? -38.24280 -2.16597 66.52936 1.000 20.91325 573 ASP C O 1
ATOM 8166 N N . GLY C 1 126 ? -37.81235 -0.61221 64.96366 1.000 16.32426 574 GLY C N 1
ATOM 8167 C CA . GLY C 1 126 ? -37.97261 0.48382 65.89414 1.000 17.42955 574 GLY C CA 1
ATOM 8168 C C . GLY C 1 126 ? -36.92085 0.55849 66.97537 1.000 16.20980 574 GLY C C 1
ATOM 8169 O O . GLY C 1 126 ? -37.09015 1.32172 67.92987 1.000 16.88779 574 GLY C O 1
ATOM 8173 N N . THR C 1 127 ? -35.82356 -0.18477 66.84040 1.000 15.34896 575 THR C N 1
ATOM 8174 C CA . THR C 1 127 ? -34.82242 -0.27953 67.89375 1.000 17.41965 575 THR C CA 1
ATOM 8175 C C . THR C 1 127 ? -33.42586 0.03987 67.36471 1.000 18.36766 575 THR C C 1
ATOM 8176 O O . THR C 1 127 ? -32.68110 0.79766 67.99871 1.000 17.56099 575 THR C O 1
ATOM 8187 N N . GLU C 1 128 ? -33.04210 -0.53325 66.22725 1.000 14.42238 576 GLU C N 1
ATOM 8188 C CA . GLU C 1 128 ? -31.71372 -0.24128 65.69928 1.000 13.94127 576 GLU C CA 1
ATOM 8189 C C . GLU C 1 128 ? -31.64341 1.21001 65.23895 1.000 13.63782 576 GLU C C 1
ATOM 8190 O O . GLU C 1 128 ? -32.50760 1.67985 64.49451 1.000 13.54301 576 GLU C O 1
ATOM 8202 N N . ALA C 1 129 ? -30.60158 1.90337 65.66769 1.000 13.51343 577 ALA C N 1
ATOM 8203 C CA . ALA C 1 129 ? -30.43102 3.32047 65.37254 1.000 15.28470 577 ALA C CA 1
ATOM 8204 C C . ALA C 1 129 ? -29.44995 3.50440 64.22777 1.000 12.76347 577 ALA C C 1
ATOM 8205 O O . ALA C 1 129 ? -28.40636 2.85055 64.17319 1.000 12.61230 577 ALA C O 1
ATOM 8212 N N . ILE C 1 130 ? -29.78296 4.40922 63.31153 1.000 12.50609 578 ILE C N 1
ATOM 8213 C CA . ILE C 1 130 ? -28.81341 4.95087 62.36260 1.000 12.05801 578 ILE C CA 1
ATOM 8214 C C . ILE C 1 130 ? -28.46005 6.32798 62.88674 1.000 12.12266 578 ILE C C 1
ATOM 8215 O O . ILE C 1 130 ? -29.34593 7.16079 63.08726 1.000 12.30939 578 ILE C O 1
ATOM 8231 N N . THR C 1 131 ? -27.17913 6.57158 63.12231 1.000 12.00812 579 THR C N 1
ATOM 8232 C CA . THR C 1 131 ? -26.73028 7.82174 63.71341 1.000 13.09480 579 THR C CA 1
ATOM 8233 C C . THR C 1 131 ? -26.16310 8.70905 62.61548 1.000 11.76240 579 THR C C 1
ATOM 8234 O O . THR C 1 131 ? -25.27279 8.29175 61.86342 1.000 11.43767 579 THR C O 1
ATOM 8245 N N . TYR C 1 132 ? -26.67930 9.92473 62.53206 1.000 11.84462 580 TYR C N 1
ATOM 8246 C CA . TYR C 1 132 ? -26.26038 10.88664 61.52023 1.000 11.55966 580 TYR C CA 1
ATOM 8247 C C . TYR C 1 132 ? -25.39926 11.95308 62.16981 1.000 12.61352 580 TYR C C 1
ATOM 8248 O O . TYR C 1 132 ? -25.64629 12.34980 63.30626 1.000 12.43952 580 TYR C O 1
ATOM 8266 N N . THR C 1 133 ? -24.39563 12.42870 61.43007 1.000 11.46380 581 THR C N 1
ATOM 8267 C CA . THR C 1 133 ? -23.49771 13.48309 61.88200 1.000 13.53044 581 THR C CA 1
ATOM 8268 C C . THR C 1 133 ? -23.46858 14.58969 60.83849 1.000 11.45071 581 THR C C 1
ATOM 8269 O O . THR C 1 133 ? -23.11446 14.34403 59.67868 1.000 11.08708 581 THR C O 1
ATOM 8280 N N . ALA C 1 134 ? -23.80390 15.80192 61.26193 1.000 11.74711 582 ALA C N 1
ATOM 8281 C CA . ALA C 1 134 ? -23.70271 16.98584 60.42438 1.000 11.67794 582 ALA C CA 1
ATOM 8282 C C . ALA C 1 134 ? -22.46682 17.77361 60.83100 1.000 11.87315 582 ALA C C 1
ATOM 8283 O O . ALA C 1 134 ? -22.23807 18.01038 62.02157 1.000 13.13046 582 ALA C O 1
ATOM 8290 N N . THR C 1 135 ? -21.69161 18.20647 59.84657 1.000 11.61826 583 THR C N 1
ATOM 8291 C CA . THR C 1 135 ? -20.54724 19.08096 60.08844 1.000 11.80831 583 THR C CA 1
ATOM 8292 C C . THR C 1 135 ? -20.85877 20.46088 59.53508 1.000 11.94297 583 THR C C 1
ATOM 8293 O O . THR C 1 135 ? -21.24996 20.58835 58.37001 1.000 11.67418 583 THR C O 1
ATOM 8304 N N . VAL C 1 136 ? -20.66076 21.47905 60.36609 1.000 12.38884 584 VAL C N 1
ATOM 8305 C CA . VAL C 1 136 ? -20.95088 22.87224 60.03220 1.000 12.62830 584 VAL C CA 1
ATOM 8306 C C . VAL C 1 136 ? -19.63228 23.63047 59.95347 1.000 12.78726 584 VAL C C 1
ATOM 8307 O O . VAL C 1 136 ? -18.82430 23.57827 60.89061 1.000 13.04281 584 VAL C O 1
ATOM 8320 N N . LYS C 1 137 ? -19.41188 24.32141 58.83927 1.000 12.66692 585 LYS C N 1
ATOM 8321 C CA . LYS C 1 137 ? -18.19416 25.10537 58.65762 1.000 12.85040 585 LYS C CA 1
ATOM 8322 C C . LYS C 1 137 ? -18.52931 26.46796 58.06815 1.000 13.08634 585 LYS C C 1
ATOM 8323 O O . LYS C 1 137 ? -19.58033 26.66270 57.46163 1.000 13.72741 585 LYS C O 1
ATOM 8342 N N . LYS C 1 138 ? -17.60461 27.41138 58.25923 1.000 13.45354 586 LYS C N 1
ATOM 8343 C CA . LYS C 1 138 ? -17.60184 28.68941 57.55283 1.000 14.09313 586 LYS C CA 1
ATOM 8344 C C . LYS C 1 138 ? -16.22083 28.82222 56.92196 1.000 13.63475 586 LYS C C 1
ATOM 8345 O O . LYS C 1 138 ? -15.21299 28.87131 57.63604 1.000 13.90272 586 LYS C O 1
ATOM 8364 N N . ASN C 1 139 ? -16.16988 28.85732 55.59855 1.000 15.87378 587 ASN C N 1
ATOM 8365 C CA . ASN C 1 139 ? -14.90147 28.92976 54.87313 1.000 13.26675 587 ASN C CA 1
ATOM 8366 C C . ASN C 1 139 ? -13.92050 27.86219 55.36213 1.000 15.03371 587 ASN C C 1
ATOM 8367 O O . ASN C 1 139 ? -12.73708 28.12887 55.60250 1.000 16.71480 587 ASN C O 1
ATOM 8378 N N . GLY C 1 140 ? -14.42857 26.64067 55.51066 1.000 14.34627 588 GLY C N 1
ATOM 8379 C CA . GLY C 1 140 ? -13.62104 25.49364 55.86693 1.000 17.04608 588 GLY C CA 1
ATOM 8380 C C . GLY C 1 140 ? -13.31330 25.34050 57.34024 1.000 16.28930 588 GLY C C 1
ATOM 8381 O O . GLY C 1 140 ? -12.64455 24.36999 57.71154 1.000 20.92653 588 GLY C O 1
ATOM 8385 N N . VAL C 1 141 ? -13.78369 26.24645 58.18742 1.000 15.23504 589 VAL C N 1
ATOM 8386 C CA . VAL C 1 141 ? -13.47112 26.24714 59.61403 1.000 16.19457 589 VAL C CA 1
ATOM 8387 C C . VAL C 1 141 ? -14.69838 25.78820 60.39477 1.000 14.89603 589 VAL C C 1
ATOM 8388 O O . VAL C 1 141 ? -15.77732 26.37359 60.27332 1.000 14.55114 589 VAL C O 1
ATOM 8401 N N . ALA C 1 142 ? -14.52485 24.75611 61.21498 1.000 14.66085 590 ALA C N 1
ATOM 8402 C CA . ALA C 1 142 ? -15.63287 24.22224 61.99921 1.000 18.30229 590 ALA C CA 1
ATOM 8403 C C . ALA C 1 142 ? -16.22801 25.29066 62.91000 1.000 19.24480 590 ALA C C 1
ATOM 8404 O O . ALA C 1 142 ? -15.51140 26.10615 63.49794 1.000 20.41134 590 ALA C O 1
ATOM 8411 N N . GLN C 1 143 ? -17.55533 25.28635 63.02637 1.000 17.05035 591 GLN C N 1
ATOM 8412 C CA . GLN C 1 143 ? -18.28972 26.28170 63.79647 1.000 18.08223 591 GLN C CA 1
ATOM 8413 C C . GLN C 1 143 ? -19.00975 25.61908 64.96421 1.000 19.05380 591 GLN C C 1
ATOM 8414 O O . GLN C 1 143 ? -19.80243 24.69049 64.76848 1.000 19.36400 591 GLN C O 1
ATOM 8428 N N . ALA C 1 144 ? -18.75809 26.11880 66.17232 1.000 19.66735 592 ALA C N 1
ATOM 8429 C CA . ALA C 1 144 ? -19.32103 25.54440 67.38469 1.000 20.04347 592 ALA C CA 1
ATOM 8430 C C . ALA C 1 144 ? -20.61051 26.24907 67.78682 1.000 19.98080 592 ALA C C 1
ATOM 8431 O O . ALA C 1 144 ? -20.80913 27.43441 67.51614 1.000 22.09683 592 ALA C O 1
ATOM 8438 N N . ASN C 1 145 ? -21.49089 25.49368 68.44921 1.000 21.95680 593 ASN C N 1
ATOM 8439 C CA . ASN C 1 145 ? -22.69676 26.02194 69.07867 1.000 26.42828 593 ASN C CA 1
ATOM 8440 C C . ASN C 1 145 ? -23.74027 26.48830 68.06998 1.000 24.30423 593 ASN C C 1
ATOM 8441 O O . ASN C 1 145 ? -24.57276 27.33993 68.38501 1.000 23.19375 593 ASN C O 1
ATOM 8452 N N . VAL C 1 146 ? -23.73264 25.93303 66.86813 1.000 21.89786 594 VAL C N 1
ATOM 8453 C CA . VAL C 1 146 ? -24.65897 26.32823 65.80981 1.000 19.61148 594 VAL C CA 1
ATOM 8454 C C . VAL C 1 146 ? -25.82877 25.35471 65.81761 1.000 17.04040 594 VAL C C 1
ATOM 8455 O O . VAL C 1 146 ? -25.60259 24.13569 65.75799 1.000 15.56633 594 VAL C O 1
ATOM 8468 N N . PRO C 1 147 ? -27.07155 25.82994 65.88292 1.000 19.11246 595 PRO C N 1
ATOM 8469 C CA . PRO C 1 147 ? -28.21067 24.90380 65.81434 1.000 20.38282 595 PRO C CA 1
ATOM 8470 C C . PRO C 1 147 ? -28.36858 24.34566 64.40589 1.000 16.44782 595 PRO C C 1
ATOM 8471 O O . PRO C 1 147 ? -28.32812 25.08183 63.41962 1.000 18.59256 595 PRO C O 1
ATOM 8482 N N . VAL C 1 148 ? -28.54711 23.03162 64.32319 1.000 15.18111 596 VAL C N 1
ATOM 8483 C CA . VAL C 1 148 ? -28.77271 22.33219 63.06798 1.000 13.85456 596 VAL C CA 1
ATOM 8484 C C . VAL C 1 148 ? -30.15888 21.71568 63.14661 1.000 14.59315 596 VAL C C 1
ATOM 8485 O O . VAL C 1 148 ? -30.48991 21.06213 64.14188 1.000 16.42075 596 VAL C O 1
ATOM 8498 N N . SER C 1 149 ? -30.96766 21.93422 62.11118 1.000 13.71360 597 SER C N 1
ATOM 8499 C CA . SER C 1 149 ? -32.31921 21.39190 62.04801 1.000 16.81228 597 SER C CA 1
ATOM 8500 C C . SER C 1 149 ? -32.30668 20.12082 61.21538 1.000 13.28379 597 SER C C 1
ATOM 8501 O O . SER C 1 149 ? -31.71172 20.08545 60.13717 1.000 12.88705 597 SER C O 1
ATOM 8509 N N . PHE C 1 150 ? -32.96092 19.08063 61.72130 1.000 13.36063 598 PHE C N 1
ATOM 8510 C CA . PHE C 1 150 ? -33.04059 17.80070 61.04579 1.000 12.99123 598 PHE C CA 1
ATOM 8511 C C . PHE C 1 150 ? -34.47746 17.52240 60.63115 1.000 14.27328 598 PHE C C 1
ATOM 8512 O O . PHE C 1 150 ? -35.40511 17.72563 61.41915 1.000 16.17101 598 PHE C O 1
ATOM 8529 N N . ASN C 1 151 ? -34.64710 17.03397 59.40331 1.000 15.18106 599 ASN C N 1
ATOM 8530 C CA . ASN C 1 151 ? -35.96302 16.71596 58.87312 1.000 17.70834 599 ASN C CA 1
ATOM 8531 C C . ASN C 1 151 ? -35.90313 15.43200 58.06702 1.000 16.50352 599 ASN C C 1
ATOM 8532 O O . ASN C 1 151 ? -34.89879 15.13253 57.41476 1.000 15.41009 599 ASN C O 1
ATOM 8543 N N . ILE C 1 152 ? -36.98805 14.66906 58.12216 1.000 15.11721 600 ILE C N 1
ATOM 8544 C CA . ILE C 1 152 ? -37.16369 13.51436 57.25111 1.000 13.69746 600 ILE C CA 1
ATOM 8545 C C . ILE C 1 152 ? -37.78275 14.03159 55.95692 1.000 14.94522 600 ILE C C 1
ATOM 8546 O O . ILE C 1 152 ? -38.91153 14.53166 55.95881 1.000 16.49054 600 ILE C O 1
ATOM 8562 N N . VAL C 1 153 ? -37.03095 13.92994 54.86595 1.000 15.61021 601 VAL C N 1
ATOM 8563 C CA . VAL C 1 153 ? -37.47421 14.43410 53.57266 1.000 17.93127 601 VAL C CA 1
ATOM 8564 C C . VAL C 1 153 ? -38.45154 13.46995 52.92983 1.000 17.18290 601 VAL C C 1
ATOM 8565 O O . VAL C 1 153 ? -39.45830 13.88420 52.34100 1.000 20.46558 601 VAL C O 1
ATOM 8578 N N . SER C 1 154 ? -38.16688 12.17849 53.02006 1.000 15.81507 602 SER C N 1
ATOM 8579 C CA . SER C 1 154 ? -39.03312 11.16815 52.43340 1.000 17.58386 602 SER C CA 1
ATOM 8580 C C . SER C 1 154 ? -38.80812 9.86638 53.17817 1.000 18.43472 602 SER C C 1
ATOM 8581 O O . SER C 1 154 ? -37.72505 9.62305 53.71989 1.000 16.61308 602 SER C O 1
ATOM 8589 N N . GLY C 1 155 ? -39.84602 9.04293 53.20926 1.000 18.36255 603 GLY C N 1
ATOM 8590 C CA . GLY C 1 155 ? -39.81238 7.77772 53.90801 1.000 18.66446 603 GLY C CA 1
ATOM 8591 C C . GLY C 1 155 ? -40.40865 7.88599 55.29776 1.000 17.34154 603 GLY C C 1
ATOM 8592 O O . GLY C 1 155 ? -40.72075 8.96763 55.80016 1.000 19.82838 603 GLY C O 1
ATOM 8596 N N . THR C 1 156 ? -40.53109 6.72372 55.93792 1.000 18.12125 604 THR C N 1
ATOM 8597 C CA . THR C 1 156 ? -41.19381 6.59158 57.23121 1.000 20.10327 604 THR C CA 1
ATOM 8598 C C . THR C 1 156 ? -40.15837 6.21654 58.28167 1.000 17.42057 604 THR C C 1
ATOM 8599 O O . THR C 1 156 ? -39.53164 5.15649 58.18710 1.000 19.07000 604 THR C O 1
ATOM 8610 N N . ALA C 1 157 ? -39.96683 7.09620 59.25624 1.000 16.30600 605 ALA C N 1
ATOM 8611 C CA . ALA C 1 157 ? -38.99882 6.88499 60.32367 1.000 15.98495 605 ALA C CA 1
ATOM 8612 C C . ALA C 1 157 ? -39.25991 7.93890 61.39200 1.000 14.21957 605 ALA C C 1
ATOM 8613 O O . ALA C 1 157 ? -40.16289 8.76632 61.26612 1.000 18.78191 605 ALA C O 1
ATOM 8620 N N . VAL C 1 158 ? -38.45739 7.89780 62.45169 1.000 13.93041 606 VAL C N 1
ATOM 8621 C CA . VAL C 1 158 ? -38.58959 8.80724 63.58343 1.000 14.58801 606 VAL C CA 1
ATOM 8622 C C . VAL C 1 158 ? -37.19787 9.28558 63.96702 1.000 14.07504 606 VAL C C 1
ATOM 8623 O O . VAL C 1 158 ? -36.28989 8.47474 64.16057 1.000 13.93198 606 VAL C O 1
ATOM 8636 N N . LEU C 1 159 ? -37.03387 10.59795 64.05725 1.000 16.55578 607 LEU C N 1
ATOM 8637 C CA . LEU C 1 159 ? -35.79158 11.21545 64.49635 1.000 15.10172 607 LEU C CA 1
ATOM 8638 C C . LEU C 1 159 ? -35.81410 11.38593 66.00544 1.000 15.98061 607 LEU C C 1
ATOM 8639 O O . LEU C 1 159 ? -36.85982 11.68505 66.59122 1.000 18.15173 607 LEU C O 1
ATOM 8655 N N . SER C 1 160 ? -34.65146 11.21389 66.63127 1.000 15.30606 608 SER C N 1
ATOM 8656 C CA . SER C 1 160 ? -34.55760 11.37847 68.07365 1.000 17.44813 608 SER C CA 1
ATOM 8657 C C . SER C 1 160 ? -34.76525 12.82049 68.49757 1.000 20.99282 608 SER C C 1
ATOM 8658 O O . SER C 1 160 ? -35.13637 13.07422 69.64884 1.000 24.01033 608 SER C O 1
ATOM 8666 N N . ALA C 1 161 ? -34.51628 13.76433 67.59889 1.000 20.30118 609 ALA C N 1
ATOM 8667 C CA . ALA C 1 161 ? -34.68239 15.17873 67.87830 1.000 21.17126 609 ALA C CA 1
ATOM 8668 C C . ALA C 1 161 ? -34.79172 15.89407 66.54525 1.000 18.90739 609 ALA C C 1
ATOM 8669 O O . ALA C 1 161 ? -34.28177 15.41891 65.53066 1.000 16.94631 609 ALA C O 1
ATOM 8676 N N A ASN C 1 162 ? -35.47464 17.03480 66.55436 0.403 19.67131 610 ASN C N 1
ATOM 8677 N N B ASN C 1 162 ? -35.45937 17.03953 66.55892 0.597 19.62329 610 ASN C N 1
ATOM 8678 C CA A ASN C 1 162 ? -35.60322 17.85465 65.35941 0.403 19.95628 610 ASN C CA 1
ATOM 8679 C CA B ASN C 1 162 ? -35.61231 17.85573 65.36451 0.597 19.98718 610 ASN C CA 1
ATOM 8680 C C A ASN C 1 162 ? -34.44457 18.82503 65.18232 0.403 19.31236 610 ASN C C 1
ATOM 8681 C C B ASN C 1 162 ? -34.52918 18.92198 65.24055 0.597 19.37501 610 ASN C C 1
ATOM 8682 O O A ASN C 1 162 ? -34.30239 19.40844 64.10346 0.403 18.46389 610 ASN C O 1
ATOM 8683 O O B ASN C 1 162 ? -34.52157 19.66873 64.25682 0.597 18.18125 610 ASN C O 1
ATOM 8704 N N . SER C 1 163 ? -33.62114 19.01465 66.20834 1.000 17.51258 611 SER C N 1
ATOM 8705 C CA . SER C 1 163 ? -32.51562 19.95190 66.11767 1.000 19.24817 611 SER C CA 1
ATOM 8706 C C . SER C 1 163 ? -31.48201 19.60285 67.17032 1.000 18.85626 611 SER C C 1
ATOM 8707 O O . SER C 1 163 ? -31.79015 18.98411 68.19224 1.000 19.65898 611 SER C O 1
ATOM 8716 N N . ALA C 1 164 ? -30.24545 20.02140 66.90115 1.000 17.29055 612 ALA C N 1
ATOM 8717 C CA . ALA C 1 164 ? -29.14929 19.85725 67.84640 1.000 16.59590 612 ALA C CA 1
ATOM 8718 C C . ALA C 1 164 ? -28.08251 20.88955 67.51999 1.000 18.51225 612 ALA C C 1
ATOM 8719 O O . ALA C 1 164 ? -27.96113 21.32437 66.37248 1.000 18.20264 612 ALA C O 1
ATOM 8726 N N . ASN C 1 165 ? -27.32929 21.28382 68.54701 1.000 20.50982 613 ASN C N 1
ATOM 8727 C CA . ASN C 1 165 ? -26.25765 22.25863 68.40970 1.000 21.51192 613 ASN C CA 1
ATOM 8728 C C . ASN C 1 165 ? -24.92811 21.54952 68.17754 1.000 19.51807 613 ASN C C 1
ATOM 8729 O O . ASN C 1 165 ? -24.65569 20.50179 68.77279 1.000 21.40209 613 ASN C O 1
ATOM 8740 N N . THR C 1 166 ? -24.10118 22.13204 67.31200 1.000 18.11801 614 THR C N 1
ATOM 8741 C CA . THR C 1 166 ? -22.78733 21.56855 67.04824 1.000 18.88874 614 THR C CA 1
ATOM 8742 C C . THR C 1 166 ? -21.88710 21.69008 68.27309 1.000 19.96406 614 THR C C 1
ATOM 8743 O O . THR C 1 166 ? -22.00733 22.62520 69.06935 1.000 21.50898 614 THR C O 1
ATOM 8754 N N . ASN C 1 167 ? -20.97244 20.72889 68.41052 1.000 19.61839 615 ASN C N 1
ATOM 8755 C CA . ASN C 1 167 ? -19.98611 20.73130 69.48119 1.000 20.03299 615 ASN C CA 1
ATOM 8756 C C . ASN C 1 167 ? -18.77547 21.57149 69.06846 1.000 21.18942 615 ASN C C 1
ATOM 8757 O O . ASN C 1 167 ? -18.80816 22.30660 68.07958 1.000 20.95984 615 ASN C O 1
ATOM 8768 N N . GLY C 1 168 ? -17.68927 21.47595 69.84092 1.000 24.27600 616 GLY C N 1
ATOM 8769 C CA . GLY C 1 168 ? -16.49391 22.24899 69.55005 1.000 26.04554 616 GLY C CA 1
ATOM 8770 C C . GLY C 1 168 ? -15.83115 21.89315 68.23559 1.000 25.29511 616 GLY C C 1
ATOM 8771 O O . GLY C 1 168 ? -15.02664 22.67925 67.72475 1.000 25.03124 616 GLY C O 1
ATOM 8775 N N . SER C 1 169 ? -16.14307 20.72393 67.67562 1.000 23.52466 617 SER C N 1
ATOM 8776 C CA . SER C 1 169 ? -15.60310 20.30723 66.38924 1.000 22.74646 617 SER C CA 1
ATOM 8777 C C . SER C 1 169 ? -16.57547 20.55956 65.24316 1.000 18.59383 617 SER C C 1
ATOM 8778 O O . SER C 1 169 ? -16.35821 20.05852 64.13768 1.000 18.07943 617 SER C O 1
ATOM 8786 N N . GLY C 1 170 ? -17.65203 21.30076 65.49009 1.000 15.59370 618 GLY C N 1
ATOM 8787 C CA . GLY C 1 170 ? -18.59520 21.61195 64.43898 1.000 15.57355 618 GLY C CA 1
ATOM 8788 C C . GLY C 1 170 ? -19.55605 20.49383 64.10603 1.000 14.73216 618 GLY C C 1
ATOM 8789 O O . GLY C 1 170 ? -20.19941 20.53991 63.05661 1.000 13.37608 618 GLY C O 1
ATOM 8793 N N . LYS C 1 171 ? -19.69051 19.49447 64.97174 1.000 17.83427 619 LYS C N 1
ATOM 8794 C CA . LYS C 1 171 ? -20.47502 18.30570 64.66395 1.000 17.34624 619 LYS C CA 1
ATOM 8795 C C . LYS C 1 171 ? -21.72100 18.23735 65.53665 1.000 15.16909 619 LYS C C 1
ATOM 8796 O O . LYS C 1 171 ? -21.65745 18.45222 66.75047 1.000 17.49334 619 LYS C O 1
ATOM 8815 N N . ALA C 1 172 ? -22.84846 17.91220 64.90852 1.000 13.46567 620 ALA C N 1
ATOM 8816 C CA . ALA C 1 172 ? -24.11571 17.70904 65.59459 1.000 15.15553 620 ALA C CA 1
ATOM 8817 C C . ALA C 1 172 ? -24.68249 16.37328 65.14752 1.000 16.43042 620 ALA C C 1
ATOM 8818 O O . ALA C 1 172 ? -24.59849 16.02234 63.96860 1.000 14.79191 620 ALA C O 1
ATOM 8825 N N . THR C 1 173 ? -25.29352 15.64521 66.07607 1.000 17.15593 621 THR C N 1
ATOM 8826 C CA . THR C 1 173 ? -25.72522 14.28295 65.80633 1.000 17.21057 621 THR C CA 1
ATOM 8827 C C . THR C 1 173 ? -27.19987 14.11095 66.13630 1.000 14.35351 621 THR C C 1
ATOM 8828 O O . THR C 1 173 ? -27.78039 14.84816 66.93664 1.000 17.11923 621 THR C O 1
ATOM 8839 N N . VAL C 1 174 ? -27.78267 13.09423 65.50762 1.000 12.89170 622 VAL C N 1
ATOM 8840 C CA . VAL C 1 174 ? -29.16773 12.70291 65.73369 1.000 13.24589 622 VAL C CA 1
ATOM 8841 C C . VAL C 1 174 ? -29.25746 11.23725 65.33466 1.000 12.74898 622 VAL C C 1
ATOM 8842 O O . VAL C 1 174 ? -28.43975 10.74082 64.56528 1.000 11.45119 622 VAL C O 1
ATOM 8855 N N . THR C 1 175 ? -30.24321 10.53078 65.87608 1.000 13.62174 623 THR C N 1
ATOM 8856 C CA . THR C 1 175 ? -30.46183 9.13483 65.52622 1.000 12.98385 623 THR C CA 1
ATOM 8857 C C . THR C 1 175 ? -31.80031 8.96579 64.81828 1.000 14.35673 623 THR C C 1
ATOM 8858 O O . THR C 1 175 ? -32.72703 9.76620 64.99108 1.000 13.91185 623 THR C O 1
ATOM 8869 N N . LEU C 1 176 ? -31.88417 7.91610 64.01280 1.000 11.18529 624 LEU C N 1
ATOM 8870 C CA . LEU C 1 176 ? -33.05437 7.61037 63.20777 1.000 10.99896 624 LEU C CA 1
ATOM 8871 C C . LEU C 1 176 ? -33.41291 6.14709 63.42803 1.000 11.29756 624 LEU C C 1
ATOM 8872 O O . LEU C 1 176 ? -32.53460 5.28040 63.36751 1.000 11.39321 624 LEU C O 1
ATOM 8888 N N . LYS C 1 177 ? -34.69319 5.88581 63.66452 1.000 12.74382 625 LYS C N 1
ATOM 8889 C CA . LYS C 1 177 ? -35.20906 4.53302 63.82988 1.000 12.70707 625 LYS C CA 1
ATOM 8890 C C . LYS C 1 177 ? -36.51232 4.40934 63.06120 1.000 13.02878 625 LYS C C 1
ATOM 8891 O O . LYS C 1 177 ? -37.16679 5.40708 62.75482 1.000 15.58294 625 LYS C O 1
ATOM 8910 N N . SER C 1 178 ? -36.89297 3.17358 62.75059 1.000 13.34388 626 SER C N 1
ATOM 8911 C CA . SER C 1 178 ? -38.14896 2.97954 62.04387 1.000 15.71570 626 SER C CA 1
ATOM 8912 C C . SER C 1 178 ? -38.70918 1.59310 62.30594 1.000 17.22680 626 SER C C 1
ATOM 8913 O O . SER C 1 178 ? -37.95434 0.62272 62.43204 1.000 16.46550 626 SER C O 1
ATOM 8921 N N . ASP C 1 179 ? -40.03631 1.51989 62.37335 1.000 18.56162 627 ASP C N 1
ATOM 8922 C CA . ASP C 1 179 ? -40.75858 0.25797 62.42532 1.000 21.18346 627 ASP C CA 1
ATOM 8923 C C . ASP C 1 179 ? -41.24439 -0.19352 61.05659 1.000 21.51356 627 ASP C C 1
ATOM 8924 O O . ASP C 1 179 ? -41.89963 -1.23979 60.96591 1.000 24.88914 627 ASP C O 1
ATOM 8933 N N . LYS C 1 180 ? -40.95472 0.56248 59.99766 1.000 21.91482 628 LYS C N 1
ATOM 8934 C CA . LYS C 1 180 ? -41.47721 0.28081 58.67356 1.000 23.39508 628 LYS C CA 1
ATOM 8935 C C . LYS C 1 180 ? -40.33981 0.15152 57.67041 1.000 21.29714 628 LYS C C 1
ATOM 8936 O O . LYS C 1 180 ? -39.44202 1.00518 57.64645 1.000 21.88235 628 LYS C O 1
ATOM 8955 N N . PRO C 1 181 ? -40.32883 -0.89396 56.84160 1.000 20.89598 629 PRO C N 1
ATOM 8956 C CA . PRO C 1 181 ? -39.27249 -1.02281 55.83332 1.000 23.30684 629 PRO C CA 1
ATOM 8957 C C . PRO C 1 181 ? -39.42483 0.00905 54.72884 1.000 22.22640 629 PRO C C 1
ATOM 8958 O O . PRO C 1 181 ? -40.52956 0.43475 54.39064 1.000 22.72345 629 PRO C O 1
ATOM 8969 N N . GLY C 1 182 ? -38.29847 0.42951 54.18421 1.000 18.79148 630 GLY C N 1
ATOM 8970 C CA . GLY C 1 182 ? -38.30910 1.38485 53.09339 1.000 18.84712 630 GLY C CA 1
ATOM 8971 C C . GLY C 1 182 ? -37.07430 2.26354 53.12196 1.000 17.30934 630 GLY C C 1
ATOM 8972 O O . GLY C 1 182 ? -36.21572 2.15352 53.99243 1.000 19.59107 630 GLY C O 1
ATOM 8976 N N . GLN C 1 183 ? -37.00456 3.13928 52.12942 1.000 17.03610 631 GLN C N 1
ATOM 8977 C CA . GLN C 1 183 ? -35.90536 4.08533 51.99682 1.000 18.82210 631 GLN C CA 1
ATOM 8978 C C . GLN C 1 183 ? -36.27307 5.36422 52.73742 1.000 15.66702 631 GLN C C 1
ATOM 8979 O O . GLN C 1 183 ? -37.43285 5.77141 52.75091 1.000 16.52149 631 GLN C O 1
ATOM 8993 N N . VAL C 1 184 ? -35.27010 5.99783 53.34925 1.000 13.54831 632 VAL C N 1
ATOM 8994 C CA . VAL C 1 184 ? -35.46672 7.23209 54.09247 1.000 10.33038 632 VAL C CA 1
ATOM 8995 C C . VAL C 1 184 ? -34.34261 8.19963 53.75181 1.000 9.74891 632 VAL C C 1
ATOM 8996 O O . VAL C 1 184 ? -33.16345 7.81803 53.76328 1.000 10.96053 632 VAL C O 1
ATOM 9009 N N . VAL C 1 185 ? -34.70706 9.44411 53.47680 1.000 11.16543 633 VAL C N 1
ATOM 9010 C CA . VAL C 1 185 ? -33.76059 10.53067 53.25107 1.000 12.06765 633 VAL C CA 1
ATOM 9011 C C . VAL C 1 185 ? -33.94288 11.53498 54.37829 1.000 10.56661 633 VAL C C 1
ATOM 9012 O O . VAL C 1 185 ? -35.05682 12.01012 54.62485 1.000 12.74154 633 VAL C O 1
ATOM 9025 N N . VAL C 1 186 ? -32.85797 11.83686 55.08329 1.000 10.26673 634 VAL C N 1
ATOM 9026 C CA . VAL C 1 186 ? -32.83781 12.82341 56.15352 1.000 10.50188 634 VAL C CA 1
ATOM 9027 C C . VAL C 1 186 ? -31.99954 14.00086 55.68395 1.000 10.71204 634 VAL C C 1
ATOM 9028 O O . VAL C 1 186 ? -31.03123 13.82371 54.94508 1.000 10.43788 634 VAL C O 1
ATOM 9041 N N . SER C 1 187 ? -32.36421 15.19982 56.13498 1.000 11.87091 635 SER C N 1
ATOM 9042 C CA . SER C 1 187 ? -31.64480 16.41024 55.76255 1.000 12.30695 635 SER C CA 1
ATOM 9043 C C . SER C 1 187 ? -31.20326 17.16453 57.00793 1.000 12.46199 635 SER C C 1
ATOM 9044 O O . SER C 1 187 ? -31.75911 16.99604 58.09749 1.000 11.64021 635 SER C O 1
ATOM 9052 N N . ALA C 1 188 ? -30.19453 18.01422 56.82410 1.000 11.68679 636 ALA C N 1
ATOM 9053 C CA . ALA C 1 188 ? -29.65977 18.87345 57.87372 1.000 11.81018 636 ALA C CA 1
ATOM 9054 C C . ALA C 1 188 ? -29.50155 20.28603 57.32188 1.000 13.94926 636 ALA C C 1
ATOM 9055 O O . ALA C 1 188 ? -29.07795 20.46303 56.17700 1.000 14.75305 636 ALA C O 1
ATOM 9062 N N . LYS C 1 189 ? -29.80792 21.28778 58.14738 1.000 13.00943 637 LYS C N 1
ATOM 9063 C CA . LYS C 1 189 ? -29.78581 22.66276 57.67019 1.000 14.15423 637 LYS C CA 1
ATOM 9064 C C . LYS C 1 189 ? -29.45666 23.62213 58.80196 1.000 14.08310 637 LYS C C 1
ATOM 9065 O O . LYS C 1 189 ? -29.82696 23.40418 59.95351 1.000 15.43090 637 LYS C O 1
ATOM 9084 N N . THR C 1 190 ? -28.74663 24.69318 58.45695 1.000 14.47829 638 THR C N 1
ATOM 9085 C CA . THR C 1 190 ? -28.59110 25.85051 59.32886 1.000 15.38604 638 THR C CA 1
ATOM 9086 C C . THR C 1 190 ? -29.33999 27.04051 58.73332 1.000 16.61877 638 THR C C 1
ATOM 9087 O O . THR C 1 190 ? -29.70086 27.05714 57.54997 1.000 17.85075 638 THR C O 1
ATOM 9098 N N . ALA C 1 191 ? -29.54219 28.05917 59.56842 1.000 19.62577 639 ALA C N 1
ATOM 9099 C CA . ALA C 1 191 ? -30.44472 29.15654 59.21810 1.000 20.49291 639 ALA C CA 1
ATOM 9100 C C . ALA C 1 191 ? -30.03810 29.87998 57.93534 1.000 23.73315 639 ALA C C 1
ATOM 9101 O O . ALA C 1 191 ? -30.90353 30.27890 57.14299 1.000 26.90825 639 ALA C O 1
ATOM 9108 N N . GLU C 1 192 ? -28.73784 30.08400 57.72111 1.000 21.70217 640 GLU C N 1
ATOM 9109 C CA . GLU C 1 192 ? -28.29223 30.88655 56.58376 1.000 23.67737 640 GLU C CA 1
ATOM 9110 C C . GLU C 1 192 ? -28.41685 30.15335 55.25141 1.000 20.84108 640 GLU C C 1
ATOM 9111 O O . GLU C 1 192 ? -28.46401 30.80045 54.20039 1.000 22.63149 640 GLU C O 1
ATOM 9123 N N . MET C 1 193 ? -28.48025 28.83420 55.26390 1.000 17.59388 641 MET C N 1
ATOM 9124 C CA . MET C 1 193 ? -28.47520 28.07913 54.02538 1.000 19.43224 641 MET C CA 1
ATOM 9125 C C . MET C 1 193 ? -29.75993 28.31831 53.24757 1.000 21.13794 641 MET C C 1
ATOM 9126 O O . MET C 1 193 ? -30.82830 28.54936 53.82023 1.000 23.74295 641 MET C O 1
ATOM 9140 N N . THR C 1 194 ? -29.64928 28.23480 51.92221 1.000 19.52498 642 THR C N 1
ATOM 9141 C CA . THR C 1 194 ? -30.81928 28.41143 51.07934 1.000 25.67436 642 THR C CA 1
ATOM 9142 C C . THR C 1 194 ? -31.68830 27.16248 51.07915 1.000 24.98929 642 THR C C 1
ATOM 9143 O O . THR C 1 194 ? -32.91179 27.26052 50.93543 1.000 27.92634 642 THR C O 1
ATOM 9154 N N . SER C 1 195 ? -31.08148 25.99239 51.26218 1.000 23.44733 643 SER C N 1
ATOM 9155 C CA . SER C 1 195 ? -31.82777 24.75237 51.34272 1.000 24.48497 643 SER C CA 1
ATOM 9156 C C . SER C 1 195 ? -31.02922 23.76373 52.17823 1.000 18.38489 643 SER C C 1
ATOM 9157 O O . SER C 1 195 ? -29.81218 23.89824 52.34355 1.000 17.22493 643 SER C O 1
ATOM 9165 N N . ALA C 1 196 ? -31.72072 22.74043 52.66493 1.000 19.01533 644 ALA C N 1
ATOM 9166 C CA . ALA C 1 196 ? -31.07902 21.75605 53.52070 1.000 15.77990 644 ALA C CA 1
ATOM 9167 C C . ALA C 1 196 ? -30.17870 20.84890 52.69053 1.000 15.25018 644 ALA C C 1
ATOM 9168 O O . ALA C 1 196 ? -30.35183 20.69008 51.47851 1.000 17.51906 644 ALA C O 1
ATOM 9175 N N . LEU C 1 197 ? -29.20689 20.23696 53.36504 1.000 13.34256 645 LEU C N 1
ATOM 9176 C CA . LEU C 1 197 ? -28.32762 19.25651 52.74756 1.000 12.25149 645 LEU C CA 1
ATOM 9177 C C . LEU C 1 197 ? -28.87621 17.85949 53.02826 1.000 11.71722 645 LEU C C 1
ATOM 9178 O O . LEU C 1 197 ? -28.98809 17.45315 54.19083 1.000 13.38917 645 LEU C O 1
ATOM 9194 N N . ASN C 1 198 ? -29.19929 17.12773 51.96417 1.000 12.72403 646 ASN C N 1
ATOM 9195 C CA . ASN C 1 198 ? -29.71676 15.77739 52.10946 1.000 11.99857 646 ASN C CA 1
ATOM 9196 C C . ASN C 1 198 ? -28.57505 14.78642 52.30096 1.000 10.66319 646 ASN C C 1
ATOM 9197 O O . ASN C 1 198 ? -27.57334 14.81940 51.56911 1.000 13.94562 646 ASN C O 1
ATOM 9208 N N . ALA C 1 199 ? -28.73102 13.90134 53.27651 1.000 10.03926 647 ALA C N 1
ATOM 9209 C CA . ALA C 1 199 ? -27.86742 12.74141 53.38558 1.000 10.31625 647 ALA C CA 1
ATOM 9210 C C . ALA C 1 199 ? -28.21567 11.74522 52.28841 1.000 13.81476 647 ALA C C 1
ATOM 9211 O O . ALA C 1 199 ? -29.28750 11.79818 51.68143 1.000 14.09099 647 ALA C O 1
ATOM 9218 N N . ASN C 1 200 ? -27.29141 10.83005 52.02809 1.000 13.97076 648 ASN C N 1
ATOM 9219 C CA . ASN C 1 200 ? -27.61244 9.70449 51.16704 1.000 15.30804 648 ASN C CA 1
ATOM 9220 C C . ASN C 1 200 ? -28.76116 8.90720 51.77548 1.000 14.73860 648 ASN C C 1
ATOM 9221 O O . ASN C 1 200 ? -28.90852 8.82582 52.99632 1.000 15.72367 648 ASN C O 1
ATOM 9232 N N . ALA C 1 201 ? -29.58640 8.32573 50.90837 1.000 15.08170 649 ALA C N 1
ATOM 9233 C CA . ALA C 1 201 ? -30.69680 7.52121 51.38675 1.000 16.26968 649 ALA C CA 1
ATOM 9234 C C . ALA C 1 201 ? -30.17522 6.31358 52.14885 1.000 16.52411 649 ALA C C 1
ATOM 9235 O O . ALA C 1 201 ? -29.14246 5.73512 51.80096 1.000 14.66167 649 ALA C O 1
ATOM 9242 N N . VAL C 1 202 ? -30.90320 5.93830 53.19951 1.000 14.20693 650 VAL C N 1
ATOM 9243 C CA . VAL C 1 202 ? -30.67366 4.70419 53.93118 1.000 13.20779 650 VAL C CA 1
ATOM 9244 C C . VAL C 1 202 ? -31.91716 3.84377 53.77274 1.000 16.10938 650 VAL C C 1
ATOM 9245 O O . VAL C 1 202 ? -32.97917 4.31682 53.35932 1.000 14.50860 650 VAL C O 1
ATOM 9258 N N . ILE C 1 203 ? -31.77991 2.56366 54.10268 1.000 18.53604 651 ILE C N 1
ATOM 9259 C CA . ILE C 1 203 ? -32.86229 1.60225 53.94342 1.000 18.79681 651 ILE C CA 1
ATOM 9260 C C . ILE C 1 203 ? -33.08856 0.89349 55.26930 1.000 14.97641 651 ILE C C 1
ATOM 9261 O O . ILE C 1 203 ? -32.13870 0.42135 55.90054 1.000 14.92510 651 ILE C O 1
ATOM 9277 N N . PHE C 1 204 ? -34.34601 0.81559 55.68374 1.000 15.59875 652 PHE C N 1
ATOM 9278 C CA . PHE C 1 204 ? -34.75345 -0.00885 56.80742 1.000 15.44029 652 PHE C CA 1
ATOM 9279 C C . PHE C 1 204 ? -35.30283 -1.30708 56.23737 1.000 17.18174 652 PHE C C 1
ATOM 9280 O O . PHE C 1 204 ? -36.08212 -1.28889 55.27643 1.000 18.60612 652 PHE C O 1
ATOM 9297 N N . VAL C 1 205 ? -34.88224 -2.42091 56.81619 1.000 18.81650 653 VAL C N 1
ATOM 9298 C CA . VAL C 1 205 ? -35.11614 -3.74293 56.25188 1.000 25.35711 653 VAL C CA 1
ATOM 9299 C C . VAL C 1 205 ? -35.99157 -4.51437 57.22463 1.000 26.54192 653 VAL C C 1
ATOM 9300 O O . VAL C 1 205 ? -35.74196 -4.50989 58.43383 1.000 28.31606 653 VAL C O 1
ATOM 9313 N N . ASP C 1 206 ? -37.01500 -5.17762 56.69222 1.000 31.60348 654 ASP C N 1
ATOM 9314 C CA . ASP C 1 206 ? -37.89653 -6.03333 57.48649 1.000 41.59369 654 ASP C CA 1
ATOM 9315 C C . ASP C 1 206 ? -37.26697 -7.41869 57.54203 1.000 46.08801 654 ASP C C 1
ATOM 9316 O O . ASP C 1 206 ? -37.52881 -8.28048 56.70208 1.000 50.03200 654 ASP C O 1
ATOM 9325 N N . GLN C 1 207 ? -36.42358 -7.63101 58.54593 1.000 47.27726 655 GLN C N 1
ATOM 9326 C CA . GLN C 1 207 ? -35.67402 -8.87409 58.67986 1.000 50.63942 655 GLN C CA 1
ATOM 9327 C C . GLN C 1 207 ? -35.84493 -9.46184 60.07760 1.000 54.60933 655 GLN C C 1
ATOM 9328 O O . GLN C 1 207 ? -34.97616 -10.18796 60.56787 1.000 55.55127 655 GLN C O 1
ATOM 9343 N N . LYS D 1 2 ? -36.32206 33.66969 76.76107 1.000 51.69851 450 LYS D N 1
ATOM 9344 C CA . LYS D 1 2 ? -35.30994 34.43788 77.47720 1.000 52.61668 450 LYS D CA 1
ATOM 9345 C C . LYS D 1 2 ? -34.11380 34.77292 76.58726 1.000 52.37624 450 LYS D C 1
ATOM 9346 O O . LYS D 1 2 ? -33.23497 35.53904 76.98415 1.000 51.56483 450 LYS D O 1
ATOM 9364 N N . GLN D 1 3 ? -34.07966 34.19463 75.39069 1.000 53.48101 451 GLN D N 1
ATOM 9365 C CA . GLN D 1 3 ? -33.06735 34.51749 74.39599 1.000 53.88834 451 GLN D CA 1
ATOM 9366 C C . GLN D 1 3 ? -33.63219 35.49375 73.36855 1.000 44.00982 451 GLN D C 1
ATOM 9367 O O . GLN D 1 3 ? -34.84708 35.64844 73.22456 1.000 40.22292 451 GLN D O 1
ATOM 9381 N N . ASP D 1 4 ? -32.72523 36.15160 72.65110 1.000 39.28478 452 ASP D N 1
ATOM 9382 C CA . ASP D 1 4 ? -33.12173 37.17263 71.69309 1.000 32.49277 452 ASP D CA 1
ATOM 9383 C C . ASP D 1 4 ? -34.02986 36.57730 70.62382 1.000 23.28870 452 ASP D C 1
ATOM 9384 O O . ASP D 1 4 ? -33.81496 35.46205 70.15299 1.000 26.56817 452 ASP D O 1
ATOM 9393 N N . ILE D 1 5 ? -35.04627 37.33782 70.23547 1.000 14.44936 453 ILE D N 1
ATOM 9394 C CA . ILE D 1 5 ? -36.00003 36.85423 69.23648 1.000 12.70988 453 ILE D CA 1
ATOM 9395 C C . ILE D 1 5 ? -35.52557 37.14683 67.81581 1.000 11.31310 453 ILE D C 1
ATOM 9396 O O . ILE D 1 5 ? -35.64658 36.29708 66.92551 1.000 10.99180 453 ILE D O 1
ATOM 9412 N N . LEU D 1 6 ? -34.98741 38.33179 67.56036 1.000 10.77807 454 LEU D N 1
ATOM 9413 C CA . LEU D 1 6 ? -34.60775 38.68954 66.19595 1.000 9.03636 454 LEU D CA 1
ATOM 9414 C C . LEU D 1 6 ? -33.57164 39.79700 66.23257 1.000 9.52825 454 LEU D C 1
ATOM 9415 O O . LEU D 1 6 ? -33.81174 40.85669 66.82901 1.000 11.45879 454 LEU D O 1
ATOM 9431 N N . SER D 1 7 ? -32.41835 39.54782 65.61928 1.000 9.14589 455 SER D N 1
ATOM 9432 C CA . SER D 1 7 ? -31.37073 40.54728 65.51309 1.000 7.50921 455 SER D CA 1
ATOM 9433 C C . SER D 1 7 ? -30.78993 40.53830 64.11268 1.000 7.55663 455 SER D C 1
ATOM 9434 O O . SER D 1 7 ? -30.76926 39.50813 63.43322 1.000 10.00069 455 SER D O 1
ATOM 9442 N N . LEU D 1 8 ? -30.34159 41.71522 63.67940 1.000 6.77339 456 LEU D N 1
ATOM 9443 C CA . LEU D 1 8 ? -29.64565 41.90057 62.41609 1.000 7.49679 456 LEU D CA 1
ATOM 9444 C C . LEU D 1 8 ? -28.39132 42.71362 62.68070 1.000 9.59351 456 LEU D C 1
ATOM 9445 O O . LEU D 1 8 ? -28.45187 43.73291 63.37094 1.000 10.93310 456 LEU D O 1
ATOM 9461 N N . ASN D 1 9 ? -27.27113 42.25409 62.14236 1.000 9.38872 457 ASN D N 1
ATOM 9462 C CA . ASN D 1 9 ? -26.01700 42.98742 62.22436 1.000 8.81135 457 ASN D CA 1
ATOM 9463 C C . ASN D 1 9 ? -25.35350 42.96198 60.86139 1.000 9.18099 457 ASN D C 1
ATOM 9464 O O . ASN D 1 9 ? -25.42587 41.96847 60.13124 1.000 10.38042 457 ASN D O 1
ATOM 9475 N N . ILE D 1 10 ? -24.71396 44.07215 60.53066 1.000 10.09162 458 ILE D N 1
ATOM 9476 C CA . ILE D 1 10 ? -23.95905 44.22076 59.28795 1.000 9.19995 458 ILE D CA 1
ATOM 9477 C C . ILE D 1 10 ? -22.52707 44.54013 59.69737 1.000 13.65930 458 ILE D C 1
ATOM 9478 O O . ILE D 1 10 ? -22.19886 45.70765 59.94108 1.000 17.58763 458 ILE D O 1
ATOM 9494 N N . PRO D 1 11 ? -21.66252 43.52833 59.80088 1.000 19.67853 459 PRO D N 1
ATOM 9495 C CA . PRO D 1 11 ? -20.35648 43.73495 60.44641 1.000 22.95866 459 PRO D CA 1
ATOM 9496 C C . PRO D 1 11 ? -19.38921 44.57341 59.63945 1.000 21.95123 459 PRO D C 1
ATOM 9497 O O . PRO D 1 11 ? -18.48764 45.17740 60.23077 1.000 23.23086 459 PRO D O 1
ATOM 9508 N N . HIS D 1 12 ? -19.52973 44.62480 58.31906 1.000 18.22015 460 HIS D N 1
ATOM 9509 C CA . HIS D 1 12 ? -18.53041 45.24948 57.46999 1.000 16.10711 460 HIS D CA 1
ATOM 9510 C C . HIS D 1 12 ? -19.18888 46.23889 56.52574 1.000 14.21587 460 HIS D C 1
ATOM 9511 O O . HIS D 1 12 ? -20.17754 45.91081 55.86171 1.000 17.10601 460 HIS D O 1
ATOM 9525 N N . ASP D 1 13 ? -18.63125 47.44018 56.46247 1.000 15.04156 461 ASP D N 1
ATOM 9526 C CA . ASP D 1 13 ? -19.00607 48.38447 55.43051 1.000 17.19450 461 ASP D CA 1
ATOM 9527 C C . ASP D 1 13 ? -18.29458 48.01472 54.13301 1.000 14.28122 461 ASP D C 1
ATOM 9528 O O . ASP D 1 13 ? -17.38044 47.18348 54.10617 1.000 18.06863 461 ASP D O 1
ATOM 9537 N N . ILE D 1 14 ? -18.73741 48.61571 53.03713 1.000 9.65645 462 ILE D N 1
ATOM 9538 C CA . ILE D 1 14 ? -18.25185 48.27101 51.70694 1.000 9.40251 462 ILE D CA 1
ATOM 9539 C C . ILE D 1 14 ? -17.47221 49.45552 51.16662 1.000 8.51713 462 ILE D C 1
ATOM 9540 O O . ILE D 1 14 ? -17.96387 50.58757 51.19042 1.000 9.55208 462 ILE D O 1
ATOM 9556 N N . ASN D 1 15 ? -16.26430 49.18109 50.67910 1.000 8.51288 463 ASN D N 1
ATOM 9557 C CA . ASN D 1 15 ? -15.45449 50.13957 49.93774 1.000 8.60713 463 ASN D CA 1
ATOM 9558 C C . ASN D 1 15 ? -15.09716 49.45107 48.63573 1.000 8.96493 463 ASN D C 1
ATOM 9559 O O . ASN D 1 15 ? -14.44579 48.39879 48.64823 1.000 13.56478 463 ASN D O 1
ATOM 9570 N N . GLY D 1 16 ? -15.53886 50.01155 47.51958 1.000 8.66207 464 GLY D N 1
ATOM 9571 C CA . GLY D 1 16 ? -15.35364 49.35193 46.24560 1.000 8.99366 464 GLY D CA 1
ATOM 9572 C C . GLY D 1 16 ? -15.22712 50.31492 45.09117 1.000 10.39021 464 GLY D C 1
ATOM 9573 O O . GLY D 1 16 ? -15.56680 51.50079 45.17715 1.000 9.19664 464 GLY D O 1
ATOM 9577 N N . THR D 1 17 ? -14.74992 49.77256 43.97892 1.000 11.40732 465 THR D N 1
ATOM 9578 C CA . THR D 1 17 ? -14.55204 50.55909 42.78254 1.000 11.05732 465 THR D CA 1
ATOM 9579 C C . THR D 1 17 ? -15.89825 50.86906 42.14177 1.000 9.88008 465 THR D C 1
ATOM 9580 O O . THR D 1 17 ? -16.82135 50.05081 42.17359 1.000 11.55196 465 THR D O 1
ATOM 9591 N N . GLU D 1 18 ? -16.00353 52.06273 41.56304 1.000 11.00009 466 GLU D N 1
ATOM 9592 C CA . GLU D 1 18 ? -17.22200 52.48457 40.87870 1.000 10.70977 466 GLU D CA 1
ATOM 9593 C C . GLU D 1 18 ? -17.68415 51.42668 39.89248 1.000 11.05721 466 GLU D C 1
ATOM 9594 O O . GLU D 1 18 ? -16.87577 50.75715 39.23806 1.000 13.62400 466 GLU D O 1
ATOM 9606 N N . ARG D 1 19 ? -19.00651 51.26301 39.81466 1.000 12.35721 467 ARG D N 1
ATOM 9607 C CA . ARG D 1 19 ? -19.70104 50.36505 38.89979 1.000 17.17329 467 ARG D CA 1
ATOM 9608 C C . ARG D 1 19 ? -19.55493 48.88859 39.25463 1.000 15.35119 467 ARG D C 1
ATOM 9609 O O . ARG D 1 19 ? -20.07759 48.04283 38.51893 1.000 19.38699 467 ARG D O 1
ATOM 9630 N N . SER D 1 20 ? -18.88136 48.54536 40.34388 1.000 12.84577 468 SER D N 1
ATOM 9631 C CA . SER D 1 20 ? -18.69033 47.14905 40.70031 1.000 12.31635 468 SER D CA 1
ATOM 9632 C C . SER D 1 20 ? -19.91121 46.62170 41.44931 1.000 13.67621 468 SER D C 1
ATOM 9633 O O . SER D 1 20 ? -20.74889 47.37620 41.93783 1.000 12.12788 468 SER D O 1
ATOM 9641 N N . THR D 1 21 ? -20.00330 45.30071 41.52097 1.000 11.07020 469 THR D N 1
ATOM 9642 C CA . THR D 1 21 ? -21.01487 44.61649 42.31670 1.000 12.95978 469 THR D CA 1
ATOM 9643 C C . THR D 1 21 ? -20.33019 44.07994 43.56384 1.000 11.94530 469 THR D C 1
ATOM 9644 O O . THR D 1 21 ? -19.29850 43.41061 43.46586 1.000 15.28450 469 THR D O 1
ATOM 9655 N N . GLN D 1 22 ? -20.89725 44.37585 44.73483 1.000 10.18091 470 GLN D N 1
ATOM 9656 C CA . GLN D 1 22 ? -20.29875 44.02984 46.01556 1.000 11.58072 470 GLN D CA 1
ATOM 9657 C C . GLN D 1 22 ? -21.28113 43.20527 46.83326 1.000 11.59485 470 GLN D C 1
ATOM 9658 O O . GLN D 1 22 ? -22.39778 4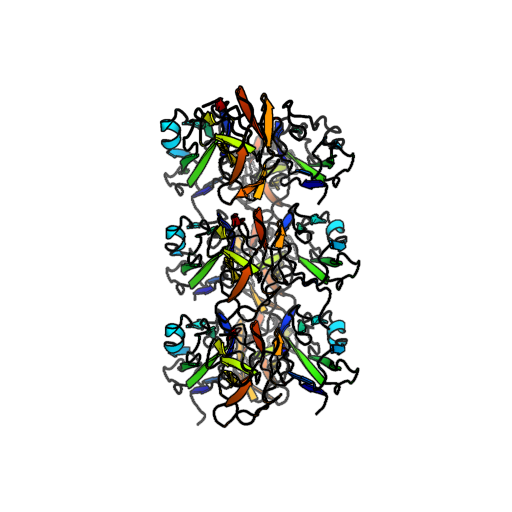3.64766 47.08834 1.000 12.36745 470 GLN D O 1
ATOM 9672 N N . LYS D 1 23 ? -20.85686 42.01825 47.25610 1.000 13.95884 471 LYS D N 1
ATOM 9673 C CA . LYS D 1 23 ? -21.67912 41.20120 48.13340 1.000 14.51493 471 LYS D CA 1
ATOM 9674 C C . LYS D 1 23 ? -21.82441 41.86939 49.49328 1.000 12.43601 471 LYS D C 1
ATOM 9675 O O . LYS D 1 23 ? -20.88244 42.47553 50.00808 1.000 14.17425 471 LYS D O 1
ATOM 9694 N N . ILE D 1 24 ? -23.01904 41.75064 50.08013 1.000 9.71177 472 ILE D N 1
ATOM 9695 C CA . ILE D 1 24 ? -23.31868 42.28051 51.40454 1.000 9.93939 472 ILE D CA 1
ATOM 9696 C C . ILE D 1 24 ? -23.37248 41.11134 52.37810 1.000 13.01456 472 ILE D C 1
ATOM 9697 O O . ILE D 1 24 ? -24.06452 40.11737 52.12754 1.000 15.49148 472 ILE D O 1
ATOM 9713 N N . GLN D 1 25 ? -22.65345 41.22443 53.48038 1.000 11.87570 473 GLN D N 1
ATOM 9714 C CA . GLN D 1 25 ? -22.68259 40.19617 54.51772 1.000 13.05584 473 GLN D CA 1
ATOM 9715 C C . GLN D 1 25 ? -23.65721 40.62809 55.60833 1.000 15.18987 473 GLN D C 1
ATOM 9716 O O . GLN D 1 25 ? -23.43153 41.63538 56.28671 1.000 17.61849 473 GLN D O 1
ATOM 9730 N N . LEU D 1 26 ? -24.72688 39.85417 55.78515 1.000 13.69488 474 LEU D N 1
ATOM 9731 C CA . LEU D 1 26 ? -25.70455 40.07455 56.83806 1.000 12.45945 474 LEU D CA 1
ATOM 9732 C C . LEU D 1 26 ? -25.58546 38.94041 57.84355 1.000 11.24416 474 LEU D C 1
ATOM 9733 O O . LEU D 1 26 ? -25.39354 37.78622 57.45463 1.000 14.29800 474 LEU D O 1
ATOM 9749 N N . ILE D 1 27 ? -25.69493 39.27185 59.12889 1.000 10.03293 475 ILE D N 1
ATOM 9750 C CA . ILE D 1 27 ? -25.69319 38.27955 60.21278 1.000 11.51242 475 ILE D CA 1
ATOM 9751 C C . ILE D 1 27 ? -27.04182 38.37910 60.90900 1.000 12.67522 475 ILE D C 1
ATOM 9752 O O . ILE D 1 27 ? -27.33853 39.38229 61.58053 1.000 11.78550 475 ILE D O 1
ATOM 9768 N N . VAL D 1 28 ? -27.85210 37.34126 60.76230 1.000 12.36566 476 VAL D N 1
ATOM 9769 C CA . VAL D 1 28 ? -29.20318 37.31482 61.30243 1.000 13.24742 476 VAL D CA 1
ATOM 9770 C C . VAL D 1 28 ? -29.28214 36.22902 62.36428 1.000 14.81352 476 VAL D C 1
ATOM 9771 O O . VAL D 1 28 ? -28.69579 35.15254 62.21436 1.000 16.84773 476 VAL D O 1
ATOM 9784 N N . LYS D 1 29 ? -29.97761 36.53208 63.45233 1.000 11.36542 477 LYS D N 1
ATOM 9785 C CA . LYS D 1 29 ? -30.37250 35.53216 64.43744 1.000 14.10332 477 LYS D CA 1
ATOM 9786 C C . LYS D 1 29 ? -31.87334 35.67882 64.60867 1.000 13.16837 477 LYS D C 1
ATOM 9787 O O . LYS D 1 29 ? -32.35815 36.77634 64.90122 1.000 11.30063 477 LYS D O 1
ATOM 9806 N N . SER D 1 30 ? -32.60496 34.58876 64.39217 1.000 12.45344 478 SER D N 1
ATOM 9807 C CA . SER D 1 30 ? -34.06314 34.62423 64.40923 1.000 11.06281 478 SER D CA 1
ATOM 9808 C C . SER D 1 30 ? -34.58586 33.35296 65.06371 1.000 9.97903 478 SER D C 1
ATOM 9809 O O . SER D 1 30 ? -34.36586 32.25750 64.54884 1.000 13.45691 478 SER D O 1
ATOM 9817 N N . LYS D 1 31 ? -35.28181 33.51406 66.18755 1.000 9.11579 479 LYS D N 1
ATOM 9818 C CA . LYS D 1 31 ? -35.91196 32.36484 66.84219 1.000 10.60022 479 LYS D CA 1
ATOM 9819 C C . LYS D 1 31 ? -36.97886 31.74169 65.95615 1.000 12.97000 479 LYS D C 1
ATOM 9820 O O . LYS D 1 31 ? -37.10855 30.50768 65.90215 1.000 14.05447 479 LYS D O 1
ATOM 9839 N N . TYR D 1 32 ? -37.77379 32.56814 65.27206 1.000 10.96237 480 TYR D N 1
ATOM 9840 C CA . TYR D 1 32 ? -38.94903 32.10464 64.55329 1.000 11.81820 480 TYR D CA 1
ATOM 9841 C C . TYR D 1 32 ? -38.71810 31.91950 63.06551 1.000 13.07625 480 TYR D C 1
ATOM 9842 O O . TYR D 1 32 ? -39.61829 31.42393 62.37415 1.000 19.17211 480 TYR D O 1
ATOM 9860 N N . GLY D 1 33 ? -37.55396 32.29969 62.55775 1.000 10.20470 481 GLY D N 1
ATOM 9861 C CA . GLY D 1 33 ? -37.23759 32.13968 61.16184 1.000 10.53084 481 GLY D CA 1
ATOM 9862 C C . GLY D 1 33 ? -37.30930 33.44978 60.40301 1.000 11.50161 481 GLY D C 1
ATOM 9863 O O . GLY D 1 33 ? -38.31688 34.16439 60.47836 1.000 11.87496 481 GLY D O 1
ATOM 9867 N N . LEU D 1 34 ? -36.25797 33.74875 59.64780 1.000 11.99458 482 LEU D N 1
ATOM 9868 C CA . LEU D 1 34 ? -36.22370 34.96548 58.84993 1.000 10.00170 482 LEU D CA 1
ATOM 9869 C C . LEU D 1 34 ? -37.22814 34.87148 57.71568 1.000 9.71436 482 LEU D C 1
ATOM 9870 O O . LEU D 1 34 ? -37.30307 33.85093 57.02124 1.000 13.74875 482 LEU D O 1
ATOM 9886 N N . ASP D 1 35 ? -38.01226 35.93544 57.52722 1.000 7.74732 483 ASP D N 1
ATOM 9887 C CA . ASP D 1 35 ? -38.94369 36.03367 56.40843 1.000 7.63033 483 ASP D CA 1
ATOM 9888 C C . ASP D 1 35 ? -38.37501 36.85773 55.25434 1.000 8.08595 483 ASP D C 1
ATOM 9889 O O . ASP D 1 35 ? -38.45060 36.43593 54.09221 1.000 9.65785 483 ASP D O 1
ATOM 9898 N N . ARG D 1 36 ? -37.80551 38.02856 55.54187 1.000 7.64672 484 ARG D N 1
ATOM 9899 C CA . ARG D 1 36 ? -37.35712 38.93196 54.48976 1.000 7.95471 484 ARG D CA 1
ATOM 9900 C C . ARG D 1 36 ? -36.52082 40.03577 55.10360 1.000 7.79288 484 ARG D C 1
ATOM 9901 O O . ARG D 1 36 ? -36.56180 40.26337 56.32156 1.000 7.70668 484 ARG D O 1
ATOM 9922 N N . ILE D 1 37 ? -35.77116 40.72187 54.23702 1.000 7.49149 485 ILE D N 1
ATOM 9923 C CA . ILE D 1 37 ? -35.04637 41.94558 54.54709 1.000 7.59719 485 ILE D CA 1
ATOM 9924 C C . ILE D 1 37 ? -35.63966 43.06458 53.70301 1.000 6.61899 485 ILE D C 1
ATOM 9925 O O . ILE D 1 37 ? -35.81936 42.89451 52.49352 1.000 7.73794 485 ILE D O 1
ATOM 9941 N N . VAL D 1 38 ? -35.97124 44.18482 54.33588 1.000 6.55222 486 VAL D N 1
ATOM 9942 C CA . VAL D 1 38 ? -36.49501 45.35875 53.64550 1.000 8.22502 486 VAL D CA 1
ATOM 9943 C C . VAL D 1 38 ? -35.43707 46.44932 53.65985 1.000 8.20433 486 VAL D C 1
ATOM 9944 O O . VAL D 1 38 ? -34.94248 46.83823 54.72398 1.000 7.83091 486 VAL D O 1
ATOM 9957 N N . TRP D 1 39 ? -35.11228 46.96366 52.48035 1.000 8.19949 487 TRP D N 1
ATOM 9958 C CA . TRP D 1 39 ? -34.03844 47.92901 52.31596 1.000 7.59499 487 TRP D CA 1
ATOM 9959 C C . TRP D 1 39 ? -34.56735 49.30963 51.96540 1.000 11.07653 487 TRP D C 1
ATOM 9960 O O . TRP D 1 39 ? -35.56588 49.43520 51.25322 1.000 12.64669 487 TRP D O 1
ATOM 9981 N N . ASP D 1 40 ? -33.89239 50.33552 52.47341 1.000 11.51694 488 ASP D N 1
ATOM 9982 C CA . ASP D 1 40 ? -33.97503 51.69497 51.93663 1.000 14.45377 488 ASP D CA 1
ATOM 9983 C C . ASP D 1 40 ? -32.61824 51.98156 51.29250 1.000 12.80721 488 ASP D C 1
ATOM 9984 O O . ASP D 1 40 ? -31.64356 52.28459 51.99077 1.000 13.51136 488 ASP D O 1
ATOM 9993 N N . ASP D 1 41 ? -32.54834 51.85274 49.96916 1.000 11.68021 489 ASP D N 1
ATOM 9994 C CA . ASP D 1 41 ? -31.31859 52.12702 49.22790 1.000 10.68853 489 ASP D CA 1
ATOM 9995 C C . ASP D 1 41 ? -31.39101 53.43074 48.44273 1.000 13.06764 489 ASP D C 1
ATOM 9996 O O . ASP D 1 41 ? -30.66222 53.58706 47.45903 1.000 13.21574 489 ASP D O 1
ATOM 10005 N N . SER D 1 42 ? -32.24471 54.36266 48.87437 1.000 13.47931 490 SER D N 1
ATOM 10006 C CA . SER D 1 42 ? -32.46520 55.58771 48.11232 1.000 14.21368 490 SER D CA 1
ATOM 10007 C C . SER D 1 42 ? -31.15955 56.32944 47.84471 1.000 14.85782 490 SER D C 1
ATOM 10008 O O . SER D 1 42 ? -30.99617 56.93747 46.77809 1.000 15.31027 490 SER D O 1
ATOM 10016 N N . ALA D 1 43 ? -30.22743 56.31088 48.80174 1.000 13.71341 491 ALA D N 1
ATOM 10017 C CA . ALA D 1 43 ? -28.96179 57.02485 48.59071 1.000 13.49654 491 ALA D CA 1
ATOM 10018 C C . ALA D 1 43 ? -28.22226 56.49999 47.36849 1.000 15.38009 491 ALA D C 1
ATOM 10019 O O . ALA D 1 43 ? -27.68973 57.28382 46.57319 1.000 14.78256 491 ALA D O 1
ATOM 10026 N N . LEU D 1 44 ? -28.15257 55.18040 47.20960 1.000 11.00235 492 LEU D N 1
ATOM 10027 C CA . LEU D 1 44 ? -27.51537 54.61845 46.02570 1.000 11.29785 492 LEU D CA 1
ATOM 10028 C C . LEU D 1 44 ? -28.27402 54.98850 44.75683 1.000 12.54462 492 LEU D C 1
ATOM 10029 O O . LEU D 1 44 ? -27.66065 55.26669 43.72027 1.000 12.71454 492 LEU D O 1
ATOM 10045 N N . ARG D 1 45 ? -29.60410 54.97569 44.81638 1.000 10.81238 493 ARG D N 1
ATOM 10046 C CA . ARG D 1 45 ? -30.40056 55.24821 43.62369 1.000 9.48866 493 ARG D CA 1
ATOM 10047 C C . ARG D 1 45 ? -30.23654 56.68653 43.13983 1.000 13.37285 493 ARG D C 1
ATOM 10048 O O . ARG D 1 45 ? -30.43463 56.95228 41.95858 1.000 13.92940 493 ARG D O 1
ATOM 10069 N N . SER D 1 46 ? -29.88860 57.60754 44.03848 1.000 12.24862 494 SER D N 1
ATOM 10070 C CA . SER D 1 46 ? -29.64151 58.98471 43.61385 1.000 15.74485 494 SER D CA 1
ATOM 10071 C C . SER D 1 46 ? -28.54870 59.05194 42.55919 1.000 18.49709 494 SER D C 1
ATOM 10072 O O . SER D 1 46 ? -28.50836 59.99773 41.76173 1.000 16.48835 494 SER D O 1
ATOM 10080 N N . GLN D 1 47 ? -27.64629 58.07478 42.53564 1.000 15.41073 495 GLN D N 1
ATOM 10081 C CA . GLN D 1 47 ? -26.56603 58.05011 41.56113 1.000 15.66075 495 GLN D CA 1
ATOM 10082 C C . GLN D 1 47 ? -26.61547 56.82204 40.66381 1.000 17.28562 495 GLN D C 1
ATOM 10083 O O . GLN D 1 47 ? -25.61055 56.47276 40.03563 1.000 20.99991 495 GLN D O 1
ATOM 10097 N N . GLY D 1 48 ? -27.76115 56.14615 40.58539 1.000 14.68421 496 GLY D N 1
ATOM 10098 C CA . GLY D 1 48 ? -27.90796 55.05419 39.65693 1.000 14.61305 496 GLY D CA 1
ATOM 10099 C C . GLY D 1 48 ? -27.48023 53.70155 40.17066 1.000 12.39988 496 GLY D C 1
ATOM 10100 O O . GLY D 1 48 ? -27.40068 52.75258 39.38170 1.000 18.00919 496 GLY D O 1
ATOM 10105 N N . GLY D 1 49 ? -27.16513 53.58580 41.45676 1.000 13.75508 497 GLY D N 1
ATOM 10106 C CA . GLY D 1 49 ? -26.89059 52.30085 42.06111 1.000 11.83423 497 GLY D CA 1
ATOM 10107 C C . GLY D 1 49 ? -28.13565 51.71152 42.70916 1.000 12.09751 497 GLY D C 1
ATOM 10108 O O . GLY D 1 49 ? -29.22748 52.27643 42.66251 1.000 12.88160 497 GLY D O 1
ATOM 10112 N N . GLN D 1 50 ? -27.94975 50.55176 43.33361 1.000 11.45766 498 GLN D N 1
ATOM 10113 C CA . GLN D 1 50 ? -29.07298 49.89355 43.99057 1.000 11.96233 498 GLN D CA 1
ATOM 10114 C C . GLN D 1 50 ? -28.58248 48.72916 44.83499 1.000 10.34012 498 GLN D C 1
ATOM 10115 O O . GLN D 1 50 ? -27.47313 48.22090 44.65544 1.000 10.25869 498 GLN D O 1
ATOM 10129 N N . ILE D 1 51 ? -29.45509 48.29263 45.75075 1.000 8.78947 499 ILE D N 1
ATOM 10130 C CA . ILE D 1 51 ? -29.31899 47.01366 46.44598 1.000 10.22912 499 ILE D CA 1
ATOM 10131 C C . ILE D 1 51 ? -30.28800 46.04802 45.77312 1.000 10.87040 499 ILE D C 1
ATOM 10132 O O . ILE D 1 51 ? -31.43576 46.41091 45.47419 1.000 11.82008 499 ILE D O 1
ATOM 10148 N N . GLN D 1 52 ? -29.83574 44.82317 45.53709 1.000 10.73438 500 GLN D N 1
ATOM 10149 C CA . GLN D 1 52 ? -30.68075 43.80871 44.92425 1.000 10.06979 500 GLN D CA 1
ATOM 10150 C C . GLN D 1 52 ? -30.32313 42.44440 45.49859 1.000 12.84361 500 GLN D C 1
ATOM 10151 O O . GLN D 1 52 ? -29.23297 42.23519 46.03115 1.000 11.17890 500 GLN D O 1
ATOM 10165 N N . HIS D 1 53 ? -31.27255 41.51153 45.40043 1.000 12.27675 501 HIS D N 1
ATOM 10166 C CA . HIS D 1 53 ? -30.96035 40.12024 45.68878 1.000 16.52328 501 HIS D CA 1
ATOM 10167 C C . HIS D 1 53 ? -29.80195 39.63158 44.82598 1.000 20.16408 501 HIS D C 1
ATOM 10168 O O . HIS D 1 53 ? -29.67110 40.00160 43.65277 1.000 21.45486 501 HIS D O 1
ATOM 10182 N N . SER D 1 54 ? -28.95160 38.79381 45.41935 1.000 23.15546 502 SER D N 1
ATOM 10183 C CA . SER D 1 54 ? -27.91202 38.08378 44.68485 1.000 31.04471 502 SER D CA 1
ATOM 10184 C C . SER D 1 54 ? -28.48176 37.06969 43.70072 1.000 37.80854 502 SER D C 1
ATOM 10185 O O . SER D 1 54 ? -27.71779 36.49045 42.92054 1.000 40.22664 502 SER D O 1
ATOM 10193 N N . GLY D 1 55 ? -29.78829 36.82616 43.73937 1.000 41.81294 503 GLY D N 1
ATOM 10194 C CA . GLY D 1 55 ? -30.44916 35.90164 42.84551 1.000 48.63493 503 GLY D CA 1
ATOM 10195 C C . GLY D 1 55 ? -30.60281 34.49664 43.37643 1.000 55.08472 503 GLY D C 1
ATOM 10196 O O . GLY D 1 55 ? -31.19674 33.65476 42.69061 1.000 57.74439 503 GLY D O 1
ATOM 10200 N N . SER D 1 56 ? -30.09733 34.21465 44.57147 1.000 57.87358 504 SER D N 1
ATOM 10201 C CA . SER D 1 56 ? -30.29786 32.91525 45.18725 1.000 60.72206 504 SER D CA 1
ATOM 10202 C C . SER D 1 56 ? -31.68000 32.86992 45.83462 1.000 64.94278 504 SER D C 1
ATOM 10203 O O . SER D 1 56 ? -32.36276 33.88851 45.97650 1.000 63.69925 504 SER D O 1
ATOM 10211 N N . GLN D 1 57 ? -32.09794 31.66871 46.23496 1.000 71.44410 505 GLN D N 1
ATOM 10212 C CA . GLN D 1 57 ? -33.34956 31.49975 46.96479 1.000 77.88479 505 GLN D CA 1
ATOM 10213 C C . GLN D 1 57 ? -33.17801 31.72050 48.46664 1.000 69.52161 505 GLN D C 1
ATOM 10214 O O . GLN D 1 57 ? -33.85287 31.06390 49.27260 1.000 71.42485 505 GLN D O 1
ATOM 10228 N N . SER D 1 58 ? -32.28669 32.62856 48.85982 1.000 57.60020 506 SER D N 1
ATOM 10229 C CA . SER D 1 58 ? -32.04160 32.95801 50.25523 1.000 45.98783 506 SER D CA 1
ATOM 10230 C C . SER D 1 58 ? -32.56656 34.35869 50.53318 1.000 36.71143 506 SER D C 1
ATOM 10231 O O . SER D 1 58 ? -32.22510 35.30735 49.81966 1.000 38.50468 506 SER D O 1
ATOM 10239 N N . ALA D 1 59 ? -33.39215 34.48377 51.57009 1.000 26.04948 507 ALA D N 1
ATOM 10240 C CA . ALA D 1 59 ? -33.95174 35.77755 51.93440 1.000 19.66130 507 ALA D CA 1
ATOM 10241 C C . ALA D 1 59 ? -32.91645 36.74719 52.49103 1.000 16.88924 507 ALA D C 1
ATOM 10242 O O . ALA D 1 59 ? -33.25306 37.91101 52.71923 1.000 15.25735 507 ALA D O 1
ATOM 10249 N N . GLN D 1 60 ? -31.68017 36.31046 52.73379 1.000 17.57918 508 GLN D N 1
ATOM 10250 C CA . GLN D 1 60 ? -30.66545 37.20607 53.28545 1.000 19.09057 508 GLN D CA 1
ATOM 10251 C C . GLN D 1 60 ? -29.47536 37.43141 52.36460 1.000 18.88169 508 GLN D C 1
ATOM 10252 O O . GLN D 1 60 ? -28.45869 37.98364 52.81095 1.000 20.21933 508 GLN D O 1
ATOM 10266 N N . ASP D 1 61 ? -29.57803 37.07068 51.08412 1.000 15.06688 509 ASP D N 1
ATOM 10267 C CA . ASP D 1 61 ? -28.47223 37.20684 50.14106 1.000 13.33268 509 ASP D CA 1
ATOM 10268 C C . ASP D 1 61 ? -28.69522 38.41713 49.23898 1.000 11.55025 509 ASP D C 1
ATOM 10269 O O . ASP D 1 61 ? -29.52642 38.37788 48.32953 1.000 12.45943 509 ASP D O 1
ATOM 10278 N N . TYR D 1 62 ? -27.91382 39.47292 49.46389 1.000 9.75271 510 TYR D N 1
ATOM 10279 C CA . TYR D 1 62 ? -28.04932 40.72924 48.75309 1.000 9.74777 510 TYR D CA 1
ATOM 10280 C C . TYR D 1 62 ? -26.68934 41.22675 48.29034 1.000 9.67271 510 TYR D C 1
ATOM 10281 O O . TYR D 1 62 ? -25.64380 40.84278 48.82132 1.000 9.33165 510 TYR D O 1
ATOM 10299 N N . GLN D 1 63 ? -26.73046 42.11484 47.30757 1.000 8.63556 511 GLN D N 1
ATOM 10300 C CA . GLN D 1 63 ? -25.52985 42.74672 46.78363 1.000 7.94468 511 GLN D CA 1
ATOM 10301 C C . GLN D 1 63 ? -25.83480 44.19038 46.42517 1.000 7.74571 511 GLN D C 1
ATOM 10302 O O . GLN D 1 63 ? -26.97993 44.56606 46.13503 1.000 9.42506 511 GLN D O 1
ATOM 10316 N N . ALA D 1 64 ? -24.78578 44.99996 46.43290 1.000 9.23563 512 ALA D N 1
ATOM 10317 C CA . ALA D 1 64 ? -24.87589 46.40888 46.06319 1.000 9.00202 512 ALA D CA 1
ATOM 10318 C C . ALA D 1 64 ? -24.26527 46.60239 44.68721 1.000 9.87028 512 ALA D C 1
ATOM 10319 O O . ALA D 1 64 ? -23.15666 46.12623 44.42451 1.000 11.52611 512 ALA D O 1
ATOM 10326 N N . ILE D 1 65 ? -24.97701 47.31066 43.81837 1.000 11.48736 513 ILE D N 1
ATOM 10327 C CA . ILE D 1 65 ? -24.43689 47.76609 42.54606 1.000 11.82035 513 ILE D CA 1
ATOM 10328 C C . ILE D 1 65 ? -23.97838 49.19742 42.77634 1.000 11.11582 513 ILE D C 1
ATOM 10329 O O . ILE D 1 65 ? -24.79958 50.08466 43.04249 1.000 11.53970 513 ILE D O 1
ATOM 10345 N N . LEU D 1 66 ? -22.67300 49.42168 42.70719 1.000 10.20435 514 LEU D N 1
ATOM 10346 C CA . LEU D 1 66 ? -22.12378 50.72459 43.05993 1.000 11.17693 514 LEU D CA 1
ATOM 10347 C C . LEU D 1 66 ? -22.25939 51.70013 41.89116 1.000 12.98542 514 LEU D C 1
ATOM 10348 O O . LEU D 1 66 ? -22.05682 51.31952 40.73526 1.000 14.28153 514 LEU D O 1
ATOM 10364 N N . PRO D 1 67 ? -22.59168 52.95714 42.15935 1.000 10.63620 515 PRO D N 1
ATOM 10365 C CA . PRO D 1 67 ? -22.72002 53.93039 41.07614 1.000 14.21068 515 PRO D CA 1
ATOM 10366 C C . PRO D 1 67 ? -21.36430 54.28941 40.49232 1.000 14.14162 515 PRO D C 1
ATOM 10367 O O . PRO D 1 67 ? -20.30367 53.88987 40.98700 1.000 12.19207 515 PRO D O 1
ATOM 10378 N N . ALA D 1 68 ? -21.43215 55.06568 39.41991 1.000 15.02990 516 ALA D N 1
ATOM 10379 C CA . ALA D 1 68 ? -20.24263 55.71042 38.88742 1.000 15.55343 516 ALA D CA 1
ATOM 10380 C C . ALA D 1 68 ? -19.70457 56.71671 39.89585 1.000 14.95076 516 ALA D C 1
ATOM 10381 O O . ALA D 1 68 ? -20.44191 57.28146 40.70188 1.000 14.51051 516 ALA D O 1
ATOM 10388 N N . TYR D 1 69 ? -18.39738 56.94959 39.83188 1.000 14.82711 517 TYR D N 1
ATOM 10389 C CA . TYR D 1 69 ? -17.74958 57.90668 40.71186 1.000 13.88818 517 TYR D CA 1
ATOM 10390 C C . TYR D 1 69 ? -18.19426 59.32445 40.37074 1.000 16.60355 517 TYR D C 1
ATOM 10391 O O . TYR D 1 69 ? -18.38610 59.67248 39.19861 1.000 17.48920 517 TYR D O 1
ATOM 10409 N N . VAL D 1 70 ? -18.39704 60.13034 41.40680 1.000 14.45067 518 VAL D N 1
ATOM 10410 C CA . VAL D 1 70 ? -18.79252 61.52791 41.25426 1.000 18.90562 518 VAL D CA 1
ATOM 10411 C C . VAL D 1 70 ? -17.56911 62.37948 41.52840 1.000 17.49417 518 VAL D C 1
ATOM 10412 O O . VAL D 1 70 ? -17.09073 62.46297 42.66161 1.000 17.94771 518 VAL D O 1
ATOM 10425 N N . GLN D 1 71 ? -17.06241 63.04625 40.48710 1.000 22.49559 519 GLN D N 1
ATOM 10426 C CA . GLN D 1 71 ? -15.90420 63.91167 40.64266 1.000 24.71868 519 GLN D CA 1
ATOM 10427 C C . GLN D 1 71 ? -16.22561 65.05980 41.59165 1.000 22.24135 519 GLN D C 1
ATOM 10428 O O . GLN D 1 71 ? -17.17763 65.81042 41.37003 1.000 24.27397 519 GLN D O 1
ATOM 10442 N N . GLY D 1 72 ? -15.44549 65.17570 42.66416 1.000 20.88656 520 GLY D N 1
ATOM 10443 C CA . GLY D 1 72 ? -15.67708 66.18334 43.67472 1.000 23.03666 520 GLY D CA 1
ATOM 10444 C C . GLY D 1 72 ? -16.85676 65.93896 44.58883 1.000 26.76470 520 GLY D C 1
ATOM 10445 O O . GLY D 1 72 ? -17.13091 66.78017 45.45391 1.000 27.41441 520 GLY D O 1
ATOM 10449 N N . GLY D 1 73 ? -17.55316 64.81307 44.44391 1.000 24.83052 521 GLY D N 1
ATOM 10450 C CA . GLY D 1 73 ? -18.75968 64.54535 45.19977 1.000 21.63265 521 GLY D CA 1
ATOM 10451 C C . GLY D 1 73 ? -18.49197 63.76020 46.46908 1.000 20.09644 521 GLY D C 1
ATOM 10452 O O . GLY D 1 73 ? -17.34859 63.51191 46.86355 1.000 21.75289 521 GLY D O 1
ATOM 10456 N N . SER D 1 74 ? -19.59100 63.37244 47.12817 1.000 18.14553 522 SER D N 1
ATOM 10457 C CA . SER D 1 74 ? -19.48418 62.64494 48.38409 1.000 18.82723 522 SER D CA 1
ATOM 10458 C C . SER D 1 74 ? -18.93905 61.24266 48.15872 1.000 16.17134 522 SER D C 1
ATOM 10459 O O . SER D 1 74 ? -17.96034 60.83981 48.79232 1.000 14.76660 522 SER D O 1
ATOM 10467 N N . ASN D 1 75 ? -19.57318 60.48267 47.26625 1.000 15.12839 523 ASN D N 1
ATOM 10468 C CA . ASN D 1 75 ? -19.21019 59.09073 47.00107 1.000 12.92280 523 ASN D CA 1
ATOM 10469 C C . ASN D 1 75 ? -19.37929 58.20072 48.23072 1.000 11.89637 523 ASN D C 1
ATOM 10470 O O . ASN D 1 75 ? -18.81304 57.09929 48.29662 1.000 12.37258 523 ASN D O 1
ATOM 10481 N N . VAL D 1 76 ? -20.15329 58.64465 49.21670 1.000 12.46361 524 VAL D N 1
ATOM 10482 C CA . VAL D 1 76 ? -20.53023 57.82980 50.36497 1.000 12.28738 524 VAL D CA 1
ATOM 10483 C C . VAL D 1 76 ? -22.04022 57.66679 50.34441 1.000 14.20566 524 VAL D C 1
ATOM 10484 O O . VAL D 1 76 ? -22.77742 58.65047 50.19472 1.000 13.98101 524 VAL D O 1
ATOM 10497 N N . TYR D 1 77 ? -22.49696 56.42786 50.49158 1.000 11.46006 525 TYR D N 1
ATOM 10498 C CA . TYR D 1 77 ? -23.91426 56.09826 50.37564 1.000 11.63119 525 TYR D CA 1
ATOM 10499 C C . TYR D 1 77 ? -24.32337 55.33771 51.61998 1.000 10.86726 525 TYR D C 1
ATOM 10500 O O . TYR D 1 77 ? -23.74866 54.28884 51.92875 1.000 12.45598 525 TYR D O 1
ATOM 10518 N N . LYS D 1 78 ? -25.29547 55.88218 52.34680 1.000 9.75148 526 LYS D N 1
ATOM 10519 C CA . LYS D 1 78 ? -25.79328 55.26956 53.57140 1.000 11.50493 526 LYS D CA 1
ATOM 10520 C C . LYS D 1 78 ? -27.13864 54.63177 53.26810 1.000 12.08567 526 LYS D C 1
ATOM 10521 O O . LYS D 1 78 ? -28.05930 55.30845 52.80071 1.000 13.49924 526 LYS D O 1
ATOM 10540 N N . VAL D 1 79 ? -27.23831 53.32867 53.50592 1.000 8.65908 527 VAL D N 1
ATOM 10541 C CA . VAL D 1 79 ? -28.46172 52.58069 53.26283 1.000 8.55899 527 VAL D CA 1
ATOM 10542 C C . VAL D 1 79 ? -28.81303 51.81456 54.53367 1.000 10.75207 527 VAL D C 1
ATOM 10543 O O . VAL D 1 79 ? -27.96188 51.55105 55.39056 1.000 9.79375 527 VAL D O 1
ATOM 10556 N N . THR D 1 80 ? -30.07977 51.44875 54.65027 1.000 9.37221 528 THR D N 1
ATOM 10557 C CA . THR D 1 80 ? -30.56371 50.78733 55.85459 1.000 9.30164 528 THR D CA 1
ATOM 10558 C C . THR D 1 80 ? -31.34497 49.52882 55.50824 1.000 8.09621 528 THR D C 1
ATOM 10559 O O . THR D 1 80 ? -32.01904 49.44819 54.47265 1.000 9.21743 528 THR D O 1
ATOM 10570 N N . ALA D 1 81 ? -31.25228 48.54587 56.39815 1.000 9.98761 529 ALA D N 1
ATOM 10571 C CA . ALA D 1 81 ? -31.95917 47.28649 56.25084 1.000 9.28335 529 ALA D CA 1
ATOM 10572 C C . ALA D 1 81 ? -32.65355 46.94721 57.56313 1.000 8.81476 529 ALA D C 1
ATOM 10573 O O . ALA D 1 81 ? -32.10340 47.17161 58.64949 1.000 9.27050 529 ALA D O 1
ATOM 10580 N N . ARG D 1 82 ? -33.83980 46.38438 57.45749 1.000 7.30256 530 ARG D N 1
ATOM 10581 C CA . ARG D 1 82 ? -34.57239 45.85340 58.60639 1.000 7.81473 530 ARG D CA 1
ATOM 10582 C C . ARG D 1 82 ? -34.98837 44.43476 58.25825 1.000 8.05655 530 ARG D C 1
ATOM 10583 O O . ARG D 1 82 ? -35.54609 44.20145 57.18400 1.000 8.64986 530 ARG D O 1
ATOM 10604 N N . ALA D 1 83 ? -34.70829 43.48727 59.14434 1.000 6.18779 531 ALA D N 1
ATOM 10605 C CA . ALA D 1 83 ? -35.13540 42.11450 58.95822 1.000 6.52700 531 ALA D CA 1
ATOM 10606 C C . ALA D 1 83 ? -36.49365 41.89380 59.62473 1.000 6.50229 531 ALA D C 1
ATOM 10607 O O . ALA D 1 83 ? -36.81010 42.52085 60.64048 1.000 7.09174 531 ALA D O 1
ATOM 10614 N N . TYR D 1 84 ? -37.30696 41.02724 59.02029 1.000 6.61463 532 TYR D N 1
ATOM 10615 C CA . TYR D 1 84 ? -38.56992 40.58481 59.60109 1.000 6.78137 532 TYR D CA 1
ATOM 10616 C C . TYR D 1 84 ? -38.56439 39.06717 59.69398 1.000 7.19524 532 TYR D C 1
ATOM 10617 O O . TYR D 1 84 ? -38.07858 38.38815 58.78173 1.000 9.34379 532 TYR D O 1
ATOM 10635 N N . ASP D 1 85 ? -39.12982 38.53969 60.77362 1.000 7.12211 533 ASP D N 1
ATOM 10636 C CA . ASP D 1 85 ? -39.29772 37.09328 60.93713 1.000 7.39469 533 ASP D CA 1
ATOM 10637 C C . ASP D 1 85 ? -40.68939 36.67131 60.46173 1.000 10.72042 533 ASP D C 1
ATOM 10638 O O . ASP D 1 85 ? -41.51024 37.49266 60.03908 1.000 7.99611 533 ASP D O 1
ATOM 10647 N N . ARG D 1 86 ? -40.95802 35.36365 60.54192 1.000 10.37063 534 ARG D N 1
ATOM 10648 C CA . ARG D 1 86 ? -42.20869 34.81642 60.01843 1.000 13.30408 534 ARG D CA 1
ATOM 10649 C C . ARG D 1 86 ? -43.42848 35.25527 60.81255 1.000 12.16970 534 ARG D C 1
ATOM 10650 O O . ARG D 1 86 ? -44.55305 35.12381 60.31060 1.000 15.62929 534 ARG D O 1
ATOM 10671 N N . ASN D 1 87 ? -43.23973 35.77375 62.02292 1.000 9.47523 535 ASN D N 1
ATOM 10672 C CA . ASN D 1 87 ? -44.32193 36.22377 62.88738 1.000 13.42934 535 ASN D CA 1
ATOM 10673 C C . ASN D 1 87 ? -44.57200 37.72594 62.76049 1.000 13.91387 535 ASN D C 1
ATOM 10674 O O . ASN D 1 87 ? -45.49127 38.24322 63.39907 1.000 16.90230 535 ASN D O 1
ATOM 10685 N N . GLY D 1 88 ? -43.77975 38.43700 61.97459 1.000 12.13746 536 GLY D N 1
ATOM 10686 C CA . GLY D 1 88 ? -43.95941 39.85661 61.81508 1.000 11.52994 536 GLY D CA 1
ATOM 10687 C C . GLY D 1 88 ? -43.11395 40.72413 62.72389 1.000 9.94574 536 GLY D C 1
ATOM 10688 O O . GLY D 1 88 ? -43.19468 41.95362 62.62725 1.000 12.02047 536 GLY D O 1
ATOM 10692 N N . ASN D 1 89 ? -42.29676 40.13144 63.59149 1.000 8.48114 537 ASN D N 1
ATOM 10693 C CA . ASN D 1 89 ? -41.34884 40.92652 64.35627 1.000 7.70383 537 ASN D CA 1
ATOM 10694 C C . ASN D 1 89 ? -40.27964 41.46607 63.41826 1.000 7.31739 537 ASN D C 1
ATOM 10695 O O . ASN D 1 89 ? -39.97753 40.87017 62.38207 1.000 6.88564 537 ASN D O 1
ATOM 10706 N N . SER D 1 90 ? -39.69008 42.59266 63.79881 1.000 6.61262 538 SER D N 1
ATOM 10707 C CA . SER D 1 90 ? -38.58409 43.16487 63.03598 1.000 9.80569 538 SER D CA 1
ATOM 10708 C C . SER D 1 90 ? -37.35613 43.31058 63.92256 1.000 9.05518 538 SER D C 1
ATOM 10709 O O . SER D 1 90 ? -37.42293 43.22539 65.15074 1.000 7.17206 538 SER D O 1
ATOM 10717 N N . SER D 1 91 ? -36.22658 43.51718 63.26155 1.000 8.22181 539 SER D N 1
ATOM 10718 C CA . SER D 1 91 ? -34.96493 43.83937 63.89744 1.000 8.50153 539 SER D CA 1
ATOM 10719 C C . SER D 1 91 ? -34.84274 45.35693 64.03494 1.000 8.76731 539 SER D C 1
ATOM 10720 O O . SER D 1 91 ? -35.74592 46.11529 63.68748 1.000 9.69802 539 SER D O 1
ATOM 10728 N N . ASN D 1 92 ? -33.69276 45.80719 64.55305 1.000 8.23128 540 ASN D N 1
ATOM 10729 C CA . ASN D 1 92 ? -33.32258 47.20044 64.42491 1.000 9.75369 540 ASN D CA 1
ATOM 10730 C C . ASN D 1 92 ? -33.17307 47.55778 62.94527 1.000 11.45216 540 ASN D C 1
ATOM 10731 O O . ASN D 1 92 ? -32.95364 46.69153 62.09525 1.000 10.96264 540 ASN D O 1
ATOM 10742 N N . ASN D 1 93 ? -33.26502 48.85247 62.64219 1.000 10.88504 541 ASN D N 1
ATOM 10743 C CA . ASN D 1 93 ? -32.95004 49.36767 61.30847 1.000 12.04030 541 ASN D CA 1
ATOM 10744 C C . ASN D 1 93 ? -31.44179 49.60530 61.28656 1.000 10.30779 541 ASN D C 1
ATOM 10745 O O . ASN D 1 93 ? -30.93867 50.48231 62.00088 1.000 14.33878 541 ASN D O 1
ATOM 10756 N N . VAL D 1 94 ? -30.72309 48.81352 60.49689 1.000 9.42178 542 VAL D N 1
ATOM 10757 C CA . VAL D 1 94 ? -29.26436 48.71533 6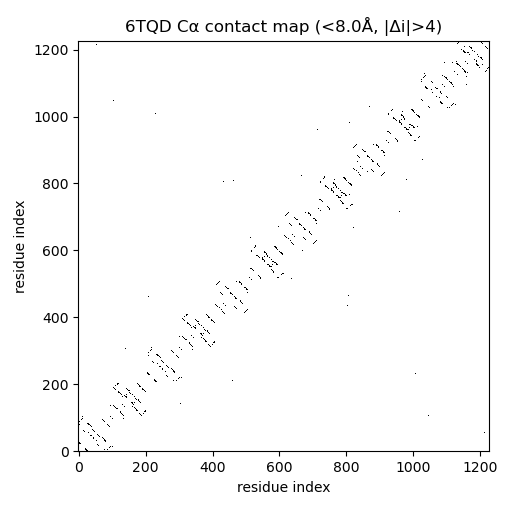0.57288 1.000 10.48172 542 VAL D CA 1
ATOM 10758 C C . VAL D 1 94 ? -28.61298 49.41346 59.38916 1.000 9.67521 542 VAL D C 1
ATOM 10759 O O . VAL D 1 94 ? -29.04790 49.25254 58.24226 1.000 10.28952 542 VAL D O 1
ATOM 10772 N N . LEU D 1 95 ? -27.55124 50.16659 59.66643 1.000 10.06065 543 LEU D N 1
ATOM 10773 C CA . LEU D 1 95 ? -26.87016 50.96065 58.65769 1.000 11.35672 543 LEU D CA 1
ATOM 10774 C C . LEU D 1 95 ? -25.80332 50.15349 57.93844 1.000 12.57658 543 LEU D C 1
ATOM 10775 O O . LEU D 1 95 ? -25.04379 49.39743 58.55996 1.000 12.32953 543 LEU D O 1
ATOM 10791 N N . LEU D 1 96 ? -25.75200 50.31529 56.61729 1.000 10.53859 544 LEU D N 1
ATOM 10792 C CA . LEU D 1 96 ? -24.64488 49.86478 55.78765 1.000 10.85968 544 LEU D CA 1
ATOM 10793 C C . LEU D 1 96 ? -24.11406 51.08930 55.05233 1.000 10.39426 544 LEU D C 1
ATOM 10794 O O . LEU D 1 96 ? -24.87877 51.81062 54.39806 1.000 11.20505 544 LEU D O 1
ATOM 10810 N N . THR D 1 97 ? -22.80586 51.31490 55.13720 1.000 10.90370 545 THR D N 1
ATOM 10811 C CA . THR D 1 97 ? -22.15394 52.43247 54.47165 1.000 11.16611 545 THR D CA 1
ATOM 10812 C C . THR D 1 97 ? -21.35338 51.89802 53.30021 1.000 9.57954 545 THR D C 1
ATOM 10813 O O . THR D 1 97 ? -20.55890 50.96302 53.46294 1.000 11.58283 545 THR D O 1
ATOM 10824 N N . ILE D 1 98 ? -21.57934 52.48260 52.12768 1.000 8.40035 546 ILE D N 1
ATOM 10825 C CA . ILE D 1 98 ? -20.93132 52.07018 50.88966 1.000 8.81705 546 ILE D CA 1
ATOM 10826 C C . ILE D 1 98 ? -20.15803 53.27348 50.38051 1.000 8.59297 546 ILE D C 1
ATOM 10827 O O . ILE D 1 98 ? -20.74199 54.34313 50.16938 1.000 10.86241 546 ILE D O 1
ATOM 10843 N N . THR D 1 99 ? -18.85079 53.10851 50.20425 1.000 8.75135 547 THR D N 1
ATOM 10844 C CA . THR D 1 99 ? -17.99001 54.17072 49.69110 1.000 9.23077 547 THR D CA 1
ATOM 10845 C C . THR D 1 99 ? -17.44648 53.74386 48.34266 1.000 9.27241 547 THR D C 1
ATOM 10846 O O . THR D 1 99 ? -16.97558 52.61263 48.19023 1.000 9.21048 547 THR D O 1
ATOM 10857 N N . VAL D 1 100 ? -17.50464 54.65581 47.37411 1.000 9.62203 548 VAL D N 1
ATOM 10858 C CA . VAL D 1 100 ? -17.13949 54.39224 45.98705 1.000 9.71885 548 VAL D CA 1
ATOM 10859 C C . VAL D 1 100 ? -15.82463 55.09931 45.68054 1.000 10.20650 548 VAL D C 1
ATOM 10860 O O . VAL D 1 100 ? -15.69505 56.31138 45.90487 1.000 10.64643 548 VAL D O 1
ATOM 10873 N N . LEU D 1 101 ? -14.88348 54.36055 45.11526 1.000 10.17911 549 LEU D N 1
ATOM 10874 C CA . LEU D 1 101 ? -13.62158 54.90811 44.63269 1.000 12.05488 549 LEU D CA 1
ATOM 10875 C C . LEU D 1 101 ? -13.59790 54.90653 43.10909 1.000 14.74027 549 LEU D C 1
ATOM 10876 O O . LEU D 1 101 ? -14.25211 54.08994 42.46120 1.000 14.13880 549 LEU D O 1
ATOM 10892 N N . SER D 1 102 ? -12.82881 55.83001 42.53465 1.000 11.22626 550 SER D N 1
ATOM 10893 C CA . SER D 1 102 ? -12.78962 55.93367 41.08762 1.000 11.67740 550 SER D CA 1
ATOM 10894 C C . SER D 1 102 ? -11.92916 54.82651 40.49303 1.000 13.50450 550 SER D C 1
ATOM 10895 O O . SER D 1 102 ? -11.16171 54.15552 41.19495 1.000 13.36957 550 SER D O 1
ATOM 10903 N N . ASN D 1 103 ? -12.06344 54.63719 39.17424 1.000 12.56889 551 ASN D N 1
ATOM 10904 C CA . ASN D 1 103 ? -11.25487 53.65174 38.46522 1.000 15.05453 551 ASN D CA 1
ATOM 10905 C C . ASN D 1 103 ? -9.76738 54.00258 38.47185 1.000 17.91298 551 ASN D C 1
ATOM 10906 O O . ASN D 1 103 ? -8.95395 53.15553 38.09427 1.000 22.16125 551 ASN D O 1
ATOM 10917 N N . GLY D 1 104 ? -9.40327 55.20379 38.90470 1.000 17.97910 552 GLY D N 1
ATOM 10918 C CA . GLY D 1 104 ? -8.01957 55.58602 39.06541 1.000 17.86314 552 GLY D CA 1
ATOM 10919 C C . GLY D 1 104 ? -7.50997 55.54684 40.48798 1.000 18.06681 552 GLY D C 1
ATOM 10920 O O . GLY D 1 104 ? -6.36663 55.94651 40.73078 1.000 20.97016 552 GLY D O 1
ATOM 10925 N N . GLN D 1 105 ? -8.32444 55.10296 41.44002 1.000 15.90519 553 GLN D N 1
ATOM 10926 C CA . GLN D 1 105 ? -7.97647 55.02502 42.85402 1.000 12.30704 553 GLN D CA 1
ATOM 10927 C C . GLN D 1 105 ? -7.93333 53.56554 43.29652 1.000 13.75716 553 GLN D C 1
ATOM 10928 O O . GLN D 1 105 ? -8.36423 52.67135 42.57459 1.000 14.47462 553 GLN D O 1
ATOM 10942 N N . VAL D 1 106 ? -7.38175 53.33466 44.49011 1.000 11.80441 554 VAL D N 1
ATOM 10943 C CA . VAL D 1 106 ? -7.15027 51.98909 45.01793 1.000 10.49469 554 VAL D CA 1
ATOM 10944 C C . VAL D 1 106 ? -7.83397 51.83554 46.36988 1.000 10.91618 554 VAL D C 1
ATOM 10945 O O . VAL D 1 106 ? -7.60899 52.62685 47.28712 1.000 10.89482 554 VAL D O 1
ATOM 10958 N N . VAL D 1 107 ? -8.66516 50.79325 46.49964 1.000 10.16798 555 VAL D N 1
ATOM 10959 C CA . VAL D 1 107 ? -9.35709 50.53386 47.76224 1.000 11.40725 555 VAL D CA 1
ATOM 10960 C C . VAL D 1 107 ? -8.34791 50.26103 48.86718 1.000 11.79413 555 VAL D C 1
ATOM 10961 O O . VAL D 1 107 ? -7.40964 49.48268 48.68960 1.000 13.11515 555 VAL D O 1
ATOM 10974 N N . ASP D 1 108 ? -8.56729 50.87597 50.03177 1.000 12.65695 556 ASP D N 1
ATOM 10975 C CA . ASP D 1 108 ? -7.78475 50.72749 51.25667 1.000 12.43519 556 ASP D CA 1
ATOM 10976 C C . ASP D 1 108 ? -6.40248 51.36956 51.18689 1.000 12.50970 556 ASP D C 1
ATOM 10977 O O . ASP D 1 108 ? -5.65243 51.29495 52.16429 1.000 14.58982 556 ASP D O 1
ATOM 10986 N N . GLN D 1 109 ? -6.06679 52.04379 50.10194 1.000 9.93016 557 GLN D N 1
ATOM 10987 C CA . GLN D 1 109 ? -4.74640 52.64593 49.95238 1.000 11.87292 557 GLN D CA 1
ATOM 10988 C C . GLN D 1 109 ? -4.74981 54.06158 50.50488 1.000 12.18514 557 GLN D C 1
ATOM 10989 O O . GLN D 1 109 ? -5.69730 54.82708 50.29782 1.000 12.58881 557 GLN D O 1
ATOM 11003 N N . VAL D 1 110 ? -3.66077 54.41692 51.19294 1.000 11.69690 558 VAL D N 1
ATOM 11004 C CA . VAL D 1 110 ? -3.38404 55.80267 51.56465 1.000 9.14063 558 VAL D CA 1
ATOM 11005 C C . VAL D 1 110 ? -2.72733 56.42847 50.33561 1.000 10.73919 558 VAL D C 1
ATOM 11006 O O . VAL D 1 110 ? -1.56956 56.16039 50.04681 1.000 11.75859 558 VAL D O 1
ATOM 11019 N N . GLY D 1 111 ? -3.48001 57.22828 49.58473 1.000 7.90654 559 GLY D N 1
ATOM 11020 C CA . GLY D 1 111 ? -3.00799 57.69788 48.29824 1.000 8.80993 559 GLY D CA 1
ATOM 11021 C C . GLY D 1 111 ? -3.43699 59.12182 47.99430 1.000 8.64987 559 GLY D C 1
ATOM 11022 O O . GLY D 1 111 ? -4.41286 59.64745 48.54038 1.000 7.90785 559 GLY D O 1
ATOM 11026 N N . VAL D 1 112 ? -2.68003 59.73357 47.09771 1.000 7.11760 560 VAL D N 1
ATOM 11027 C CA . VAL D 1 112 ? -3.00895 61.05489 46.58396 1.000 7.14470 560 VAL D CA 1
ATOM 11028 C C . VAL D 1 112 ? -4.18372 60.90849 45.63420 1.000 9.21047 560 VAL D C 1
ATOM 11029 O O . VAL D 1 112 ? -4.08054 60.21923 44.61616 1.000 12.60549 560 VAL D O 1
ATOM 11042 N N . THR D 1 113 ? -5.29315 61.57071 45.95322 1.000 9.35378 561 THR D N 1
ATOM 11043 C CA . THR D 1 113 ? -6.46628 61.54244 45.09606 1.000 9.45113 561 THR D CA 1
ATOM 11044 C C . THR D 1 113 ? -6.58048 62.77211 44.20968 1.000 10.22768 561 THR D C 1
ATOM 11045 O O . THR D 1 113 ? -7.23740 62.69912 43.16620 1.000 10.86857 561 THR D O 1
ATOM 11056 N N . ASP D 1 114 ? -5.95732 63.88057 44.60547 1.000 10.32757 562 ASP D N 1
ATOM 11057 C CA . ASP D 1 114 ? -6.04198 65.13138 43.87043 1.000 9.02653 562 ASP D CA 1
ATOM 11058 C C . ASP D 1 114 ? -4.70939 65.85628 43.98664 1.000 8.22349 562 ASP D C 1
ATOM 11059 O O . ASP D 1 114 ? -4.04394 65.80893 45.02359 1.000 8.39625 562 ASP D O 1
ATOM 11068 N N . PHE D 1 115 ? -4.30101 66.48829 42.89659 1.000 7.90836 563 PHE D N 1
ATOM 11069 C CA . PHE D 1 115 ? -3.05283 67.25958 42.90230 1.000 6.46876 563 PHE D CA 1
ATOM 11070 C C . PHE D 1 115 ? -3.23865 68.39847 41.90980 1.000 6.23392 563 PHE D C 1
ATOM 11071 O O . PHE D 1 115 ? -3.24000 68.17304 40.69350 1.000 9.31635 563 PHE D O 1
ATOM 11088 N N . THR D 1 116 ? -3.44576 69.59064 42.43471 1.000 6.38778 564 THR D N 1
ATOM 11089 C CA . THR D 1 116 ? -3.84268 70.73701 41.64322 1.000 7.91502 564 THR D CA 1
ATOM 11090 C C . THR D 1 116 ? -2.95991 71.94045 41.94088 1.000 11.81217 564 THR D C 1
ATOM 11091 O O . THR D 1 116 ? -2.39489 72.07371 43.02872 1.000 8.40576 564 THR D O 1
ATOM 11102 N N . ALA D 1 117 ? -2.87416 72.82494 40.96034 1.000 10.81762 565 ALA D N 1
ATOM 11103 C CA . ALA D 1 117 ? -2.12723 74.07799 41.06723 1.000 8.35538 565 ALA D CA 1
ATOM 11104 C C . ALA D 1 117 ? -3.10390 75.23593 41.19403 1.000 10.98080 565 ALA D C 1
ATOM 11105 O O . ALA D 1 117 ? -4.24036 75.16232 40.71462 1.000 12.09447 565 ALA D O 1
ATOM 11112 N N . ASP D 1 118 ? -2.65233 76.30161 41.86041 1.000 11.50590 566 ASP D N 1
ATOM 11113 C CA . ASP D 1 118 ? -3.46730 77.49899 42.04081 1.000 10.06628 566 ASP D CA 1
ATOM 11114 C C . ASP D 1 118 ? -3.51116 78.39375 40.80525 1.000 11.48255 566 ASP D C 1
ATOM 11115 O O . ASP D 1 118 ? -4.36549 79.29348 40.74072 1.000 16.25937 566 ASP D O 1
ATOM 11124 N N . LYS D 1 119 ? -2.64699 78.16470 39.82607 1.000 11.36734 567 LYS D N 1
ATOM 11125 C CA . LYS D 1 119 ? -2.58369 78.95396 38.60771 1.000 14.46777 567 LYS D CA 1
ATOM 11126 C C . LYS D 1 119 ? -2.25068 78.03764 37.44474 1.000 14.05124 567 LYS D C 1
ATOM 11127 O O . LYS D 1 119 ? -1.60100 76.99660 37.62282 1.000 14.33877 567 LYS D O 1
ATOM 11146 N N . THR D 1 120 ? -2.69301 78.43251 36.24724 1.000 10.24818 568 THR D N 1
ATOM 11147 C CA . THR D 1 120 ? -2.35177 77.70016 35.04050 1.000 10.28379 568 THR D CA 1
ATOM 11148 C C . THR D 1 120 ? -1.11660 78.25075 34.36252 1.000 9.69578 568 THR D C 1
ATOM 11149 O O . THR D 1 120 ? -0.50378 77.54999 33.54812 1.000 9.28955 568 THR D O 1
ATOM 11160 N N . SER D 1 121 ? -0.71585 79.47726 34.69860 1.000 12.05954 569 SER D N 1
ATOM 11161 C CA . SER D 1 121 ? 0.44320 80.08985 34.07296 1.000 14.65666 569 SER D CA 1
ATOM 11162 C C . SER D 1 121 ? 1.08003 81.03549 35.07484 1.000 12.68155 569 SER D C 1
ATOM 11163 O O . SER D 1 121 ? 0.43260 81.50251 36.01775 1.000 11.68316 569 SER D O 1
ATOM 11171 N N . ALA D 1 122 ? 2.36699 81.30336 34.86258 1.000 11.19652 570 ALA D N 1
ATOM 11172 C CA . ALA D 1 122 ? 3.10709 82.22196 35.71522 1.000 11.77272 570 ALA D CA 1
ATOM 11173 C C . ALA D 1 122 ? 4.26575 82.80678 34.91989 1.000 11.48379 570 ALA D C 1
ATOM 11174 O O . ALA D 1 122 ? 4.64772 82.28999 33.86695 1.000 11.48477 570 ALA D O 1
ATOM 11181 N N . LYS D 1 123 ? 4.82031 83.89692 35.43423 1.000 11.09031 571 LYS D N 1
ATOM 11182 C CA . LYS D 1 123 ? 5.95217 84.52876 34.76868 1.000 11.68472 571 LYS D CA 1
ATOM 11183 C C . LYS D 1 123 ? 7.20645 83.67521 34.91417 1.000 13.05478 571 LYS D C 1
ATOM 11184 O O . LYS D 1 123 ? 7.47873 83.11320 35.98159 1.000 13.46039 571 LYS D O 1
ATOM 11203 N N . ALA D 1 124 ? 7.96412 83.56961 33.82229 1.000 12.16395 572 ALA D N 1
ATOM 11204 C CA . ALA D 1 124 ? 9.21558 82.82882 33.80174 1.000 11.47783 572 ALA D CA 1
ATOM 11205 C C . ALA D 1 124 ? 10.37492 83.66971 34.32009 1.000 12.71275 572 ALA D C 1
ATOM 11206 O O . ALA D 1 124 ? 11.41100 83.76775 33.66445 1.000 14.24619 572 ALA D O 1
ATOM 11213 N N . ASP D 1 125 ? 10.20238 84.27847 35.49149 1.000 11.48566 573 ASP D N 1
ATOM 11214 C CA . ASP D 1 125 ? 11.21836 85.13687 36.08416 1.000 14.21581 573 ASP D CA 1
ATOM 11215 C C . ASP D 1 125 ? 11.91477 84.49003 37.26722 1.000 13.76771 573 ASP D C 1
ATOM 11216 O O . ASP D 1 125 ? 12.65074 85.17649 37.98719 1.000 15.91503 573 ASP D O 1
ATOM 11225 N N . GLY D 1 126 ? 11.69244 83.19331 37.49593 1.000 11.89532 574 GLY D N 1
ATOM 11226 C CA . GLY D 1 126 ? 12.27642 82.53965 38.63702 1.000 12.22560 574 GLY D CA 1
ATOM 11227 C C . GLY D 1 126 ? 11.77826 83.03795 39.96887 1.000 14.60698 574 GLY D C 1
ATOM 11228 O O . GLY D 1 126 ? 12.36084 82.68212 41.00511 1.000 17.14838 574 GLY D O 1
ATOM 11232 N N . THR D 1 127 ? 10.68388 83.80828 39.97840 1.000 12.65715 575 THR D N 1
ATOM 11233 C CA . THR D 1 127 ? 10.19966 84.45037 41.19123 1.000 12.24592 575 THR D CA 1
ATOM 11234 C C . THR D 1 127 ? 8.73003 84.12317 41.43870 1.000 11.44112 575 THR D C 1
ATOM 11235 O O . THR D 1 127 ? 8.35484 83.78095 42.56858 1.000 13.99188 575 THR D O 1
ATOM 11246 N N . GLU D 1 128 ? 7.89021 84.22955 40.41275 1.000 10.41961 576 GLU D N 1
ATOM 11247 C CA . GLU D 1 128 ? 6.47620 83.93273 40.61610 1.000 10.05270 576 GLU D CA 1
ATOM 11248 C C . GLU D 1 128 ? 6.29397 82.44905 40.90562 1.000 9.68668 576 GLU D C 1
ATOM 11249 O O . GLU D 1 128 ? 6.78667 81.59906 40.15741 1.000 10.18012 576 GLU D O 1
ATOM 11261 N N . ALA D 1 129 ? 5.55519 82.14635 41.96675 1.000 10.83202 577 ALA D N 1
ATOM 11262 C CA . ALA D 1 129 ? 5.36069 80.78190 42.42715 1.000 8.95165 577 ALA D CA 1
ATOM 11263 C C . ALA D 1 129 ? 4.01300 80.25498 41.96098 1.000 10.87641 577 ALA D C 1
ATOM 11264 O O . ALA D 1 129 ? 3.00566 80.95862 42.01684 1.000 11.54155 577 ALA D O 1
ATOM 11271 N N . ILE D 1 130 ? 4.00842 79.01908 41.49144 1.000 8.59261 578 ILE D N 1
ATOM 11272 C CA . ILE D 1 130 ? 2.78114 78.24868 41.32050 1.000 8.66479 578 ILE D CA 1
ATOM 11273 C C . ILE D 1 130 ? 2.73559 77.28125 42.48923 1.000 9.08128 578 ILE D C 1
ATOM 11274 O O . ILE D 1 130 ? 3.69039 76.52088 42.71280 1.000 11.05348 578 ILE D O 1
ATOM 11290 N N . THR D 1 131 ? 1.64007 77.30626 43.24881 1.000 7.59853 579 THR D N 1
ATOM 11291 C CA . THR D 1 131 ? 1.51877 76.49650 44.45126 1.000 8.85840 579 THR D CA 1
ATOM 11292 C C . THR D 1 131 ? 0.61235 75.31240 44.17283 1.000 7.24773 579 THR D C 1
ATOM 11293 O O . THR D 1 131 ? -0.50260 75.48104 43.66767 1.000 7.51727 579 THR D O 1
ATOM 11304 N N . TYR D 1 132 ? 1.10547 74.12624 44.49665 1.000 6.52730 580 TYR D N 1
ATOM 11305 C CA . TYR D 1 132 ? 0.38729 72.87726 44.29183 1.000 7.52223 580 TYR D CA 1
ATOM 11306 C C . TYR D 1 132 ? -0.09417 72.33483 45.63005 1.000 9.54385 580 TYR D C 1
ATOM 11307 O O . TYR D 1 132 ? 0.57685 72.47807 46.65509 1.000 8.69438 580 TYR D O 1
ATOM 11325 N N . THR D 1 133 ? -1.26749 71.70891 45.60653 1.000 6.22167 581 THR D N 1
ATOM 11326 C CA . THR D 1 133 ? -1.86826 71.09469 46.78733 1.000 7.69506 581 THR D CA 1
ATOM 11327 C C . THR D 1 133 ? -2.18468 69.64852 46.44756 1.000 6.20454 581 THR D C 1
ATOM 11328 O O . THR D 1 133 ? -2.89908 69.37917 45.47694 1.000 7.62780 581 THR D O 1
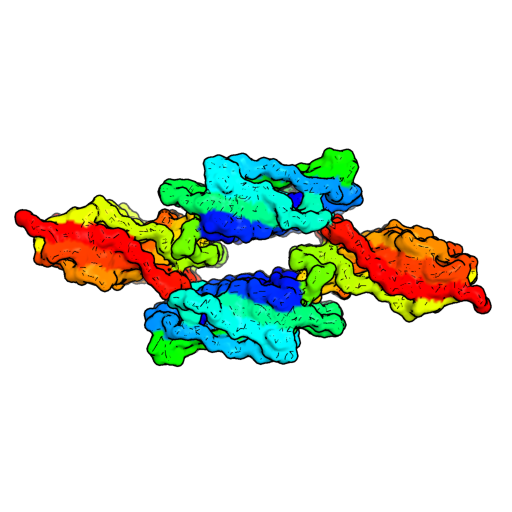ATOM 11339 N N . ALA D 1 134 ? -1.64473 68.72971 47.23806 1.000 7.78388 582 ALA D N 1
ATOM 11340 C CA . ALA D 1 134 ? -1.96192 67.30892 47.14289 1.000 6.76734 582 ALA D CA 1
ATOM 11341 C C . ALA D 1 134 ? -2.91532 66.97070 48.27429 1.000 9.35786 582 ALA D C 1
ATOM 11342 O O . ALA D 1 134 ? -2.68829 67.37888 49.41896 1.000 8.66746 582 ALA D O 1
ATOM 11349 N N . THR D 1 135 ? -3.97149 66.23506 47.95102 1.000 9.47380 583 THR D N 1
ATOM 11350 C CA . THR D 1 135 ? -4.91183 65.72429 48.94111 1.000 10.54999 583 THR D CA 1
ATOM 11351 C C . THR D 1 135 ? -4.71715 64.21938 49.03436 1.000 10.13217 583 THR D C 1
ATOM 11352 O O . THR D 1 135 ? -4.69004 63.53959 48.00875 1.000 7.77885 583 THR D O 1
ATOM 11363 N N . VAL D 1 136 ? -4.55166 63.71893 50.25658 1.000 7.08189 584 VAL D N 1
ATOM 11364 C CA . VAL D 1 136 ? -4.31871 62.30177 50.53219 1.000 7.41555 584 VAL D CA 1
ATOM 11365 C C . VAL D 1 136 ? -5.53338 61.75987 51.26087 1.000 8.68855 584 VAL D C 1
ATOM 11366 O O . VAL D 1 136 ? -5.94868 62.31722 52.28914 1.000 8.32123 584 VAL D O 1
ATOM 11379 N N . LYS D 1 137 ? -6.09062 60.67152 50.73967 1.000 6.80609 585 LYS D N 1
ATOM 11380 C CA . LYS D 1 137 ? -7.24475 60.02460 51.33741 1.000 9.05571 585 LYS D CA 1
ATOM 11381 C C . LYS D 1 137 ? -7.03124 58.52076 51.35137 1.000 8.77203 585 LYS D C 1
ATOM 11382 O O . LYS D 1 137 ? -6.24703 57.96968 50.57954 1.000 8.38920 585 LYS D O 1
ATOM 11401 N N . LYS D 1 138 ? -7.78877 57.86153 52.23177 1.000 8.86627 586 LYS D N 1
ATOM 11402 C CA . LYS D 1 138 ? -7.97061 56.41630 52.22711 1.000 9.63165 586 LYS D CA 1
ATOM 11403 C C . LYS D 1 138 ? -9.47349 56.17058 52.20430 1.000 8.16196 586 LYS D C 1
ATOM 11404 O O . LYS D 1 138 ? -10.18130 56.58150 53.12851 1.000 9.34565 586 LYS D O 1
ATOM 11423 N N . ASN D 1 139 ? -9.95817 55.53841 51.14348 1.000 11.61006 587 ASN D N 1
ATOM 11424 C CA . ASN D 1 139 ? -11.39015 55.29599 50.99732 1.000 11.57516 587 ASN D CA 1
ATOM 11425 C C . ASN D 1 139 ? -12.17410 56.58238 51.23001 1.000 11.91882 587 ASN D C 1
ATOM 11426 O O . ASN D 1 139 ? -13.18412 56.61173 51.94527 1.000 14.21582 587 ASN D O 1
ATOM 11437 N N . GLY D 1 140 ? -11.68221 57.67300 50.63635 1.000 11.34113 588 GLY D N 1
ATOM 11438 C CA . GLY D 1 140 ? -12.35852 58.95097 50.65217 1.000 12.55534 588 GLY D CA 1
ATOM 11439 C C . GLY D 1 140 ? -12.19007 59.77986 51.90243 1.000 14.27706 588 GLY D C 1
ATOM 11440 O O . GLY D 1 140 ? -12.76024 60.87655 51.97423 1.000 16.29160 588 GLY D O 1
ATOM 11444 N N . VAL D 1 141 ? -11.44563 59.30163 52.89705 1.000 13.68799 589 VAL D N 1
ATOM 11445 C CA . VAL D 1 141 ? -11.29105 59.99538 54.17530 1.000 11.08225 589 VAL D CA 1
ATOM 11446 C C . VAL D 1 141 ? -9.88878 60.59789 54.21554 1.000 10.56705 589 VAL D C 1
ATOM 11447 O O . VAL D 1 141 ? -8.88948 59.87934 54.07127 1.000 12.20512 589 VAL D O 1
ATOM 11460 N N . ALA D 1 142 ? -9.81808 61.90977 54.42802 1.000 12.05848 590 ALA D N 1
ATOM 11461 C CA . ALA D 1 142 ? -8.53502 62.60033 54.45483 1.000 11.93716 590 ALA D CA 1
ATOM 11462 C C . ALA D 1 142 ? -7.62612 62.02874 55.53607 1.000 11.78111 590 ALA D C 1
ATOM 11463 O O . ALA D 1 142 ? -8.06677 61.72440 56.64858 1.000 13.56251 590 ALA D O 1
ATOM 11470 N N . GLN D 1 143 ? -6.34182 61.92434 55.21329 1.000 9.07985 591 GLN D N 1
ATOM 11471 C CA . GLN D 1 143 ? -5.34032 61.32372 56.08216 1.000 9.62561 591 GLN D CA 1
ATOM 11472 C C . GLN D 1 143 ? -4.33387 62.37848 56.51945 1.000 11.27998 591 GLN D C 1
ATOM 11473 O O . GLN D 1 143 ? -3.72254 63.05410 55.67905 1.000 10.54483 591 GLN D O 1
ATOM 11487 N N . ALA D 1 144 ? -4.14379 62.49298 57.82934 1.000 13.34308 592 ALA D N 1
ATOM 11488 C CA . ALA D 1 144 ? -3.29793 63.51913 58.41584 1.000 12.38713 592 ALA D CA 1
ATOM 11489 C C . ALA D 1 144 ? -1.87821 63.02323 58.63934 1.000 12.52243 592 ALA D C 1
ATOM 11490 O O . ALA D 1 144 ? -1.64111 61.84683 58.93224 1.000 15.36503 592 ALA D O 1
ATOM 11497 N N A ASN D 1 145 ? -0.93081 63.94822 58.51762 0.482 13.21750 593 ASN D N 1
ATOM 11498 N N B ASN D 1 145 ? -0.91840 63.93413 58.47089 0.518 13.17950 593 ASN D N 1
ATOM 11499 C CA A ASN D 1 145 ? 0.47195 63.68263 58.81854 0.482 15.33464 593 ASN D CA 1
ATOM 11500 C CA B ASN D 1 145 ? 0.48560 63.70746 58.82452 0.518 15.36675 593 ASN D CA 1
ATOM 11501 C C A ASN D 1 145 ? 1.01729 62.53441 57.97306 0.482 15.26777 593 ASN D C 1
ATOM 11502 C C B ASN D 1 145 ? 1.17379 62.68068 57.92479 0.518 15.03595 593 ASN D C 1
ATOM 11503 O O A ASN D 1 145 ? 1.66862 61.61607 58.47758 0.482 16.96402 593 ASN D O 1
ATOM 11504 O O B ASN D 1 145 ? 2.10728 61.99522 58.34979 0.518 16.81721 593 ASN D O 1
ATOM 11525 N N . VAL D 1 146 ? 0.74184 62.57934 56.67623 1.000 10.97118 594 VAL D N 1
ATOM 11526 C CA . VAL D 1 146 ? 1.26599 61.60692 55.71914 1.000 9.72663 594 VAL D CA 1
ATOM 11527 C C . VAL D 1 146 ? 2.27961 62.30386 54.82195 1.000 10.90831 594 VAL D C 1
ATOM 11528 O O . VAL D 1 146 ? 1.94798 63.33866 54.22499 1.000 11.55967 594 VAL D O 1
ATOM 11542 N N . PRO D 1 147 ? 3.49486 61.77408 54.66689 1.000 12.26939 595 PRO D N 1
ATOM 11543 C CA . PRO D 1 147 ? 4.47584 62.39441 53.75499 1.000 10.62309 595 PRO D CA 1
ATOM 11544 C C . PRO D 1 147 ? 4.11070 62.20218 52.28664 1.000 10.88758 595 PRO D C 1
ATOM 11545 O O . PRO D 1 147 ? 3.75629 61.09909 51.85487 1.000 10.22490 595 PRO D O 1
ATOM 11556 N N . VAL D 1 148 ? 4.21082 63.28453 51.52294 1.000 9.80211 596 VAL D N 1
ATOM 11557 C CA . VAL D 1 148 ? 3.95464 63.28173 50.08800 1.000 9.25835 596 VAL D CA 1
ATOM 11558 C C . VAL D 1 148 ? 5.23871 63.69430 49.39307 1.000 7.85992 596 VAL D C 1
ATOM 11559 O O . VAL D 1 148 ? 5.82915 64.72485 49.74946 1.000 10.94496 596 VAL D O 1
ATOM 11572 N N . SER D 1 149 ? 5.65263 62.91925 48.39369 1.000 6.45017 597 SER D N 1
ATOM 11573 C CA . SER D 1 149 ? 6.82729 63.23696 47.58022 1.000 6.71215 597 SER D CA 1
ATOM 11574 C C . SER D 1 149 ? 6.41617 63.96401 46.30907 1.000 8.33578 597 SER D C 1
ATOM 11575 O O . SER D 1 149 ? 5.42278 63.60576 45.66253 1.000 7.92888 597 SER D O 1
ATOM 11583 N N . PHE D 1 150 ? 7.19239 64.99030 45.95010 1.000 7.75959 598 PHE D N 1
ATOM 11584 C CA . PHE D 1 150 ? 6.92385 65.82434 44.78526 1.000 9.80037 598 PHE D CA 1
ATOM 11585 C C . PHE D 1 150 ? 8.10053 65.71304 43.82677 1.000 8.05609 598 PHE D C 1
ATOM 11586 O O . PHE D 1 150 ? 9.25892 65.72020 44.25130 1.000 11.46474 598 PHE D O 1
ATOM 11603 N N A ASN D 1 151 ? 7.80074 65.59135 42.54429 0.526 7.78636 599 ASN D N 1
ATOM 11604 N N B ASN D 1 151 ? 7.79847 65.66479 42.52887 0.474 8.10459 599 ASN D N 1
ATOM 11605 C CA A ASN D 1 151 ? 8.83573 65.52068 41.53020 0.526 8.52556 599 ASN D CA 1
ATOM 11606 C CA B ASN D 1 151 ? 8.79655 65.42389 41.49365 0.474 8.61474 599 ASN D CA 1
ATOM 11607 C C A ASN D 1 151 ? 8.37791 66.25228 40.28250 0.526 7.11350 599 ASN D C 1
ATOM 11608 C C B ASN D 1 151 ? 8.38561 66.10920 40.19666 0.474 7.25981 599 ASN D C 1
ATOM 11609 O O A ASN D 1 151 ? 7.18227 66.39173 40.01957 0.526 6.66698 599 ASN D O 1
ATOM 11610 O O B ASN D 1 151 ? 7.21743 66.06428 39.80465 0.474 7.19186 599 ASN D O 1
ATOM 11631 N N . ILE D 1 152 ? 9.35119 66.73643 39.52771 1.000 7.23038 600 ILE D N 1
ATOM 11632 C CA . ILE D 1 152 ? 9.10266 67.33990 38.21865 1.000 6.20251 600 ILE D CA 1
ATOM 11633 C C . ILE D 1 152 ? 9.23850 66.24404 37.16647 1.000 8.03286 600 ILE D C 1
ATOM 11634 O O . ILE D 1 152 ? 10.31663 65.67022 36.98247 1.000 12.15127 600 ILE D O 1
ATOM 11651 N N . VAL D 1 153 ? 8.13601 65.93927 36.48233 1.000 7.61822 601 VAL D N 1
ATOM 11652 C CA . VAL D 1 153 ? 8.11191 64.87823 35.48628 1.000 9.62193 601 VAL D CA 1
ATOM 11653 C C . VAL D 1 153 ? 8.72176 65.34262 34.17375 1.000 9.24147 601 VAL D C 1
ATOM 11654 O O . VAL D 1 153 ? 9.44605 64.59499 33.50818 1.000 9.35134 601 VAL D O 1
ATOM 11667 N N . SER D 1 154 ? 8.42379 66.57113 33.76757 1.000 8.37307 602 SER D N 1
ATOM 11668 C CA . SER D 1 154 ? 8.92842 67.09976 32.51800 1.000 11.21484 602 SER D CA 1
ATOM 11669 C C . SER D 1 154 ? 8.95097 68.61327 32.62896 1.000 10.63811 602 SER D C 1
ATOM 11670 O O . SER D 1 154 ? 8.17308 69.20323 33.38318 1.000 8.23050 602 SER D O 1
ATOM 11678 N N . GLY D 1 155 ? 9.85160 69.22031 31.87262 1.000 11.04536 603 GLY D N 1
ATOM 11679 C CA . GLY D 1 155 ? 10.03706 70.65807 31.87938 1.000 9.85064 603 GLY D CA 1
ATOM 11680 C C . GLY D 1 155 ? 11.16957 71.09307 32.79103 1.000 10.49529 603 GLY D C 1
ATOM 11681 O O . GLY D 1 155 ? 11.77466 70.30003 33.52116 1.000 9.91604 603 GLY D O 1
ATOM 11685 N N . THR D 1 156 ? 11.45758 72.39046 32.72535 1.000 7.31990 604 THR D N 1
ATOM 11686 C CA . THR D 1 156 ? 12.58781 73.00322 33.41704 1.000 6.90330 604 THR D CA 1
ATOM 11687 C C . THR D 1 156 ? 12.04392 73.96905 34.46733 1.000 8.50209 604 THR D C 1
ATOM 11688 O O . THR D 1 156 ? 11.46036 75.00587 34.12442 1.000 12.70921 604 THR D O 1
ATOM 11699 N N . ALA D 1 157 ? 12.25155 73.64864 35.74637 1.000 8.05530 605 ALA D N 1
ATOM 11700 C CA . ALA D 1 157 ? 11.72934 74.44169 36.84868 1.000 7.09365 605 ALA D CA 1
ATOM 11701 C C . ALA D 1 157 ? 12.39888 73.97950 38.13512 1.000 8.60816 605 ALA D C 1
ATOM 11702 O O . ALA D 1 157 ? 13.27459 73.10747 38.12185 1.000 10.15987 605 ALA D O 1
ATOM 11709 N N . VAL D 1 158 ? 11.99183 74.58303 39.24742 1.000 7.21186 606 VAL D N 1
ATOM 11710 C CA . VAL D 1 158 ? 12.54513 74.27154 40.56030 1.000 8.77483 606 VAL D CA 1
ATOM 11711 C C . VAL D 1 158 ? 11.41259 74.14802 41.57425 1.000 7.22014 606 VAL D C 1
ATOM 11712 O O . VAL D 1 158 ? 10.57723 75.05587 41.68409 1.000 9.47651 606 VAL D O 1
ATOM 11725 N N . LEU D 1 159 ? 11.39426 73.03862 42.31811 1.000 7.60828 607 LEU D N 1
ATOM 11726 C CA . LEU D 1 159 ? 10.45579 72.83125 43.40589 1.000 6.95856 607 LEU D CA 1
ATOM 11727 C C . LEU D 1 159 ? 11.03646 73.35121 44.71060 1.000 7.95175 607 LEU D C 1
ATOM 11728 O O . LEU D 1 159 ? 12.24026 73.22200 44.96863 1.000 10.59011 607 LEU D O 1
ATOM 11744 N N . SER D 1 160 ? 10.17351 73.92001 45.54477 1.000 8.38420 608 SER D N 1
ATOM 11745 C CA . SER D 1 160 ? 10.61131 74.44844 46.82692 1.000 11.14903 608 SER D CA 1
ATOM 11746 C C . SER D 1 160 ? 11.06156 73.34523 47.77219 1.000 11.04183 608 SER D C 1
ATOM 11747 O O . SER D 1 160 ? 11.86850 73.60721 48.66910 1.000 12.73238 608 SER D O 1
ATOM 11755 N N . ALA D 1 161 ? 10.56308 72.12726 47.58407 1.000 11.23342 609 ALA D N 1
ATOM 11756 C CA . ALA D 1 161 ? 10.91103 70.99406 48.42729 1.000 11.02002 609 ALA D CA 1
ATOM 11757 C C . ALA D 1 161 ? 10.56262 69.72319 47.66653 1.000 11.06909 609 ALA D C 1
ATOM 11758 O O . ALA D 1 161 ? 9.74898 69.74009 46.73260 1.000 12.36367 609 ALA D O 1
ATOM 11765 N N A ASN D 1 162 ? 11.22348 68.63165 48.05465 0.551 13.40267 610 ASN D N 1
ATOM 11766 N N B ASN D 1 162 ? 11.17087 68.61263 48.07732 0.449 13.31408 610 ASN D N 1
ATOM 11767 C CA A ASN D 1 162 ? 10.97591 67.31680 47.49151 0.551 14.13754 610 ASN D CA 1
ATOM 11768 C CA B ASN D 1 162 ? 10.87145 67.31723 47.48490 0.449 14.19416 610 ASN D CA 1
ATOM 11769 C C A ASN D 1 162 ? 9.84413 66.58192 48.19390 0.551 11.95900 610 ASN D C 1
ATOM 11770 C C B ASN D 1 162 ? 9.87503 66.50602 48.30493 0.449 12.03879 610 ASN D C 1
ATOM 11771 O O A ASN D 1 162 ? 9.40040 65.54754 47.69515 0.551 11.47774 610 ASN D O 1
ATOM 11772 O O B ASN D 1 162 ? 9.51473 65.40333 47.89412 0.449 11.98414 610 ASN D O 1
ATOM 11793 N N A SER D 1 163 ? 9.37252 67.08980 49.32977 0.551 12.63935 611 SER D N 1
ATOM 11794 N N B SER D 1 163 ? 9.41764 67.02684 49.44131 0.449 12.70561 611 SER D N 1
ATOM 11795 C CA A SER D 1 163 ? 8.33520 66.40854 50.09084 0.551 12.76217 611 SER D CA 1
ATOM 11796 C CA B SER D 1 163 ? 8.46163 66.30864 50.27399 0.449 13.01286 611 SER D CA 1
ATOM 11797 C C A SER D 1 163 ? 7.74092 67.37051 51.10400 0.551 11.71725 611 SER D C 1
ATOM 11798 C C B SER D 1 163 ? 7.82720 67.27283 51.26250 0.449 11.93915 611 SER D C 1
ATOM 11799 O O A SER D 1 163 ? 8.31889 68.41402 51.41959 0.551 12.08075 611 SER D O 1
ATOM 11800 O O B SER D 1 163 ? 8.45616 68.24346 51.69628 0.449 11.97733 611 SER D O 1
ATOM 11815 N N . ALA D 1 164 ? 6.57190 66.99246 51.61381 1.000 9.08731 612 ALA D N 1
ATOM 11816 C CA . ALA D 1 164 ? 5.88598 67.72812 52.66998 1.000 9.50102 612 ALA D CA 1
ATOM 11817 C C . ALA D 1 164 ? 4.84525 66.78783 53.27113 1.000 10.66553 612 ALA D C 1
ATOM 11818 O O . ALA D 1 164 ? 4.38451 65.86354 52.60835 1.000 10.63259 612 ALA D O 1
ATOM 11826 N N . ASN D 1 165 ? 4.50218 67.01380 54.53417 1.000 10.39056 613 ASN D N 1
ATOM 11827 C CA . ASN D 1 165 ? 3.51177 66.19053 55.22311 1.000 11.71000 613 ASN D CA 1
ATOM 11828 C C . ASN D 1 165 ? 2.13180 66.82393 55.14513 1.000 11.74244 613 ASN D C 1
ATOM 11829 O O . ASN D 1 165 ? 1.98526 68.04989 55.21115 1.000 13.50865 613 ASN D O 1
ATOM 11840 N N . THR D 1 166 ? 1.10768 65.98638 55.01529 1.000 9.73721 614 THR D N 1
ATOM 11841 C CA . THR D 1 166 ? -0.24761 66.50968 55.00436 1.000 10.71663 614 THR D CA 1
ATOM 11842 C C . THR D 1 166 ? -0.61050 67.07385 56.37434 1.000 12.28499 614 THR D C 1
ATOM 11843 O O . THR D 1 166 ? -0.13687 66.59998 57.41826 1.000 14.30826 614 THR D O 1
ATOM 11854 N N . ASN D 1 167 ? -1.47681 68.08595 56.36405 1.000 12.90940 615 ASN D N 1
ATOM 11855 C CA . ASN D 1 167 ? -1.99686 68.67297 57.59122 1.000 13.19268 615 ASN D CA 1
ATOM 11856 C C . ASN D 1 167 ? -3.19670 67.86538 58.08106 1.000 14.81420 615 ASN D C 1
ATOM 11857 O O . ASN D 1 167 ? -3.51198 66.78850 57.56698 1.000 12.93951 615 ASN D O 1
ATOM 11868 N N . GLY D 1 168 ? -3.90431 68.39344 59.07732 1.000 17.03129 616 GLY D N 1
ATOM 11869 C CA . GLY D 1 168 ? -5.04491 67.67392 59.61827 1.000 17.45152 616 GLY D CA 1
ATOM 11870 C C . GLY D 1 168 ? -6.16778 67.46597 58.62670 1.000 17.02310 616 GLY D C 1
ATOM 11871 O O . GLY D 1 168 ? -7.02823 66.59711 58.84607 1.000 17.64677 616 GLY D O 1
ATOM 11875 N N . SER D 1 169 ? -6.18701 68.23728 57.54089 1.000 17.96431 617 SER D N 1
ATOM 11876 C CA . SER D 1 169 ? -7.19728 68.11489 56.50471 1.000 17.81521 617 SER D CA 1
ATOM 11877 C C . SER D 1 169 ? -6.72267 67.28703 55.32058 1.000 13.65296 617 SER D C 1
ATOM 11878 O O . SER D 1 169 ? -7.41460 67.23518 54.29653 1.000 14.84677 617 SER D O 1
ATOM 11886 N N . GLY D 1 170 ? -5.57043 66.63440 55.44204 1.000 12.57832 618 GLY D N 1
ATOM 11887 C CA . GLY D 1 170 ? -5.07305 65.77555 54.39059 1.000 9.91072 618 GLY D CA 1
ATOM 11888 C C . GLY D 1 170 ? -4.37402 66.48183 53.25770 1.000 8.53737 618 GLY D C 1
ATOM 11889 O O . GLY D 1 170 ? -4.17213 65.87854 52.20138 1.000 10.32966 618 GLY D O 1
ATOM 11893 N N . LYS D 1 171 ? -3.96086 67.73902 53.44492 1.000 11.35121 619 LYS D N 1
ATOM 11894 C CA . LYS D 1 171 ? -3.42688 68.54201 52.35862 1.000 9.72242 619 LYS D CA 1
ATOM 11895 C C . LYS D 1 171 ? -1.94883 68.81658 52.58527 1.000 8.47335 619 LYS D C 1
ATOM 11896 O O . LYS D 1 171 ? -1.54526 69.21314 53.68735 1.000 11.47756 619 LYS D O 1
ATOM 11915 N N . ALA D 1 172 ? -1.15393 68.65776 51.52593 1.000 9.18525 620 ALA D N 1
ATOM 11916 C CA . ALA D 1 172 ? 0.27016 68.96898 51.53346 1.000 9.58357 620 ALA D CA 1
ATOM 11917 C C . ALA D 1 172 ? 0.55892 69.85188 50.32876 1.000 8.56609 620 ALA D C 1
ATOM 11918 O O . ALA D 1 172 ? -0.01699 69.64782 49.25057 1.000 11.14651 620 ALA D O 1
ATOM 11925 N N . THR D 1 173 ? 1.44799 70.83161 50.49822 1.000 8.95231 621 THR D N 1
ATOM 11926 C CA . THR D 1 173 ? 1.69385 71.82060 49.45641 1.000 11.48744 621 THR D CA 1
ATOM 11927 C C . THR D 1 173 ? 3.17913 71.92001 49.11802 1.000 11.94905 621 THR D C 1
ATOM 11928 O O . THR D 1 173 ? 4.05882 71.52478 49.89051 1.000 12.24856 621 THR D O 1
ATOM 11939 N N . VAL D 1 174 ? 3.43002 72.47082 47.93221 1.000 9.55826 622 VAL D N 1
ATOM 11940 C CA . VAL D 1 174 ? 4.77991 72.73700 47.44395 1.000 8.10256 622 VAL D CA 1
ATOM 11941 C C . VAL D 1 174 ? 4.64096 73.85547 46.41853 1.000 8.52684 622 VAL D C 1
ATOM 11942 O O . VAL D 1 174 ? 3.56233 74.07585 45.86883 1.000 8.43615 622 VAL D O 1
ATOM 11955 N N . THR D 1 175 ? 5.73021 74.59106 46.17450 1.000 9.02881 623 THR D N 1
ATOM 11956 C CA . THR D 1 175 ? 5.72680 75.65273 45.17469 1.000 9.32929 623 THR D CA 1
ATOM 11957 C C . THR D 1 175 ? 6.70900 75.34019 44.04974 1.000 10.26520 623 THR D C 1
ATOM 11958 O O . THR D 1 175 ? 7.69026 74.61048 44.23664 1.000 9.18947 623 THR D O 1
ATOM 11969 N N . LEU D 1 176 ? 6.42894 75.90788 42.88202 1.000 8.26719 624 LEU D N 1
ATOM 11970 C CA . LEU D 1 176 ? 7.19775 75.69955 41.66422 1.000 8.29485 624 LEU D CA 1
ATOM 11971 C C . LEU D 1 176 ? 7.49693 77.05980 41.03955 1.000 9.12925 624 LEU D C 1
ATOM 11972 O O . LEU D 1 176 ? 6.60661 77.90580 40.93375 1.000 8.33906 624 LEU D O 1
ATOM 11988 N N . LYS D 1 177 ? 8.75056 77.27301 40.63543 1.000 7.63992 625 LYS D N 1
ATOM 11989 C CA . LYS D 1 177 ? 9.16325 78.49635 39.97059 1.000 9.19709 625 LYS D CA 1
ATOM 11990 C C . LYS D 1 177 ? 10.07405 78.11737 38.81240 1.000 10.27724 625 LYS D C 1
ATOM 11991 O O . LYS D 1 177 ? 10.65880 77.03145 38.79984 1.000 9.07640 625 LYS D O 1
ATOM 12010 N N . SER D 1 178 ? 10.20226 79.02567 37.84240 1.000 9.06780 626 SER D N 1
ATOM 12011 C CA . SER D 1 178 ? 11.07770 78.75734 36.71013 1.000 6.92462 626 SER D CA 1
ATOM 12012 C C . SER D 1 178 ? 11.56286 80.04395 36.06921 1.000 9.44422 626 SER D C 1
ATOM 12013 O O . SER D 1 178 ? 10.82368 81.02122 36.00197 1.000 11.42619 626 SER D O 1
ATOM 12021 N N . ASP D 1 179 ? 12.80053 79.99749 35.57518 1.000 11.89474 627 ASP D N 1
ATOM 12022 C CA . ASP D 1 179 ? 13.40404 81.05717 34.78356 1.000 15.40644 627 ASP D CA 1
ATOM 12023 C C . ASP D 1 179 ? 13.28190 80.82137 33.28347 1.000 14.25294 627 ASP D C 1
ATOM 12024 O O . ASP D 1 179 ? 13.82133 81.61541 32.50588 1.000 15.88708 627 ASP D O 1
ATOM 12033 N N . LYS D 1 180 ? 12.62222 79.75022 32.85179 1.000 11.92067 628 LYS D N 1
ATOM 12034 C CA . LYS D 1 180 ? 12.57277 79.38112 31.45433 1.000 15.65348 628 LYS D CA 1
ATOM 12035 C C . LYS D 1 180 ? 11.13369 79.25434 30.97868 1.000 14.29254 628 LYS D C 1
ATOM 12036 O O . LYS D 1 180 ? 10.31524 78.59709 31.65131 1.000 14.58752 628 LYS D O 1
ATOM 12055 N N . PRO D 1 181 ? 10.77791 79.83363 29.83123 1.000 13.78463 629 PRO D N 1
ATOM 12056 C CA . PRO D 1 181 ? 9.42992 79.62440 29.29483 1.000 13.84166 629 PRO D CA 1
ATOM 12057 C C . PRO D 1 181 ? 9.23989 78.17746 28.87954 1.000 13.86178 629 PRO D C 1
ATOM 12058 O O . PRO D 1 181 ? 10.14927 77.54529 28.34129 1.000 14.74566 629 PRO D O 1
ATOM 12069 N N . GLY D 1 182 ? 8.04390 77.67340 29.09656 1.000 15.01229 630 GLY D N 1
ATOM 12070 C CA . GLY D 1 182 ? 7.73472 76.30600 28.72352 1.000 14.88546 630 GLY D CA 1
ATOM 12071 C C . GLY D 1 182 ? 6.72561 75.68920 29.66343 1.000 12.18666 630 GLY D C 1
ATOM 12072 O O . GLY D 1 182 ? 6.24271 76.31105 30.61068 1.000 12.09185 630 GLY D O 1
ATOM 12076 N N . GLN D 1 183 ? 6.38568 74.44245 29.34632 1.000 10.26408 631 GLN D N 1
ATOM 12077 C CA . GLN D 1 183 ? 5.43573 73.65777 30.11591 1.000 11.41456 631 GLN D CA 1
ATOM 12078 C C . GLN D 1 183 ? 6.15302 72.81176 31.15853 1.000 9.59307 631 GLN D C 1
ATOM 12079 O O . GLN D 1 183 ? 7.27871 72.36349 30.94459 1.000 11.35047 631 GLN D O 1
ATOM 12093 N N . VAL D 1 184 ? 5.48977 72.60842 32.29593 1.000 7.15067 632 VAL D N 1
ATOM 12094 C CA . VAL D 1 184 ? 6.02807 71.79133 33.37709 1.000 8.35913 632 VAL D CA 1
ATOM 12095 C C . VAL D 1 184 ? 4.91904 70.89222 33.90798 1.000 7.56469 632 VAL D C 1
ATOM 12096 O O . VAL D 1 184 ? 3.79343 71.34997 34.13923 1.000 6.57705 632 VAL D O 1
ATOM 12109 N N . VAL D 1 185 ? 5.24831 69.62382 34.13030 1.000 7.14497 633 VAL D N 1
ATOM 12110 C CA . VAL D 1 185 ? 4.35583 68.65841 34.77353 1.000 6.30023 633 VAL D CA 1
ATOM 12111 C C . VAL D 1 185 ? 5.00279 68.22204 36.08741 1.000 5.48848 633 VAL D C 1
ATOM 12112 O O . VAL D 1 185 ? 6.14418 67.74840 36.09250 1.000 6.51926 633 VAL D O 1
ATOM 12125 N N . VAL D 1 186 ? 4.28065 68.38901 37.18845 1.000 6.44684 634 VAL D N 1
ATOM 12126 C CA . VAL D 1 186 ? 4.71260 67.98026 38.52245 1.000 6.95521 634 VAL D CA 1
ATOM 12127 C C . VAL D 1 186 ? 3.83216 66.82715 38.96969 1.000 7.24903 634 VAL D C 1
ATOM 12128 O O . VAL D 1 186 ? 2.64277 66.77073 38.63931 1.000 7.25528 634 VAL D O 1
ATOM 12141 N N . SER D 1 187 ? 4.40549 65.92435 39.76465 1.000 6.81137 635 SER D N 1
ATOM 12142 C CA . SER D 1 187 ? 3.67658 64.77898 40.27770 1.000 7.67348 635 SER D CA 1
ATOM 12143 C C . SER D 1 187 ? 3.76042 64.72934 41.79878 1.000 7.22138 635 SER D C 1
ATOM 12144 O O . SER D 1 187 ? 4.67137 65.29045 42.42005 1.000 7.44440 635 SER D O 1
ATOM 12152 N N . ALA D 1 188 ? 2.80632 64.00747 42.39498 1.000 6.96953 636 ALA D N 1
ATOM 12153 C CA . ALA D 1 188 ? 2.74425 63.81099 43.83359 1.000 5.93542 636 ALA D CA 1
ATOM 12154 C C . ALA D 1 188 ? 2.50484 62.32910 44.12314 1.000 7.41471 636 ALA D C 1
ATOM 12155 O O . ALA D 1 188 ? 1.78421 61.64851 43.38543 1.000 6.44068 636 ALA D O 1
ATOM 12162 N N . LYS D 1 189 ? 3.13590 61.82866 45.18625 1.000 6.90000 637 LYS D N 1
ATOM 12163 C CA . LYS D 1 189 ? 3.06628 60.40187 45.47739 1.000 4.84131 637 LYS D CA 1
ATOM 12164 C C . LYS D 1 189 ? 3.19718 60.16075 46.97264 1.000 6.76054 637 LYS D C 1
ATOM 12165 O O . LYS D 1 189 ? 3.95621 60.83285 47.66342 1.000 8.89864 637 LYS D O 1
ATOM 12184 N N . THR D 1 190 ? 2.49083 59.14586 47.45467 1.000 7.29486 638 THR D N 1
ATOM 12185 C CA . THR D 1 190 ? 2.69035 58.61242 48.79450 1.000 8.37699 638 THR D CA 1
ATOM 12186 C C . THR D 1 190 ? 3.32829 57.23571 48.68420 1.000 5.87910 638 THR D C 1
ATOM 12187 O O . THR D 1 190 ? 3.32417 56.60068 47.61977 1.000 7.10309 638 THR D O 1
ATOM 12198 N N . ALA D 1 191 ? 3.85086 56.76901 49.81687 1.000 6.73806 639 ALA D N 1
ATOM 12199 C CA . ALA D 1 191 ? 4.66626 55.55994 49.82296 1.000 8.40665 639 ALA D CA 1
ATOM 12200 C C . ALA D 1 191 ? 3.91231 54.35633 49.26682 1.000 9.71155 639 ALA D C 1
ATOM 12201 O O . ALA D 1 191 ? 4.49393 53.52314 48.55957 1.000 10.72679 639 ALA D O 1
ATOM 12208 N N . GLU D 1 192 ? 2.62502 54.23958 49.57008 1.000 9.20145 640 GLU D N 1
ATOM 12209 C CA . GLU D 1 192 ? 1.89420 53.03738 49.17197 1.000 9.52805 640 GLU D CA 1
ATOM 12210 C C . GLU D 1 192 ? 1.54807 53.01671 47.68899 1.000 10.39112 640 GLU D C 1
ATOM 12211 O O . GLU D 1 192 ? 1.29630 51.93803 47.13001 1.000 9.75885 640 GLU D O 1
ATOM 12223 N N . MET D 1 193 ? 1.51610 54.17236 47.03741 1.000 6.58200 641 MET D N 1
ATOM 12224 C CA . MET D 1 193 ? 1.08904 54.21240 45.64617 1.000 8.29209 641 MET D CA 1
ATOM 12225 C C . MET D 1 193 ? 2.09701 53.48848 44.76891 1.000 9.44083 641 MET D C 1
ATOM 12226 O O . MET D 1 193 ? 3.29037 53.42199 45.08095 1.000 11.51832 641 MET D O 1
ATOM 12240 N N . THR D 1 194 ? 1.59422 52.91876 43.67903 1.000 12.51663 642 THR D N 1
ATOM 12241 C CA . THR D 1 194 ? 2.46665 52.22304 42.73621 1.000 13.45875 642 THR D CA 1
ATOM 12242 C C . THR D 1 194 ? 3.16009 53.19817 41.80157 1.000 14.93336 642 THR D C 1
ATOM 12243 O O . THR D 1 194 ? 4.26548 52.92076 41.32885 1.000 16.41606 642 THR D O 1
ATOM 12254 N N . SER D 1 195 ? 2.53959 54.34881 41.54073 1.000 10.77976 643 SER D N 1
ATOM 12255 C CA . SER D 1 195 ? 3.14679 55.38359 40.71788 1.000 12.76094 643 SER D CA 1
ATOM 12256 C C . SER D 1 195 ? 2.55382 56.72512 41.12885 1.000 11.47352 643 SER D C 1
ATOM 12257 O O . SER D 1 195 ? 1.50300 56.79555 41.76494 1.000 13.65800 643 SER D O 1
ATOM 12265 N N . ALA D 1 196 ? 3.24312 57.79156 40.75556 1.000 11.35373 644 ALA D N 1
ATOM 12266 C CA . ALA D 1 196 ? 2.81955 59.12429 41.15390 1.000 10.05965 644 ALA D CA 1
ATOM 12267 C C . ALA D 1 196 ? 1.63285 59.59995 40.32634 1.000 8.44297 644 ALA D C 1
ATOM 12268 O O . ALA D 1 196 ? 1.37354 59.11419 39.22371 1.000 14.43280 644 ALA D O 1
ATOM 12275 N N . LEU D 1 197 ? 0.89371 60.56352 40.88471 1.000 6.80588 645 LEU D N 1
ATOM 12276 C CA . LEU D 1 197 ? -0.18705 61.25551 40.18272 1.000 6.84636 645 LEU D CA 1
ATOM 12277 C C . LEU D 1 197 ? 0.32043 62.57183 39.58340 1.000 7.79183 645 LEU D C 1
ATOM 12278 O O . LEU D 1 197 ? 0.77146 63.46071 40.32031 1.000 9.00567 645 LEU D O 1
ATOM 12294 N N . ASN D 1 198 ? 0.20063 62.71897 38.26013 1.000 7.19788 646 ASN D N 1
ATOM 12295 C CA . ASN D 1 198 ? 0.62451 63.94456 37.58831 1.000 6.93629 646 ASN D CA 1
ATOM 12296 C C . ASN D 1 198 ? -0.45621 65.01845 37.67353 1.000 8.49842 646 ASN D C 1
ATOM 12297 O O . ASN D 1 198 ? -1.63723 64.75867 37.40241 1.000 9.13051 646 ASN D O 1
ATOM 12308 N N . ALA D 1 199 ? -0.03669 66.24222 38.00838 1.000 7.54931 647 ALA D N 1
ATOM 12309 C CA . ALA D 1 199 ? -0.89810 67.40241 37.86276 1.000 8.93255 647 ALA D CA 1
ATOM 12310 C C . ALA D 1 199 ? -1.03291 67.76793 36.38707 1.000 7.59865 647 ALA D C 1
ATOM 12311 O O . ALA D 1 199 ? -0.23618 67.34071 35.53745 1.000 8.95389 647 ALA D O 1
ATOM 12318 N N . ASN D 1 200 ? -2.06430 68.55543 36.08229 1.000 7.65300 648 ASN D N 1
ATOM 12319 C CA . ASN D 1 200 ? -2.16286 69.18098 34.77204 1.000 10.74717 648 ASN D CA 1
ATOM 12320 C C . ASN D 1 200 ? -0.89917 69.99828 34.51653 1.000 10.31793 648 ASN D C 1
ATOM 12321 O O . ASN D 1 200 ? -0.31751 70.57812 35.43660 1.000 10.67213 648 ASN D O 1
ATOM 12332 N N . ALA D 1 201 ? -0.46707 70.02224 33.26234 1.000 9.98411 649 ALA D N 1
ATOM 12333 C CA . ALA D 1 201 ? 0.66168 70.87040 32.89007 1.000 9.62283 649 ALA D CA 1
ATOM 12334 C C . ALA D 1 201 ? 0.34257 72.32800 33.19134 1.000 9.44847 649 ALA D C 1
ATOM 12335 O O . ALA D 1 201 ? -0.80773 72.77623 33.09771 1.000 11.56441 649 ALA D O 1
ATOM 12342 N N . VAL D 1 202 ? 1.37663 73.06156 33.59495 1.000 7.72766 650 VAL D N 1
ATOM 12343 C CA . VAL D 1 202 ? 1.33259 74.51381 33.73529 1.000 9.88740 650 VAL D CA 1
ATOM 12344 C C . VAL D 1 202 ? 2.34733 75.11753 32.76992 1.000 9.45098 650 VAL D C 1
ATOM 12345 O O . VAL D 1 202 ? 3.23297 74.43767 32.24931 1.000 10.22729 650 VAL D O 1
ATOM 12358 N N . ILE D 1 203 ? 2.22418 76.42212 32.54924 1.000 10.71643 651 ILE D N 1
ATOM 12359 C CA . ILE D 1 203 ? 3.05518 77.12944 31.58494 1.000 12.61707 651 ILE D CA 1
ATOM 12360 C C . ILE D 1 203 ? 3.73191 78.31331 32.26602 1.000 11.39828 651 ILE D C 1
ATOM 12361 O O . ILE D 1 203 ? 3.08221 79.07791 32.98685 1.000 12.07063 651 ILE D O 1
ATOM 12377 N N . PHE D 1 204 ? 5.02920 78.45124 32.05014 1.000 9.78181 652 PHE D N 1
ATOM 12378 C CA . PHE D 1 204 ? 5.76217 79.65129 32.42942 1.000 10.76600 652 PHE D CA 1
ATOM 12379 C C . PHE D 1 204 ? 5.95861 80.48748 31.17529 1.000 12.14103 652 PHE D C 1
ATOM 12380 O O . PHE D 1 204 ? 6.32063 79.94984 30.11746 1.000 11.79603 652 PHE D O 1
ATOM 12397 N N . VAL D 1 205 ? 5.69814 81.78960 31.28573 1.000 14.94576 653 VAL D N 1
ATOM 12398 C CA . VAL D 1 205 ? 5.64789 82.68002 30.12897 1.000 18.06769 653 VAL D CA 1
ATOM 12399 C C . VAL D 1 205 ? 6.72859 83.73979 30.28813 1.000 18.80368 653 VAL D C 1
ATOM 12400 O O . VAL D 1 205 ? 6.83417 84.37300 31.34354 1.000 18.07478 653 VAL D O 1
ATOM 12413 N N . ASP D 1 206 ? 7.51235 83.93608 29.23210 1.000 19.19838 654 ASP D N 1
ATOM 12414 C CA . ASP D 1 206 ? 8.54750 84.97316 29.20367 1.000 28.05491 654 ASP D CA 1
ATOM 12415 C C . ASP D 1 206 ? 7.96818 86.26417 28.63752 1.000 38.36244 654 ASP D C 1
ATOM 12416 O O . ASP D 1 206 ? 8.21570 86.64379 27.49246 1.000 42.22842 654 ASP D O 1
ATOM 12425 N N . GLN D 1 207 ? 7.18637 86.95163 29.46274 1.000 43.83123 655 GLN D N 1
ATOM 12426 C CA . GLN D 1 207 ? 6.60166 88.22838 29.06036 1.000 52.93852 655 GLN D CA 1
ATOM 12427 C C . GLN D 1 207 ? 6.51147 89.18044 30.24728 1.000 54.38625 655 GLN D C 1
ATOM 12428 O O . GLN D 1 207 ? 7.16754 90.22358 30.28098 1.000 55.22595 655 GLN D O 1
ATOM 12443 N N . ILE E 1 5 ? -40.63473 31.16732 44.56087 1.000 33.72303 453 ILE E N 1
ATOM 12444 C CA . ILE E 1 5 ? -41.59454 30.74664 43.54827 1.000 32.67522 453 ILE E CA 1
ATOM 12445 C C . ILE E 1 5 ? -41.08258 31.02734 42.13527 1.000 28.95411 453 ILE E C 1
ATOM 12446 O O . ILE E 1 5 ? -41.21560 30.19667 41.23797 1.000 27.43771 453 ILE E O 1
ATOM 12461 N N . LEU E 1 6 ? -40.49036 32.19791 41.93079 1.000 27.47777 454 LEU E N 1
ATOM 12462 C CA . LEU E 1 6 ? -40.08089 32.58417 40.58418 1.000 24.66817 454 LEU E CA 1
ATOM 12463 C C . LEU E 1 6 ? -39.02189 33.66170 40.69290 1.000 26.00198 454 LEU E C 1
ATOM 12464 O O . LEU E 1 6 ? -39.26658 34.70055 41.31789 1.000 26.39105 454 LEU E O 1
ATOM 12480 N N . SER E 1 7 ? -37.86030 33.41361 40.08935 1.000 23.78980 455 SER E N 1
ATOM 12481 C CA . SER E 1 7 ? -36.77473 34.38367 40.06154 1.000 22.57275 455 SER E CA 1
ATOM 12482 C C . SER E 1 7 ? -36.15898 34.43404 38.67277 1.000 21.19323 455 SER E C 1
ATOM 12483 O O . SER E 1 7 ? -36.06852 33.42125 37.96722 1.000 20.25333 455 SER E O 1
ATOM 12491 N N . LEU E 1 8 ? -35.68583 35.62553 38.31033 1.000 17.32511 456 LEU E N 1
ATOM 12492 C CA . LEU E 1 8 ? -34.97866 35.85903 37.06334 1.000 17.22337 456 LEU E CA 1
ATOM 12493 C C . LEU E 1 8 ? -33.70045 36.61395 37.38153 1.000 17.05761 456 LEU E C 1
ATOM 12494 O O . LEU E 1 8 ? -33.73539 37.61788 38.09914 1.000 18.50558 456 LEU E O 1
ATOM 12510 N N . ASN E 1 9 ? -32.58834 36.12613 36.85134 1.000 17.03675 457 ASN E N 1
ATOM 12511 C CA . ASN E 1 9 ? -31.28580 36.76376 37.00203 1.000 17.13789 457 ASN E CA 1
ATOM 12512 C C . ASN E 1 9 ? -30.65376 36.88469 35.63034 1.000 17.10706 457 ASN E C 1
ATOM 12513 O O . ASN E 1 9 ? -30.73703 35.96452 34.81295 1.000 16.59997 457 ASN E O 1
ATOM 12524 N N . ILE E 1 10 ? -30.04976 38.04183 35.37293 1.000 15.06797 458 ILE E N 1
ATOM 12525 C CA . ILE E 1 10 ? -29.31171 38.29428 34.13521 1.000 13.87517 458 ILE E CA 1
ATOM 12526 C C . ILE E 1 10 ? -27.86161 38.48945 34.55456 1.000 15.19263 458 ILE E C 1
ATOM 12527 O O . ILE E 1 10 ? -27.47591 39.60276 34.93834 1.000 16.95140 458 ILE E O 1
ATOM 12543 N N . PRO E 1 11 ? -27.02964 37.44550 34.52019 1.000 17.73590 459 PRO E N 1
ATOM 12544 C CA . PRO E 1 11 ? -25.72100 37.54235 35.17975 1.000 18.78847 459 PRO E CA 1
ATOM 12545 C C . PRO E 1 11 ? -24.75784 38.50533 34.51759 1.000 18.65913 459 PRO E C 1
ATOM 12546 O O . PRO E 1 11 ? -23.87250 39.02444 35.20509 1.000 20.40406 459 PRO E O 1
ATOM 12557 N N . HIS E 1 12 ? -24.88715 38.75127 33.21497 1.000 15.62286 460 HIS E N 1
ATOM 12558 C CA . HIS E 1 12 ? -23.89550 39.52006 32.48218 1.000 18.39436 460 HIS E CA 1
ATOM 12559 C C . HIS E 1 12 ? -24.57210 40.56997 31.61810 1.000 16.24113 460 HIS E C 1
ATOM 12560 O O . HIS E 1 12 ? -25.51786 40.26629 30.88055 1.000 16.93167 460 HIS E O 1
ATOM 12574 N N . ASP E 1 13 ? -24.07881 41.79963 31.70260 1.000 13.66520 461 ASP E N 1
ATOM 12575 C CA . ASP E 1 13 ? -24.45498 42.82058 30.73875 1.000 14.30312 461 ASP E CA 1
ATOM 12576 C C . ASP E 1 13 ? -23.68722 42.58934 29.44193 1.000 14.30230 461 ASP E C 1
ATOM 12577 O O . ASP E 1 13 ? -22.75005 41.78598 29.37709 1.000 17.58866 461 ASP E O 1
ATOM 12586 N N . ILE E 1 14 ? -24.09128 43.29779 28.39049 1.000 11.49502 462 ILE E N 1
ATOM 12587 C CA . ILE E 1 14 ? -23.56570 43.08163 27.04789 1.000 10.71552 462 ILE E CA 1
ATOM 12588 C C . ILE E 1 14 ? -22.76130 44.29743 26.61448 1.000 10.55389 462 ILE E C 1
ATOM 12589 O O . ILE E 1 14 ? -23.22018 45.43376 26.74115 1.000 10.62419 462 ILE E O 1
ATOM 12605 N N . ASN E 1 15 ? -21.56278 44.04247 26.11032 1.000 10.44256 463 ASN E N 1
ATOM 12606 C CA . ASN E 1 15 ? -20.72322 45.03576 25.44733 1.000 10.08291 463 ASN E CA 1
ATOM 12607 C C . ASN E 1 15 ? -20.35010 44.42685 24.10670 1.000 10.16118 463 ASN E C 1
ATOM 12608 O O . ASN E 1 15 ? -19.71450 43.36835 24.06778 1.000 13.93363 463 ASN E O 1
ATOM 12619 N N . GLY E 1 16 ? -20.77456 45.05689 23.02032 1.000 9.73526 464 GLY E N 1
ATOM 12620 C CA . GLY E 1 16 ? -20.58236 44.46461 21.71496 1.000 9.84640 464 GLY E CA 1
ATOM 12621 C C . GLY E 1 16 ? -20.48323 45.49827 20.61311 1.000 9.83855 464 GLY E C 1
ATOM 12622 O O . GLY E 1 16 ? -20.85655 46.66137 20.76742 1.000 10.73458 464 GLY E O 1
ATOM 12626 N N . THR E 1 17 ? -20.03417 45.01128 19.46416 1.000 12.20681 465 THR E N 1
ATOM 12627 C CA . THR E 1 17 ? -19.85598 45.85975 18.30140 1.000 11.70711 465 THR E CA 1
ATOM 12628 C C . THR E 1 17 ? -21.20365 46.22115 17.68100 1.000 11.77151 465 THR E C 1
ATOM 12629 O O . THR E 1 17 ? -22.13517 45.41082 17.64682 1.000 13.62067 465 THR E O 1
ATOM 12640 N N . GLU E 1 18 ? -21.28801 47.44390 17.16883 1.000 13.02738 466 GLU E N 1
ATOM 12641 C CA . GLU E 1 18 ? -22.49748 47.92497 16.50899 1.000 12.22545 466 GLU E CA 1
ATOM 12642 C C . GLU E 1 18 ? -22.96913 46.94322 15.44344 1.000 13.49382 466 GLU E C 1
ATOM 12643 O O . GLU E 1 18 ? -22.16746 46.35545 14.71024 1.000 15.12525 466 GLU E O 1
ATOM 12655 N N . ARG E 1 19 ? -24.28718 46.75559 15.37855 1.000 14.99453 467 ARG E N 1
ATOM 12656 C CA . ARG E 1 19 ? -24.98399 45.92427 14.39974 1.000 16.90552 467 ARG E CA 1
ATOM 12657 C C . ARG E 1 19 ? -24.82792 44.42145 14.63473 1.000 15.54798 467 ARG E C 1
ATOM 12658 O O . ARG E 1 19 ? -25.38542 43.62751 13.86414 1.000 16.53916 467 ARG E O 1
ATOM 12679 N N . SER E 1 20 ? -24.10055 43.99810 15.66154 1.000 13.17956 468 SER E N 1
ATOM 12680 C CA . SER E 1 20 ? -23.92970 42.58013 15.91488 1.000 11.78253 468 SER E CA 1
ATOM 12681 C C . SER E 1 20 ? -25.16621 41.98594 16.59204 1.000 12.57025 468 SER E C 1
ATOM 12682 O O . SER E 1 20 ? -26.01852 42.69124 17.15038 1.000 12.16450 468 SER E O 1
ATOM 12690 N N . THR E 1 21 ? -25.25326 40.66639 16.52728 1.000 12.77199 469 THR E N 1
ATOM 12691 C CA . THR E 1 21 ? -26.26992 39.90947 17.24276 1.000 14.51466 469 THR E CA 1
ATOM 12692 C C . THR E 1 21 ? -25.60243 39.31187 18.46827 1.000 16.59483 469 THR E C 1
ATOM 12693 O O . THR E 1 21 ? -24.56475 38.65043 18.35603 1.000 20.55631 469 THR E O 1
ATOM 12704 N N . GLN E 1 22 ? -26.18372 39.56538 19.63537 1.000 13.45957 470 GLN E N 1
ATOM 12705 C CA . GLN E 1 22 ? -25.59479 39.17189 20.90518 1.000 12.58861 470 GLN E CA 1
ATOM 12706 C C . GLN E 1 22 ? -26.58715 38.30351 21.65515 1.000 13.14629 470 GLN E C 1
ATOM 12707 O O . GLN E 1 22 ? -27.67794 38.75944 22.00300 1.000 13.79122 470 GLN E O 1
ATOM 12721 N N . LYS E 1 23 ? -26.21655 37.04608 21.89423 1.000 15.14915 471 LYS E N 1
ATOM 12722 C CA . LYS E 1 23 ? -27.08334 36.15430 22.64775 1.000 17.65472 471 LYS E CA 1
ATOM 12723 C C . LYS E 1 23 ? -27.13823 36.60546 24.10066 1.000 14.13464 471 LYS E C 1
ATOM 12724 O O . LYS E 1 23 ? -26.14038 37.06155 24.66647 1.000 16.90609 471 LYS E O 1
ATOM 12743 N N . ILE E 1 24 ? -28.32209 36.50057 24.69634 1.000 13.71462 472 ILE E N 1
ATOM 12744 C CA . ILE E 1 24 ? -28.56183 36.93130 26.06391 1.000 13.22249 472 ILE E CA 1
ATOM 12745 C C . ILE E 1 24 ? -28.65788 35.70334 26.94789 1.000 16.71119 472 ILE E C 1
ATOM 12746 O O . ILE E 1 24 ? -29.42213 34.78281 26.65349 1.000 16.81908 472 ILE E O 1
ATOM 12762 N N . GLN E 1 25 ? -27.90511 35.70449 28.04136 1.000 17.45181 473 GLN E N 1
ATOM 12763 C CA . GLN E 1 25 ? -27.94772 34.62423 29.01539 1.000 20.60842 473 GLN E CA 1
ATOM 12764 C C . GLN E 1 25 ? -28.90698 35.00451 30.13788 1.000 19.24123 473 GLN E C 1
ATOM 12765 O O . GLN E 1 25 ? -28.69996 36.01375 30.82084 1.000 20.56608 473 GLN E O 1
ATOM 12779 N N . LEU E 1 26 ? -29.95782 34.21275 30.30166 1.000 17.12558 474 LEU E N 1
ATOM 12780 C CA . LEU E 1 26 ? -30.91582 34.35154 31.38601 1.000 19.29641 474 LEU E CA 1
ATOM 12781 C C . LEU E 1 26 ? -30.79025 33.11874 32.27407 1.000 22.16177 474 LEU E C 1
ATOM 12782 O O . LEU E 1 26 ? -30.53675 32.01665 31.77811 1.000 24.71746 474 LEU E O 1
ATOM 12798 N N . ILE E 1 27 ? -30.94747 33.30904 33.58032 1.000 20.42041 475 ILE E N 1
ATOM 12799 C CA . ILE E 1 27 ? -31.01896 32.21113 34.53872 1.000 18.91055 475 ILE E CA 1
ATOM 12800 C C . ILE E 1 27 ? -32.40123 32.28446 35.16687 1.000 20.43496 475 ILE E C 1
ATOM 12801 O O . ILE E 1 27 ? -32.69601 33.20615 35.94154 1.000 19.21106 475 ILE E O 1
ATOM 12817 N N . VAL E 1 28 ? -33.25393 31.31881 34.83217 1.000 22.25305 476 VAL E N 1
ATOM 12818 C CA . VAL E 1 28 ? -34.62445 31.27040 35.30977 1.000 23.21700 476 VAL E CA 1
ATOM 12819 C C . VAL E 1 28 ? -34.79490 30.02302 36.15649 1.000 24.09581 476 VAL E C 1
ATOM 12820 O O . VAL E 1 28 ? -34.41674 28.92711 35.73440 1.000 27.14774 476 VAL E O 1
ATOM 12833 N N . LYS E 1 29 ? -35.36748 30.19796 37.34048 1.000 20.17371 477 LYS E N 1
ATOM 12834 C CA . LYS E 1 29 ? -35.76303 29.08358 38.19592 1.000 21.86674 477 LYS E CA 1
ATOM 12835 C C . LYS E 1 29 ? -37.22327 29.28325 38.56618 1.000 23.51031 477 LYS E C 1
ATOM 12836 O O . LYS E 1 29 ? -37.57998 30.30129 39.16724 1.000 25.63491 477 LYS E O 1
ATOM 12855 N N . SER E 1 30 ? -38.06340 28.30884 38.21888 1.000 24.63987 478 SER E N 1
ATOM 12856 C CA . SER E 1 30 ? -39.51088 28.45105 38.31395 1.000 25.40158 478 SER E CA 1
ATOM 12857 C C . SER E 1 30 ? -40.08991 27.20407 38.96534 1.000 28.33137 478 SER E C 1
ATOM 12858 O O . SER E 1 30 ? -39.98633 26.10723 38.41012 1.000 24.77079 478 SER E O 1
ATOM 12866 N N . LYS E 1 31 ? -40.71769 27.38186 40.12424 1.000 17.73147 479 LYS E N 1
ATOM 12867 C CA . LYS E 1 31 ? -41.37593 26.25352 40.78121 1.000 23.88191 479 LYS E CA 1
ATOM 12868 C C . LYS E 1 31 ? -42.48639 25.68179 39.90735 1.000 26.44611 479 LYS E C 1
ATOM 12869 O O . LYS E 1 31 ? -42.64279 24.46071 39.80755 1.000 28.67652 479 LYS E O 1
ATOM 12888 N N . TYR E 1 32 ? -43.25881 26.54544 39.25388 1.000 23.74626 480 TYR E N 1
ATOM 12889 C CA . TYR E 1 32 ? -44.43635 26.11525 38.51014 1.000 26.08548 480 TYR E CA 1
ATOM 12890 C C . TYR E 1 32 ? -44.17620 25.96242 37.01608 1.000 27.19261 480 TYR E C 1
ATOM 12891 O O . TYR E 1 32 ? -45.06551 25.50338 36.29317 1.000 31.31291 480 TYR E O 1
ATOM 12909 N N . GLY E 1 33 ? -42.98725 26.32929 36.53959 1.000 23.32119 481 GLY E N 1
ATOM 12910 C CA . GLY E 1 33 ? -42.64297 26.17553 35.14217 1.000 21.41098 481 GLY E CA 1
ATOM 12911 C C . GLY E 1 33 ? -42.66165 27.49093 34.38992 1.000 18.85434 481 GLY E C 1
ATOM 12912 O O . GLY E 1 33 ? -43.64552 28.23215 34.45800 1.000 17.36526 481 GLY E O 1
ATOM 12916 N N . LEU E 1 34 ? -41.58308 27.78914 33.66841 1.000 17.54182 482 LEU E N 1
ATOM 12917 C CA . LEU E 1 34 ? -41.50663 29.04039 32.92310 1.000 14.45961 482 LEU E CA 1
ATOM 12918 C C . LEU E 1 34 ? -42.48114 29.02177 31.75716 1.000 14.30185 482 LEU E C 1
ATOM 12919 O O . LEU E 1 34 ? -42.52014 28.07229 30.97328 1.000 19.56856 482 LEU E O 1
ATOM 12935 N N . ASP E 1 35 ? -43.24930 30.09933 31.62267 1.000 11.90737 483 ASP E N 1
ATOM 12936 C CA . ASP E 1 35 ? -44.12211 30.28577 30.47532 1.000 10.80130 483 ASP E CA 1
ATOM 12937 C C . ASP E 1 35 ? -43.48326 31.18355 29.41967 1.000 10.15038 483 ASP E C 1
ATOM 12938 O O . ASP E 1 35 ? -43.50374 30.85510 28.22688 1.000 12.60091 483 ASP E O 1
ATOM 12947 N N . ARG E 1 36 ? -42.91245 32.30953 29.82375 1.000 11.12529 484 ARG E N 1
ATOM 12948 C CA . ARG E 1 36 ? -42.42224 33.26878 28.84265 1.000 10.35204 484 ARG E CA 1
ATOM 12949 C C . ARG E 1 36 ? -41.59483 34.34428 29.53185 1.000 8.00888 484 ARG E C 1
ATOM 12950 O O . ARG E 1 36 ? -41.63503 34.51735 30.75710 1.000 8.44111 484 ARG E O 1
ATOM 12971 N N . ILE E 1 37 ? -40.86248 35.08858 28.71163 1.000 8.10171 485 ILE E N 1
ATOM 12972 C CA . ILE E 1 37 ? -40.18402 36.31530 29.10283 1.000 8.73773 485 ILE E CA 1
ATOM 12973 C C . ILE E 1 37 ? -40.80649 37.44199 28.29691 1.000 6.98180 485 ILE E C 1
ATOM 12974 O O . ILE E 1 37 ? -40.99400 37.31002 27.07350 1.000 10.03538 485 ILE E O 1
ATOM 12990 N N A VAL E 1 38 ? -41.09934 38.55545 28.96343 0.675 6.58074 486 VAL E N 1
ATOM 12991 N N B VAL E 1 38 ? -41.15633 38.53752 28.96340 0.325 6.76657 486 VAL E N 1
ATOM 12992 C CA A VAL E 1 38 ? -41.66156 39.74946 28.33937 0.675 7.46249 486 VAL E CA 1
ATOM 12993 C CA B VAL E 1 38 ? -41.64987 39.73651 28.29566 0.325 7.44747 486 VAL E CA 1
ATOM 12994 C C A VAL E 1 38 ? -40.64774 40.87838 28.46478 0.675 7.17953 486 VAL E C 1
ATOM 12995 C C B VAL E 1 38 ? -40.60571 40.83261 28.44115 0.325 7.29142 486 VAL E C 1
ATOM 12996 O O A VAL E 1 38 ? -40.15382 41.15688 29.56665 0.675 8.29457 486 VAL E O 1
ATOM 12997 O O B VAL E 1 38 ? -40.04511 41.03553 29.52740 0.325 7.94246 486 VAL E O 1
ATOM 13022 N N . TRP E 1 39 ? -40.34907 41.53961 27.34943 1.000 6.25749 487 TRP E N 1
ATOM 13023 C CA . TRP E 1 39 ? -39.29284 42.53515 27.28527 1.000 6.23915 487 TRP E CA 1
ATOM 13024 C C . TRP E 1 39 ? -39.82397 43.92982 26.98660 1.000 6.28060 487 TRP E C 1
ATOM 13025 O O . TRP E 1 39 ? -40.73455 44.10139 26.16814 1.000 8.01191 487 TRP E O 1
ATOM 13047 N N . ASP E 1 40 ? -39.21760 44.92776 27.61827 1.000 6.37681 488 ASP E N 1
ATOM 13048 C CA . ASP E 1 40 ? -39.30001 46.32026 27.19563 1.000 8.29240 488 ASP E CA 1
ATOM 13049 C C . ASP E 1 40 ? -37.92353 46.65145 26.62940 1.000 8.80797 488 ASP E C 1
ATOM 13050 O O . ASP E 1 40 ? -36.97391 46.88347 27.38469 1.000 10.13805 488 ASP E O 1
ATOM 13059 N N . ASP E 1 41 ? -37.82214 46.63920 25.30185 1.000 9.67346 489 ASP E N 1
ATOM 13060 C CA . ASP E 1 41 ? -36.59822 46.96720 24.59291 1.000 8.64802 489 ASP E CA 1
ATOM 13061 C C . ASP E 1 41 ? -36.68499 48.31708 23.89560 1.000 10.36444 489 ASP E C 1
ATOM 13062 O O . ASP E 1 41 ? -35.96044 48.56049 22.92516 1.000 9.68301 489 ASP E O 1
ATOM 13071 N N A SER E 1 42 ? -37.55313 49.20739 24.39794 0.574 8.71021 490 SER E N 1
ATOM 13072 N N B SER E 1 42 ? -37.56192 49.20496 24.37653 0.426 8.89911 490 SER E N 1
ATOM 13073 C CA A SER E 1 42 ? -37.77835 50.49557 23.74087 0.574 10.17855 490 SER E CA 1
ATOM 13074 C CA B SER E 1 42 ? -37.75556 50.48763 23.70565 0.426 10.17836 490 SER E CA 1
ATOM 13075 C C A SER E 1 42 ? -36.49177 51.30083 23.58574 0.574 10.97786 490 SER E C 1
ATOM 13076 C C B SER E 1 42 ? -36.43879 51.23216 23.52586 0.426 10.91563 490 SER E C 1
ATOM 13077 O O A SER E 1 42 ? -36.35339 52.06072 22.62240 0.574 11.49825 490 SER E O 1
ATOM 13078 O O B SER E 1 42 ? -36.21786 51.87221 22.49285 0.426 11.57332 490 SER E O 1
ATOM 13093 N N . ALA E 1 43 ? -35.54839 51.16170 24.51828 1.000 11.34964 491 ALA E N 1
ATOM 13094 C CA . ALA E 1 43 ? -34.29510 51.90805 24.41460 1.000 10.16544 491 ALA E CA 1
ATOM 13095 C C . ALA E 1 43 ? -33.48266 51.47439 23.19268 1.000 9.76275 491 ALA E C 1
ATOM 13096 O O . ALA E 1 43 ? -32.91501 52.31633 22.48391 1.000 11.59311 491 ALA E O 1
ATOM 13104 N N . LEU E 1 44 ? -33.39032 50.16867 22.94248 1.000 9.88975 492 LEU E N 1
ATOM 13105 C CA . LEU E 1 44 ? -32.71262 49.70610 21.73910 1.000 8.59430 492 LEU E CA 1
ATOM 13106 C C . LEU E 1 44 ? -33.44461 50.18134 20.49708 1.000 9.69588 492 LEU E C 1
ATOM 13107 O O . LEU E 1 44 ? -32.81819 50.55971 19.50259 1.000 10.71630 492 LEU E O 1
ATOM 13123 N N . ARG E 1 45 ? -34.78281 50.17715 20.54076 1.000 9.29438 493 ARG E N 1
ATOM 13124 C CA . ARG E 1 45 ? -35.56236 50.55483 19.36794 1.000 8.38934 493 ARG E CA 1
ATOM 13125 C C . ARG E 1 45 ? -35.40361 52.03264 19.03213 1.000 11.35731 493 ARG E C 1
ATOM 13126 O O . ARG E 1 45 ? -35.57827 52.41151 17.87715 1.000 10.57483 493 ARG E O 1
ATOM 13147 N N . SER E 1 46 ? -35.06341 52.86590 20.02082 1.000 9.64619 494 SER E N 1
ATOM 13148 C CA . SER E 1 46 ? -34.82760 54.28368 19.74613 1.000 10.38506 494 SER E CA 1
ATOM 13149 C C . SER E 1 46 ? -33.71006 54.47590 18.73168 1.000 11.42438 494 SER E C 1
ATOM 13150 O O . SER E 1 46 ? -33.66653 55.51945 18.06326 1.000 13.06232 494 SER E O 1
ATOM 13158 N N . GLN E 1 47 ? -32.80686 53.50740 18.59440 1.000 11.47676 495 GLN E N 1
ATOM 13159 C CA . GLN E 1 47 ? -31.73469 53.56355 17.60972 1.000 13.28094 495 GLN E CA 1
ATOM 13160 C C . GLN E 1 47 ? -31.78327 52.43105 16.59509 1.000 14.90360 495 GLN E C 1
ATOM 13161 O O . GLN E 1 47 ? -30.78555 52.16038 15.92174 1.000 17.40129 495 GLN E O 1
ATOM 13175 N N . GLY E 1 48 ? -32.92501 51.75612 16.45626 1.000 13.61743 496 GLY E N 1
ATOM 13176 C CA . GLY E 1 48 ? -33.09154 50.75735 15.42213 1.000 14.32474 496 GLY E CA 1
ATOM 13177 C C . GLY E 1 48 ? -32.66101 49.35103 15.78709 1.000 13.77458 496 GLY E C 1
ATOM 13178 O O . GLY E 1 48 ? -32.65135 48.48162 14.90970 1.000 16.28381 496 GLY E O 1
ATOM 13182 N N . GLY E 1 49 ? -32.30529 49.09933 17.04600 1.000 12.44292 497 GLY E N 1
ATOM 13183 C CA . GLY E 1 49 ? -32.02702 47.76205 17.51262 1.000 10.80692 497 GLY E CA 1
ATOM 13184 C C . GLY E 1 49 ? -33.26671 47.13051 18.12653 1.000 9.44209 497 GLY E C 1
ATOM 13185 O O . GLY E 1 49 ? -34.34802 47.71759 18.12592 1.000 10.79303 497 GLY E O 1
ATOM 13189 N N . GLN E 1 50 ? -33.09755 45.91857 18.65086 1.000 9.04764 498 GLN E N 1
ATOM 13190 C CA . GLN E 1 50 ? -34.22758 45.21497 19.23853 1.000 8.74510 498 GLN E CA 1
ATOM 13191 C C . GLN E 1 50 ? -33.75783 43.98259 19.99101 1.000 9.73651 498 GLN E C 1
ATOM 13192 O O . GLN E 1 50 ? -32.65807 43.46793 19.77220 1.000 10.70967 498 GLN E O 1
ATOM 13206 N N . ILE E 1 51 ? -34.62583 43.49066 20.85488 1.000 8.03044 499 ILE E N 1
ATOM 13207 C CA . ILE E 1 51 ? -34.51506 42.15495 21.42200 1.000 7.92995 499 ILE E CA 1
ATOM 13208 C C . ILE E 1 51 ? -35.50497 41.27110 20.67219 1.000 7.56759 499 ILE E C 1
ATOM 13209 O O . ILE E 1 51 ? -36.63786 41.68411 20.40559 1.000 9.63358 499 ILE E O 1
ATOM 13225 N N . GLN E 1 52 ? -35.08863 40.04358 20.35589 1.000 8.28885 500 GLN E N 1
ATOM 13226 C CA . GLN E 1 52 ? -35.96546 39.11076 19.66368 1.000 8.49581 500 GLN E CA 1
ATOM 13227 C C . GLN E 1 52 ? -35.62791 37.69412 20.10292 1.000 10.63097 500 GLN E C 1
ATOM 13228 O O . GLN E 1 52 ? -34.52650 37.40816 20.58523 1.000 11.16356 500 GLN E O 1
ATOM 13242 N N A HIS E 1 53 ? -36.58267 36.79282 19.91371 0.533 10.59048 501 HIS E N 1
ATOM 13243 N N B HIS E 1 53 ? -36.60555 36.81322 19.94395 0.467 10.67886 501 HIS E N 1
ATOM 13244 C CA A HIS E 1 53 ? -36.35009 35.39010 20.23867 0.533 12.18914 501 HIS E CA 1
ATOM 13245 C CA B HIS E 1 53 ? -36.35032 35.39587 20.12577 0.467 12.27754 501 HIS E CA 1
ATOM 13246 C C A HIS E 1 53 ? -35.41810 34.76935 19.20403 0.533 13.98767 501 HIS E C 1
ATOM 13247 C C B HIS E 1 53 ? -35.20495 34.97121 19.21949 0.467 13.39533 501 HIS E C 1
ATOM 13248 O O A HIS E 1 53 ? -35.57533 34.98292 18.00108 0.533 15.05476 501 HIS E O 1
ATOM 13249 O O B HIS E 1 53 ? -35.00307 35.51642 18.13069 0.467 14.10584 501 HIS E O 1
ATOM 13276 N N . SER E 1 54 ? -34.44138 33.98911 19.68359 1.000 20.95726 502 SER E N 1
ATOM 13277 C CA . SER E 1 54 ? -33.42194 33.40415 18.82488 1.000 24.75140 502 SER E CA 1
ATOM 13278 C C . SER E 1 54 ? -33.98051 32.34644 17.87992 1.000 26.22186 502 SER E C 1
ATOM 13279 O O . SER E 1 54 ? -33.27399 31.93623 16.95238 1.000 27.63457 502 SER E O 1
ATOM 13288 N N . GLY E 1 55 ? -35.21838 31.90046 18.08897 1.000 26.15413 503 GLY E N 1
ATOM 13289 C CA . GLY E 1 55 ? -35.83702 30.90884 17.23590 1.000 29.16668 503 GLY E CA 1
ATOM 13290 C C . GLY E 1 55 ? -35.69231 29.47269 17.68894 1.000 30.97071 503 GLY E C 1
ATOM 13291 O O . GLY E 1 55 ? -36.18274 28.56879 16.99417 1.000 33.41825 503 GLY E O 1
ATOM 13295 N N . SER E 1 56 ? -35.04973 29.22461 18.82638 1.000 29.86061 504 SER E N 1
ATOM 13296 C CA . SER E 1 56 ? -34.88978 27.86416 19.32216 1.000 34.60210 504 SER E CA 1
ATOM 13297 C C . SER E 1 56 ? -36.18500 27.39323 19.98547 1.000 37.86532 504 SER E C 1
ATOM 13298 O O . SER E 1 56 ? -37.21609 28.07045 19.95173 1.000 33.16355 504 SER E O 1
ATOM 13306 N N . GLN E 1 57 ? -36.14003 26.20850 20.60128 1.000 46.80026 505 GLN E N 1
ATOM 13307 C CA . GLN E 1 57 ? -37.28884 25.64795 21.29882 1.000 54.54383 505 GLN E CA 1
ATOM 13308 C C . GLN E 1 57 ? -37.40859 26.13849 22.73617 1.000 45.77727 505 GLN E C 1
ATOM 13309 O O . GLN E 1 57 ? -38.41265 25.84360 23.39455 1.000 47.60425 505 GLN E O 1
ATOM 13323 N N . SER E 1 58 ? -36.41632 26.87115 23.23497 1.000 35.41472 506 SER E N 1
ATOM 13324 C CA . SER E 1 58 ? -36.40458 27.32932 24.61550 1.000 30.55373 506 SER E CA 1
ATOM 13325 C C . SER E 1 58 ? -37.08584 28.68262 24.73625 1.000 29.71346 506 SER E C 1
ATOM 13326 O O . SER E 1 58 ? -36.72429 29.63427 24.03576 1.000 29.81184 506 SER E O 1
ATOM 13334 N N . ALA E 1 59 ? -38.05400 28.77174 25.65033 1.000 29.01410 507 ALA E N 1
ATOM 13335 C CA . ALA E 1 59 ? -38.77878 30.01355 25.87938 1.000 25.94827 507 ALA E CA 1
ATOM 13336 C C . ALA E 1 59 ? -37.90651 31.10500 26.48993 1.000 22.27396 507 ALA E C 1
ATOM 13337 O O . ALA E 1 59 ? -38.37412 32.24076 26.63508 1.000 20.65790 507 ALA E O 1
ATOM 13344 N N . GLN E 1 60 ? -36.66088 30.79871 26.84916 1.000 21.00939 508 GLN E N 1
ATOM 13345 C CA . GLN E 1 60 ? -35.78346 31.79849 27.44190 1.000 22.25701 508 GLN E CA 1
ATOM 13346 C C . GLN E 1 60 ? -34.60376 32.14662 26.54272 1.000 17.93332 508 GLN E C 1
ATOM 13347 O O . GLN E 1 60 ? -33.62245 32.72490 27.01859 1.000 20.50651 508 GLN E O 1
ATOM 13361 N N A ASP E 1 61 ? -34.67788 31.81692 25.25393 0.552 16.79790 509 ASP E N 1
ATOM 13362 N N B ASP E 1 61 ? -34.67437 31.80060 25.26044 0.448 16.89118 509 ASP E N 1
ATOM 13363 C CA A ASP E 1 61 ? -33.56712 32.03711 24.32342 0.552 17.08688 509 ASP E CA 1
ATOM 13364 C CA B ASP E 1 61 ? -33.58261 32.04134 24.32080 0.448 17.19480 509 ASP E CA 1
ATOM 13365 C C A ASP E 1 61 ? -33.83641 33.31190 23.52537 0.552 16.01151 509 ASP E C 1
ATOM 13366 C C B ASP E 1 61 ? -33.86824 33.32555 23.54922 0.448 15.96341 509 ASP E C 1
ATOM 13367 O O A ASP E 1 61 ? -34.63998 33.32046 22.59024 0.552 15.35186 509 ASP E O 1
ATOM 13368 O O B ASP E 1 61 ? -34.72266 33.35121 22.65766 0.448 15.33232 509 ASP E O 1
ATOM 13385 N N . TYR E 1 62 ? -33.15080 34.38446 23.89553 1.000 12.10019 510 TYR E N 1
ATOM 13386 C CA . TYR E 1 62 ? -33.29695 35.67507 23.25119 1.000 11.27482 510 TYR E CA 1
ATOM 13387 C C . TYR E 1 62 ? -31.93618 36.19469 22.82533 1.000 10.71201 510 TYR E C 1
ATOM 13388 O O . TYR E 1 62 ? -30.89956 35.72833 23.28692 1.000 12.60132 510 TYR E O 1
ATOM 13407 N N . GLN E 1 63 ? -31.96592 37.15911 21.91447 1.000 10.21374 511 GLN E N 1
ATOM 13408 C CA . GLN E 1 63 ? -30.75490 37.80919 21.45142 1.000 9.69118 511 GLN E CA 1
ATOM 13409 C C . GLN E 1 63 ? -31.06676 39.27528 21.20704 1.000 8.88359 511 GLN E C 1
ATOM 13410 O O . GLN E 1 63 ? -32.21003 39.64879 20.95617 1.000 8.89001 511 GLN E O 1
ATOM 13424 N N . ALA E 1 64 ? -30.03196 40.10926 21.30082 1.000 10.18217 512 ALA E N 1
ATOM 13425 C CA . ALA E 1 64 ? -30.13368 41.53790 21.04150 1.000 9.59223 512 ALA E CA 1
ATOM 13426 C C . ALA E 1 64 ? -29.46974 41.85529 19.70699 1.000 9.01953 512 ALA E C 1
ATOM 13427 O O . ALA E 1 64 ? -28.35797 41.38259 19.43189 1.000 10.40066 512 ALA E O 1
ATOM 13434 N N . ILE E 1 65 ? -30.15764 42.63141 18.88419 1.000 9.87722 513 ILE E N 1
ATOM 13435 C CA . ILE E 1 65 ? -29.59373 43.20141 17.67008 1.000 11.72636 513 ILE E CA 1
ATOM 13436 C C . ILE E 1 65 ? -29.16271 44.60901 18.05186 1.000 8.40854 513 ILE E C 1
ATOM 13437 O O . ILE E 1 65 ? -29.99162 45.44530 18.42503 1.000 9.43701 513 ILE E O 1
ATOM 13453 N N . LEU E 1 66 ? -27.87017 44.84759 18.02382 1.000 11.23649 514 LEU E N 1
ATOM 13454 C CA . LEU E 1 66 ? -27.35323 46.11979 18.50690 1.000 11.89087 514 LEU E CA 1
ATOM 13455 C C . LEU E 1 66 ? -27.48522 47.19904 17.43700 1.000 13.54822 514 LEU E C 1
ATOM 13456 O O . LEU E 1 66 ? -27.26852 46.93266 16.25440 1.000 12.55724 514 LEU E O 1
ATOM 13472 N N . PRO E 1 67 ? -27.83897 48.42073 17.81876 1.000 11.97186 515 PRO E N 1
ATOM 13473 C CA . PRO E 1 67 ? -27.93786 49.50143 16.83006 1.000 12.20925 515 PRO E CA 1
ATOM 13474 C C . PRO E 1 67 ? -26.57775 49.92409 16.29504 1.000 14.23662 515 PRO E C 1
ATOM 13475 O O . PRO E 1 67 ? -25.51952 49.48483 16.75620 1.000 13.87944 515 PRO E O 1
ATOM 13486 N N . ALA E 1 68 ? -26.63333 50.79258 15.29111 1.000 15.63386 516 ALA E N 1
ATOM 13487 C CA . ALA E 1 68 ? -25.42817 51.45036 14.80951 1.000 15.09366 516 ALA E CA 1
ATOM 13488 C C . ALA E 1 68 ? -24.85455 52.35052 15.89799 1.000 14.24528 516 ALA E C 1
ATOM 13489 O O . ALA E 1 68 ? -25.58125 52.89461 16.73337 1.000 13.11955 516 ALA E O 1
ATOM 13496 N N . TYR E 1 69 ? -23.53157 52.51710 15.86903 1.000 12.51323 517 TYR E N 1
ATOM 13497 C CA . TYR E 1 69 ? -22.85318 53.39469 16.81498 1.000 13.04421 517 TYR E CA 1
ATOM 13498 C C . TYR E 1 69 ? -23.22238 54.84497 16.54521 1.000 13.50931 517 TYR E C 1
ATOM 13499 O O . TYR E 1 69 ? -23.33673 55.27079 15.39214 1.000 15.51933 517 TYR E O 1
ATOM 13517 N N . VAL E 1 70 ? -23.42960 55.60050 17.61760 1.000 12.25599 518 VAL E N 1
ATOM 13518 C CA . VAL E 1 70 ? -23.74039 57.02428 17.53635 1.000 16.80194 518 VAL E CA 1
ATOM 13519 C C . VAL E 1 70 ? -22.48331 57.79336 17.93056 1.000 15.27765 518 VAL E C 1
ATOM 13520 O O . VAL E 1 70 ? -22.11526 57.82563 19.10984 1.000 16.38490 518 VAL E O 1
ATOM 13533 N N . GLN E 1 71 ? -21.83672 58.46058 16.96675 1.000 18.87007 519 GLN E N 1
ATOM 13534 C CA . GLN E 1 71 ? -20.65614 59.24846 17.28764 1.000 20.58964 519 GLN E CA 1
ATOM 13535 C C . GLN E 1 71 ? -21.04408 60.40418 18.20113 1.000 18.45601 519 GLN E C 1
ATOM 13536 O O . GLN E 1 71 ? -21.93697 61.19498 17.88473 1.000 18.49671 519 GLN E O 1
ATOM 13550 N N . GLY E 1 72 ? -20.37253 60.49481 19.34933 1.000 15.80359 520 GLY E N 1
ATOM 13551 C CA . GLY E 1 72 ? -20.68310 61.48495 20.35164 1.000 15.07480 520 GLY E CA 1
ATOM 13552 C C . GLY E 1 72 ? -21.89647 61.18366 21.19554 1.000 14.90602 520 GLY E C 1
ATOM 13553 O O . GLY E 1 72 ? -22.23554 61.97981 22.08327 1.000 18.03144 520 GLY E O 1
ATOM 13557 N N . GLY E 1 73 ? -22.56305 60.05098 20.96994 1.000 14.15739 521 GLY E N 1
ATOM 13558 C CA . GLY E 1 73 ? -23.77716 59.72342 21.67679 1.000 13.97982 521 GLY E CA 1
ATOM 13559 C C . GLY E 1 73 ? -23.53124 58.84090 22.89356 1.000 12.35100 521 GLY E C 1
ATOM 13560 O O . GLY E 1 73 ? -22.40527 58.51815 23.25214 1.000 13.59326 521 GLY E O 1
ATOM 13564 N N . SER E 1 74 ? -24.63774 58.44768 23.52669 1.000 13.31391 522 SER E N 1
ATOM 13565 C CA . SER E 1 74 ? -24.54366 57.63528 24.73757 1.000 12.35245 522 SER E CA 1
ATOM 13566 C C . SER E 1 74 ? -24.05340 56.22814 24.41729 1.000 11.66049 522 SER E C 1
ATOM 13567 O O . SER E 1 74 ? -23.09349 55.74074 25.02713 1.000 13.17390 522 SER E O 1
ATOM 13575 N N . ASN E 1 75 ? -24.71213 55.56014 23.46979 1.000 10.87562 523 ASN E N 1
ATOM 13576 C CA . ASN E 1 75 ? -24.40190 54.18317 23.08792 1.000 9.19657 523 ASN E CA 1
ATOM 13577 C C . ASN E 1 75 ? -24.62438 53.19047 24.21601 1.000 8.74994 523 ASN E C 1
ATOM 13578 O O . ASN E 1 75 ? -24.11380 52.07043 24.15961 1.000 8.43324 523 ASN E O 1
ATOM 13589 N N . VAL E 1 76 ? -25.39223 53.56415 25.23274 1.000 8.75001 524 VAL E N 1
ATOM 13590 C CA . VAL E 1 76 ? -25.78193 52.65626 26.30389 1.000 8.98879 524 VAL E CA 1
ATOM 13591 C C . VAL E 1 76 ? -27.29674 52.53826 26.28110 1.000 8.86808 524 VAL E C 1
ATOM 13592 O O . VAL E 1 76 ? -28.00658 53.55645 26.23557 1.000 9.07249 524 VAL E O 1
ATOM 13605 N N . TYR E 1 77 ? -27.79526 51.30032 26.32730 1.000 7.98583 525 TYR E N 1
ATOM 13606 C CA . TYR E 1 77 ? -29.21236 51.00417 26.18435 1.000 9.31275 525 TYR E CA 1
ATOM 13607 C C . TYR E 1 77 ? -29.63822 50.10524 27.32965 1.000 9.07036 525 TYR E C 1
ATOM 13608 O O . TYR E 1 77 ? -29.09905 49.00573 27.49412 1.000 12.17161 525 TYR E O 1
ATOM 13626 N N . LYS E 1 78 ? -30.59348 50.56753 28.10868 1.000 9.77248 526 LYS E N 1
ATOM 13627 C CA . LYS E 1 78 ? -31.10411 49.81814 29.25541 1.000 9.54867 526 LYS E CA 1
ATOM 13628 C C . LYS E 1 78 ? -32.46795 49.23151 28.90826 1.000 9.74383 526 LYS E C 1
ATOM 13629 O O . LYS E 1 78 ? -33.40389 49.96192 28.54814 1.000 10.15765 526 LYS E O 1
ATOM 13648 N N . VAL E 1 79 ? -32.58223 47.90435 29.01375 1.000 7.30435 527 VAL E N 1
ATOM 13649 C CA . VAL E 1 79 ? -33.80398 47.18323 28.69234 1.000 8.43868 527 VAL E CA 1
ATOM 13650 C C . VAL E 1 79 ? -34.16562 46.30843 29.88541 1.000 7.55680 527 VAL E C 1
ATOM 13651 O O . VAL E 1 79 ? -33.34605 46.06404 30.77220 1.000 8.84180 527 VAL E O 1
ATOM 13664 N N . THR E 1 80 ? -35.42607 45.87569 29.92379 1.000 7.21887 528 THR E N 1
ATOM 13665 C CA . THR E 1 80 ? -35.91694 45.10981 31.05634 1.000 7.93605 528 THR E CA 1
ATOM 13666 C C . THR E 1 80 ? -36.63576 43.85379 30.58967 1.000 7.11422 528 THR E C 1
ATOM 13667 O O . THR E 1 80 ? -37.29962 43.83949 29.55640 1.000 7.73590 528 THR E O 1
ATOM 13678 N N . ALA E 1 81 ? -36.51260 42.80480 31.40123 1.000 7.39443 529 ALA E N 1
ATOM 13679 C CA . ALA E 1 81 ? -37.13798 41.51553 31.15674 1.000 6.97815 529 ALA E CA 1
ATOM 13680 C C . ALA E 1 81 ? -37.88139 41.06475 32.40273 1.000 8.22904 529 ALA E C 1
ATOM 13681 O O . ALA E 1 81 ? -37.39580 41.23623 33.52829 1.000 8.65161 529 ALA E O 1
ATOM 13688 N N . ARG E 1 82 ? -39.04521 40.46339 32.19725 1.000 7.88260 530 ARG E N 1
ATOM 13689 C CA . ARG E 1 82 ? -39.84477 39.90674 33.27976 1.000 7.97496 530 ARG E CA 1
ATOM 13690 C C . ARG E 1 82 ? -40.23835 38.48806 32.89797 1.000 7.61696 530 ARG E C 1
ATOM 13691 O O . ARG E 1 82 ? -40.76135 38.25801 31.80861 1.000 7.97268 530 ARG E O 1
ATOM 13712 N N . ALA E 1 83 ? -39.99287 37.53903 33.78332 1.000 9.86355 531 ALA E N 1
ATOM 13713 C CA . ALA E 1 83 ? -40.42517 36.17500 33.54259 1.000 9.18417 531 ALA E CA 1
ATOM 13714 C C . ALA E 1 83 ? -41.81284 35.95009 34.13588 1.000 9.77762 531 ALA E C 1
ATOM 13715 O O . ALA E 1 83 ? -42.16895 36.51621 35.17330 1.000 10.67259 531 ALA E O 1
ATOM 13722 N N . TYR E 1 84 ? -42.59413 35.12424 33.45771 1.000 9.59706 532 TYR E N 1
ATOM 13723 C CA . TYR E 1 84 ? -43.87966 34.66456 33.97056 1.000 10.01675 532 TYR E CA 1
ATOM 13724 C C . TYR E 1 84 ? -43.85352 33.15064 34.03029 1.000 11.01263 532 TYR E C 1
ATOM 13725 O O . TYR E 1 84 ? -43.28740 32.49421 33.14981 1.000 10.75166 532 TYR E O 1
ATOM 13743 N N . ASP E 1 85 ? -44.47532 32.61246 35.06735 1.000 11.35797 533 ASP E N 1
ATOM 13744 C CA . ASP E 1 85 ? -44.64449 31.17767 35.21896 1.000 13.05183 533 ASP E CA 1
ATOM 13745 C C . ASP E 1 85 ? -46.01051 30.75886 34.67510 1.000 14.10238 533 ASP E C 1
ATOM 13746 O O . ASP E 1 85 ? -46.82098 31.58017 34.24016 1.000 13.33168 533 ASP E O 1
ATOM 13755 N N . ARG E 1 86 ? -46.26753 29.45401 34.70425 1.000 13.75145 534 ARG E N 1
ATOM 13756 C CA . ARG E 1 86 ? -47.51388 28.92753 34.15111 1.000 18.83723 534 ARG E CA 1
ATOM 13757 C C . ARG E 1 86 ? -48.74205 29.31971 34.95768 1.000 19.14591 534 ARG E C 1
ATOM 13758 O O . ARG E 1 86 ? -49.86087 29.18449 34.44132 1.000 21.35079 534 ARG E O 1
ATOM 13779 N N . ASN E 1 87 ? -48.57195 29.81194 36.18296 1.000 17.81262 535 ASN E N 1
ATOM 13780 C CA . ASN E 1 87 ? -49.67991 30.28046 37.00816 1.000 17.02305 535 ASN E CA 1
ATOM 13781 C C . ASN E 1 87 ? -49.97477 31.75917 36.83560 1.000 19.47752 535 ASN E C 1
ATOM 13782 O O . ASN E 1 87 ? -50.91384 32.26469 37.46120 1.000 23.41758 535 ASN E O 1
ATOM 13793 N N . GLY E 1 88 ? -49.19263 32.46627 36.02845 1.000 14.80546 536 GLY E N 1
ATOM 13794 C CA . GLY E 1 88 ? -49.40123 33.87869 35.80737 1.000 17.09358 536 GLY E CA 1
ATOM 13795 C C . GLY E 1 88 ? -48.64224 34.78610 36.74919 1.000 14.07046 536 GLY E C 1
ATOM 13796 O O . GLY E 1 88 ? -48.72256 36.01345 36.59107 1.000 17.49380 536 GLY E O 1
ATOM 13800 N N . ASN E 1 89 ? -47.91149 34.23183 37.71713 1.000 15.79678 537 ASN E N 1
ATOM 13801 C CA . ASN E 1 89 ? -47.03612 35.04388 38.54462 1.000 16.77305 537 ASN E CA 1
ATOM 13802 C C . ASN E 1 89 ? -45.85041 35.51400 37.72309 1.000 13.64018 537 ASN E C 1
ATOM 13803 O O . ASN E 1 89 ? -45.44727 34.87139 36.74507 1.000 14.80343 537 ASN E O 1
ATOM 13814 N N . SER E 1 90 ? -45.28097 36.62555 38.13714 1.000 14.13811 538 SER E N 1
ATOM 13815 C CA . SER E 1 90 ? -44.11225 37.16285 37.46483 1.000 13.88029 538 SER E CA 1
ATOM 13816 C C . SER E 1 90 ? -42.95986 37.34208 38.44603 1.000 13.55441 538 SER E C 1
ATOM 13817 O O . SER E 1 90 ? -43.12260 37.29049 39.67408 1.000 12.71285 538 SER E O 1
ATOM 13825 N N . SER E 1 91 ? -41.78696 37.53613 37.86335 1.000 12.56676 539 SER E N 1
ATOM 13826 C CA . SER E 1 91 ? -40.56869 37.89317 38.57014 1.000 10.88885 539 SER E CA 1
ATOM 13827 C C . SER E 1 91 ? -40.47396 39.40840 38.69572 1.000 12.07753 539 SER E C 1
ATOM 13828 O O . SER E 1 91 ? -41.35204 40.15125 38.24275 1.000 13.57311 539 SER E O 1
ATOM 13836 N N . ASN E 1 92 ? -39.37910 39.88321 39.29638 1.000 10.84591 540 ASN E N 1
ATOM 13837 C CA . ASN E 1 92 ? -39.01394 41.28412 39.17960 1.000 15.42522 540 ASN E CA 1
ATOM 13838 C C . ASN E 1 92 ? -38.75310 41.61762 37.71469 1.000 12.47899 540 ASN E C 1
ATOM 13839 O O . ASN E 1 92 ? -38.50038 40.74078 36.88073 1.000 11.77384 540 ASN E O 1
ATOM 13850 N N . ASN E 1 93 ? -38.81989 42.90465 37.39529 1.000 11.43527 541 ASN E N 1
ATOM 13851 C CA . ASN E 1 93 ? -38.44732 43.40274 36.07837 1.000 12.63837 541 ASN E CA 1
ATOM 13852 C C . ASN E 1 93 ? -36.94721 43.66764 36.14327 1.000 13.49497 541 ASN E C 1
ATOM 13853 O O . ASN E 1 93 ? -36.50780 44.60305 36.82237 1.000 17.92295 541 ASN E O 1
ATOM 13864 N N . VAL E 1 94 ? -36.16231 42.84834 35.43614 1.000 10.33090 542 VAL E N 1
ATOM 13865 C CA . VAL E 1 94 ? -34.71338 42.79129 35.62682 1.000 10.19009 542 VAL E CA 1
ATOM 13866 C C . VAL E 1 94 ? -34.03130 43.57551 34.51474 1.000 9.31094 542 VAL E C 1
ATOM 13867 O O . VAL E 1 94 ? -34.39220 43.45923 33.33286 1.000 9.60332 542 VAL E O 1
ATOM 13880 N N . LEU E 1 95 ? -33.04329 44.38503 34.89221 1.000 11.38278 543 LEU E N 1
ATOM 13881 C CA . LEU E 1 95 ? -32.36827 45.27895 33.96489 1.000 11.06922 543 LEU E CA 1
ATOM 13882 C C . LEU E 1 95 ? -31.23869 44.55826 33.23961 1.000 8.84673 543 LEU E C 1
ATOM 13883 O O . LEU E 1 95 ? -30.44598 43.82990 33.85158 1.000 11.84682 543 LEU E O 1
ATOM 13899 N N . LEU E 1 96 ? -31.16539 44.77693 31.93333 1.000 7.11006 544 LEU E N 1
ATOM 13900 C CA . LEU E 1 96 ? -30.03559 44.38535 31.09832 1.000 9.10637 544 LEU E CA 1
ATOM 13901 C C . LEU E 1 96 ? -29.49078 45.64030 30.43127 1.000 7.91919 544 LEU E C 1
ATOM 13902 O O . LEU E 1 96 ? -30.23875 46.38376 29.79039 1.000 8.29751 544 LEU E O 1
ATOM 13918 N N . THR E 1 97 ? -28.18977 45.85759 30.56517 1.000 7.56778 545 THR E N 1
ATOM 13919 C CA . THR E 1 97 ? -27.52782 47.02268 29.98039 1.000 9.68407 545 THR E CA 1
ATOM 13920 C C . THR E 1 97 ? -26.70445 46.56901 28.78247 1.000 9.80825 545 THR E C 1
ATOM 13921 O O . THR E 1 97 ? -25.90461 45.62414 28.88212 1.000 11.32640 545 THR E O 1
ATOM 13932 N N . ILE E 1 98 ? -26.90898 47.23360 27.65426 1.000 7.71251 546 ILE E N 1
ATOM 13933 C CA . ILE E 1 98 ? -26.25277 46.90244 26.39763 1.000 7.21100 546 ILE E CA 1
ATOM 13934 C C . ILE E 1 98 ? -25.45706 48.12555 25.96931 1.000 8.65505 546 ILE E C 1
ATOM 13935 O O . ILE E 1 98 ? -26.02794 49.20510 25.77458 1.000 8.72360 546 ILE E O 1
ATOM 13951 N N . THR E 1 99 ? -24.15295 47.95465 25.79717 1.000 8.79988 547 THR E N 1
ATOM 13952 C CA . THR E 1 99 ? -23.27075 49.04089 25.39009 1.000 8.93401 547 THR E CA 1
ATOM 13953 C C . THR E 1 99 ? -22.71884 48.70849 24.01518 1.000 7.55391 547 THR E C 1
ATOM 13954 O O . THR E 1 99 ? -22.21138 47.59513 23.78995 1.000 8.77451 547 THR E O 1
ATOM 13965 N N . VAL E 1 100 ? -22.77425 49.68424 23.10981 1.000 8.65888 548 VAL E N 1
ATOM 13966 C CA . VAL E 1 100 ? -22.41261 49.49382 21.71384 1.000 8.35322 548 VAL E CA 1
ATOM 13967 C C . VAL E 1 100 ? -21.09737 50.21386 21.45194 1.000 9.49773 548 VAL E C 1
ATOM 13968 O O . VAL E 1 100 ? -20.97480 51.41435 21.72121 1.000 8.66386 548 VAL E O 1
ATOM 13981 N N . LEU E 1 101 ? -20.13825 49.48588 20.90399 1.000 8.93709 549 LEU E N 1
ATOM 13982 C CA . LEU E 1 101 ? -18.87473 50.04612 20.45062 1.000 10.32403 549 LEU E CA 1
ATOM 13983 C C . LEU E 1 101 ? -18.85640 50.10390 18.92993 1.000 13.35030 549 LEU E C 1
ATOM 13984 O O . LEU E 1 101 ? -19.55624 49.36101 18.24744 1.000 14.31475 549 LEU E O 1
ATOM 14000 N N . SER E 1 102 ? -18.04333 51.01066 18.40050 1.000 15.24085 550 SER E N 1
ATOM 14001 C CA . SER E 1 102 ? -17.95514 51.12800 16.95355 1.000 17.14207 550 SER E CA 1
ATOM 14002 C C . SER E 1 102 ? -17.12785 49.99276 16.36008 1.000 16.47747 550 SER E C 1
ATOM 14003 O O . SER E 1 102 ? -16.39537 49.28222 17.05747 1.000 17.11860 550 SER E O 1
ATOM 14011 N N . ASN E 1 103 ? -17.25546 49.82883 15.03900 1.000 18.50762 551 ASN E N 1
ATOM 14012 C CA . ASN E 1 103 ? -16.47930 48.81906 14.32561 1.000 23.37529 551 ASN E CA 1
ATOM 14013 C C . ASN E 1 103 ? -14.98499 48.94152 14.59841 1.000 24.99125 551 ASN E C 1
ATOM 14014 O O . ASN E 1 103 ? -14.27334 47.93211 14.62894 1.000 27.98290 551 ASN E O 1
ATOM 14025 N N . GLY E 1 104 ? -14.49559 50.15342 14.79876 1.000 22.64086 552 GLY E N 1
ATOM 14026 C CA . GLY E 1 104 ? -13.08340 50.38763 15.00597 1.000 22.13058 552 GLY E CA 1
ATOM 14027 C C . GLY E 1 104 ? -12.59473 50.29174 16.43293 1.000 22.78774 552 GLY E C 1
ATOM 14028 O O . GLY E 1 104 ? -11.41562 50.56040 16.67856 1.000 27.45805 552 GLY E O 1
ATOM 14032 N N . GLN E 1 105 ? -13.44496 49.90463 17.37752 1.000 17.43596 553 GLN E N 1
ATOM 14033 C CA . GLN E 1 105 ? -13.07687 49.83704 18.78200 1.000 14.25044 553 GLN E CA 1
ATOM 14034 C C . GLN E 1 105 ? -13.04831 48.38058 19.23565 1.000 13.16514 553 GLN E C 1
ATOM 14035 O O . GLN E 1 105 ? -13.59514 47.48719 18.57881 1.000 17.52654 553 GLN E O 1
ATOM 14049 N N . VAL E 1 106 ? -12.41558 48.15201 20.38906 1.000 13.55892 554 VAL E N 1
ATOM 14050 C CA . VAL E 1 106 ? -12.17880 46.80385 20.90430 1.000 12.60901 554 VAL E CA 1
ATOM 14051 C C . VAL E 1 106 ? -12.85596 46.67144 22.26231 1.000 10.97317 554 VAL E C 1
ATOM 14052 O O . VAL E 1 106 ? -12.58155 47.44320 23.18782 1.000 10.93052 554 VAL E O 1
ATOM 14065 N N . VAL E 1 107 ? -13.71459 45.65759 22.39075 1.000 11.20108 555 VAL E N 1
ATOM 14066 C CA . VAL E 1 107 ? -14.40015 45.41514 23.65206 1.000 13.15695 555 VAL E CA 1
ATOM 14067 C C . VAL E 1 107 ? -13.38565 45.15013 24.75354 1.000 12.47497 555 VAL E C 1
ATOM 14068 O O . VAL E 1 107 ? -12.44597 44.36097 24.58361 1.000 12.26913 555 VAL E O 1
ATOM 14081 N N . ASP E 1 108 ? -13.58740 45.79404 25.90568 1.000 11.75495 556 ASP E N 1
ATOM 14082 C CA . ASP E 1 108 ? -12.80226 45.63362 27.12756 1.000 13.05540 556 ASP E CA 1
ATOM 14083 C C . ASP E 1 108 ? -11.40300 46.23905 27.05328 1.000 14.89956 556 ASP E C 1
ATOM 14084 O O . ASP E 1 108 ? -10.64262 46.11901 28.02460 1.000 17.01511 556 ASP E O 1
ATOM 14093 N N . GLN E 1 109 ? -11.04868 46.91105 25.96796 1.000 13.44476 557 GLN E N 1
ATOM 14094 C CA . GLN E 1 109 ? -9.71936 47.49577 25.81443 1.000 13.68113 557 GLN E CA 1
ATOM 14095 C C . GLN E 1 109 ? -9.73208 48.91745 26.34381 1.000 15.31534 557 GLN E C 1
ATOM 14096 O O . GLN E 1 109 ? -10.68620 49.66437 26.11983 1.000 13.16601 557 GLN E O 1
ATOM 14110 N N . VAL E 1 110 ? -8.65342 49.29401 27.03647 1.000 14.08384 558 VAL E N 1
ATOM 14111 C CA . VAL E 1 110 ? -8.40357 50.68680 27.39432 1.000 14.37383 558 VAL E CA 1
ATOM 14112 C C . VAL E 1 110 ? -7.72355 51.31621 26.18391 1.000 14.66427 558 VAL E C 1
ATOM 14113 O O . VAL E 1 110 ? -6.53807 51.08151 25.94073 1.000 16.59677 558 VAL E O 1
ATOM 14126 N N . GLY E 1 111 ? -8.46972 52.10101 25.40243 1.000 10.25441 559 GLY E N 1
ATOM 14127 C CA . GLY E 1 111 ? -7.96370 52.58562 24.13489 1.000 11.42801 559 GLY E CA 1
ATOM 14128 C C . GLY E 1 111 ? -8.43213 53.98684 23.80484 1.000 12.42555 559 GLY E C 1
ATOM 14129 O O . GLY E 1 111 ? -9.41969 54.48798 24.34187 1.000 11.73695 559 GLY E O 1
ATOM 14133 N N . VAL E 1 112 ? -7.67220 54.62127 22.91356 1.000 12.55648 560 VAL E N 1
ATOM 14134 C CA . VAL E 1 112 ? -8.05390 55.92216 22.36962 1.000 12.12725 560 VAL E CA 1
ATOM 14135 C C . VAL E 1 112 ? -9.22044 55.72216 21.41353 1.000 13.74186 560 VAL E C 1
ATOM 14136 O O . VAL E 1 112 ? -9.10297 55.00381 20.41202 1.000 17.67148 560 VAL E O 1
ATOM 14149 N N . THR E 1 113 ? -10.34305 56.36788 21.70730 1.000 12.08449 561 THR E N 1
ATOM 14150 C CA . THR E 1 113 ? -11.51303 56.30114 20.84160 1.000 12.23673 561 THR E CA 1
ATOM 14151 C C . THR E 1 113 ? -11.64404 57.49455 19.90633 1.000 12.94022 561 THR E C 1
ATOM 14152 O O . THR E 1 113 ? -12.27688 57.36595 18.85008 1.000 15.72130 561 THR E O 1
ATOM 14163 N N . ASP E 1 114 ? -11.04619 58.63284 20.25806 1.000 13.94414 562 ASP E N 1
ATOM 14164 C CA . ASP E 1 114 ? -11.16714 59.85198 19.47437 1.000 15.45410 562 ASP E CA 1
ATOM 14165 C C . ASP E 1 114 ? -9.85078 60.60642 19.58023 1.000 13.81615 562 ASP E C 1
ATOM 14166 O O . ASP E 1 114 ? -9.22840 60.61747 20.64461 1.000 13.70637 562 ASP E O 1
ATOM 14175 N N . PHE E 1 115 ? -9.42757 61.19732 18.47093 1.000 14.42720 563 PHE E N 1
ATOM 14176 C CA . PHE E 1 115 ? -8.20703 62.01068 18.44749 1.000 14.21537 563 PHE E CA 1
ATOM 14177 C C . PHE E 1 115 ? -8.43846 63.09367 17.39332 1.000 15.45093 563 PHE E C 1
ATOM 14178 O O . PHE E 1 115 ? -8.38853 62.81776 16.18723 1.000 15.65956 563 PHE E O 1
ATOM 14195 N N . THR E 1 116 ? -8.70097 64.30895 17.85596 1.000 16.46008 564 THR E N 1
ATOM 14196 C CA . THR E 1 116 ? -9.15126 65.38532 16.98989 1.000 16.63349 564 THR E CA 1
ATOM 14197 C C . THR E 1 116 ? -8.31182 66.63164 17.22352 1.000 17.32266 564 THR E C 1
ATOM 14198 O O . THR E 1 116 ? -7.77964 66.84208 18.31184 1.000 17.34191 564 THR E O 1
ATOM 14209 N N . ALA E 1 117 ? -8.24217 67.46555 16.19310 1.000 17.92707 565 ALA E N 1
ATOM 14210 C CA . ALA E 1 117 ? -7.53237 68.73547 16.23726 1.000 17.52971 565 ALA E CA 1
ATOM 14211 C C . ALA E 1 117 ? -8.54554 69.86850 16.28723 1.000 20.72675 565 ALA E C 1
ATOM 14212 O O . ALA E 1 117 ? -9.64371 69.75793 15.74062 1.000 21.71124 565 ALA E O 1
ATOM 14219 N N . ASP E 1 118 ? -8.16014 70.97100 16.93810 1.000 20.30191 566 ASP E N 1
ATOM 14220 C CA . ASP E 1 118 ? -9.04498 72.12520 17.05440 1.000 24.05241 566 ASP E CA 1
ATOM 14221 C C . ASP E 1 118 ? -9.08110 72.97295 15.79195 1.000 23.64776 566 ASP E C 1
ATOM 14222 O O . ASP E 1 118 ? -9.95763 73.84133 15.66998 1.000 25.87029 566 ASP E O 1
ATOM 14231 N N . LYS E 1 119 ? -8.16580 72.74849 14.85731 1.000 21.08938 567 LYS E N 1
ATOM 14232 C CA . LYS E 1 119 ? -8.11084 73.50202 13.61776 1.000 20.61420 567 LYS E CA 1
ATOM 14233 C C . LYS E 1 119 ? -7.67599 72.56369 12.50920 1.000 23.15894 567 LYS E C 1
ATOM 14234 O O . LYS E 1 119 ? -6.97303 71.57836 12.75382 1.000 26.30824 567 LYS E O 1
ATOM 14253 N N . THR E 1 120 ? -8.09505 72.87324 11.28972 1.000 21.95464 568 THR E N 1
ATOM 14254 C CA . THR E 1 120 ? -7.69471 72.08843 10.13229 1.000 23.07101 568 THR E CA 1
ATOM 14255 C C . THR E 1 120 ? -6.48239 72.65773 9.42376 1.000 22.24474 568 THR E C 1
ATOM 14256 O O . THR E 1 120 ? -5.84913 71.94593 8.63555 1.000 22.96233 568 THR E O 1
ATOM 14267 N N . SER E 1 121 ? -6.12517 73.90893 9.70813 1.000 23.53035 569 SER E N 1
ATOM 14268 C CA . SER E 1 121 ? -5.02053 74.56739 9.03480 1.000 27.56393 569 SER E CA 1
ATOM 14269 C C . SER E 1 121 ? -4.40889 75.57405 9.99262 1.000 22.30820 569 SER E C 1
ATOM 14270 O O . SER E 1 121 ? -5.07324 76.06609 10.90963 1.000 22.16307 569 SER E O 1
ATOM 14278 N N . ALA E 1 122 ? -3.13076 75.87932 9.76147 1.000 22.09557 570 ALA E N 1
ATOM 14279 C CA . ALA E 1 122 ? -2.41518 76.85584 10.57170 1.000 21.57318 570 ALA E CA 1
ATOM 14280 C C . ALA E 1 122 ? -1.26278 77.42565 9.75597 1.000 21.88016 570 ALA E C 1
ATOM 14281 O O . ALA E 1 122 ? -0.83387 76.85141 8.75602 1.000 21.71702 570 ALA E O 1
ATOM 14288 N N . LYS E 1 123 ? -0.76131 78.57638 10.19614 1.000 22.35363 571 LYS E N 1
ATOM 14289 C CA . LYS E 1 123 ? 0.34912 79.20149 9.49623 1.000 22.68999 571 LYS E CA 1
ATOM 14290 C C . LYS E 1 123 ? 1.64542 78.44289 9.75318 1.000 22.09221 571 LYS E C 1
ATOM 14291 O O . LYS E 1 123 ? 1.91826 78.00656 10.87264 1.000 21.61906 571 LYS E O 1
ATOM 14310 N N . ALA E 1 124 ? 2.45173 78.30120 8.70122 1.000 22.15007 572 ALA E N 1
ATOM 14311 C CA . ALA E 1 124 ? 3.73564 77.62175 8.78102 1.000 22.92762 572 ALA E CA 1
ATOM 14312 C C . ALA E 1 124 ? 4.82362 78.55305 9.29876 1.000 23.12207 572 ALA E C 1
ATOM 14313 O O . ALA E 1 124 ? 5.89966 78.66661 8.69697 1.000 24.92835 572 ALA E O 1
ATOM 14320 N N . ASP E 1 125 ? 4.56569 79.21130 10.42590 1.000 22.06779 573 ASP E N 1
ATOM 14321 C CA . ASP E 1 125 ? 5.52348 80.13791 11.01910 1.000 22.33957 573 ASP E CA 1
ATOM 14322 C C . ASP E 1 125 ? 6.20276 79.56202 12.25195 1.000 21.73588 573 ASP E C 1
ATOM 14323 O O . ASP E 1 125 ? 6.92025 80.28561 12.95363 1.000 21.90697 573 ASP E O 1
ATOM 14332 N N . GLY E 1 126 ? 6.01821 78.26961 12.51986 1.000 21.04382 574 GLY E N 1
ATOM 14333 C CA . GLY E 1 126 ? 6.57940 77.68277 13.70930 1.000 22.42329 574 GLY E CA 1
ATOM 14334 C C . GLY E 1 126 ? 6.01148 78.21957 14.99553 1.000 20.58145 574 GLY E C 1
ATOM 14335 O O . GLY E 1 126 ? 6.59172 77.97256 16.06060 1.000 24.24765 574 GLY E O 1
ATOM 14339 N N . THR E 1 127 ? 4.88655 78.93233 14.92972 1.000 21.06943 575 THR E N 1
ATOM 14340 C CA . THR E 1 127 ? 4.32726 79.60736 16.08958 1.000 21.29864 575 THR E CA 1
ATOM 14341 C C . THR E 1 127 ? 2.85573 79.25599 16.28335 1.000 21.26868 575 THR E C 1
ATOM 14342 O O . THR E 1 127 ? 2.44940 78.92606 17.39756 1.000 20.99898 575 THR E O 1
ATOM 14353 N N . GLU E 1 128 ? 2.04900 79.31847 15.22847 1.000 21.55779 576 GLU E N 1
ATOM 14354 C CA . GLU E 1 128 ? 0.63287 78.99601 15.39888 1.000 21.55076 576 GLU E CA 1
ATOM 14355 C C . GLU E 1 128 ? 0.50304 77.51219 15.73769 1.000 20.74365 576 GLU E C 1
ATOM 14356 O O . GLU E 1 128 ? 1.07421 76.65832 15.05299 1.000 20.32530 576 GLU E O 1
ATOM 14368 N N . ALA E 1 129 ? -0.25299 77.22406 16.78480 1.000 20.56366 577 ALA E N 1
ATOM 14369 C CA . ALA E 1 129 ? -0.38926 75.87023 17.30784 1.000 19.82434 577 ALA E CA 1
ATOM 14370 C C . ALA E 1 129 ? -1.69387 75.23742 16.84965 1.000 19.73758 577 ALA E C 1
ATOM 14371 O O . ALA E 1 129 ? -2.74709 75.87618 16.84272 1.000 20.22511 577 ALA E O 1
ATOM 14378 N N . ILE E 1 130 ? -1.60220 73.96587 16.46593 1.000 19.12194 578 ILE E N 1
ATOM 14379 C CA . ILE E 1 130 ? -2.77151 73.10055 16.32143 1.000 18.86460 578 ILE E CA 1
ATOM 14380 C C . ILE E 1 130 ? -2.79356 72.18436 17.53478 1.000 18.28673 578 ILE E C 1
ATOM 14381 O O . ILE E 1 130 ? -1.81043 71.49054 17.80605 1.000 17.78318 578 ILE E O 1
ATOM 14397 N N . THR E 1 131 ? -3.89965 72.19670 18.27965 1.000 18.39272 579 THR E N 1
ATOM 14398 C CA . THR E 1 131 ? -4.01117 71.46491 19.53527 1.000 17.95541 579 THR E CA 1
ATOM 14399 C C . THR E 1 131 ? -4.86725 70.22005 19.33401 1.000 18.47440 579 THR E C 1
ATOM 14400 O O . THR E 1 131 ? -5.98442 70.30706 18.80828 1.000 17.75277 579 THR E O 1
ATOM 14411 N N . TYR E 1 132 ? -4.33348 69.07608 19.75028 1.000 16.83313 580 TYR E N 1
ATOM 14412 C CA . TYR E 1 132 ? -4.99771 67.78525 19.61347 1.000 16.32981 580 TYR E CA 1
ATOM 14413 C C . TYR E 1 132 ? -5.49290 67.28963 20.96531 1.000 16.87665 580 TYR E C 1
ATOM 14414 O O . TYR E 1 132 ? -4.86076 67.50203 22.00290 1.000 16.07837 580 TYR E O 1
ATOM 14432 N N . THR E 1 133 ? -6.63191 66.59235 20.94418 1.000 15.97890 581 THR E N 1
ATOM 14433 C CA . THR E 1 133 ? -7.21679 66.02213 22.14948 1.000 15.79234 581 THR E CA 1
ATOM 14434 C C . THR E 1 133 ? -7.49170 64.54701 21.90132 1.000 15.16294 581 THR E C 1
ATOM 14435 O O . THR E 1 133 ? -8.19808 64.20414 20.94739 1.000 15.13977 581 THR E O 1
ATOM 14446 N N . ALA E 1 134 ? -6.92851 63.69434 22.75338 1.000 14.67579 582 ALA E N 1
ATOM 14447 C CA . ALA E 1 134 ? -7.19024 62.25911 22.74731 1.000 14.51802 582 ALA E CA 1
ATOM 14448 C C . ALA E 1 134 ? -8.13601 61.92050 23.88947 1.000 14.63800 582 ALA E C 1
ATOM 14449 O O . ALA E 1 134 ? -7.96854 62.40958 25.01089 1.000 15.09342 582 ALA E O 1
ATOM 14456 N N . THR E 1 135 ? -9.14343 61.10542 23.59539 1.000 13.93399 583 THR E N 1
ATOM 14457 C CA . THR E 1 135 ? -10.06467 60.57919 24.60008 1.000 14.03131 583 THR E CA 1
ATOM 14458 C C . THR E 1 135 ? -9.83874 59.07869 24.73095 1.000 13.22888 583 THR E C 1
ATOM 14459 O O . THR E 1 135 ? -9.81902 58.36661 23.72206 1.000 13.45196 583 THR E O 1
ATOM 14470 N N . VAL E 1 136 ? -9.66006 58.61267 25.96520 1.000 13.06180 584 VAL E N 1
ATOM 14471 C CA . VAL E 1 136 ? -9.39681 57.20808 26.26757 1.000 12.44832 584 VAL E CA 1
ATOM 14472 C C . VAL E 1 136 ? -10.59866 56.65262 27.01372 1.000 13.94364 584 VAL E C 1
ATOM 14473 O O . VAL E 1 136 ? -11.00922 57.20604 28.04387 1.000 12.89807 584 VAL E O 1
ATOM 14486 N N . LYS E 1 137 ? -11.15171 55.56412 26.49499 1.000 12.12838 585 LYS E N 1
ATOM 14487 C CA . LYS E 1 137 ? -12.30138 54.91293 27.10389 1.000 12.14345 585 LYS E CA 1
ATOM 14488 C C . LYS E 1 137 ? -12.09643 53.40944 27.11908 1.000 12.68196 585 LYS E C 1
ATOM 14489 O O . LYS E 1 137 ? -11.30668 52.85888 26.35265 1.000 11.07621 585 LYS E O 1
ATOM 14508 N N . LYS E 1 138 ? -12.83935 52.74989 28.00551 1.000 11.83475 586 LYS E N 1
ATOM 14509 C CA . LYS E 1 138 ? -13.00794 51.30499 28.01147 1.000 13.44070 586 LYS E CA 1
ATOM 14510 C C . LYS E 1 138 ? -14.50857 51.05504 27.99382 1.000 11.16292 586 LYS E C 1
ATOM 14511 O O . LYS E 1 138 ? -15.21632 51.48426 28.91122 1.000 11.86734 586 LYS E O 1
ATOM 14530 N N . ASN E 1 139 ? -14.99036 50.42449 26.93260 1.000 10.90327 587 ASN E N 1
ATOM 14531 C CA . ASN E 1 139 ? -16.42423 50.19076 26.74873 1.000 11.09159 587 ASN E CA 1
ATOM 14532 C C . ASN E 1 139 ? -17.22112 51.47992 26.96358 1.000 12.94869 587 ASN E C 1
ATOM 14533 O O . ASN E 1 139 ? -18.25336 51.51282 27.64316 1.000 15.72643 587 ASN E O 1
ATOM 14544 N N . GLY E 1 140 ? -16.73233 52.55425 26.36650 1.000 12.06004 588 GLY E N 1
ATOM 14545 C CA . GLY E 1 140 ? -17.40877 53.83039 26.38202 1.000 12.74341 588 GLY E CA 1
ATOM 14546 C C . GLY E 1 140 ? -17.23297 54.65606 27.63579 1.000 13.18768 588 GLY E C 1
ATOM 14547 O O . GLY E 1 140 ? -17.75110 55.78151 27.68849 1.000 17.70511 588 GLY E O 1
ATOM 14551 N N . VAL E 1 141 ? -16.49819 54.16264 28.63536 1.000 12.92512 589 VAL E N 1
ATOM 14552 C CA . VAL E 1 141 ? -16.32959 54.87054 29.90478 1.000 14.17169 589 VAL E CA 1
ATOM 14553 C C . VAL E 1 141 ? -14.93311 55.48953 29.94841 1.000 13.52293 589 VAL E C 1
ATOM 14554 O O . VAL E 1 141 ? -13.92241 54.78309 29.81712 1.000 14.35077 589 VAL E O 1
ATOM 14567 N N . ALA E 1 142 ? -14.88073 56.80326 30.16443 1.000 14.51414 590 ALA E N 1
ATOM 14568 C CA . ALA E 1 142 ? -13.60023 57.50811 30.19706 1.000 15.35171 590 ALA E CA 1
ATOM 14569 C C . ALA E 1 142 ? -12.69275 56.94281 31.28891 1.000 17.18195 590 ALA E C 1
ATOM 14570 O O . ALA E 1 142 ? -13.14114 56.61434 32.39258 1.000 18.57319 590 ALA E O 1
ATOM 14577 N N . GLN E 1 143 ? -11.39884 56.84237 30.97574 1.000 15.57886 591 GLN E N 1
ATOM 14578 C CA . GLN E 1 143 ? -10.40623 56.25396 31.86461 1.000 14.86630 591 GLN E CA 1
ATOM 14579 C C . GLN E 1 143 ? -9.39847 57.32420 32.27721 1.000 16.21910 591 GLN E C 1
ATOM 14580 O O . GLN E 1 143 ? -8.83035 58.00965 31.42204 1.000 16.39572 591 GLN E O 1
ATOM 14594 N N . ALA E 1 144 ? -9.19334 57.47356 33.58385 1.000 21.30685 592 ALA E N 1
ATOM 14595 C CA . ALA E 1 144 ? -8.31222 58.50060 34.12276 1.000 22.92561 592 ALA E CA 1
ATOM 14596 C C . ALA E 1 144 ? -6.89970 57.97803 34.36962 1.000 19.04036 592 ALA E C 1
ATOM 14597 O O . ALA E 1 144 ? -6.68711 56.79810 34.64879 1.000 19.14587 592 ALA E O 1
ATOM 14604 N N . ASN E 1 145 ? -5.92651 58.89147 34.28821 1.000 20.96566 593 ASN E N 1
ATOM 14605 C CA . ASN E 1 145 ? -4.52787 58.62071 34.63518 1.000 22.11504 593 ASN E CA 1
ATOM 14606 C C . ASN E 1 145 ? -3.84472 57.64228 33.67772 1.000 20.27866 593 ASN E C 1
ATOM 14607 O O . ASN E 1 145 ? -2.87750 56.97289 34.05475 1.000 22.34751 593 ASN E O 1
ATOM 14618 N N . VAL E 1 146 ? -4.30716 57.54318 32.43861 1.000 17.44660 594 VAL E N 1
ATOM 14619 C CA . VAL E 1 146 ? -3.76099 56.59860 31.46562 1.000 14.69204 594 VAL E CA 1
ATOM 14620 C C . VAL E 1 146 ? -2.73056 57.32046 30.59985 1.000 14.37404 594 VAL E C 1
ATOM 14621 O O . VAL E 1 146 ? -3.05938 58.35311 30.00997 1.000 13.48809 594 VAL E O 1
ATOM 14635 N N . PRO E 1 147 ? -1.51202 56.79052 30.45176 1.000 14.32779 595 PRO E N 1
ATOM 14636 C CA . PRO E 1 147 ? -0.53391 57.43246 29.56032 1.000 15.49702 595 PRO E CA 1
ATOM 14637 C C . PRO E 1 147 ? -0.91560 57.28390 28.08745 1.000 13.97141 595 PRO E C 1
ATOM 14638 O O . PRO E 1 147 ? -1.25254 56.19072 27.62886 1.000 15.16810 595 PRO E O 1
ATOM 14649 N N . VAL E 1 148 ? -0.85622 58.39322 27.35544 1.000 13.26430 596 VAL E N 1
ATOM 14650 C CA . VAL E 1 148 ? -1.13234 58.44089 25.91801 1.000 12.47504 596 VAL E CA 1
ATOM 14651 C C . VAL E 1 148 ? 0.12714 58.89576 25.19588 1.000 13.10589 596 VAL E C 1
ATOM 14652 O O . VAL E 1 148 ? 0.71093 59.93162 25.54894 1.000 13.80101 596 VAL E O 1
ATOM 14665 N N A SER E 1 149 ? 0.53409 58.14527 24.17632 0.524 11.37422 597 SER E N 1
ATOM 14666 N N B SER E 1 149 ? 0.53326 58.14131 24.17646 0.476 11.37281 597 SER E N 1
ATOM 14667 C CA A SER E 1 149 ? 1.73444 58.45333 23.40321 0.524 11.88331 597 SER E CA 1
ATOM 14668 C CA B SER E 1 149 ? 1.73043 58.43722 23.39245 0.476 12.01021 597 SER E CA 1
ATOM 14669 C C A SER E 1 149 ? 1.34819 59.11823 22.08876 0.524 11.74690 597 SER E C 1
ATOM 14670 C C B SER E 1 149 ? 1.33426 59.12691 22.09287 0.476 11.75110 597 SER E C 1
ATOM 14671 O O A SER E 1 149 ? 0.44424 58.64768 21.39084 0.524 11.67882 597 SER E O 1
ATOM 14672 O O B SER E 1 149 ? 0.40630 58.68360 21.40890 0.476 11.69461 597 SER E O 1
ATOM 14687 N N . PHE E 1 150 ? 2.05084 60.20033 21.74693 1.000 12.12418 598 PHE E N 1
ATOM 14688 C CA . PHE E 1 150 ? 1.77319 60.98170 20.54455 1.000 14.09850 598 PHE E CA 1
ATOM 14689 C C . PHE E 1 150 ? 2.95887 60.92278 19.59200 1.000 14.62969 598 PHE E C 1
ATOM 14690 O O . PHE E 1 150 ? 4.11231 61.01113 20.02320 1.000 15.02902 598 PHE E O 1
ATOM 14708 N N A ASN E 1 151 ? 2.67541 60.78101 18.29646 0.605 13.03749 599 ASN E N 1
ATOM 14709 N N B ASN E 1 151 ? 2.66998 60.82047 18.29219 0.395 13.37316 599 ASN E N 1
ATOM 14710 C CA A ASN E 1 151 ? 3.73776 60.67937 17.30670 0.605 14.87129 599 ASN E CA 1
ATOM 14711 C CA B ASN E 1 151 ? 3.69992 60.61451 17.28204 0.395 14.88737 599 ASN E CA 1
ATOM 14712 C C A ASN E 1 151 ? 3.29833 61.31727 15.99853 0.605 14.86561 599 ASN E C 1
ATOM 14713 C C B ASN E 1 151 ? 3.29227 61.29743 15.98403 0.395 14.90211 599 ASN E C 1
ATOM 14714 O O A ASN E 1 151 ? 2.11526 61.31095 15.65375 0.605 14.44473 599 ASN E O 1
ATOM 14715 O O B ASN E 1 151 ? 2.11151 61.30492 15.63136 0.395 14.54477 599 ASN E O 1
ATOM 14736 N N . ILE E 1 152 ? 4.26970 61.86952 15.27782 1.000 16.08754 600 ILE E N 1
ATOM 14737 C CA . ILE E 1 152 ? 4.04728 62.39053 13.93320 1.000 15.88063 600 ILE E CA 1
ATOM 14738 C C . ILE E 1 152 ? 4.24828 61.24038 12.95413 1.000 16.40013 600 ILE E C 1
ATOM 14739 O O . ILE E 1 152 ? 5.36139 60.71880 12.82028 1.000 19.39144 600 ILE E O 1
ATOM 14756 N N . VAL E 1 153 ? 3.17181 60.86130 12.26848 1.000 17.50081 601 VAL E N 1
ATOM 14757 C CA . VAL E 1 153 ? 3.21050 59.74515 11.32640 1.000 19.76531 601 VAL E CA 1
ATOM 14758 C C . VAL E 1 153 ? 3.83274 60.17595 10.00671 1.000 21.60710 601 VAL E C 1
ATOM 14759 O O . VAL E 1 153 ? 4.61711 59.43790 9.39970 1.000 22.44495 601 VAL E O 1
ATOM 14772 N N . SER E 1 154 ? 3.49549 61.37419 9.54383 1.000 19.36938 602 SER E N 1
ATOM 14773 C CA . SER E 1 154 ? 4.00270 61.86848 8.27556 1.000 18.84169 602 SER E CA 1
ATOM 14774 C C . SER E 1 154 ? 3.96858 63.38543 8.29849 1.000 17.58091 602 SER E C 1
ATOM 14775 O O . SER E 1 154 ? 3.14223 63.99029 8.98471 1.000 18.58536 602 SER E O 1
ATOM 14783 N N . GLY E 1 155 ? 4.86656 63.98285 7.52824 1.000 19.63825 603 GLY E N 1
ATOM 14784 C CA . GLY E 1 155 ? 4.99790 65.42115 7.46809 1.000 19.47094 603 GLY E CA 1
ATOM 14785 C C . GLY E 1 155 ? 6.10104 65.94196 8.37113 1.000 20.86245 603 GLY E C 1
ATOM 14786 O O . GLY E 1 155 ? 6.72750 65.21183 9.14641 1.000 20.12416 603 GLY E O 1
ATOM 14790 N N . THR E 1 156 ? 6.34023 67.24808 8.24993 1.000 19.97208 604 THR E N 1
ATOM 14791 C CA . THR E 1 156 ? 7.42530 67.92525 8.95115 1.000 20.44487 604 THR E CA 1
ATOM 14792 C C . THR E 1 156 ? 6.80010 68.89280 9.94657 1.000 22.95639 604 THR E C 1
ATOM 14793 O O . THR E 1 156 ? 6.19167 69.89290 9.54829 1.000 24.45636 604 THR E O 1
ATOM 14804 N N . ALA E 1 157 ? 6.98314 68.62206 11.23266 1.000 20.37108 605 ALA E N 1
ATOM 14805 C CA . ALA E 1 157 ? 6.39069 69.43212 12.29133 1.000 17.49126 605 ALA E CA 1
ATOM 14806 C C . ALA E 1 157 ?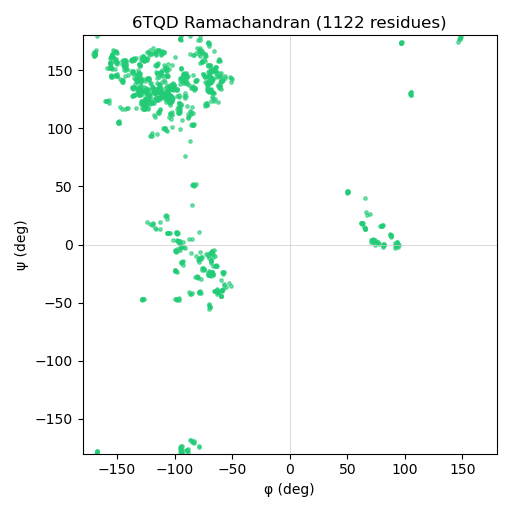 7.04694 69.05617 13.61030 1.000 18.16539 605 ALA E C 1
ATOM 14807 O O . ALA E 1 157 ? 7.94501 68.20925 13.65685 1.000 19.79109 605 ALA E O 1
ATOM 14814 N N . VAL E 1 158 ? 6.59201 69.69397 14.68537 1.000 16.56056 606 VAL E N 1
ATOM 14815 C CA . VAL E 1 158 ? 7.12975 69.46586 16.02375 1.000 16.64571 606 VAL E CA 1
ATOM 14816 C C . VAL E 1 158 ? 5.97985 69.36034 17.01765 1.000 16.09915 606 VAL E C 1
ATOM 14817 O O . VAL E 1 158 ? 5.09172 70.21899 17.04217 1.000 16.54292 606 VAL E O 1
ATOM 14830 N N . LEU E 1 159 ? 5.98618 68.29202 17.81924 1.000 16.77925 607 LEU E N 1
ATOM 14831 C CA . LEU E 1 159 ? 5.02641 68.09235 18.89655 1.000 15.37726 607 LEU E CA 1
ATOM 14832 C C . LEU E 1 159 ? 5.56717 68.67184 20.19629 1.000 15.44341 607 LEU E C 1
ATOM 14833 O O . LEU E 1 159 ? 6.76963 68.58966 20.46904 1.000 18.27883 607 LEU E O 1
ATOM 14849 N N . SER E 1 160 ? 4.67131 69.23365 21.00803 1.000 15.68939 608 SER E N 1
ATOM 14850 C CA . SER E 1 160 ? 5.06908 69.80799 22.29339 1.000 16.91336 608 SER E CA 1
ATOM 14851 C C . SER E 1 160 ? 5.47694 68.75162 23.30566 1.000 19.62542 608 SER E C 1
ATOM 14852 O O . SER E 1 160 ? 6.22278 69.05498 24.24276 1.000 19.59695 608 SER E O 1
ATOM 14860 N N . ALA E 1 161 ? 4.99724 67.52844 23.14229 1.000 16.29220 609 ALA E N 1
ATOM 14861 C CA . ALA E 1 161 ? 5.32130 66.43710 24.04577 1.000 17.32424 609 ALA E CA 1
ATOM 14862 C C . ALA E 1 161 ? 5.01200 65.13635 23.33024 1.000 16.95581 609 ALA E C 1
ATOM 14863 O O . ALA E 1 161 ? 4.20078 65.09557 22.40275 1.000 16.79556 609 ALA E O 1
ATOM 14870 N N A ASN E 1 162 ? 5.71055 64.08723 23.74393 0.484 16.62813 610 ASN E N 1
ATOM 14871 N N B ASN E 1 162 ? 5.62927 64.05709 23.79266 0.516 16.68406 610 ASN E N 1
ATOM 14872 C CA A ASN E 1 162 ? 5.50358 62.76554 23.17896 0.484 16.76122 610 ASN E CA 1
ATOM 14873 C CA B ASN E 1 162 ? 5.34978 62.74290 23.23253 0.516 16.96916 610 ASN E CA 1
ATOM 14874 C C A ASN E 1 162 ? 4.51269 61.92866 23.97860 0.484 15.36256 610 ASN E C 1
ATOM 14875 C C B ASN E 1 162 ? 4.55083 61.84468 24.16886 0.516 15.08093 610 ASN E C 1
ATOM 14876 O O A ASN E 1 162 ? 4.15286 60.84116 23.52702 0.484 14.80083 610 ASN E O 1
ATOM 14877 O O B ASN E 1 162 ? 4.31056 60.68413 23.83075 0.516 15.51166 610 ASN E O 1
ATOM 14898 N N A SER E 1 163 ? 4.05767 62.40905 25.13498 0.484 15.14065 611 SER E N 1
ATOM 14899 N N B SER E 1 163 ? 4.10675 62.35464 25.31632 0.516 14.75094 611 SER E N 1
ATOM 14900 C CA A SER E 1 163 ? 3.06227 61.67999 25.91457 0.484 13.91732 611 SER E CA 1
ATOM 14901 C CA B SER E 1 163 ? 3.30229 61.55116 26.22695 0.516 14.33777 611 SER E CA 1
ATOM 14902 C C A SER E 1 163 ? 2.47382 62.59464 26.98323 0.484 13.77994 611 SER E C 1
ATOM 14903 C C B SER E 1 163 ? 2.62684 62.44872 27.25425 0.516 13.23914 611 SER E C 1
ATOM 14904 O O A SER E 1 163 ? 2.99089 63.68166 27.26583 0.484 14.49405 611 SER E O 1
ATOM 14905 O O B SER E 1 163 ? 3.23027 63.40575 27.74932 0.516 13.06021 611 SER E O 1
ATOM 14920 N N . ALA E 1 164 ? 1.36961 62.13214 27.56843 1.000 13.31701 612 ALA E N 1
ATOM 14921 C CA . ALA E 1 164 ? 0.67100 62.80114 28.65607 1.000 13.96302 612 ALA E CA 1
ATOM 14922 C C . ALA E 1 164 ? -0.36099 61.83645 29.22492 1.000 15.66788 612 ALA E C 1
ATOM 14923 O O . ALA E 1 164 ? -0.88790 60.98148 28.50506 1.000 15.17094 612 ALA E O 1
ATOM 14931 N N . ASN E 1 165 ? -0.66272 61.98440 30.51672 1.000 15.17534 613 ASN E N 1
ATOM 14932 C CA . ASN E 1 165 ? -1.63984 61.11043 31.16069 1.000 14.34399 613 ASN E CA 1
ATOM 14933 C C . ASN E 1 165 ? -3.01919 61.75143 31.08246 1.000 15.16253 613 ASN E C 1
ATOM 14934 O O . ASN E 1 165 ? -3.16333 62.97191 31.22756 1.000 15.02162 613 ASN E O 1
ATOM 14945 N N . THR E 1 166 ? -4.04205 60.92338 30.87635 1.000 14.02854 614 THR E N 1
ATOM 14946 C CA . THR E 1 166 ? -5.39794 61.44875 30.82556 1.000 14.91411 614 THR E CA 1
ATOM 14947 C C . THR E 1 166 ? -5.80058 62.00495 32.18709 1.000 16.85455 614 THR E C 1
ATOM 14948 O O . THR E 1 166 ? -5.33697 61.54670 33.23624 1.000 18.20754 614 THR E O 1
ATOM 14959 N N . ASN E 1 167 ? -6.67592 62.99125 32.15444 1.000 18.45241 615 ASN E N 1
ATOM 14960 C CA . ASN E 1 167 ? -7.24367 63.57813 33.36100 1.000 20.44365 615 ASN E CA 1
ATOM 14961 C C . ASN E 1 167 ? -8.42618 62.73341 33.82971 1.000 21.72399 615 ASN E C 1
ATOM 14962 O O . ASN E 1 167 ? -8.66894 61.63258 33.33240 1.000 20.34632 615 ASN E O 1
ATOM 14973 N N . GLY E 1 168 ? -9.18248 63.25194 34.79880 1.000 22.61431 616 GLY E N 1
ATOM 14974 C CA . GLY E 1 168 ? -10.31525 62.51468 35.32784 1.000 25.21174 616 GLY E CA 1
ATOM 14975 C C . GLY E 1 168 ? -11.41091 62.27267 34.31494 1.000 26.81693 616 GLY E C 1
ATOM 14976 O O . GLY E 1 168 ? -12.25270 61.38879 34.52257 1.000 30.72268 616 GLY E O 1
ATOM 14980 N N . SER E 1 169 ? -11.42567 63.03418 33.22271 1.000 26.94601 617 SER E N 1
ATOM 14981 C CA . SER E 1 169 ? -12.41195 62.86695 32.16368 1.000 26.03208 617 SER E CA 1
ATOM 14982 C C . SER E 1 169 ? -11.88988 62.05907 30.97686 1.000 21.81531 617 SER E C 1
ATOM 14983 O O . SER E 1 169 ? -12.54823 62.01690 29.93630 1.000 20.90432 617 SER E O 1
ATOM 14991 N N . GLY E 1 170 ? -10.71881 61.43789 31.10378 1.000 22.28245 618 GLY E N 1
ATOM 14992 C CA . GLY E 1 170 ? -10.18320 60.60335 30.04533 1.000 18.83178 618 GLY E CA 1
ATOM 14993 C C . GLY E 1 170 ? -9.50837 61.32927 28.90016 1.000 16.53753 618 GLY E C 1
ATOM 14994 O O . GLY E 1 170 ? -9.27376 60.72107 27.85300 1.000 15.44775 618 GLY E O 1
ATOM 14998 N N . LYS E 1 171 ? -9.15110 62.60530 29.06754 1.000 16.62477 619 LYS E N 1
ATOM 14999 C CA . LYS E 1 171 ? -8.63155 63.41278 27.97142 1.000 16.63442 619 LYS E CA 1
ATOM 15000 C C . LYS E 1 171 ? -7.17526 63.80026 28.19524 1.000 16.98676 619 LYS E C 1
ATOM 15001 O O . LYS E 1 171 ? -6.77362 64.12004 29.31841 1.000 18.42467 619 LYS E O 1
ATOM 15020 N N . ALA E 1 172 ? -6.39017 63.71940 27.11712 1.000 15.89033 620 ALA E N 1
ATOM 15021 C CA . ALA E 1 172 ? -4.99814 64.16627 27.08320 1.000 17.50627 620 ALA E CA 1
ATOM 15022 C C . ALA E 1 172 ? -4.76253 65.01849 25.83922 1.000 16.95274 620 ALA E C 1
ATOM 15023 O O . ALA E 1 172 ? -5.34703 64.78085 24.78553 1.000 16.07296 620 ALA E O 1
ATOM 15030 N N . THR E 1 173 ? -3.90177 66.03601 25.95621 1.000 16.90479 621 THR E N 1
ATOM 15031 C CA . THR E 1 173 ? -3.70159 66.98502 24.86314 1.000 19.46042 621 THR E CA 1
ATOM 15032 C C . THR E 1 173 ? -2.22216 67.13943 24.50701 1.000 17.04309 621 THR E C 1
ATOM 15033 O O . THR E 1 173 ? -1.33050 66.81571 25.29923 1.000 16.76602 621 THR E O 1
ATOM 15044 N N . VAL E 1 174 ? -1.99211 67.62974 23.28610 1.000 16.66003 622 VAL E N 1
ATOM 15045 C CA . VAL E 1 174 ? -0.64762 67.94863 22.78436 1.000 16.49266 622 VAL E CA 1
ATOM 15046 C C . VAL E 1 174 ? -0.81150 69.00687 21.69941 1.000 17.20962 622 VAL E C 1
ATOM 15047 O O . VAL E 1 174 ? -1.87348 69.13932 21.10198 1.000 17.61304 622 VAL E O 1
ATOM 15060 N N . THR E 1 175 ? 0.25224 69.79446 21.45353 1.000 17.42387 623 THR E N 1
ATOM 15061 C CA . THR E 1 175 ? 0.20713 70.80718 20.40347 1.000 18.11990 623 THR E CA 1
ATOM 15062 C C . THR E 1 175 ? 1.20014 70.49371 19.28843 1.000 17.77789 623 THR E C 1
ATOM 15063 O O . THR E 1 175 ? 2.20898 69.80223 19.49939 1.000 17.32093 623 THR E O 1
ATOM 15074 N N . LEU E 1 176 ? 0.89387 70.99804 18.09607 1.000 18.26905 624 LEU E N 1
ATOM 15075 C CA . LEU E 1 176 ? 1.67351 70.77160 16.88641 1.000 18.10102 624 LEU E CA 1
ATOM 15076 C C . LEU E 1 176 ? 1.92907 72.11592 16.21259 1.000 18.95278 624 LEU E C 1
ATOM 15077 O O . LEU E 1 176 ? 1.00308 72.91478 16.04830 1.000 19.67631 624 LEU E O 1
ATOM 15093 N N . LYS E 1 177 ? 3.18438 72.35105 15.82263 1.000 18.90642 625 LYS E N 1
ATOM 15094 C CA . LYS E 1 177 ? 3.58557 73.56370 15.11797 1.000 19.69281 625 LYS E CA 1
ATOM 15095 C C . LYS E 1 177 ? 4.54429 73.16365 14.00362 1.000 19.46318 625 LYS E C 1
ATOM 15096 O O . LYS E 1 177 ? 5.15750 72.08875 14.05046 1.000 18.71524 625 LYS E O 1
ATOM 15115 N N . SER E 1 178 ? 4.68257 74.02886 12.99812 1.000 20.15849 626 SER E N 1
ATOM 15116 C CA . SER E 1 178 ? 5.61126 73.73975 11.91896 1.000 20.06038 626 SER E CA 1
ATOM 15117 C C . SER E 1 178 ? 6.09769 75.01615 11.24965 1.000 20.93229 626 SER E C 1
ATOM 15118 O O . SER E 1 178 ? 5.33699 75.97330 11.09241 1.000 21.67732 626 SER E O 1
ATOM 15126 N N . ASP E 1 179 ? 7.36398 74.99654 10.83657 1.000 22.26936 627 ASP E N 1
ATOM 15127 C CA . ASP E 1 179 ? 7.95572 76.05537 10.03454 1.000 25.75805 627 ASP E CA 1
ATOM 15128 C C . ASP E 1 179 ? 7.91358 75.76118 8.54318 1.000 25.88495 627 ASP E C 1
ATOM 15129 O O . ASP E 1 179 ? 8.44487 76.55410 7.75844 1.000 26.24710 627 ASP E O 1
ATOM 15138 N N . LYS E 1 180 ? 7.30487 74.64752 8.13404 1.000 25.76578 628 LYS E N 1
ATOM 15139 C CA . LYS E 1 180 ? 7.29725 74.24110 6.73736 1.000 27.62462 628 LYS E CA 1
ATOM 15140 C C . LYS E 1 180 ? 5.87308 73.98625 6.25317 1.000 26.65039 628 LYS E C 1
ATOM 15141 O O . LYS E 1 180 ? 5.08260 73.34341 6.95264 1.000 28.20231 628 LYS E O 1
ATOM 15160 N N . PRO E 1 181 ? 5.52061 74.47552 5.06427 1.000 25.25644 629 PRO E N 1
ATOM 15161 C CA . PRO E 1 181 ? 4.18319 74.18952 4.53066 1.000 25.12739 629 PRO E CA 1
ATOM 15162 C C . PRO E 1 181 ? 4.06602 72.72112 4.15892 1.000 24.32799 629 PRO E C 1
ATOM 15163 O O . PRO E 1 181 ? 5.02943 72.10573 3.69778 1.000 27.39217 629 PRO E O 1
ATOM 15174 N N . GLY E 1 182 ? 2.88221 72.17046 4.35406 1.000 24.16859 630 GLY E N 1
ATOM 15175 C CA . GLY E 1 182 ? 2.62992 70.78487 4.00301 1.000 23.63438 630 GLY E CA 1
ATOM 15176 C C . GLY E 1 182 ? 1.61944 70.15936 4.94216 1.000 25.44618 630 GLY E C 1
ATOM 15177 O O . GLY E 1 182 ? 1.16712 70.76776 5.90780 1.000 24.27824 630 GLY E O 1
ATOM 15181 N N . GLN E 1 183 ? 1.28522 68.90536 4.63930 1.000 26.18923 631 GLN E N 1
ATOM 15182 C CA . GLN E 1 183 ? 0.32685 68.14035 5.42136 1.000 24.66522 631 GLN E CA 1
ATOM 15183 C C . GLN E 1 183 ? 1.04318 67.34617 6.50652 1.000 20.78991 631 GLN E C 1
ATOM 15184 O O . GLN E 1 183 ? 2.18920 66.92230 6.33580 1.000 20.53069 631 GLN E O 1
ATOM 15198 N N . VAL E 1 184 ? 0.36244 67.17451 7.63917 1.000 18.28789 632 VAL E N 1
ATOM 15199 C CA . VAL E 1 184 ? 0.91305 66.44032 8.77851 1.000 17.68060 632 VAL E CA 1
ATOM 15200 C C . VAL E 1 184 ? -0.16538 65.53355 9.36234 1.000 18.00310 632 VAL E C 1
ATOM 15201 O O . VAL E 1 184 ? -1.30472 65.96483 9.56651 1.000 17.50800 632 VAL E O 1
ATOM 15214 N N . VAL E 1 185 ? 0.20487 64.28870 9.65415 1.000 16.91513 633 VAL E N 1
ATOM 15215 C CA . VAL E 1 185 ? -0.66460 63.32879 10.32968 1.000 15.94136 633 VAL E CA 1
ATOM 15216 C C . VAL E 1 185 ? -0.03815 62.98791 11.67976 1.000 15.62223 633 VAL E C 1
ATOM 15217 O O . VAL E 1 185 ? 1.13286 62.58711 11.74004 1.000 15.57956 633 VAL E O 1
ATOM 15230 N N . VAL E 1 186 ? -0.81279 63.16285 12.75356 1.000 16.29012 634 VAL E N 1
ATOM 15231 C CA . VAL E 1 186 ? -0.39349 62.83358 14.11416 1.000 14.80453 634 VAL E CA 1
ATOM 15232 C C . VAL E 1 186 ? -1.22952 61.65687 14.60648 1.000 14.35987 634 VAL E C 1
ATOM 15233 O O . VAL E 1 186 ? -2.40244 61.51360 14.23851 1.000 14.63608 634 VAL E O 1
ATOM 15246 N N . SER E 1 187 ? -0.62833 60.82571 15.46629 1.000 13.71080 635 SER E N 1
ATOM 15247 C CA . SER E 1 187 ? -1.31613 59.66439 16.01809 1.000 13.27044 635 SER E CA 1
ATOM 15248 C C . SER E 1 187 ? -1.27241 59.66358 17.54372 1.000 13.00506 635 SER E C 1
ATOM 15249 O O . SER E 1 187 ? -0.40551 60.27812 18.16605 1.000 12.98405 635 SER E O 1
ATOM 15257 N N . ALA E 1 188 ? -2.20848 58.91466 18.14397 1.000 12.81966 636 ALA E N 1
ATOM 15258 C CA . ALA E 1 188 ? -2.29503 58.74551 19.58779 1.000 12.57617 636 ALA E CA 1
ATOM 15259 C C . ALA E 1 188 ? -2.48391 57.27056 19.91617 1.000 13.52835 636 ALA E C 1
ATOM 15260 O O . ALA E 1 188 ? -3.22777 56.56757 19.21790 1.000 12.50342 636 ALA E O 1
ATOM 15267 N N . LYS E 1 189 ? -1.84114 56.81539 20.99677 1.000 11.53315 637 LYS E N 1
ATOM 15268 C CA . LYS E 1 189 ? -1.89249 55.39134 21.34371 1.000 10.97650 637 LYS E CA 1
ATOM 15269 C C . LYS E 1 189 ? -1.77079 55.19966 22.84652 1.000 10.72747 637 LYS E C 1
ATOM 15270 O O . LYS E 1 189 ? -1.10386 55.96295 23.54417 1.000 11.42414 637 LYS E O 1
ATOM 15289 N N . THR E 1 190 ? -2.45292 54.16677 23.34972 1.000 10.47628 638 THR E N 1
ATOM 15290 C CA . THR E 1 190 ? -2.27100 53.66539 24.70405 1.000 11.36434 638 THR E CA 1
ATOM 15291 C C . THR E 1 190 ? -1.66206 52.26610 24.64149 1.000 9.55572 638 THR E C 1
ATOM 15292 O O . THR E 1 190 ? -1.64616 51.61243 23.59430 1.000 10.04901 638 THR E O 1
ATOM 15303 N N . ALA E 1 191 ? -1.17554 51.79952 25.79458 1.000 9.33826 639 ALA E N 1
ATOM 15304 C CA . ALA E 1 191 ? -0.36688 50.57959 25.83107 1.000 10.16542 639 ALA E CA 1
ATOM 15305 C C . ALA E 1 191 ? -1.10072 49.35823 25.27725 1.000 11.87242 639 ALA E C 1
ATOM 15306 O O . ALA E 1 191 ? -0.49578 48.53413 24.58024 1.000 11.51774 639 ALA E O 1
ATOM 15313 N N . GLU E 1 192 ? -2.39178 49.19922 25.57963 1.000 11.49635 640 GLU E N 1
ATOM 15314 C CA . GLU E 1 192 ? -3.08754 47.98553 25.17125 1.000 11.49104 640 GLU E CA 1
ATOM 15315 C C . GLU E 1 192 ? -3.41400 47.95486 23.68354 1.000 11.00400 640 GLU E C 1
ATOM 15316 O O . GLU E 1 192 ? -3.66547 46.87613 23.13863 1.000 10.58228 640 GLU E O 1
ATOM 15328 N N . MET E 1 193 ? -3.43952 49.10799 23.02085 1.000 10.22543 641 MET E N 1
ATOM 15329 C CA . MET E 1 193 ? -3.85617 49.13767 21.62525 1.000 10.85046 641 MET E CA 1
ATOM 15330 C C . MET E 1 193 ? -2.84576 48.41134 20.75033 1.000 10.35347 641 MET E C 1
ATOM 15331 O O . MET E 1 193 ? -1.64989 48.40686 21.02854 1.000 12.43029 641 MET E O 1
ATOM 15345 N N . THR E 1 194 ? -3.34767 47.82275 19.66461 1.000 10.46831 642 THR E N 1
ATOM 15346 C CA . THR E 1 194 ? -2.48638 47.09183 18.74057 1.000 13.98948 642 THR E CA 1
ATOM 15347 C C . THR E 1 194 ? -1.75391 48.03020 17.79608 1.000 16.05928 642 THR E C 1
ATOM 15348 O O . THR E 1 194 ? -0.66684 47.69245 17.31559 1.000 17.14691 642 THR E O 1
ATOM 15359 N N . SER E 1 195 ? -2.33875 49.18978 17.51540 1.000 13.51781 643 SER E N 1
ATOM 15360 C CA . SER E 1 195 ? -1.72671 50.21087 16.67701 1.000 12.65404 643 SER E CA 1
ATOM 15361 C C . SER E 1 195 ? -2.31384 51.55801 17.07727 1.000 14.01368 643 SER E C 1
ATOM 15362 O O . SER E 1 195 ? -3.35306 51.62853 17.74103 1.000 15.14877 643 SER E O 1
ATOM 15370 N N . ALA E 1 196 ? -1.63205 52.62698 16.67902 1.000 13.62743 644 ALA E N 1
ATOM 15371 C CA . ALA E 1 196 ? -2.06103 53.97068 17.04451 1.000 13.29290 644 ALA E CA 1
ATOM 15372 C C . ALA E 1 196 ? -3.25663 54.40325 16.19017 1.000 13.69321 644 ALA E C 1
ATOM 15373 O O . ALA E 1 196 ? -3.49737 53.87836 15.09544 1.000 16.55545 644 ALA E O 1
ATOM 15380 N N . LEU E 1 197 ? -4.02336 55.36134 16.71196 1.000 13.78404 645 LEU E N 1
ATOM 15381 C CA . LEU E 1 197 ? -5.12284 55.98099 15.98004 1.000 13.09972 645 LEU E CA 1
ATOM 15382 C C . LEU E 1 197 ? -4.63078 57.28094 15.35145 1.000 14.17653 645 LEU E C 1
ATOM 15383 O O . LEU E 1 197 ? -4.18166 58.17851 16.07019 1.000 14.02851 645 LEU E O 1
ATOM 15399 N N . ASN E 1 198 ? -4.73046 57.37794 14.02455 1.000 14.16974 646 ASN E N 1
ATOM 15400 C CA . ASN E 1 198 ? -4.31279 58.58476 13.31077 1.000 14.90863 646 ASN E CA 1
ATOM 15401 C C . ASN E 1 198 ? -5.41843 59.63462 13.30488 1.000 16.83617 646 ASN E C 1
ATOM 15402 O O . ASN E 1 198 ? -6.57813 59.33297 13.00949 1.000 16.96613 646 ASN E O 1
ATOM 15413 N N . ALA E 1 199 ? -5.05077 60.87966 13.59644 1.000 15.17711 647 ALA E N 1
ATOM 15414 C CA . ALA E 1 199 ? -5.94731 61.99074 13.35351 1.000 17.32524 647 ALA E CA 1
ATOM 15415 C C . ALA E 1 199 ? -6.02665 62.26654 11.85704 1.000 16.44493 647 ALA E C 1
ATOM 15416 O O . ALA E 1 199 ? -5.18022 61.83232 11.07047 1.000 19.48133 647 ALA E O 1
ATOM 15423 N N . ASN E 1 200 ? -7.04814 63.01813 11.46169 1.000 18.98681 648 ASN E N 1
ATOM 15424 C CA . ASN E 1 200 ? -7.10746 63.49118 10.08947 1.000 22.69575 648 ASN E CA 1
ATOM 15425 C C . ASN E 1 200 ? -5.93501 64.43092 9.82518 1.000 20.75691 648 ASN E C 1
ATOM 15426 O O . ASN E 1 200 ? -5.44692 65.11594 10.72546 1.000 22.15905 648 ASN E O 1
ATOM 15437 N N . ALA E 1 201 ? -5.46723 64.43020 8.58426 1.000 18.26651 649 ALA E N 1
ATOM 15438 C CA . ALA E 1 201 ? -4.36977 65.30614 8.20710 1.000 20.02860 649 ALA E CA 1
ATOM 15439 C C . ALA E 1 201 ? -4.74902 66.76275 8.42283 1.000 21.74381 649 ALA E C 1
ATOM 15440 O O . ALA E 1 201 ? -5.90127 67.16278 8.23190 1.000 21.14925 649 ALA E O 1
ATOM 15447 N N . VAL E 1 202 ? -3.76242 67.55742 8.83335 1.000 20.07767 650 VAL E N 1
ATOM 15448 C CA . VAL E 1 202 ? -3.87358 69.01103 8.89009 1.000 20.64958 650 VAL E CA 1
ATOM 15449 C C . VAL E 1 202 ? -2.85723 69.58609 7.91261 1.000 20.20204 650 VAL E C 1
ATOM 15450 O O . VAL E 1 202 ? -1.95931 68.89180 7.44089 1.000 21.39571 650 VAL E O 1
ATOM 15463 N N . ILE E 1 203 ? -3.00986 70.87229 7.60071 1.000 21.74207 651 ILE E N 1
ATOM 15464 C CA . ILE E 1 203 ? -2.15698 71.54103 6.62360 1.000 22.94629 651 ILE E CA 1
ATOM 15465 C C . ILE E 1 203 ? -1.55278 72.79728 7.24205 1.000 21.91129 651 ILE E C 1
ATOM 15466 O O . ILE E 1 203 ? -2.24436 73.55600 7.92117 1.000 22.38346 651 ILE E O 1
ATOM 15482 N N . PHE E 1 204 ? -0.24980 72.97430 7.06375 1.000 21.76180 652 PHE E N 1
ATOM 15483 C CA . PHE E 1 204 ? 0.42460 74.22627 7.39921 1.000 23.06710 652 PHE E CA 1
ATOM 15484 C C . PHE E 1 204 ? 0.64203 75.01649 6.11431 1.000 24.42852 652 PHE E C 1
ATOM 15485 O O . PHE E 1 204 ? 1.08327 74.45995 5.10154 1.000 22.93809 652 PHE E O 1
ATOM 15502 N N . VAL E 1 205 ? 0.30887 76.30684 6.15363 1.000 23.97431 653 VAL E N 1
ATOM 15503 C CA . VAL E 1 205 ? 0.23313 77.15302 4.96933 1.000 28.44357 653 VAL E CA 1
ATOM 15504 C C . VAL E 1 205 ? 1.19164 78.32480 5.12090 1.000 28.60490 653 VAL E C 1
ATOM 15505 O O . VAL E 1 205 ? 1.32828 78.89262 6.21053 1.000 26.36362 653 VAL E O 1
ATOM 15518 N N . ASP E 1 206 ? 1.87134 78.66868 4.03114 1.000 32.79447 654 ASP E N 1
ATOM 15519 C CA . ASP E 1 206 ? 2.72153 79.85429 4.00085 1.000 42.06527 654 ASP E CA 1
ATOM 15520 C C . ASP E 1 206 ? 1.88145 81.07862 3.64105 1.000 45.19215 654 ASP E C 1
ATOM 15521 O O . ASP E 1 206 ? 1.31036 81.73972 4.50469 1.000 47.59742 654 ASP E O 1
ATOM 15530 N N . GLN F 1 3 ? -44.23090 23.26537 24.20461 1.000 44.11293 451 GLN F N 1
ATOM 15531 C CA . GLN F 1 3 ? -45.46923 23.07084 23.45541 1.000 38.90596 451 GLN F CA 1
ATOM 15532 C C . GLN F 1 3 ? -45.73625 24.26628 22.54237 1.000 33.37731 451 GLN F C 1
ATOM 15533 O O . GLN F 1 3 ? -46.87549 24.71447 22.40588 1.000 29.41542 451 GLN F O 1
ATOM 15546 N N . ASP F 1 4 ? -44.67405 24.77453 21.92094 1.000 32.37402 452 ASP F N 1
ATOM 15547 C CA . ASP F 1 4 ? -44.80060 25.90025 21.00250 1.000 32.03837 452 ASP F CA 1
ATOM 15548 C C . ASP F 1 4 ? -45.57923 25.48682 19.75721 1.000 23.88505 452 ASP F C 1
ATOM 15549 O O . ASP F 1 4 ? -45.42482 24.37508 19.24448 1.000 26.81592 452 ASP F O 1
ATOM 15558 N N . ILE F 1 5 ? -46.41304 26.39088 19.26089 1.000 16.76461 453 ILE F N 1
ATOM 15559 C CA . ILE F 1 5 ? -47.38960 26.05447 18.24685 1.000 12.19217 453 ILE F CA 1
ATOM 15560 C C . ILE F 1 5 ? -46.89885 26.37335 16.83648 1.000 9.95833 453 ILE F C 1
ATOM 15561 O O . ILE F 1 5 ? -47.02591 25.54507 15.94261 1.000 9.96746 453 ILE F O 1
ATOM 15577 N N . LEU F 1 6 ? -46.31034 27.55951 16.61585 1.000 9.86486 454 LEU F N 1
ATOM 15578 C CA . LEU F 1 6 ? -45.94209 27.95751 15.25257 1.000 8.87908 454 LEU F CA 1
ATOM 15579 C C . LEU F 1 6 ? -44.89082 29.05191 15.27538 1.000 10.14210 454 LEU F C 1
ATOM 15580 O O . LEU F 1 6 ? -45.10608 30.10472 15.88492 1.000 12.97209 454 LEU F O 1
ATOM 15596 N N . SER F 1 7 ? -43.76404 28.80301 14.61381 1.000 8.97475 455 SER F N 1
ATOM 15597 C CA . SER F 1 7 ? -42.70871 29.79475 14.49863 1.000 10.57852 455 SER F CA 1
ATOM 15598 C C . SER F 1 7 ? -42.12652 29.81338 13.09405 1.000 11.00862 455 SER F C 1
ATOM 15599 O O . SER F 1 7 ? -42.09369 28.79945 12.38678 1.000 9.81894 455 SER F O 1
ATOM 15607 N N . LEU F 1 8 ? -41.67113 30.98933 12.69446 1.000 8.79121 456 LEU F N 1
ATOM 15608 C CA . LEU F 1 8 ? -40.98295 31.19213 11.43094 1.000 8.68994 456 LEU F CA 1
ATOM 15609 C C . LEU F 1 8 ? -39.68168 31.94185 11.68721 1.000 10.86997 456 LEU F C 1
ATOM 15610 O O . LEU F 1 8 ? -39.65495 32.89624 12.46709 1.000 12.32281 456 LEU F O 1
ATOM 15626 N N . ASN F 1 9 ? -38.61164 31.49590 11.04205 1.000 9.88027 457 ASN F N 1
ATOM 15627 C CA . ASN F 1 9 ? -37.31245 32.16300 11.10058 1.000 12.85050 457 ASN F CA 1
ATOM 15628 C C . ASN F 1 9 ? -36.74630 32.30256 9.69573 1.000 12.69959 457 ASN F C 1
ATOM 15629 O O . ASN F 1 9 ? -36.85061 31.39301 8.86911 1.000 12.74655 457 ASN F O 1
ATOM 15640 N N . ILE F 1 10 ? -36.13762 33.45547 9.42021 1.000 12.84544 458 ILE F N 1
ATOM 15641 C CA . ILE F 1 10 ? -35.46582 33.68818 8.14521 1.000 15.75682 458 ILE F CA 1
ATOM 15642 C C . ILE F 1 10 ? -34.00795 34.00805 8.46468 1.000 16.12205 458 ILE F C 1
ATOM 15643 O O . ILE F 1 10 ? -33.66754 35.17741 8.70961 1.000 17.21172 458 ILE F O 1
ATOM 15659 N N . PRO F 1 11 ? -33.12067 33.01268 8.46102 1.000 13.25842 459 PRO F N 1
ATOM 15660 C CA . PRO F 1 11 ? -31.78441 33.23938 9.03231 1.000 14.93904 459 PRO F CA 1
ATOM 15661 C C . PRO F 1 11 ? -30.88882 34.16734 8.23911 1.000 15.67494 459 PRO F C 1
ATOM 15662 O O . PRO F 1 11 ? -29.99655 34.77055 8.84203 1.000 20.03539 459 PRO F O 1
ATOM 15673 N N . HIS F 1 12 ? -31.07182 34.29438 6.92852 1.000 12.50616 460 HIS F N 1
ATOM 15674 C CA . HIS F 1 12 ? -30.10616 35.00792 6.09929 1.000 13.75382 460 HIS F CA 1
ATOM 15675 C C . HIS F 1 12 ? -30.78963 36.00130 5.17670 1.000 14.83976 460 HIS F C 1
ATOM 15676 O O . HIS F 1 12 ? -31.76997 35.66582 4.50493 1.000 18.81046 460 HIS F O 1
ATOM 15690 N N . ASP F 1 13 ? -30.25415 37.21806 5.12735 1.000 14.36404 461 ASP F N 1
ATOM 15691 C CA . ASP F 1 13 ? -30.67877 38.17252 4.11990 1.000 15.56338 461 ASP F CA 1
ATOM 15692 C C . ASP F 1 13 ? -30.03931 37.83113 2.77441 1.000 13.89584 461 ASP F C 1
ATOM 15693 O O . ASP F 1 13 ? -29.11690 37.01550 2.67964 1.000 16.64181 461 ASP F O 1
ATOM 15702 N N . ILE F 1 14 ? -30.55176 38.45467 1.71388 1.000 10.48915 462 ILE F N 1
ATOM 15703 C CA . ILE F 1 14 ? -30.16943 38.13477 0.34246 1.000 10.83757 462 ILE F CA 1
ATOM 15704 C C . ILE F 1 14 ? -29.42692 39.31548 -0.27883 1.000 12.33359 462 ILE F C 1
ATOM 15705 O O . ILE F 1 14 ? -29.88774 40.46556 -0.20607 1.000 11.99469 462 ILE F O 1
ATOM 15721 N N . ASN F 1 15 ? -28.29243 39.02435 -0.91800 1.000 11.09412 463 ASN F N 1
ATOM 15722 C CA . ASN F 1 15 ? -27.55277 39.99346 -1.72349 1.000 12.92533 463 ASN F CA 1
ATOM 15723 C C . ASN F 1 15 ? -27.34838 39.36466 -3.09245 1.000 13.94446 463 ASN F C 1
ATOM 15724 O O . ASN F 1 15 ? -26.75298 38.28616 -3.19336 1.000 16.58459 463 ASN F O 1
ATOM 15735 N N . GLY F 1 16 ? -27.86027 40.01103 -4.13692 1.000 11.28807 464 GLY F N 1
ATOM 15736 C CA . GLY F 1 16 ? -27.79877 39.41393 -5.45624 1.000 11.44811 464 GLY F CA 1
ATOM 15737 C C . GLY F 1 16 ? -27.73998 40.43451 -6.57119 1.000 10.41604 464 GLY F C 1
ATOM 15738 O O . GLY F 1 16 ? -28.02590 41.62543 -6.39221 1.000 11.04914 464 GLY F O 1
ATOM 15742 N N . THR F 1 17 ? -27.37621 39.94087 -7.75008 1.000 11.53922 465 THR F N 1
ATOM 15743 C CA . THR F 1 17 ? -27.28993 40.79590 -8.92529 1.000 11.89834 465 THR F CA 1
ATOM 15744 C C . THR F 1 17 ? -28.68275 41.13012 -9.45169 1.000 10.63466 465 THR F C 1
ATOM 15745 O O . THR F 1 17 ? -29.62449 40.34605 -9.33600 1.000 10.59417 465 THR F O 1
ATOM 15756 N N . GLU F 1 18 ? -28.80958 42.33691 -9.99971 1.000 11.11575 466 GLU F N 1
ATOM 15757 C CA . GLU F 1 18 ? -30.08056 42.79560 -10.54025 1.000 9.75055 466 GLU F CA 1
ATOM 15758 C C . GLU F 1 18 ? -30.64713 41.77743 -11.51569 1.000 10.60943 466 GLU F C 1
ATOM 15759 O O . GLU F 1 18 ? -29.91554 41.11405 -12.25333 1.000 12.93647 466 GLU F O 1
ATOM 15771 N N A ARG F 1 19 ? -31.97119 41.64174 -11.49840 0.510 12.28838 467 ARG F N 1
ATOM 15772 N N B ARG F 1 19 ? -31.97106 41.64574 -11.49797 0.490 12.31186 467 ARG F N 1
ATOM 15773 C CA A ARG F 1 19 ? -32.74239 40.79567 -12.40112 0.510 14.70387 467 ARG F CA 1
ATOM 15774 C CA B ARG F 1 19 ? -32.74764 40.80193 -12.39620 0.490 14.70828 467 ARG F CA 1
ATOM 15775 C C A ARG F 1 19 ? -32.60378 39.30412 -12.11159 0.510 14.58324 467 ARG F C 1
ATOM 15776 C C B ARG F 1 19 ? -32.58716 39.30805 -12.12435 0.490 14.58330 467 ARG F C 1
ATOM 15777 O O A ARG F 1 19 ? -33.24503 38.49725 -12.79764 0.510 16.51484 467 ARG F O 1
ATOM 15778 O O B ARG F 1 19 ? -33.19484 38.50137 -12.84014 0.490 16.59822 467 ARG F O 1
ATOM 15819 N N . SER F 1 20 ? -31.81980 38.90556 -11.11204 1.000 11.52293 468 SER F N 1
ATOM 15820 C CA . SER F 1 20 ? -31.60495 37.49353 -10.84153 1.000 11.07768 468 SER F CA 1
ATOM 15821 C C . SER F 1 20 ? -32.72792 36.92257 -9.96647 1.000 9.66334 468 SER F C 1
ATOM 15822 O O . SER F 1 20 ? -33.48093 37.65456 -9.31719 1.000 11.56145 468 SER F O 1
ATOM 15831 N N . THR F 1 21 ? -32.81367 35.59388 -9.95650 1.000 12.56921 469 THR F N 1
ATOM 15832 C CA . THR F 1 21 ? -33.73252 34.85828 -9.09703 1.000 12.58673 469 THR F CA 1
ATOM 15833 C C . THR F 1 21 ? -32.94478 34.24659 -7.94225 1.000 11.40348 469 THR F C 1
ATOM 15834 O O . THR F 1 21 ? -31.93061 33.58297 -8.16337 1.000 14.25137 469 THR F O 1
ATOM 15845 N N . GLN F 1 22 ? -33.40447 34.48718 -6.71365 1.000 9.99543 470 GLN F N 1
ATOM 15846 C CA . GLN F 1 22 ? -32.67886 34.07775 -5.51636 1.000 9.57728 470 GLN F CA 1
ATOM 15847 C C . GLN F 1 22 ? -33.60004 33.22573 -4.64275 1.000 10.24355 470 GLN F C 1
ATOM 15848 O O . GLN F 1 22 ? -34.67673 33.67834 -4.24281 1.000 12.21511 470 GLN F O 1
ATOM 15862 N N . LYS F 1 23 ? -33.16661 32.01106 -4.31221 1.000 11.19761 471 LYS F N 1
ATOM 15863 C CA . LYS F 1 23 ? -33.94628 31.17710 -3.41273 1.000 12.80720 471 LYS F CA 1
ATOM 15864 C C . LYS F 1 23 ? -33.89529 31.74415 -1.99938 1.000 10.42769 471 LYS F C 1
ATOM 15865 O O . LYS F 1 23 ? -32.89568 32.33749 -1.57770 1.000 13.88109 471 LYS F O 1
ATOM 15884 N N . ILE F 1 24 ? -35.00358 31.58874 -1.28012 1.000 10.22907 472 ILE F N 1
ATOM 15885 C CA . ILE F 1 24 ? -35.16840 32.10389 0.07784 1.000 9.26571 472 ILE F CA 1
ATOM 15886 C C . ILE F 1 24 ? -35.15706 30.91477 1.02663 1.000 11.24626 472 ILE F C 1
ATOM 15887 O O . ILE F 1 24 ? -35.88503 29.94184 0.80936 1.000 13.96593 472 ILE F O 1
ATOM 15903 N N . GLN F 1 25 ? -34.34940 30.99749 2.08698 1.000 9.17509 473 GLN F N 1
ATOM 15904 C CA . GLN F 1 25 ? -34.29951 29.94837 3.10056 1.000 12.97264 473 GLN F CA 1
ATOM 15905 C C . GLN F 1 25 ? -35.20553 30.33384 4.26036 1.000 10.94111 473 GLN F C 1
ATOM 15906 O O . GLN F 1 25 ? -34.96261 31.34899 4.92716 1.000 12.55258 473 GLN F O 1
ATOM 15920 N N . LEU F 1 26 ? -36.24422 29.52704 4.49980 1.000 11.22862 474 LEU F N 1
ATOM 15921 C CA . LEU F 1 26 ? -37.13771 29.69138 5.63387 1.000 10.46942 474 LEU F CA 1
ATOM 15922 C C . LEU F 1 26 ? -37.01462 28.47835 6.55395 1.000 9.66749 474 LEU F C 1
ATOM 15923 O O . LEU F 1 26 ? -36.76794 27.35995 6.09605 1.000 10.98271 474 LEU F O 1
ATOM 15939 N N . ILE F 1 27 ? -37.20039 28.69830 7.85423 1.000 9.00489 475 ILE F N 1
ATOM 15940 C CA . ILE F 1 27 ? -37.25536 27.61911 8.83937 1.000 9.19279 475 ILE F CA 1
ATOM 15941 C C . ILE F 1 27 ? -38.58758 27.73628 9.55644 1.000 9.20496 475 ILE F C 1
ATOM 15942 O O . ILE F 1 27 ? -38.85775 28.75106 10.21352 1.000 9.22384 475 ILE F O 1
ATOM 15958 N N . VAL F 1 28 ? -39.41871 26.70509 9.42548 1.000 9.04483 476 VAL F N 1
ATOM 15959 C CA . VAL F 1 28 ? -40.75903 26.67902 9.99806 1.000 8.83461 476 VAL F CA 1
ATOM 15960 C C . VAL F 1 28 ? -40.83642 25.51272 10.96800 1.000 9.06596 476 VAL F C 1
ATOM 15961 O O . VAL F 1 28 ? -40.41695 24.40437 10.63228 1.000 10.19083 476 VAL F O 1
ATOM 15974 N N . LYS F 1 29 ? -41.39432 25.75381 12.15075 1.000 9.14872 477 LYS F N 1
ATOM 15975 C CA . LYS F 1 29 ? -41.78322 24.70171 13.07694 1.000 9.34455 477 LYS F CA 1
ATOM 15976 C C . LYS F 1 29 ? -43.26047 24.89356 13.38650 1.000 9.16915 477 LYS F C 1
ATOM 15977 O O . LYS F 1 29 ? -43.68646 25.99659 13.75230 1.000 10.89298 477 LYS F O 1
ATOM 15996 N N . SER F 1 30 ? -44.04843 23.84182 13.17665 1.000 9.12768 478 SER F N 1
ATOM 15997 C CA . SER F 1 30 ? -45.50116 23.94117 13.25650 1.000 8.94324 478 SER F CA 1
ATOM 15998 C C . SER F 1 30 ? -46.06684 22.66740 13.87262 1.000 11.71628 478 SER F C 1
ATOM 15999 O O . SER F 1 30 ? -45.98499 21.59306 13.27182 1.000 12.50086 478 SER F O 1
ATOM 16007 N N . LYS F 1 31 ? -46.69607 22.81485 15.04112 1.000 7.73524 479 LYS F N 1
ATOM 16008 C CA . LYS F 1 31 ? -47.34029 21.67910 15.69733 1.000 7.98704 479 LYS F CA 1
ATOM 16009 C C . LYS F 1 31 ? -48.46695 21.10746 14.84668 1.000 10.85678 479 LYS F C 1
ATOM 16010 O O . LYS F 1 31 ? -48.64900 19.88069 14.78828 1.000 12.54391 479 LYS F O 1
ATOM 16029 N N . TYR F 1 32 ? -49.26357 21.96543 14.21357 1.000 8.62791 480 TYR F N 1
ATOM 16030 C CA . TYR F 1 32 ? -50.46227 21.52619 13.50371 1.000 8.93654 480 TYR F CA 1
ATOM 16031 C C . TYR F 1 32 ? -50.26422 21.36344 12.00401 1.000 11.17648 480 TYR F C 1
ATOM 16032 O O . TYR F 1 32 ? -51.19768 20.92519 11.31331 1.000 15.84982 480 TYR F O 1
ATOM 16050 N N . GLY F 1 33 ? -49.09393 21.70433 11.48050 1.000 8.41558 481 GLY F N 1
ATOM 16051 C CA . GLY F 1 33 ? -48.80420 21.55016 10.07472 1.000 8.82753 481 GLY F CA 1
ATOM 16052 C C . GLY F 1 33 ? -48.81785 22.86728 9.32668 1.000 7.66219 481 GLY F C 1
ATOM 16053 O O . GLY F 1 33 ? -49.76816 23.63360 9.44791 1.000 8.52950 481 GLY F O 1
ATOM 16057 N N . LEU F 1 34 ? -47.78194 23.12858 8.52914 1.000 8.32295 482 LEU F N 1
ATOM 16058 C CA . LEU F 1 34 ? -47.72321 24.35247 7.75214 1.000 7.79762 482 LEU F CA 1
ATOM 16059 C C . LEU F 1 34 ? -48.75540 24.32052 6.63846 1.000 8.70534 482 LEU F C 1
ATOM 16060 O O . LEU F 1 34 ? -48.85236 23.33808 5.88986 1.000 11.37148 482 LEU F O 1
ATOM 16076 N N . ASP F 1 35 ? -49.51964 25.39735 6.52246 1.000 7.25955 483 ASP F N 1
ATOM 16077 C CA . ASP F 1 35 ? -50.44163 25.58045 5.41316 1.000 8.35087 483 ASP F CA 1
ATOM 16078 C C . ASP F 1 35 ? -49.85980 26.45649 4.30547 1.000 7.40433 483 ASP F C 1
ATOM 16079 O O . ASP F 1 35 ? -49.95122 26.09379 3.12358 1.000 8.23437 483 ASP F O 1
ATOM 16088 N N . ARG F 1 36 ? -49.25311 27.60076 4.64345 1.000 6.25146 484 ARG F N 1
ATOM 16089 C CA . ARG F 1 36 ? -48.80497 28.54654 3.62741 1.000 7.13545 484 ARG F CA 1
ATOM 16090 C C . ARG F 1 36 ? -47.91260 29.60349 4.25408 1.000 6.35915 484 ARG F C 1
ATOM 16091 O O . ARG F 1 36 ? -47.85279 29.75824 5.47414 1.000 6.36158 484 ARG F O 1
ATOM 16112 N N . ILE F 1 37 ? -47.23779 30.35446 3.37894 1.000 6.66842 485 ILE F N 1
ATOM 16113 C CA . ILE F 1 37 ? -46.53874 31.58694 3.71546 1.000 7.35240 485 ILE F CA 1
ATOM 16114 C C . ILE F 1 37 ? -47.20510 32.71957 2.94854 1.000 5.68134 485 ILE F C 1
ATOM 16115 O O . ILE F 1 37 ? -47.46773 32.57891 1.74490 1.000 6.50751 485 ILE F O 1
ATOM 16131 N N . VAL F 1 38 ? -47.47100 33.82411 3.63766 1.000 6.99497 486 VAL F N 1
ATOM 16132 C CA . VAL F 1 38 ? -48.03291 35.03091 3.03640 1.000 6.91455 486 VAL F CA 1
ATOM 16133 C C . VAL F 1 38 ? -46.99301 36.13806 3.12259 1.000 6.78622 486 VAL F C 1
ATOM 16134 O O . VAL F 1 38 ? -46.42610 36.38953 4.19349 1.000 7.24028 486 VAL F O 1
ATOM 16147 N N . TRP F 1 39 ? -46.76267 36.80827 2.00299 1.000 7.75045 487 TRP F N 1
ATOM 16148 C CA . TRP F 1 39 ? -45.71215 37.80340 1.86236 1.000 6.14366 487 TRP F CA 1
ATOM 16149 C C . TRP F 1 39 ? -46.28081 39.19396 1.61539 1.000 10.50248 487 TRP F C 1
ATOM 16150 O O . TRP F 1 39 ? -47.26491 39.35914 0.89218 1.000 10.01389 487 TRP F O 1
ATOM 16171 N N . ASP F 1 40 ? -45.61950 40.18885 2.19262 1.000 10.43365 488 ASP F N 1
ATOM 16172 C CA . ASP F 1 40 ? -45.74692 41.58331 1.77761 1.000 10.68990 488 ASP F CA 1
ATOM 16173 C C . ASP F 1 40 ? -44.43315 41.90910 1.07616 1.000 10.25941 488 ASP F C 1
ATOM 16174 O O . ASP F 1 40 ? -43.42391 42.18787 1.73362 1.000 12.58482 488 ASP F O 1
ATOM 16183 N N . ASP F 1 41 ? -44.44871 41.85662 -0.25384 1.000 9.37289 489 ASP F N 1
ATOM 16184 C CA . ASP F 1 41 ? -43.28660 42.15876 -1.08207 1.000 8.58885 489 ASP F CA 1
ATOM 16185 C C . ASP F 1 41 ? -43.45050 43.48656 -1.80983 1.000 9.34517 489 ASP F C 1
ATOM 16186 O O . ASP F 1 41 ? -42.81725 43.70433 -2.85179 1.000 9.12886 489 ASP F O 1
ATOM 16195 N N . SER F 1 42 ? -44.27731 44.38133 -1.25714 1.000 10.31465 490 SER F N 1
ATOM 16196 C CA . SER F 1 42 ? -44.56608 45.64305 -1.92882 1.000 10.88037 490 SER F CA 1
ATOM 16197 C C . SER F 1 42 ? -43.29593 46.43852 -2.20197 1.000 10.85184 490 SER F C 1
ATOM 16198 O O . SER F 1 42 ? -43.21101 47.13492 -3.21426 1.000 10.76137 490 SER F O 1
ATOM 16206 N N . ALA F 1 43 ? -42.30695 46.35786 -1.31597 1.000 9.68659 491 ALA F N 1
ATOM 16207 C CA . ALA F 1 43 ? -41.06956 47.09449 -1.56742 1.000 10.47522 491 ALA F CA 1
ATOM 16208 C C . ALA F 1 43 ? -40.42372 46.64807 -2.87598 1.000 10.41711 491 ALA F C 1
ATOM 16209 O O . ALA F 1 43 ? -39.94207 47.47923 -3.65706 1.000 12.89987 491 ALA F O 1
ATOM 16216 N N . LEU F 1 44 ? -40.37007 45.33955 -3.11999 1.000 9.73854 492 LEU F N 1
ATOM 16217 C CA . LEU F 1 44 ? -39.83755 44.84662 -4.38337 1.000 8.16265 492 LEU F CA 1
ATOM 16218 C C . LEU F 1 44 ? -40.70186 45.26447 -5.56062 1.000 10.71471 492 LEU F C 1
ATOM 16219 O O . LEU F 1 44 ? -40.18094 45.59566 -6.62740 1.000 11.74532 492 LEU F O 1
ATOM 16235 N N . ARG F 1 45 ? -42.02814 45.23072 -5.39424 1.000 9.38634 493 ARG F N 1
ATOM 16236 C CA . ARG F 1 45 ? -42.90862 45.53617 -6.51874 1.000 9.52140 493 ARG F CA 1
ATOM 16237 C C . ARG F 1 45 ? -42.80105 46.99360 -6.94973 1.000 11.61380 493 ARG F C 1
ATOM 16238 O O . ARG F 1 45 ? -43.07267 47.29421 -8.10835 1.000 12.74901 493 ARG F O 1
ATOM 16259 N N . SER F 1 46 ? -42.39967 47.88611 -6.04943 1.000 10.72077 494 SER F N 1
ATOM 16260 C CA . SER F 1 46 ? -42.18731 49.28044 -6.42786 1.000 12.53084 494 SER F CA 1
ATOM 16261 C C . SER F 1 46 ? -41.16806 49.40837 -7.55063 1.000 12.87847 494 SER F C 1
ATOM 16262 O O . SER F 1 46 ? -41.20116 50.40602 -8.29348 1.000 11.57814 494 SER F O 1
ATOM 16270 N N . GLN F 1 47 ? -40.27789 48.42370 -7.70574 1.000 13.17743 495 GLN F N 1
ATOM 16271 C CA . GLN F 1 47 ? -39.27020 48.43573 -8.76348 1.000 13.29658 495 GLN F CA 1
ATOM 16272 C C . GLN F 1 47 ? -39.38640 47.25142 -9.71218 1.000 14.08017 495 GLN F C 1
ATOM 16273 O O . GLN F 1 47 ? -38.44735 46.96279 -10.45286 1.000 13.58339 495 GLN F O 1
ATOM 16287 N N . GLY F 1 48 ? -40.52768 46.55655 -9.72193 1.000 11.28593 496 GLY F N 1
ATOM 16288 C CA . GLY F 1 48 ? -40.73997 45.50090 -10.68693 1.000 12.16906 496 GLY F CA 1
ATOM 16289 C C . GLY F 1 48 ? -40.24627 44.13008 -10.27246 1.000 10.44857 496 GLY F C 1
ATOM 16290 O O . GLY F 1 48 ? -40.27371 43.21157 -11.09751 1.000 13.25514 496 GLY F O 1
ATOM 16294 N N . GLY F 1 49 ? -39.78903 43.96113 -9.03846 1.000 9.86647 497 GLY F N 1
ATOM 16295 C CA . GLY F 1 49 ? -39.45697 42.64316 -8.53225 1.000 9.63761 497 GLY F CA 1
ATOM 16296 C C . GLY F 1 49 ? -40.62959 42.03056 -7.78506 1.000 8.29672 497 GLY F C 1
ATOM 16297 O O . GLY F 1 49 ? -41.69539 42.61920 -7.65564 1.000 9.25588 497 GLY F O 1
ATOM 16301 N N . GLN F 1 50 ? -40.41345 40.82179 -7.27051 1.000 8.67326 498 GLN F N 1
ATOM 16302 C CA . GLN F 1 50 ? -41.49066 40.13279 -6.56390 1.000 9.58462 498 GLN F CA 1
ATOM 16303 C C . GLN F 1 50 ? -40.95129 38.90618 -5.84755 1.000 10.17473 498 GLN F C 1
ATOM 16304 O O . GLN F 1 50 ? -39.86721 38.40735 -6.16061 1.000 10.59539 498 GLN F O 1
ATOM 16318 N N . ILE F 1 51 ? -41.75522 38.40086 -4.89814 1.000 7.59111 499 ILE F N 1
ATOM 16319 C CA . ILE F 1 51 ? -41.56157 37.08029 -4.28224 1.000 6.56609 499 ILE F CA 1
ATOM 16320 C C . ILE F 1 51 ? -42.59701 36.15137 -4.90142 1.000 7.63872 499 ILE F C 1
ATOM 16321 O O . ILE F 1 51 ? -43.76012 36.54370 -5.08120 1.000 9.58983 499 ILE F O 1
ATOM 16337 N N . GLN F 1 52 ? -42.16929 34.93270 -5.26552 1.000 7.88067 500 GLN F N 1
ATOM 16338 C CA . GLN F 1 52 ? -43.06997 33.96763 -5.87098 1.000 7.81970 500 GLN F CA 1
ATOM 16339 C C . GLN F 1 52 ? -42.74890 32.56270 -5.37802 1.000 8.31748 500 GLN F C 1
ATOM 16340 O O . GLN F 1 52 ? -41.60629 32.24287 -5.03816 1.000 8.48808 500 GLN F O 1
ATOM 16354 N N . HIS F 1 53 ? -43.77971 31.72287 -5.33611 1.000 8.58949 501 HIS F N 1
ATOM 16355 C CA . HIS F 1 53 ? -43.58257 30.32714 -4.98582 1.000 8.98222 501 HIS F CA 1
ATOM 16356 C C . HIS F 1 53 ? -42.88317 29.60532 -6.12621 1.000 11.75156 501 HIS F C 1
ATOM 16357 O O . HIS F 1 53 ? -43.16666 29.84676 -7.30871 1.000 11.74640 501 HIS F O 1
ATOM 16371 N N . SER F 1 54 ? -41.94811 28.72200 -5.76874 1.000 13.41648 502 SER F N 1
ATOM 16372 C CA . SER F 1 54 ? -41.10149 28.04486 -6.74295 1.000 17.15923 502 SER F CA 1
ATOM 16373 C C . SER F 1 54 ? -41.80556 26.91830 -7.48673 1.000 16.91187 502 SER F C 1
ATOM 16374 O O . SER F 1 54 ? -41.25239 26.40870 -8.46647 1.000 20.03098 502 SER F O 1
ATOM 16382 N N . GLY F 1 55 ? -42.99781 26.52220 -7.05850 1.000 14.80615 503 GLY F N 1
ATOM 16383 C CA . GLY F 1 55 ? -43.72518 25.45696 -7.71112 1.000 15.29712 503 GLY F CA 1
ATOM 16384 C C . GLY F 1 55 ? -43.46823 24.07519 -7.15367 1.000 19.43514 503 GLY F C 1
ATOM 16385 O O . GLY F 1 55 ? -44.04912 23.10003 -7.65546 1.000 21.72915 503 GLY F O 1
ATOM 16389 N N . SER F 1 56 ? -42.63875 23.95322 -6.12944 1.000 17.92144 504 SER F N 1
ATOM 16390 C CA . SER F 1 56 ? -42.36722 22.63882 -5.56470 1.000 18.08162 504 SER F CA 1
ATOM 16391 C C . SER F 1 56 ? -43.52522 22.20785 -4.67288 1.000 17.76389 504 SER F C 1
ATOM 16392 O O . SER F 1 56 ? -44.51083 22.92486 -4.48714 1.000 17.43645 504 SER F O 1
ATOM 16400 N N . GLN F 1 57 ? -43.40686 20.99543 -4.11970 1.000 20.95563 505 GLN F N 1
ATOM 16401 C CA . GLN F 1 57 ? -44.41943 20.45530 -3.22876 1.000 24.15386 505 GLN F CA 1
ATOM 16402 C C . GLN F 1 57 ? -44.33774 21.02554 -1.81863 1.000 21.02104 505 GLN F C 1
ATOM 16403 O O . GLN F 1 57 ? -45.22229 20.74609 -1.00054 1.000 24.31056 505 GLN F O 1
ATOM 16417 N N . SER F 1 58 ? -43.31167 21.81342 -1.51187 1.000 16.83775 506 SER F N 1
ATOM 16418 C CA . SER F 1 58 ? -43.17730 22.39781 -0.18940 1.000 14.27332 506 SER F CA 1
ATOM 16419 C C . SER F 1 58 ? -43.86002 23.75651 -0.14589 1.000 13.80393 506 SER F C 1
ATOM 16420 O O . SER F 1 58 ? -43.56109 24.63602 -0.96456 1.000 12.96645 506 SER F O 1
ATOM 16428 N N . ALA F 1 59 ? -44.75972 23.93254 0.82293 1.000 13.63030 507 ALA F N 1
ATOM 16429 C CA . ALA F 1 59 ? -45.46785 25.19848 0.98671 1.000 13.57809 507 ALA F CA 1
ATOM 16430 C C . ALA F 1 59 ? -44.56784 26.34480 1.43406 1.000 11.87138 507 ALA F C 1
ATOM 16431 O O . ALA F 1 59 ? -45.03742 27.48589 1.49616 1.000 13.50790 507 ALA F O 1
ATOM 16438 N N . GLN F 1 60 ? -43.29408 26.09100 1.73613 1.000 11.52864 508 GLN F N 1
ATOM 16439 C CA . GLN F 1 60 ? -42.39647 27.15065 2.17481 1.000 8.75632 508 GLN F CA 1
ATOM 16440 C C . GLN F 1 60 ? -41.28908 27.44589 1.16871 1.000 9.58081 508 GLN F C 1
ATOM 16441 O O . GLN F 1 60 ? -40.32702 28.13541 1.51357 1.000 12.60513 508 GLN F O 1
ATOM 16455 N N . ASP F 1 61 ? -41.40223 26.95291 -0.05433 1.000 9.43259 509 ASP F N 1
ATOM 16456 C CA . ASP F 1 61 ? -40.33965 27.09396 -1.05552 1.000 10.44862 509 ASP F CA 1
ATOM 16457 C C . ASP F 1 61 ? -40.63476 28.30746 -1.93879 1.000 10.17473 509 ASP F C 1
ATOM 16458 O O . ASP F 1 61 ? -41.39918 28.21315 -2.90047 1.000 11.18445 509 ASP F O 1
ATOM 16467 N N . TYR F 1 62 ? -39.98469 29.43302 -1.63882 1.000 7.59701 510 TYR F N 1
ATOM 16468 C CA . TYR F 1 62 ? -40.16764 30.70465 -2.32448 1.000 7.99274 510 TYR F CA 1
ATOM 16469 C C . TYR F 1 62 ? -38.84971 31.21508 -2.88495 1.000 6.62809 510 TYR F C 1
ATOM 16470 O O . TYR F 1 62 ? -37.76484 30.81635 -2.45807 1.000 8.62026 510 TYR F O 1
ATOM 16488 N N . GLN F 1 63 ? -38.96110 32.14324 -3.83663 1.000 6.30295 511 GLN F N 1
ATOM 16489 C CA . GLN F 1 63 ? -37.79791 32.76867 -4.43362 1.000 8.95383 511 GLN F CA 1
ATOM 16490 C C . GLN F 1 63 ? -38.11939 34.22707 -4.68509 1.000 10.35522 511 GLN F C 1
ATOM 16491 O O . GLN F 1 63 ? -39.28110 34.60134 -4.86462 1.000 9.17206 511 GLN F O 1
ATOM 16505 N N . ALA F 1 64 ? -37.07168 35.04710 -4.71432 1.000 9.29619 512 ALA F N 1
ATOM 16506 C CA . ALA F 1 64 ? -37.20205 36.46380 -5.00481 1.000 9.46056 512 ALA F CA 1
ATOM 16507 C C . ALA F 1 64 ? -36.68931 36.73384 -6.41091 1.000 8.08236 512 ALA F C 1
ATOM 16508 O O . ALA F 1 64 ? -35.60530 36.26642 -6.78414 1.000 9.87079 512 ALA F O 1
ATOM 16515 N N . ILE F 1 65 ? -37.46916 37.47682 -7.19082 1.000 8.69917 513 ILE F N 1
ATOM 16516 C CA . ILE F 1 65 ? -37.02875 38.01021 -8.47482 1.000 10.39617 513 ILE F CA 1
ATOM 16517 C C . ILE F 1 65 ? -36.57478 39.43970 -8.21086 1.000 10.99974 513 ILE F C 1
ATOM 16518 O O . ILE F 1 65 ? -37.37896 40.30178 -7.85041 1.000 10.55032 513 ILE F O 1
ATOM 16534 N N . LEU F 1 66 ? -35.28500 39.68551 -8.37022 1.000 10.90483 514 LEU F N 1
ATOM 16535 C CA . LEU F 1 66 ? -34.75152 40.98663 -7.99346 1.000 10.75280 514 LEU F CA 1
ATOM 16536 C C . LEU F 1 66 ? -34.99290 42.00949 -9.09743 1.000 9.94184 514 LEU F C 1
ATOM 16537 O O . LEU F 1 66 ? -34.89742 41.68317 -10.28086 1.000 11.74127 514 LEU F O 1
ATOM 16553 N N . PRO F 1 67 ? -35.32092 43.24535 -8.73652 1.000 9.54773 515 PRO F N 1
ATOM 16554 C CA . PRO F 1 67 ? -35.53282 44.28449 -9.75629 1.000 10.49545 515 PRO F CA 1
ATOM 16555 C C . PRO F 1 67 ? -34.23853 44.68768 -10.44106 1.000 11.56801 515 PRO F C 1
ATOM 16556 O O . PRO F 1 67 ? -33.13258 44.27939 -10.08277 1.000 11.77942 515 PRO F O 1
ATOM 16567 N N . ALA F 1 68 ? -34.40842 45.51631 -11.46153 1.000 11.79094 516 ALA F N 1
ATOM 16568 C CA . ALA F 1 68 ? -33.26117 46.17764 -12.06745 1.000 12.84962 516 ALA F CA 1
ATOM 16569 C C . ALA F 1 68 ? -32.61624 47.10976 -11.05253 1.000 14.12349 516 ALA F C 1
ATOM 16570 O O . ALA F 1 68 ? -33.27412 47.63335 -10.14610 1.000 14.65830 516 ALA F O 1
ATOM 16577 N N . TYR F 1 69 ? -31.31062 47.32607 -11.22405 1.000 13.96200 517 TYR F N 1
ATOM 16578 C CA . TYR F 1 69 ? -30.57112 48.22558 -10.35396 1.000 14.40836 517 TYR F CA 1
ATOM 16579 C C . TYR F 1 69 ? -31.02976 49.65985 -10.58562 1.000 15.05772 517 TYR F C 1
ATOM 16580 O O . TYR F 1 69 ? -31.25600 50.07237 -11.72536 1.000 15.44207 517 TYR F O 1
ATOM 16598 N N . VAL F 1 70 ? -31.15627 50.41381 -9.49653 1.000 14.78584 518 VAL F N 1
ATOM 16599 C CA . VAL F 1 70 ? -31.55574 51.81829 -9.54629 1.000 15.30492 518 VAL F CA 1
ATOM 16600 C C . VAL F 1 70 ? -30.29826 52.65480 -9.36684 1.000 16.49356 518 VAL F C 1
ATOM 16601 O O . VAL F 1 70 ? -29.69622 52.66945 -8.29047 1.000 16.56396 518 VAL F O 1
ATOM 16614 N N . GLN F 1 71 ? -29.92345 53.39039 -10.41037 1.000 17.49865 519 GLN F N 1
ATOM 16615 C CA . GLN F 1 71 ? -28.73519 54.22603 -10.33826 1.000 18.76854 519 GLN F CA 1
ATOM 16616 C C . GLN F 1 71 ? -28.98914 55.37063 -9.36303 1.000 19.02384 519 GLN F C 1
ATOM 16617 O O . GLN F 1 71 ? -29.94824 56.12779 -9.52260 1.000 20.24666 519 GLN F O 1
ATOM 16631 N N . GLY F 1 72 ? -28.13390 55.49081 -8.35093 1.000 19.47512 520 GLY F N 1
ATOM 16632 C CA . GLY F 1 72 ? -28.29907 56.48171 -7.31205 1.000 22.50684 520 GLY F CA 1
ATOM 16633 C C . GLY F 1 72 ? -29.35516 56.17206 -6.27821 1.000 24.17944 520 GLY F C 1
ATOM 16634 O O . GLY F 1 72 ? -29.55549 56.97723 -5.35911 1.000 26.30074 520 GLY F O 1
ATOM 16638 N N . GLY F 1 73 ? -30.02889 55.02417 -6.37922 1.000 19.34853 521 GLY F N 1
ATOM 16639 C CA . GLY F 1 73 ? -31.11904 54.69722 -5.48815 1.000 19.40275 521 GLY F CA 1
ATOM 16640 C C . GLY F 1 73 ? -30.68490 53.85911 -4.30146 1.000 17.97253 521 GLY F C 1
ATOM 16641 O O . GLY F 1 73 ? -29.50968 53.55591 -4.10517 1.000 19.04205 521 GLY F O 1
ATOM 16645 N N . SER F 1 74 ? -31.68471 53.45663 -3.51022 1.000 18.34160 522 SER F N 1
ATOM 16646 C CA . SER F 1 74 ? -31.42769 52.68060 -2.30402 1.000 17.94328 522 SER F CA 1
ATOM 16647 C C . SER F 1 74 ? -30.95554 51.27152 -2.63930 1.000 15.89975 522 SER F C 1
ATOM 16648 O O . SER F 1 74 ? -29.94951 50.79593 -2.09828 1.000 16.16055 522 SER F O 1
ATOM 16656 N N . ASN F 1 75 ? -31.70286 50.56994 -3.48848 1.000 16.12585 523 ASN F N 1
ATOM 16657 C CA . ASN F 1 75 ? -31.41999 49.18180 -3.86355 1.000 13.32710 523 ASN F CA 1
ATOM 16658 C C . ASN F 1 75 ? -31.48629 48.21357 -2.68199 1.000 13.14530 523 ASN F C 1
ATOM 16659 O O . ASN F 1 75 ? -30.97618 47.09869 -2.76926 1.000 13.48275 523 ASN F O 1
ATOM 16670 N N . VAL F 1 76 ? -32.12587 48.61337 -1.58617 1.000 13.49508 524 VAL F N 1
ATOM 16671 C CA . VAL F 1 76 ? -32.39457 47.73759 -0.45185 1.000 15.03484 524 VAL F CA 1
ATOM 16672 C C . VAL F 1 76 ? -33.90014 47.61866 -0.31594 1.000 13.93807 524 VAL F C 1
ATOM 16673 O O . VAL F 1 76 ? -34.60748 48.63177 -0.28238 1.000 14.64250 524 VAL F O 1
ATOM 16686 N N . TYR F 1 77 ? -34.38752 46.38085 -0.20868 1.000 11.75788 525 TYR F N 1
ATOM 16687 C CA . TYR F 1 77 ? -35.81203 46.08486 -0.20341 1.000 11.73958 525 TYR F CA 1
ATOM 16688 C C . TYR F 1 77 ? -36.14180 45.25300 1.01821 1.000 12.44679 525 TYR F C 1
ATOM 16689 O O . TYR F 1 77 ? -35.53693 44.19969 1.24187 1.000 12.80477 525 TYR F O 1
ATOM 16707 N N . LYS F 1 78 ? -37.07057 45.75501 1.82131 1.000 11.05200 526 LYS F N 1
ATOM 16708 C CA . LYS F 1 78 ? -37.50030 45.11001 3.04915 1.000 11.34736 526 LYS F CA 1
ATOM 16709 C C . LYS F 1 78 ? -38.86152 44.47425 2.80029 1.000 9.60056 526 LYS F C 1
ATOM 16710 O O . LYS F 1 78 ? -39.82224 45.17559 2.47917 1.000 12.03853 526 LYS F O 1
ATOM 16729 N N . VAL F 1 79 ? -38.94663 43.15265 2.97391 1.000 8.35881 527 VAL F N 1
ATOM 16730 C CA . VAL F 1 79 ? -40.17992 42.40698 2.77329 1.000 7.37485 527 VAL F CA 1
ATOM 16731 C C . VAL F 1 79 ? -40.43437 41.57593 4.01869 1.000 9.33713 527 VAL F C 1
ATOM 16732 O O . VAL F 1 79 ? -39.52502 41.30124 4.79959 1.000 8.16784 527 VAL F O 1
ATOM 16745 N N . THR F 1 80 ? -41.68822 41.16777 4.19663 1.000 9.42127 528 THR F N 1
ATOM 16746 C CA . THR F 1 80 ? -42.07356 40.41483 5.38625 1.000 7.36561 528 THR F CA 1
ATOM 16747 C C . THR F 1 80 ? -42.86926 39.16780 5.01785 1.000 6.87558 528 THR F C 1
ATOM 16748 O O . THR F 1 80 ? -43.63489 39.15794 4.05630 1.000 7.43516 528 THR F O 1
ATOM 16759 N N . ALA F 1 81 ? -42.70160 38.12752 5.82340 1.000 7.10722 529 ALA F N 1
ATOM 16760 C CA . ALA F 1 81 ? -43.35968 36.85056 5.61354 1.000 7.16496 529 ALA F CA 1
ATOM 16761 C C . ALA F 1 81 ? -44.02810 36.41558 6.90713 1.000 6.66301 529 ALA F C 1
ATOM 16762 O O . ALA F 1 81 ? -43.49672 36.63452 7.99942 1.000 8.10082 529 ALA F O 1
ATOM 16769 N N . ARG F 1 82 ? -45.20345 35.82230 6.77831 1.000 5.56232 530 ARG F N 1
ATOM 16770 C CA . ARG F 1 82 ? -45.92996 35.24795 7.91305 1.000 7.51673 530 ARG F CA 1
ATOM 16771 C C . ARG F 1 82 ? -46.36338 33.84096 7.52611 1.000 6.66804 530 ARG F C 1
ATOM 16772 O O . ARG F 1 82 ? -46.95066 33.64388 6.45782 1.000 7.19629 530 ARG F O 1
ATOM 16793 N N . ALA F 1 83 ? -46.08831 32.86836 8.38290 1.000 5.45499 531 ALA F N 1
ATOM 16794 C CA . ALA F 1 83 ? -46.54675 31.51143 8.15084 1.000 6.95197 531 ALA F CA 1
ATOM 16795 C C . ALA F 1 83 ? -47.89708 31.29249 8.81173 1.000 5.67882 531 ALA F C 1
ATOM 16796 O O . ALA F 1 83 ? -48.19416 31.86714 9.86835 1.000 5.97348 531 ALA F O 1
ATOM 16803 N N . TYR F 1 84 ? -48.72526 30.47449 8.17199 1.000 4.52992 532 TYR F N 1
ATOM 16804 C CA . TYR F 1 84 ? -49.98669 30.02908 8.75009 1.000 5.98298 532 TYR F CA 1
ATOM 16805 C C . TYR F 1 84 ? -49.98991 28.51226 8.80880 1.000 6.76603 532 TYR F C 1
ATOM 16806 O O . TYR F 1 84 ? -49.48662 27.84204 7.90135 1.000 6.85671 532 TYR F O 1
ATOM 16824 N N . ASP F 1 85 ? -50.56869 27.97264 9.86401 1.000 5.04051 533 ASP F N 1
ATOM 16825 C CA . ASP F 1 85 ? -50.74215 26.52985 10.00891 1.000 5.81234 533 ASP F CA 1
ATOM 16826 C C . ASP F 1 85 ? -52.13203 26.09893 9.53522 1.000 7.46834 533 ASP F C 1
ATOM 16827 O O . ASP F 1 85 ? -52.96504 26.91010 9.13422 1.000 8.06180 533 ASP F O 1
ATOM 16836 N N . ARG F 1 86 ? -52.35776 24.78516 9.56298 1.000 7.38228 534 ARG F N 1
ATOM 16837 C CA . ARG F 1 86 ? -53.61439 24.21915 9.07269 1.000 10.67788 534 ARG F CA 1
ATOM 16838 C C . ARG F 1 86 ? -54.81120 24.56571 9.94232 1.000 9.75447 534 ARG F C 1
ATOM 16839 O O . ARG F 1 86 ? -55.95068 24.36085 9.49798 1.000 11.48192 534 ARG F O 1
ATOM 16860 N N . ASN F 1 87 ? -54.59773 25.08275 11.14530 1.000 5.80149 535 ASN F N 1
ATOM 16861 C CA . ASN F 1 87 ? -55.65890 25.55156 12.03104 1.000 6.02060 535 ASN F CA 1
ATOM 16862 C C . ASN F 1 87 ? -55.94032 27.05306 11.90675 1.000 7.91734 535 ASN F C 1
ATOM 16863 O O . ASN F 1 87 ? -56.81608 27.56110 12.61788 1.000 9.04992 535 ASN F O 1
ATOM 16874 N N . GLY F 1 88 ? -55.20825 27.77195 11.06862 1.000 7.26458 536 GLY F N 1
ATOM 16875 C CA . GLY F 1 88 ? -55.42049 29.19151 10.88913 1.000 5.64168 536 GLY F CA 1
ATOM 16876 C C . GLY F 1 88 ? -54.58233 30.08413 11.77556 1.000 6.88348 536 GLY F C 1
ATOM 16877 O O . GLY F 1 88 ? -54.71451 31.31667 11.69585 1.000 8.20525 536 GLY F O 1
ATOM 16881 N N . ASN F 1 89 ? -53.75233 29.52131 12.64578 1.000 5.80657 537 ASN F N 1
ATOM 16882 C CA . ASN F 1 89 ? -52.82145 30.32555 13.41650 1.000 6.01977 537 ASN F CA 1
ATOM 16883 C C . ASN F 1 89 ? -51.73121 30.85515 12.50575 1.000 6.03411 537 ASN F C 1
ATOM 16884 O O . ASN F 1 89 ? -51.40203 30.25008 11.48208 1.000 5.88720 537 ASN F O 1
ATOM 16895 N N . SER F 1 90 ? -51.14905 31.98560 12.90300 1.000 7.39912 538 SER F N 1
ATOM 16896 C CA . SER F 1 90 ? -50.00941 32.54956 12.19686 1.000 7.81844 538 SER F CA 1
ATOM 16897 C C . SER F 1 90 ? -48.79955 32.67846 13.11221 1.000 8.26308 538 SER F C 1
ATOM 16898 O O . SER F 1 90 ? -48.88497 32.60035 14.33834 1.000 6.73085 538 SER F O 1
ATOM 16906 N N . SER F 1 91 ? -47.65855 32.85479 12.47472 1.000 6.63067 539 SER F N 1
ATOM 16907 C CA . SER F 1 91 ? -46.40938 33.16144 13.14347 1.000 6.91385 539 SER F CA 1
ATOM 16908 C C . SER F 1 91 ? -46.25946 34.67241 13.29010 1.000 7.20673 539 SER F C 1
ATOM 16909 O O . SER F 1 91 ? -47.13668 35.44938 12.91717 1.000 7.18732 539 SER F O 1
ATOM 16917 N N . ASN F 1 92 ? -45.12146 35.09527 13.84450 1.000 7.52986 540 ASN F N 1
ATOM 16918 C CA . ASN F 1 92 ? -44.71120 36.48793 13.74145 1.000 9.59840 540 ASN F CA 1
ATOM 16919 C C . ASN F 1 92 ? -44.52326 36.84945 12.27590 1.000 7.68851 540 ASN F C 1
ATOM 16920 O O . ASN F 1 92 ? -44.31159 35.98216 11.41884 1.000 8.00738 540 ASN F O 1
ATOM 16931 N N . ASN F 1 93 ? -44.57659 38.15047 11.98929 1.000 11.44849 541 ASN F N 1
ATOM 16932 C CA . ASN F 1 93 ? -44.26399 38.68852 10.66443 1.000 12.91557 541 ASN F CA 1
ATOM 16933 C C . ASN F 1 93 ? -42.76939 38.96877 10.61530 1.000 11.67686 541 ASN F C 1
ATOM 16934 O O . ASN F 1 93 ? -42.29189 39.88236 11.29466 1.000 16.63561 541 ASN F O 1
ATOM 16945 N N . VAL F 1 94 ? -42.03816 38.20467 9.80073 1.000 8.66113 542 VAL F N 1
ATOM 16946 C CA . VAL F 1 94 ? -40.57587 38.14644 9.85621 1.000 9.92911 542 VAL F CA 1
ATOM 16947 C C . VAL F 1 94 ? -39.97495 38.91482 8.68550 1.000 9.13855 542 VAL F C 1
ATOM 16948 O O . VAL F 1 94 ? -40.43759 38.78993 7.54360 1.000 9.18663 542 VAL F O 1
ATOM 16961 N N . LEU F 1 95 ? -38.93546 39.70369 8.96836 1.000 9.57048 543 LEU F N 1
ATOM 16962 C CA . LEU F 1 95 ? -38.30379 40.56868 7.97503 1.000 10.70700 543 LEU F CA 1
ATOM 16963 C C . LEU F 1 95 ? -37.23802 39.83573 7.17084 1.000 10.33010 543 LEU F C 1
ATOM 16964 O O . LEU F 1 95 ? -36.39001 39.13318 7.73685 1.000 14.34772 543 LEU F O 1
ATOM 16980 N N . LEU F 1 96 ? -37.26624 40.03110 5.85064 1.000 10.19337 544 LEU F N 1
ATOM 16981 C CA . LEU F 1 96 ? -36.19830 39.62333 4.94184 1.000 9.19359 544 LEU F CA 1
ATOM 16982 C C . LEU F 1 96 ? -35.72005 40.86047 4.19854 1.000 9.69564 544 LEU F C 1
ATOM 16983 O O . LEU F 1 96 ? -36.53616 41.60288 3.65034 1.000 9.68959 544 LEU F O 1
ATOM 16999 N N . THR F 1 97 ? -34.41491 41.07762 4.17712 1.000 9.63510 545 THR F N 1
ATOM 17000 C CA . THR F 1 97 ? -33.81790 42.21612 3.48441 1.000 10.74680 545 THR F CA 1
ATOM 17001 C C . THR F 1 97 ? -33.11138 41.73022 2.22786 1.000 13.04906 545 THR F C 1
ATOM 17002 O O . THR F 1 97 ? -32.30432 40.79770 2.27846 1.000 12.23078 545 THR F O 1
ATOM 17013 N N . ILE F 1 98 ? -33.42251 42.35704 1.09869 1.000 10.63951 546 ILE F N 1
ATOM 17014 C CA . ILE F 1 98 ? -32.88233 41.98143 -0.19735 1.000 10.27412 546 ILE F CA 1
ATOM 17015 C C . ILE F 1 98 ? -32.14469 43.19682 -0.75019 1.000 10.50756 546 ILE F C 1
ATOM 17016 O O . ILE F 1 98 ? -32.74275 44.26769 -0.90813 1.000 12.73363 546 ILE F O 1
ATOM 17032 N N . THR F 1 99 ? -30.86076 43.02339 -1.05542 1.000 10.84293 547 THR F N 1
ATOM 17033 C CA . THR F 1 99 ? -30.01740 44.08740 -1.59631 1.000 11.28239 547 THR F CA 1
ATOM 17034 C C . THR F 1 99 ? -29.59344 43.73327 -3.01283 1.000 12.05545 547 THR F C 1
ATOM 17035 O O . THR F 1 99 ? -29.17393 42.60428 -3.27613 1.000 12.15692 547 THR F O 1
ATOM 17046 N N . VAL F 1 100 ? -29.70902 44.70836 -3.92542 1.000 11.57840 548 VAL F N 1
ATOM 17047 C CA . VAL F 1 100 ? -29.50382 44.48841 -5.34806 1.000 11.71344 548 VAL F CA 1
ATOM 17048 C C . VAL F 1 100 ? -28.23784 45.20650 -5.79485 1.000 13.27822 548 VAL F C 1
ATOM 17049 O O . VAL F 1 100 ? -28.05918 46.40058 -5.52040 1.000 12.83555 548 VAL F O 1
ATOM 17062 N N . LEU F 1 101 ? -27.38697 44.48984 -6.51682 1.000 12.47676 549 LEU F N 1
ATOM 17063 C CA . LEU F 1 101 ? -26.17677 45.05627 -7.09975 1.000 13.01679 549 LEU F CA 1
ATOM 17064 C C . LEU F 1 101 ? -26.30900 45.11363 -8.61228 1.000 16.01780 549 LEU F C 1
ATOM 17065 O O . LEU F 1 101 ? -26.99990 44.30128 -9.22212 1.000 14.27836 549 LEU F O 1
ATOM 17081 N N . SER F 1 102 ? -25.63652 46.09306 -9.21863 1.000 13.51938 550 SER F N 1
ATOM 17082 C CA . SER F 1 102 ? -25.72169 46.23980 -10.66355 1.000 13.37998 550 SER F CA 1
ATOM 17083 C C . SER F 1 102 ? -24.86338 45.18000 -11.35344 1.000 13.61284 550 SER F C 1
ATOM 17084 O O . SER F 1 102 ? -24.01034 44.53358 -10.74073 1.000 13.85041 550 SER F O 1
ATOM 17092 N N . ASN F 1 103 ? -25.08672 45.01087 -12.65920 1.000 13.56348 551 ASN F N 1
ATOM 17093 C CA . ASN F 1 103 ? -24.32454 44.02453 -13.42329 1.000 13.77859 551 ASN F CA 1
ATOM 17094 C C . ASN F 1 103 ? -22.86558 44.43388 -13.62681 1.000 15.65227 551 ASN F C 1
ATOM 17095 O O . ASN F 1 103 ? -22.07650 43.61222 -14.11104 1.000 17.41136 551 ASN F O 1
ATOM 17106 N N . GLY F 1 104 ? -22.49590 45.64953 -13.25699 1.000 13.58145 552 GLY F N 1
ATOM 17107 C CA . GLY F 1 104 ? -21.10614 46.05496 -13.23632 1.000 14.99043 552 GLY F CA 1
ATOM 17108 C C . GLY F 1 104 ? -20.44690 45.94992 -11.88011 1.000 15.72685 552 GLY F C 1
ATOM 17109 O O . GLY F 1 104 ? -19.27438 46.32240 -11.73576 1.000 15.61510 552 GLY F O 1
ATOM 17113 N N . GLN F 1 105 ? -21.16456 45.45426 -10.87787 1.000 15.07328 553 GLN F N 1
ATOM 17114 C CA . GLN F 1 105 ? -20.68701 45.26548 -9.51919 1.000 14.08546 553 GLN F CA 1
ATOM 17115 C C . GLN F 1 105 ? -20.63732 43.76676 -9.24367 1.000 14.44779 553 GLN F C 1
ATOM 17116 O O . GLN F 1 105 ? -21.15716 42.96259 -10.02019 1.000 14.77039 553 GLN F O 1
ATOM 17130 N N . VAL F 1 106 ? -19.97188 43.39442 -8.15034 1.000 14.72466 554 VAL F N 1
ATOM 17131 C CA . VAL F 1 106 ? -19.73517 41.99196 -7.81315 1.000 15.18213 554 VAL F CA 1
ATOM 17132 C C . VAL F 1 106 ? -20.24461 41.69904 -6.40779 1.000 15.32740 554 VAL F C 1
ATOM 17133 O O . VAL F 1 106 ? -19.83116 42.34734 -5.43904 1.000 15.35336 554 VAL F O 1
ATOM 17146 N N . VAL F 1 107 ? -21.10874 40.68336 -6.28848 1.000 15.51179 555 VAL F N 1
ATOM 17147 C CA . VAL F 1 107 ? -21.60735 40.29919 -4.97522 1.000 15.76427 555 VAL F CA 1
ATOM 17148 C C . VAL F 1 107 ? -20.44450 39.86904 -4.09108 1.000 16.15165 555 VAL F C 1
ATOM 17149 O O . VAL F 1 107 ? -19.53583 39.15490 -4.53436 1.000 16.37566 555 VAL F O 1
ATOM 17162 N N . ASP F 1 108 ? -20.46235 40.32447 -2.83925 1.000 16.24898 556 ASP F N 1
ATOM 17163 C CA . ASP F 1 108 ? -19.50337 40.00210 -1.78368 1.000 20.49545 556 ASP F CA 1
ATOM 17164 C C . ASP F 1 108 ? -18.13449 40.64187 -1.99488 1.000 19.42428 556 ASP F C 1
ATOM 17165 O O . ASP F 1 108 ? -17.21794 40.38309 -1.20493 1.000 20.83462 556 ASP F O 1
ATOM 17174 N N . GLN F 1 109 ? -17.95997 41.46246 -3.02215 1.000 17.40276 557 GLN F N 1
ATOM 17175 C CA . GLN F 1 109 ? -16.67776 42.09147 -3.29502 1.000 16.48418 557 GLN F CA 1
ATOM 17176 C C . GLN F 1 109 ? -16.59813 43.44429 -2.59622 1.000 17.88313 557 GLN F C 1
ATOM 17177 O O . GLN F 1 109 ? -17.57462 44.19385 -2.54947 1.000 16.78029 557 GLN F O 1
ATOM 17191 N N . VAL F 1 110 ? -15.42948 43.73692 -2.02497 1.000 18.73985 558 VAL F N 1
ATOM 17192 C CA . VAL F 1 110 ? -15.12087 45.07232 -1.52026 1.000 17.40431 558 VAL F CA 1
ATOM 17193 C C . VAL F 1 110 ? -14.59315 45.85748 -2.71323 1.000 17.44688 558 VAL F C 1
ATOM 17194 O O . VAL F 1 110 ? -13.43978 45.68544 -3.11270 1.000 19.53348 558 VAL F O 1
ATOM 17207 N N . GLY F 1 111 ? -15.42706 46.72997 -3.27595 1.000 15.30440 559 GLY F N 1
ATOM 17208 C CA . GLY F 1 111 ? -15.09140 47.37211 -4.52959 1.000 15.03077 559 GLY F CA 1
ATOM 17209 C C . GLY F 1 111 ? -15.53801 48.82001 -4.58699 1.000 14.63753 559 GLY F C 1
ATOM 17210 O O . GLY F 1 111 ? -16.44514 49.25645 -3.87899 1.000 14.48672 559 GLY F O 1
ATOM 17214 N N . VAL F 1 112 ? -14.86861 49.56191 -5.46424 1.000 14.49457 560 VAL F N 1
ATOM 17215 C CA . VAL F 1 112 ? -15.26116 50.93620 -5.74489 1.000 14.12511 560 VAL F CA 1
ATOM 17216 C C . VAL F 1 112 ? -16.53402 50.91695 -6.58071 1.000 15.61545 560 VAL F C 1
ATOM 17217 O O . VAL F 1 112 ? -16.54828 50.38199 -7.69522 1.000 16.78440 560 VAL F O 1
ATOM 17230 N N . THR F 1 113 ? -17.59708 51.53111 -6.06014 1.000 13.83202 561 THR F N 1
ATOM 17231 C CA . THR F 1 113 ? -18.85459 51.62223 -6.79151 1.000 13.50071 561 THR F CA 1
ATOM 17232 C C . THR F 1 113 ? -19.05237 52.96500 -7.47823 1.000 15.01667 561 THR F C 1
ATOM 17233 O O . THR F 1 113 ? -19.80054 53.03465 -8.45749 1.000 15.05308 561 THR F O 1
ATOM 17244 N N . ASP F 1 114 ? -18.38589 54.01560 -7.00681 1.000 15.13769 562 ASP F N 1
ATOM 17245 C CA . ASP F 1 114 ? -18.56126 55.35076 -7.55215 1.000 15.54812 562 ASP F CA 1
ATOM 17246 C C . ASP F 1 114 ? -17.21626 56.05853 -7.49450 1.000 12.75722 562 ASP F C 1
ATOM 17247 O O . ASP F 1 114 ? -16.47065 55.90106 -6.52611 1.000 12.98362 562 ASP F O 1
ATOM 17256 N N . PHE F 1 115 ? -16.91672 56.84177 -8.52841 1.000 13.99154 563 PHE F N 1
ATOM 17257 C CA . PHE F 1 115 ? -15.67928 57.62562 -8.56363 1.000 12.74273 563 PHE F CA 1
ATOM 17258 C C . PHE F 1 115 ? -15.96442 58.90224 -9.33808 1.000 13.28838 563 PHE F C 1
ATOM 17259 O O . PHE F 1 115 ? -16.09404 58.87365 -10.56553 1.000 13.06823 563 PHE F O 1
ATOM 17276 N N . THR F 1 116 ? -16.06741 60.01709 -8.61837 1.000 12.37024 564 THR F N 1
ATOM 17277 C CA . THR F 1 116 ? -16.54018 61.26681 -9.18665 1.000 13.20116 564 THR F CA 1
ATOM 17278 C C . THR F 1 116 ? -15.59204 62.40362 -8.83384 1.000 12.89275 564 THR F C 1
ATOM 17279 O O . THR F 1 116 ? -14.86429 62.35352 -7.84447 1.000 13.02264 564 THR F O 1
ATOM 17290 N N . ALA F 1 117 ? -15.61523 63.42740 -9.67181 1.000 13.99513 565 ALA F N 1
ATOM 17291 C CA . ALA F 1 117 ? -14.82895 64.63596 -9.49481 1.000 13.19258 565 ALA F CA 1
ATOM 17292 C C . ALA F 1 117 ? -15.73384 65.78597 -9.07526 1.000 14.64266 565 ALA F C 1
ATOM 17293 O O . ALA F 1 117 ? -16.91771 65.83160 -9.42570 1.000 15.49118 565 ALA F O 1
ATOM 17300 N N . ASP F 1 118 ? -15.16888 66.72695 -8.31453 1.000 13.99069 566 ASP F N 1
ATOM 17301 C CA . ASP F 1 118 ? -15.94639 67.88051 -7.87379 1.000 13.44026 566 ASP F CA 1
ATOM 17302 C C . ASP F 1 118 ? -16.09900 68.94506 -8.95480 1.000 16.33683 566 ASP F C 1
ATOM 17303 O O . ASP F 1 118 ? -16.92600 69.85303 -8.79413 1.000 17.80606 566 ASP F O 1
ATOM 17312 N N . LYS F 1 119 ? -15.34497 68.84917 -10.05071 1.000 14.86572 567 LYS F N 1
ATOM 17313 C CA . LYS F 1 119 ? -15.40632 69.80756 -11.14304 1.000 16.21404 567 LYS F CA 1
ATOM 17314 C C . LYS F 1 119 ? -15.24503 69.06428 -12.45752 1.000 17.63215 567 LYS F C 1
ATOM 17315 O O . LYS F 1 119 ? -14.65478 67.98499 -12.50209 1.000 19.22741 567 LYS F O 1
ATOM 17334 N N . THR F 1 120 ? -15.78838 69.64399 -13.53343 1.000 16.93760 568 THR F N 1
ATOM 17335 C CA . THR F 1 120 ? -15.60423 69.07171 -14.86072 1.000 18.59138 568 THR F CA 1
ATOM 17336 C C . THR F 1 120 ? -14.43562 69.69394 -15.61079 1.000 20.02385 568 THR F C 1
ATOM 17337 O O . THR F 1 120 ? -13.97716 69.11267 -16.60192 1.000 20.48760 568 THR F O 1
ATOM 17348 N N . SER F 1 121 ? -13.94544 70.85244 -15.16496 1.000 18.92538 569 SER F N 1
ATOM 17349 C CA . SER F 1 121 ? -12.83405 71.51926 -15.82594 1.000 21.05899 569 SER F CA 1
ATOM 17350 C C . SER F 1 121 ? -12.05804 72.33487 -14.79963 1.000 19.38258 569 SER F C 1
ATOM 17351 O O . SER F 1 121 ? -12.58663 72.72259 -13.75617 1.000 19.42820 569 SER F O 1
ATOM 17359 N N . ALA F 1 122 ? -10.79801 72.60900 -15.12366 1.000 19.62345 570 ALA F N 1
ATOM 17360 C CA . ALA F 1 122 ? -9.93529 73.40749 -14.26953 1.000 17.83569 570 ALA F CA 1
ATOM 17361 C C . ALA F 1 122 ? -8.85191 74.06256 -15.11442 1.000 18.32886 570 ALA F C 1
ATOM 17362 O O . ALA F 1 122 ? -8.60247 73.67295 -16.25940 1.000 16.75300 570 ALA F O 1
ATOM 17369 N N . LYS F 1 123 ? -8.20805 75.06002 -14.53627 1.000 19.08663 571 LYS F N 1
ATOM 17370 C CA . LYS F 1 123 ? -7.13926 75.75961 -15.23925 1.000 17.42027 571 LYS F CA 1
ATOM 17371 C C . LYS F 1 123 ? -5.91625 74.86405 -15.35853 1.000 20.33013 571 LYS F C 1
ATOM 17372 O O . LYS F 1 123 ? -5.54630 74.16020 -14.41485 1.000 20.44397 571 LYS F O 1
ATOM 17391 N N . ALA F 1 124 ? -5.28080 74.89731 -16.53214 1.000 21.41130 572 ALA F N 1
ATOM 17392 C CA . ALA F 1 124 ? -4.04838 74.15288 -16.75574 1.000 23.93601 572 ALA F CA 1
ATOM 17393 C C . ALA F 1 124 ? -2.85605 74.95814 -16.25628 1.000 26.02039 572 ALA F C 1
ATOM 17394 O O . ALA F 1 124 ? -1.87951 75.15497 -16.98543 1.000 29.01119 572 ALA F O 1
ATOM 17401 N N . ASP F 1 125 ? -2.92919 75.42816 -15.01230 1.000 23.83683 573 ASP F N 1
ATOM 17402 C CA . ASP F 1 125 ? -1.88196 76.22476 -14.39868 1.000 22.78737 573 ASP F CA 1
ATOM 17403 C C . ASP F 1 125 ? -1.06759 75.44276 -13.37724 1.000 22.16408 573 ASP F C 1
ATOM 17404 O O . ASP F 1 125 ? -0.27772 76.04260 -12.63797 1.000 25.44911 573 ASP F O 1
ATOM 17413 N N . GLY F 1 126 ? -1.24590 74.12927 -13.30154 1.000 20.51740 574 GLY F N 1
ATOM 17414 C CA . GLY F 1 126 ? -0.53441 73.35090 -12.31080 1.000 19.44098 574 GLY F CA 1
ATOM 17415 C C . GLY F 1 126 ? -0.90019 73.68727 -10.87586 1.000 18.97834 574 GLY F C 1
ATOM 17416 O O . GLY F 1 126 ? -0.18231 73.29005 -9.95438 1.000 21.14862 574 GLY F O 1
ATOM 17420 N N . THR F 1 127 ? -2.00641 74.40256 -10.66883 1.000 18.67693 575 THR F N 1
ATOM 17421 C CA . THR F 1 127 ? -2.36119 74.87728 -9.33670 1.000 17.20747 575 THR F CA 1
ATOM 17422 C C . THR F 1 127 ? -3.79412 74.50868 -8.96243 1.000 16.67737 575 THR F C 1
ATOM 17423 O O . THR F 1 127 ? -4.03477 74.02613 -7.85485 1.000 18.07529 575 THR F O 1
ATOM 17434 N N . GLU F 1 128 ? -4.75012 74.73331 -9.86362 1.000 14.61574 576 GLU F N 1
ATOM 17435 C CA . GLU F 1 128 ? -6.13563 74.41894 -9.53456 1.000 13.97489 576 GLU F CA 1
ATOM 17436 C C . GLU F 1 128 ? -6.29959 72.91402 -9.37662 1.000 13.93459 576 GLU F C 1
ATOM 17437 O O . GLU F 1 128 ? -5.87049 72.13611 -10.23624 1.000 17.06747 576 GLU F O 1
ATOM 17449 N N . ALA F 1 129 ? -6.93784 72.50734 -8.28128 1.000 13.74565 577 ALA F N 1
ATOM 17450 C CA . ALA F 1 129 ? -7.09424 71.09926 -7.94937 1.000 13.74114 577 ALA F CA 1
ATOM 17451 C C . ALA F 1 129 ? -8.49327 70.63588 -8.32677 1.000 13.34187 577 ALA F C 1
ATOM 17452 O O . ALA F 1 129 ? -9.48493 71.31173 -8.04523 1.000 13.13814 577 ALA F O 1
ATOM 17459 N N . ILE F 1 130 ? -8.56491 69.47069 -8.95520 1.000 13.36093 578 ILE F N 1
ATOM 17460 C CA . ILE F 1 130 ? -9.81813 68.73105 -9.10393 1.000 13.12990 578 ILE F CA 1
ATOM 17461 C C . ILE F 1 130 ? -9.76352 67.61732 -8.07653 1.000 13.83137 578 ILE F C 1
ATOM 17462 O O . ILE F 1 130 ? -8.80503 66.83030 -8.05314 1.000 13.45076 578 ILE F O 1
ATOM 17478 N N . THR F 1 131 ? -10.77242 67.55308 -7.21265 1.000 12.90600 579 THR F N 1
ATOM 17479 C CA . THR F 1 131 ? -10.79299 66.58731 -6.12422 1.000 13.01402 579 THR F CA 1
ATOM 17480 C C . THR F 1 131 ? -11.72472 65.44794 -6.49432 1.000 12.85356 579 THR F C 1
ATOM 17481 O O . THR F 1 131 ? -12.89001 65.68011 -6.82957 1.000 12.54015 579 THR F O 1
ATOM 17492 N N . TYR F 1 132 ? -11.20768 64.22289 -6.41217 1.000 13.09367 580 TYR F N 1
ATOM 17493 C CA . TYR F 1 132 ? -11.94689 63.01416 -6.73048 1.000 13.01122 580 TYR F CA 1
ATOM 17494 C C . TYR F 1 132 ? -12.29524 62.27882 -5.44756 1.000 13.08848 580 TYR F C 1
ATOM 17495 O O . TYR F 1 132 ? -11.52576 62.28930 -4.48076 1.000 13.34886 580 TYR F O 1
ATOM 17513 N N . THR F 1 133 ? -13.46980 61.65026 -5.44798 1.000 12.89057 581 THR F N 1
ATOM 17514 C CA . THR F 1 133 ? -13.94661 60.86424 -4.31566 1.000 12.97267 581 THR F CA 1
ATOM 17515 C C . THR F 1 133 ? -14.32855 59.48301 -4.82477 1.000 13.02751 581 THR F C 1
ATOM 17516 O O . THR F 1 133 ? -15.18174 59.36327 -5.71379 1.000 12.79490 581 THR F O 1
ATOM 17527 N N . ALA F 1 134 ? -13.71330 58.45531 -4.25958 1.000 13.35510 582 ALA F N 1
ATOM 17528 C CA . ALA F 1 134 ? -14.07647 57.06999 -4.52944 1.000 13.45416 582 ALA F CA 1
ATOM 17529 C C . ALA F 1 134 ? -14.89921 56.55958 -3.35374 1.000 13.49314 582 ALA F C 1
ATOM 17530 O O . ALA F 1 134 ? -14.53725 56.78986 -2.19662 1.000 13.67147 582 ALA F O 1
ATOM 17537 N N . THR F 1 135 ? -16.00310 55.88430 -3.64965 1.000 13.35361 583 THR F N 1
ATOM 17538 C CA . THR F 1 135 ? -16.82568 55.24043 -2.63088 1.000 13.43371 583 THR F CA 1
ATOM 17539 C C . THR F 1 135 ? -16.65326 53.73214 -2.75468 1.000 15.20823 583 THR F C 1
ATOM 17540 O O . THR F 1 135 ? -16.78502 53.18289 -3.85275 1.000 13.66062 583 THR F O 1
ATOM 17551 N N . VAL F 1 136 ? -16.35158 53.08052 -1.63615 1.000 14.05736 584 VAL F N 1
ATOM 17552 C CA . VAL F 1 136 ? -16.10420 51.64056 -1.58323 1.000 14.39730 584 VAL F CA 1
ATOM 17553 C C . VAL F 1 136 ? -17.23008 50.99023 -0.79720 1.000 15.03402 584 VAL F C 1
ATOM 17554 O O . VAL F 1 136 ? -17.52409 51.39786 0.33355 1.000 15.31497 584 VAL F O 1
ATOM 17567 N N . LYS F 1 137 ? -17.85759 49.97928 -1.39167 1.000 14.47216 585 LYS F N 1
ATOM 17568 C CA . LYS F 1 137 ? -18.93750 49.26170 -0.73319 1.000 15.84067 585 LYS F CA 1
ATOM 17569 C C . LYS F 1 137 ? -18.75814 47.76180 -0.91641 1.000 15.83529 585 LYS F C 1
ATOM 17570 O O . LYS F 1 137 ? -18.08454 47.29357 -1.83676 1.000 14.96855 585 LYS F O 1
ATOM 17589 N N . LYS F 1 138 ? -19.38696 47.01053 -0.02335 1.000 15.82128 586 LYS F N 1
ATOM 17590 C CA . LYS F 1 138 ? -19.56961 45.56974 -0.16905 1.000 15.47018 586 LYS F CA 1
ATOM 17591 C C . LYS F 1 138 ? -21.05834 45.31415 -0.00284 1.000 15.37084 586 LYS F C 1
ATOM 17592 O O . LYS F 1 138 ? -21.62089 45.60489 1.05671 1.000 16.19043 586 LYS F O 1
ATOM 17611 N N . ASN F 1 139 ? -21.69621 44.80697 -1.05089 1.000 15.23137 587 ASN F N 1
ATOM 17612 C CA . ASN F 1 139 ? -23.13768 44.54745 -1.02551 1.000 16.71844 587 ASN F CA 1
ATOM 17613 C C . ASN F 1 139 ? -23.90717 45.77618 -0.54150 1.000 20.44695 587 ASN F C 1
ATOM 17614 O O . ASN F 1 139 ? -24.81107 45.68760 0.29308 1.000 20.50575 587 ASN F O 1
ATOM 17625 N N . GLY F 1 140 ? -23.52793 46.93631 -1.07238 1.000 19.07535 588 GLY F N 1
ATOM 17626 C CA . GLY F 1 140 ? -24.21415 48.18116 -0.80306 1.000 20.56656 588 GLY F CA 1
ATOM 17627 C C . GLY F 1 140 ? -23.84537 48.86290 0.49346 1.000 21.26027 588 GLY F C 1
ATOM 17628 O O . GLY F 1 140 ? -24.38408 49.93947 0.78235 1.000 25.64163 588 GLY F O 1
ATOM 17632 N N . VAL F 1 141 ? -22.94235 48.28935 1.27798 1.000 18.33741 589 VAL F N 1
ATOM 17633 C CA . VAL F 1 141 ? -22.57856 48.81085 2.59237 1.000 20.57740 589 VAL F CA 1
ATOM 17634 C C . VAL F 1 141 ? -21.19151 49.43745 2.51821 1.000 18.92669 589 VAL F C 1
ATOM 17635 O O . VAL F 1 141 ? -20.21956 48.77212 2.13251 1.000 18.93192 589 VAL F O 1
ATOM 17648 N N . ALA F 1 142 ? -21.09483 50.70465 2.92061 1.000 20.67009 590 ALA F N 1
ATOM 17649 C CA . ALA F 1 142 ? -19.82072 51.41441 2.88861 1.000 21.37047 590 ALA F CA 1
ATOM 17650 C C . ALA F 1 142 ? -18.76665 50.68990 3.71830 1.000 23.22272 590 ALA F C 1
ATOM 17651 O O . ALA F 1 142 ? -19.06177 50.12552 4.77710 1.000 25.73789 590 ALA F O 1
ATOM 17658 N N . GLN F 1 143 ? -17.53080 50.68368 3.21226 1.000 19.74439 591 GLN F N 1
ATOM 17659 C CA . GLN F 1 143 ? -16.41443 49.97488 3.82246 1.000 18.94527 591 GLN F CA 1
ATOM 17660 C C . GLN F 1 143 ? -15.33294 50.96226 4.23959 1.000 19.87790 591 GLN F C 1
ATOM 17661 O O . GLN F 1 143 ? -14.85911 51.75246 3.41805 1.000 21.04726 591 GLN F O 1
ATOM 17675 N N . ALA F 1 144 ? -14.93722 50.90198 5.50773 1.000 22.44097 592 ALA F N 1
ATOM 17676 C CA . ALA F 1 144 ? -13.96303 51.83397 6.05793 1.000 22.93073 592 ALA F CA 1
ATOM 17677 C C . ALA F 1 144 ? -12.55438 51.25680 6.00067 1.000 23.08144 592 ALA F C 1
ATOM 17678 O O . ALA F 1 144 ? -12.35415 50.04094 6.02281 1.000 23.69582 592 ALA F O 1
ATOM 17685 N N . ASN F 1 145 ? -11.56918 52.15175 5.91913 1.000 23.89597 593 ASN F N 1
ATOM 17686 C CA . ASN F 1 145 ? -10.16000 51.79940 6.06381 1.000 25.74857 593 ASN F CA 1
ATOM 17687 C C . ASN F 1 145 ? -9.64584 50.91904 4.92947 1.000 23.29212 593 ASN F C 1
ATOM 17688 O O . ASN F 1 145 ? -8.69483 50.15913 5.10461 1.000 23.71257 593 ASN F O 1
ATOM 17699 N N . VAL F 1 146 ? -10.22917 51.03533 3.74667 1.000 22.23907 594 VAL F N 1
ATOM 17700 C CA . VAL F 1 146 ? -9.83809 50.23184 2.59029 1.000 19.36405 594 VAL F CA 1
ATOM 17701 C C . VAL F 1 146 ? -8.89947 51.05843 1.71992 1.000 18.32670 594 VAL F C 1
ATOM 17702 O O . VAL F 1 146 ? -9.24153 52.19870 1.37378 1.000 19.87867 594 VAL F O 1
ATOM 17715 N N . PRO F 1 147 ? -7.72783 50.54238 1.35162 1.000 20.28111 595 PRO F N 1
ATOM 17716 C CA . PRO F 1 147 ? -6.85957 51.29476 0.43132 1.000 19.64931 595 PRO F CA 1
ATOM 17717 C C . PRO F 1 147 ? -7.43576 51.31146 -0.97903 1.000 19.64853 595 PRO F C 1
ATOM 17718 O O . PRO F 1 147 ? -7.83478 50.27358 -1.51905 1.000 17.79241 595 PRO F O 1
ATOM 17729 N N . VAL F 1 148 ? -7.46427 52.50013 -1.57414 1.000 17.02204 596 VAL F N 1
ATOM 17730 C CA . VAL F 1 148 ? -7.89752 52.70551 -2.95104 1.000 17.71316 596 VAL F CA 1
ATOM 17731 C C . VAL F 1 148 ? -6.70003 53.23242 -3.73024 1.000 15.97314 596 VAL F C 1
ATOM 17732 O O . VAL F 1 148 ? -6.04916 54.18852 -3.30129 1.000 18.80605 596 VAL F O 1
ATOM 17745 N N A SER F 1 149 ? -6.41795 52.61743 -4.87312 0.535 16.77025 597 SER F N 1
ATOM 17746 N N B SER F 1 149 ? -6.40871 52.59838 -4.86043 0.465 16.81443 597 SER F N 1
ATOM 17747 C CA A SER F 1 149 ? -5.30771 53.02973 -5.72164 0.535 17.23867 597 SER F CA 1
ATOM 17748 C CA B SER F 1 149 ? -5.32337 53.02875 -5.72802 0.465 17.25889 597 SER F CA 1
ATOM 17749 C C A SER F 1 149 ? -5.81975 53.88837 -6.87096 0.535 16.81948 597 SER F C 1
ATOM 17750 C C B SER F 1 149 ? -5.86918 53.93672 -6.82016 0.465 16.81057 597 SER F C 1
ATOM 17751 O O A SER F 1 149 ? -6.82264 53.55742 -7.50733 0.535 17.27208 597 SER F O 1
ATOM 17752 O O B SER F 1 149 ? -6.94497 53.68823 -7.36851 0.465 17.41757 597 SER F O 1
ATOM 17767 N N . PHE F 1 150 ? -5.11422 54.98313 -7.13668 1.000 15.74156 598 PHE F N 1
ATOM 17768 C CA . PHE F 1 150 ? -5.48080 55.94142 -8.16632 1.000 17.09184 598 PHE F CA 1
ATOM 17769 C C . PHE F 1 150 ? -4.43776 55.94043 -9.27604 1.000 18.45711 598 PHE F C 1
ATOM 17770 O O . PHE F 1 150 ? -3.23371 55.86455 -9.01227 1.000 20.52965 598 PHE F O 1
ATOM 17788 N N . ASN F 1 151 ? -4.91237 56.03401 -10.52178 1.000 15.38693 599 ASN F N 1
ATOM 17789 C CA . ASN F 1 151 ? -4.03340 56.04220 -11.67883 1.000 18.29049 599 ASN F CA 1
ATOM 17790 C C . ASN F 1 151 ? -4.58394 56.99303 -12.73247 1.000 18.42153 599 ASN F C 1
ATOM 17791 O O . ASN F 1 151 ? -5.79946 57.12241 -12.90811 1.000 17.36428 599 ASN F O 1
ATOM 17802 N N . ILE F 1 152 ? -3.67693 57.64619 -13.44401 1.000 18.10200 600 ILE F N 1
ATOM 17803 C CA . ILE F 1 152 ? -4.04127 58.43810 -14.61148 1.000 18.91220 600 ILE F CA 1
ATOM 17804 C C . ILE F 1 152 ? -4.07786 57.48865 -15.80614 1.000 20.32539 600 ILE F C 1
ATOM 17805 O O . ILE F 1 152 ? -3.04967 56.93319 -16.20667 1.000 21.65378 600 ILE F O 1
ATOM 17821 N N . VAL F 1 153 ? -5.27107 57.29791 -16.36680 1.000 18.51674 601 VAL F N 1
ATOM 17822 C CA . VAL F 1 153 ? -5.44484 56.39064 -17.49259 1.000 21.77055 601 VAL F CA 1
ATOM 17823 C C . VAL F 1 153 ? -4.96114 57.04059 -18.77641 1.000 23.92669 601 VAL F C 1
ATOM 17824 O O . VAL F 1 153 ? -4.30364 56.39864 -19.60467 1.000 26.85752 601 VAL F O 1
ATOM 17837 N N . SER F 1 154 ? -5.27187 58.32095 -18.96045 1.000 23.57774 602 SER F N 1
ATOM 17838 C CA . SER F 1 154 ? -4.88327 59.03434 -20.16399 1.000 25.64961 602 SER F CA 1
ATOM 17839 C C . SER F 1 154 ? -4.81950 60.51291 -19.83028 1.000 24.76754 602 SER F C 1
ATOM 17840 O O . SER F 1 154 ? -5.53203 60.99715 -18.94600 1.000 22.69379 602 SER F O 1
ATOM 17848 N N . GLY F 1 155 ? -3.96673 61.22326 -20.55361 1.000 24.12663 603 GLY F N 1
ATOM 17849 C CA . GLY F 1 155 ? -3.77798 62.63831 -20.33803 1.000 21.92462 603 GLY F CA 1
ATOM 17850 C C . GLY F 1 155 ? -2.57702 62.92803 -19.45436 1.000 22.60317 603 GLY F C 1
ATOM 17851 O O . GLY F 1 155 ? -1.94799 62.03675 -18.87544 1.000 23.66261 603 GLY F O 1
ATOM 17855 N N . THR F 1 156 ? -2.28521 64.21651 -19.34166 1.000 20.92046 604 THR F N 1
ATOM 17856 C CA . THR F 1 156 ? -1.11290 64.71655 -18.63484 1.000 23.60943 604 THR F CA 1
ATOM 17857 C C . THR F 1 156 ? -1.59011 65.45484 -17.39471 1.000 23.88272 604 THR F C 1
ATOM 17858 O O . THR F 1 156 ? -2.28986 66.46873 -17.50505 1.000 24.92961 604 THR F O 1
ATOM 17869 N N . ALA F 1 157 ? -1.23026 64.93579 -16.22839 1.000 22.20543 605 ALA F N 1
ATOM 17870 C CA . ALA F 1 157 ? -1.61180 65.54016 -14.95869 1.000 21.99835 605 ALA F CA 1
ATOM 17871 C C . ALA F 1 157 ? -0.78135 64.88060 -13.86522 1.000 21.06340 605 ALA F C 1
ATOM 17872 O O . ALA F 1 157 ? 0.01538 63.97060 -14.12207 1.000 23.02052 605 ALA F O 1
ATOM 17879 N N . VAL F 1 158 ? -0.99436 65.33295 -12.63578 1.000 20.09234 606 VAL F N 1
ATOM 17880 C CA . VAL F 1 158 ? -0.29261 64.81779 -11.47030 1.000 17.60421 606 VAL F CA 1
ATOM 17881 C C . VAL F 1 158 ? -1.30940 64.59922 -10.36138 1.000 16.85282 606 VAL F C 1
ATOM 17882 O O . VAL F 1 158 ? -2.09088 65.50261 -10.04176 1.000 18.38394 606 VAL F O 1
ATOM 17895 N N . LEU F 1 159 ? -1.29584 63.40331 -9.77882 1.000 18.00291 607 LEU F N 1
ATOM 17896 C CA . LEU F 1 159 ? -2.13343 63.06273 -8.64254 1.000 18.31926 607 LEU F CA 1
ATOM 17897 C C . LEU F 1 159 ? -1.40928 63.43463 -7.35459 1.000 21.44845 607 LEU F C 1
ATOM 17898 O O . LEU F 1 159 ? -0.18566 63.31584 -7.26383 1.000 23.55310 607 LEU F O 1
ATOM 17914 N N . SER F 1 160 ? -2.17507 63.87949 -6.35389 1.000 20.46943 608 SER F N 1
ATOM 17915 C CA . SER F 1 160 ? -1.57433 64.23872 -5.07631 1.000 19.48835 608 SER F CA 1
ATOM 17916 C C . SER F 1 160 ? -1.02238 63.02184 -4.35656 1.000 20.53394 608 SER F C 1
ATOM 17917 O O . SER F 1 160 ? -0.12739 63.16464 -3.51513 1.000 23.30431 608 SER F O 1
ATOM 17925 N N . ALA F 1 161 ? -1.54125 61.83973 -4.66461 1.000 20.91112 609 ALA F N 1
ATOM 17926 C CA . ALA F 1 161 ? -1.10005 60.59700 -4.05596 1.000 21.22039 609 ALA F CA 1
ATOM 17927 C C . ALA F 1 161 ? -1.56017 59.46018 -4.95619 1.000 20.90489 609 ALA F C 1
ATOM 17928 O O . ALA F 1 161 ? -2.54262 59.59135 -5.68737 1.000 20.62282 609 ALA F O 1
ATOM 17935 N N A ASN F 1 162 ? -0.83092 58.34628 -4.90002 0.458 22.97210 610 ASN F N 1
ATOM 17936 N N B ASN F 1 162 ? -0.84146 58.34605 -4.89685 0.542 22.95526 610 ASN F N 1
ATOM 17937 C CA A ASN F 1 162 ? -1.20236 57.16976 -5.67197 0.458 24.05514 610 ASN F CA 1
ATOM 17938 C CA B ASN F 1 162 ? -1.20292 57.17339 -5.67892 0.542 24.06692 610 ASN F CA 1
ATOM 17939 C C A ASN F 1 162 ? -2.27300 56.33485 -4.98257 0.458 22.48276 610 ASN F C 1
ATOM 17940 C C B ASN F 1 162 ? -2.18398 56.25878 -4.95438 0.542 22.48137 610 ASN F C 1
ATOM 17941 O O A ASN F 1 162 ? -2.93188 55.52609 -5.64450 0.458 22.05677 610 ASN F O 1
ATOM 17942 O O B ASN F 1 162 ? -2.70134 55.32090 -5.56960 0.542 22.22405 610 ASN F O 1
ATOM 17963 N N . SER F 1 163 ? -2.46242 56.51365 -3.67706 1.000 21.86048 611 SER F N 1
ATOM 17964 C CA . SER F 1 163 ? -3.38913 55.68882 -2.91720 1.000 22.48520 611 SER F CA 1
ATOM 17965 C C . SER F 1 163 ? -3.89671 56.48094 -1.72505 1.000 21.79704 611 SER F C 1
ATOM 17966 O O . SER F 1 163 ? -3.25023 57.42719 -1.26461 1.000 22.72044 611 SER F O 1
ATOM 17975 N N . ALA F 1 164 ? -5.05918 56.06886 -1.21989 1.000 21.84068 612 ALA F N 1
ATOM 17976 C CA . ALA F 1 164 ? -5.64063 56.65202 -0.01689 1.000 22.31100 612 ALA F CA 1
ATOM 17977 C C . ALA F 1 164 ? -6.63376 55.66151 0.57517 1.000 22.60995 612 ALA F C 1
ATOM 17978 O O . ALA F 1 164 ? -7.20591 54.84616 -0.14392 1.000 21.13275 612 ALA F O 1
ATOM 17985 N N . ASN F 1 165 ? -6.81830 55.73366 1.89565 1.000 21.92618 613 ASN F N 1
ATOM 17986 C CA . ASN F 1 165 ? -7.75208 54.85657 2.59546 1.000 20.32527 613 ASN F CA 1
ATOM 17987 C C . ASN F 1 165 ? -9.11236 55.52097 2.74623 1.000 20.10946 613 ASN F C 1
ATOM 17988 O O . ASN F 1 165 ? -9.20719 56.73447 2.95132 1.000 21.52798 613 ASN F O 1
ATOM 17999 N N . THR F 1 166 ? -10.16971 54.71561 2.63047 1.000 18.59920 614 THR F N 1
ATOM 18000 C CA . THR F 1 166 ? -11.51813 55.22716 2.82658 1.000 19.20362 614 THR F CA 1
ATOM 18001 C C . THR F 1 166 ? -11.74236 55.59826 4.29008 1.000 20.80485 614 THR F C 1
ATOM 18002 O O . THR F 1 166 ? -11.13258 55.02781 5.20094 1.000 25.14719 614 THR F O 1
ATOM 18013 N N . ASN F 1 167 ? -12.61624 56.57749 4.51015 1.000 21.63631 615 ASN F N 1
ATOM 18014 C CA . ASN F 1 167 ? -13.00921 56.97441 5.85242 1.000 23.73252 615 ASN F CA 1
ATOM 18015 C C . ASN F 1 167 ? -14.16826 56.09704 6.32561 1.000 26.51234 615 ASN F C 1
ATOM 18016 O O . ASN F 1 167 ? -14.50339 55.07922 5.70669 1.000 25.32639 615 ASN F O 1
ATOM 18027 N N . GLY F 1 168 ? -14.80056 56.48979 7.43550 1.000 29.61178 616 GLY F N 1
ATOM 18028 C CA . GLY F 1 168 ? -15.90928 55.72213 7.97536 1.000 34.23048 616 GLY F CA 1
ATOM 18029 C C . GLY F 1 168 ? -17.11737 55.65933 7.06603 1.000 36.50713 616 GLY F C 1
ATOM 18030 O O . GLY F 1 168 ? -17.97639 54.78947 7.24919 1.000 41.91321 616 GLY F O 1
ATOM 18034 N N . SER F 1 169 ? -17.20730 56.55718 6.08874 1.000 32.16509 617 SER F N 1
ATOM 18035 C CA . SER F 1 169 ? -18.30198 56.56694 5.13384 1.000 28.41706 617 SER F CA 1
ATOM 18036 C C . SER F 1 169 ? -17.93804 55.86954 3.82923 1.000 24.36103 617 SER F C 1
ATOM 18037 O O . SER F 1 169 ? -18.70463 55.93930 2.86362 1.000 22.92008 617 SER F O 1
ATOM 18045 N N . GLY F 1 170 ? -16.79718 55.18637 3.78794 1.000 22.78350 618 GLY F N 1
ATOM 18046 C CA . GLY F 1 170 ? -16.40207 54.46880 2.59669 1.000 19.56393 618 GLY F CA 1
ATOM 18047 C C . GLY F 1 170 ? -15.79351 55.33646 1.52250 1.000 17.41342 618 GLY F C 1
ATOM 18048 O O . GLY F 1 170 ? -15.68675 54.89191 0.37731 1.000 18.11514 618 GLY F O 1
ATOM 18052 N N . LYS F 1 171 ? -15.36923 56.54879 1.85932 1.000 18.15661 619 LYS F N 1
ATOM 18053 C CA . LYS F 1 171 ? -14.91042 57.51685 0.87358 1.000 16.62363 619 LYS F CA 1
ATOM 18054 C C . LYS F 1 171 ? -13.41823 57.76020 1.01468 1.000 14.48488 619 LYS F C 1
ATOM 18055 O O . LYS F 1 171 ? -12.91892 58.00206 2.12049 1.000 17.92731 619 LYS F O 1
ATOM 18074 N N . ALA F 1 172 ? -12.72440 57.75333 -0.11960 1.000 16.61155 620 ALA F N 1
ATOM 18075 C CA . ALA F 1 172 ? -11.30835 58.07266 -0.19350 1.000 17.10239 620 ALA F CA 1
ATOM 18076 C C . ALA F 1 172 ? -11.14419 59.14432 -1.25716 1.000 14.90017 620 ALA F C 1
ATOM 18077 O O . ALA F 1 172 ? -11.80832 59.09870 -2.29127 1.000 16.49466 620 ALA F O 1
ATOM 18084 N N . THR F 1 173 ? -10.24150 60.09251 -1.01475 1.000 14.83596 621 THR F N 1
ATOM 18085 C CA . THR F 1 173 ? -10.11745 61.25220 -1.88253 1.000 17.10363 621 THR F CA 1
ATOM 18086 C C . THR F 1 173 ? -8.68509 61.42308 -2.36029 1.000 18.68598 621 THR F C 1
ATOM 18087 O O . THR F 1 173 ? -7.72925 60.95015 -1.73580 1.000 20.56988 621 THR F O 1
ATOM 18098 N N . VAL F 1 174 ? -8.56616 62.13106 -3.48214 1.000 17.20911 622 VAL F N 1
ATOM 18099 C CA . VAL F 1 174 ? -7.27874 62.48242 -4.07226 1.000 16.37702 622 VAL F CA 1
ATOM 18100 C C . VAL F 1 174 ? -7.51776 63.71584 -4.92745 1.000 16.27509 622 VAL F C 1
ATOM 18101 O O . VAL F 1 174 ? -8.63511 63.96072 -5.38340 1.000 16.03435 622 VAL F O 1
ATOM 18114 N N . THR F 1 175 ? -6.46455 64.49282 -5.16102 1.000 16.08788 623 THR F N 1
ATOM 18115 C CA . THR F 1 175 ? -6.56270 65.67375 -6.00941 1.000 15.38362 623 THR F CA 1
ATOM 18116 C C . THR F 1 175 ? -5.71763 65.50859 -7.26790 1.000 15.81540 623 THR F C 1
ATOM 18117 O O . THR F 1 175 ? -4.75680 64.73497 -7.31007 1.000 16.57003 623 THR F O 1
ATOM 18128 N N . LEU F 1 176 ? -6.10858 66.24922 -8.30190 1.000 15.62230 624 LEU F N 1
ATOM 18129 C CA . LEU F 1 176 ? -5.48611 66.19872 -9.61430 1.000 17.13105 624 LEU F CA 1
ATOM 18130 C C . LEU F 1 176 ? -5.20995 67.62418 -10.06155 1.000 17.13115 624 LEU F C 1
ATOM 18131 O O . LEU F 1 176 ? -6.07462 68.49598 -9.92491 1.000 16.28991 624 LEU F O 1
ATOM 18147 N N . LYS F 1 177 ? -4.00401 67.85826 -10.58198 1.000 17.33936 625 LYS F N 1
ATOM 18148 C CA . LYS F 1 177 ? -3.59434 69.15420 -11.10564 1.000 18.05681 625 LYS F CA 1
ATOM 18149 C C . LYS F 1 177 ? -2.86011 68.92669 -12.42134 1.000 18.60516 625 LYS F C 1
ATOM 18150 O O . LYS F 1 177 ? -2.38898 67.82478 -12.69790 1.000 21.36698 625 LYS F O 1
ATOM 18169 N N . SER F 1 178 ? -2.77584 69.97229 -13.24328 1.000 19.18428 626 SER F N 1
ATOM 18170 C CA . SER F 1 178 ? -2.06856 69.83084 -14.50729 1.000 21.66881 626 SER F CA 1
ATOM 18171 C C . SER F 1 178 ? -1.54845 71.16706 -15.01537 1.000 22.09802 626 SER F C 1
ATOM 18172 O O . SER F 1 178 ? -2.20744 72.20127 -14.86581 1.000 20.83965 626 SER F O 1
ATOM 18180 N N . ASP F 1 179 ? -0.38407 71.11907 -15.65326 1.000 25.58406 627 ASP F N 1
ATOM 18181 C CA . ASP F 1 179 ? 0.18675 72.25771 -16.35632 1.000 32.20459 627 ASP F CA 1
ATOM 18182 C C . ASP F 1 179 ? -0.12791 72.25252 -17.84687 1.000 34.67157 627 ASP F C 1
ATOM 18183 O O . ASP F 1 179 ? 0.22580 73.21217 -18.54311 1.000 37.17757 627 ASP F O 1
ATOM 18192 N N . LYS F 1 180 ? -0.77867 71.20275 -18.35553 1.000 34.27647 628 LYS F N 1
ATOM 18193 C CA . LYS F 1 180 ? -0.99709 71.03055 -19.77882 1.000 33.93112 628 LYS F CA 1
ATOM 18194 C C . LYS F 1 180 ? -2.48543 70.99317 -20.10005 1.000 28.42405 628 LYS F C 1
ATOM 18195 O O . LYS F 1 180 ? -3.25228 70.32022 -19.40083 1.000 24.67189 628 LYS F O 1
ATOM 18214 N N . PRO F 1 181 ? -2.92586 71.69424 -21.14521 1.000 30.21111 629 PRO F N 1
ATOM 18215 C CA . PRO F 1 181 ? -4.33153 71.59634 -21.55308 1.000 30.07712 629 PRO F CA 1
ATOM 18216 C C . PRO F 1 181 ? -4.62580 70.24249 -22.17511 1.000 29.55794 629 PRO F C 1
ATOM 18217 O O . PRO F 1 181 ? -3.78473 69.64317 -22.84585 1.000 30.18223 629 PRO F O 1
ATOM 18228 N N . GLY F 1 182 ? -5.82503 69.75605 -21.92804 1.000 24.91306 630 GLY F N 1
ATOM 18229 C CA . GLY F 1 182 ? -6.26476 68.49010 -22.47466 1.000 22.74796 630 GLY F CA 1
ATOM 18230 C C . GLY F 1 182 ? -7.17833 67.80829 -21.48511 1.000 20.90606 630 GLY F C 1
ATOM 18231 O O . GLY F 1 182 ? -7.34197 68.24964 -20.34856 1.000 20.64775 630 GLY F O 1
ATOM 18235 N N . GLN F 1 183 ? -7.72921 66.69069 -21.93005 1.000 21.47719 631 GLN F N 1
ATOM 18236 C CA . GLN F 1 183 ? -8.63618 65.87528 -21.14435 1.000 23.96276 631 GLN F CA 1
ATOM 18237 C C . GLN F 1 183 ? -7.83075 64.84020 -20.36097 1.000 23.23052 631 GLN F C 1
ATOM 18238 O O . GLN F 1 183 ? -6.79705 64.35238 -20.82474 1.000 21.52166 631 GLN F O 1
ATOM 18252 N N . VAL F 1 184 ? -8.31970 64.49882 -19.17545 1.000 17.03035 632 VAL F N 1
ATOM 18253 C CA . VAL F 1 184 ? -7.67877 63.50983 -18.31697 1.000 16.83307 632 VAL F CA 1
ATOM 18254 C C . VAL F 1 184 ? -8.72559 62.55508 -17.75377 1.000 17.72044 632 VAL F C 1
ATOM 18255 O O . VAL F 1 184 ? -9.79289 62.98921 -17.30430 1.000 16.59634 632 VAL F O 1
ATOM 18268 N N . VAL F 1 185 ? -8.41658 61.25656 -17.77091 1.000 17.11744 633 VAL F N 1
ATOM 18269 C CA . VAL F 1 185 ? -9.24715 60.22233 -17.16239 1.000 17.54430 633 VAL F CA 1
ATOM 18270 C C . VAL F 1 185 ? -8.44695 59.60562 -16.02007 1.000 16.78660 633 VAL F C 1
ATOM 18271 O O . VAL F 1 185 ? -7.31233 59.15460 -16.22377 1.000 18.73942 633 VAL F O 1
ATOM 18284 N N . VAL F 1 186 ? -9.02198 59.61518 -14.82714 1.000 16.32793 634 VAL F N 1
ATOM 18285 C CA . VAL F 1 186 ? -8.42719 59.00805 -13.64310 1.000 15.99728 634 VAL F CA 1
ATOM 18286 C C . VAL F 1 186 ? -9.27459 57.80617 -13.26790 1.000 17.16455 634 VAL F C 1
ATOM 18287 O O . VAL F 1 186 ? -10.48775 57.79695 -13.47803 1.000 16.32061 634 VAL F O 1
ATOM 18300 N N . SER F 1 187 ? -8.63085 56.79149 -12.69469 1.000 16.22977 635 SER F N 1
ATOM 18301 C CA . SER F 1 187 ? -9.29965 55.57207 -12.26834 1.000 16.64240 635 SER F CA 1
ATOM 18302 C C . SER F 1 187 ? -9.03352 55.32473 -10.78952 1.000 15.95926 635 SER F C 1
ATOM 18303 O O . SER F 1 187 ? -8.07259 55.84481 -10.21161 1.000 15.57700 635 SER F O 1
ATOM 18311 N N . ALA F 1 188 ? -9.91066 54.52328 -10.18611 1.000 17.28763 636 ALA F N 1
ATOM 18312 C CA . ALA F 1 188 ? -9.81897 54.10741 -8.79450 1.000 15.64445 636 ALA F CA 1
ATOM 18313 C C . ALA F 1 188 ? -10.06204 52.60497 -8.71982 1.000 16.09843 636 ALA F C 1
ATOM 18314 O O . ALA F 1 188 ? -10.89899 52.06677 -9.45430 1.000 16.55489 636 ALA F O 1
ATOM 18321 N N . LYS F 1 189 ? -9.32677 51.92772 -7.83722 1.000 16.00030 637 LYS F N 1
ATOM 18322 C CA . LYS F 1 189 ? -9.40505 50.47326 -7.74956 1.000 16.46179 637 LYS F CA 1
ATOM 18323 C C . LYS F 1 189 ? -9.07342 50.02198 -6.33751 1.000 16.49332 637 LYS F C 1
ATOM 18324 O O . LYS F 1 189 ? -8.23462 50.62162 -5.65878 1.000 17.29239 637 LYS F O 1
ATOM 18343 N N . THR F 1 190 ? -9.73036 48.95059 -5.90873 1.000 16.41035 638 THR F N 1
ATOM 18344 C CA . THR F 1 190 ? -9.35550 48.21808 -4.70752 1.000 17.34165 638 THR F CA 1
ATOM 18345 C C . THR F 1 190 ? -8.77978 46.86756 -5.11419 1.000 17.21794 638 THR F C 1
ATOM 18346 O O . THR F 1 190 ? -8.94879 46.40078 -6.24529 1.000 17.44391 638 THR F O 1
ATOM 18357 N N . ALA F 1 191 ? -8.12160 46.21658 -4.14785 1.000 17.55516 639 ALA F N 1
ATOM 18358 C CA . ALA F 1 191 ? -7.32639 45.02991 -4.44951 1.000 21.44779 639 ALA F CA 1
ATOM 18359 C C . ALA F 1 191 ? -8.15512 43.92379 -5.09262 1.000 19.60717 639 ALA F C 1
ATOM 18360 O O . ALA F 1 191 ? -7.68364 43.23802 -6.01170 1.000 20.87821 639 ALA F O 1
ATOM 18367 N N . GLU F 1 192 ? -9.38961 43.72462 -4.62853 1.000 19.41371 640 GLU F N 1
ATOM 18368 C CA . GLU F 1 192 ? -10.18125 42.60275 -5.11409 1.000 23.40099 640 GLU F CA 1
ATOM 18369 C C . GLU F 1 192 ? -10.71731 42.81564 -6.52160 1.000 22.48643 640 GLU F C 1
ATOM 18370 O O . GLU F 1 192 ? -11.03526 41.83849 -7.20290 1.000 24.53971 640 GLU F O 1
ATOM 18382 N N . MET F 1 193 ? -10.82077 44.05874 -6.97578 1.000 20.91572 641 MET F N 1
ATOM 18383 C CA . MET F 1 193 ? -11.42465 44.31751 -8.27014 1.000 22.60244 641 MET F CA 1
ATOM 18384 C C . MET F 1 193 ? -10.53567 43.78632 -9.38729 1.000 27.71492 641 MET F C 1
ATOM 18385 O O . MET F 1 193 ? -9.30759 43.77111 -9.28202 1.000 30.36105 641 MET F O 1
ATOM 18399 N N . THR F 1 194 ? -11.17354 43.36282 -10.47703 1.000 33.22967 642 THR F N 1
ATOM 18400 C CA . THR F 1 194 ? -10.41692 42.87018 -11.61988 1.000 37.33572 642 THR F CA 1
ATOM 18401 C C . THR F 1 194 ? -9.86739 44.01533 -12.45779 1.000 33.11298 642 THR F C 1
ATOM 18402 O O . THR F 1 194 ? -8.80253 43.88123 -13.06851 1.000 34.80843 642 THR F O 1
ATOM 18413 N N . SER F 1 195 ? -10.55063 45.15149 -12.46805 1.000 27.30688 643 SER F N 1
ATOM 18414 C CA . SER F 1 195 ? -10.06951 46.30238 -13.20968 1.000 26.95178 643 SER F CA 1
ATOM 18415 C C . SER F 1 195 ? -10.55854 47.55766 -12.51254 1.000 22.72407 643 SER F C 1
ATOM 18416 O O . SER F 1 195 ? -11.54202 47.54088 -11.76627 1.000 23.61870 643 SER F O 1
ATOM 18424 N N . ALA F 1 196 ? -9.87619 48.65771 -12.79610 1.000 20.61330 644 ALA F N 1
ATOM 18425 C CA . ALA F 1 196 ? -10.17713 49.90630 -12.12557 1.000 18.21613 644 ALA F CA 1
ATOM 18426 C C . ALA F 1 196 ? -11.45009 50.51773 -12.69141 1.000 18.71062 644 ALA F C 1
ATOM 18427 O O . ALA F 1 196 ? -11.85506 50.23870 -13.82297 1.000 20.90434 644 ALA F O 1
ATOM 18434 N N . LEU F 1 197 ? -12.07922 51.37059 -11.88836 1.000 17.71482 645 LEU F N 1
ATOM 18435 C CA . LEU F 1 197 ? -13.23325 52.14604 -12.31370 1.000 17.67301 645 LEU F CA 1
ATOM 18436 C C . LEU F 1 197 ? -12.76679 53.51625 -12.78709 1.000 17.39333 645 LEU F C 1
ATOM 18437 O O . LEU F 1 197 ? -12.16380 54.27196 -12.01731 1.000 16.83879 645 LEU F O 1
ATOM 18453 N N . ASN F 1 198 ? -13.05612 53.83682 -14.04522 1.000 17.79987 646 ASN F N 1
ATOM 18454 C CA . ASN F 1 198 ? -12.68020 55.11938 -14.62114 1.000 17.62283 646 ASN F CA 1
ATOM 18455 C C . ASN F 1 198 ? -13.69895 56.19661 -14.26835 1.000 18.22221 646 ASN F C 1
ATOM 18456 O O . ASN F 1 198 ? -14.91276 55.99235 -14.40752 1.000 17.89053 646 ASN F O 1
ATOM 18467 N N . ALA F 1 199 ? -13.20127 57.35414 -13.83183 1.000 17.20556 647 ALA F N 1
ATOM 18468 C CA . ALA F 1 199 ? -14.03773 58.53145 -13.70873 1.000 16.36467 647 ALA F CA 1
ATOM 18469 C C . ALA F 1 199 ? -14.33899 59.10766 -15.08966 1.000 19.78559 647 ALA F C 1
ATOM 18470 O O . ALA F 1 199 ? -13.63273 58.85267 -16.07452 1.000 19.75445 647 ALA F O 1
ATOM 18477 N N . ASN F 1 200 ? -15.40650 59.89564 -15.15929 1.000 18.95549 648 ASN F N 1
ATOM 18478 C CA . ASN F 1 200 ? -15.64287 60.66873 -16.36246 1.000 20.36836 648 ASN F CA 1
ATOM 18479 C C . ASN F 1 200 ? -14.48048 61.62591 -16.57269 1.000 18.61148 648 ASN F C 1
ATOM 18480 O O . ASN F 1 200 ? -13.87473 62.12669 -15.62574 1.000 17.11407 648 ASN F O 1
ATOM 18491 N N . ALA F 1 201 ? -14.18095 61.88429 -17.83315 1.000 18.36730 649 ALA F N 1
ATOM 18492 C CA . ALA F 1 201 ? -13.05833 62.74022 -18.15754 1.000 17.99703 649 ALA F CA 1
ATOM 18493 C C . ALA F 1 201 ? -13.28759 64.15930 -17.65856 1.000 18.73717 649 ALA F C 1
ATOM 18494 O O . ALA F 1 201 ? -14.41209 64.66952 -17.64211 1.000 18.41157 649 ALA F O 1
ATOM 18501 N N . VAL F 1 202 ? -12.19242 64.80257 -17.25914 1.000 16.30642 650 VAL F N 1
ATOM 18502 C CA . VAL F 1 202 ? -12.18158 66.22306 -16.95752 1.000 17.11481 650 VAL F CA 1
ATOM 18503 C C . VAL F 1 202 ? -11.25168 66.87360 -17.96637 1.000 16.57181 650 VAL F C 1
ATOM 18504 O O . VAL F 1 202 ? -10.44306 66.21093 -18.61954 1.000 18.80985 650 VAL F O 1
ATOM 18517 N N . ILE F 1 203 ? -11.36653 68.18551 -18.08533 1.000 18.54476 651 ILE F N 1
ATOM 18518 C CA . ILE F 1 203 ? -10.61079 68.93949 -19.07755 1.000 21.57542 651 ILE F CA 1
ATOM 18519 C C . ILE F 1 203 ? -9.86240 70.05311 -18.36724 1.000 19.49623 651 ILE F C 1
ATOM 18520 O O . ILE F 1 203 ? -10.44332 70.77501 -17.54993 1.000 18.75764 651 ILE F O 1
ATOM 18536 N N . PHE F 1 204 ? -8.57315 70.18416 -18.66675 1.000 20.20559 652 PHE F N 1
ATOM 18537 C CA . PHE F 1 204 ? -7.77847 71.32264 -18.22283 1.000 19.65990 652 PHE F CA 1
ATOM 18538 C C . PHE F 1 204 ? -7.67720 72.31835 -19.36933 1.000 22.13481 652 PHE F C 1
ATOM 18539 O O . PHE F 1 204 ? -7.41730 71.93323 -20.51579 1.000 22.05956 652 PHE F O 1
ATOM 18556 N N . VAL F 1 205 ? -7.91833 73.58968 -19.05458 1.000 25.77175 653 VAL F N 1
ATOM 18557 C CA . VAL F 1 205 ? -8.11255 74.64750 -20.03739 1.000 31.10806 653 VAL F CA 1
ATOM 18558 C C . VAL F 1 205 ? -7.09259 75.75587 -19.81865 1.000 35.50275 653 VAL F C 1
ATOM 18559 O O . VAL F 1 205 ? -6.75611 76.08592 -18.67699 1.000 33.29012 653 VAL F O 1
ATOM 18572 N N . ASP F 1 206 ? -6.59085 76.32191 -20.91681 1.000 44.60053 654 ASP F N 1
ATOM 18573 C CA . ASP F 1 206 ? -5.76154 77.52036 -20.83771 1.000 53.25112 654 ASP F CA 1
ATOM 18574 C C . ASP F 1 206 ? -6.69965 78.72161 -20.77968 1.000 58.95808 654 ASP F C 1
ATOM 18575 O O . ASP F 1 206 ? -7.41747 79.00776 -21.74547 1.000 61.81935 654 ASP F O 1
ATOM 18584 N N . GLN F 1 207 ? -6.70676 79.41524 -19.64803 1.000 62.53578 655 GLN F N 1
ATOM 18585 C CA . GLN F 1 207 ? -7.55726 80.58519 -19.47055 1.000 66.27637 655 GLN F CA 1
ATOM 18586 C C . GLN F 1 207 ? -6.92036 81.56808 -18.49074 1.000 69.34854 655 GLN F C 1
ATOM 18587 O O . GLN F 1 207 ? -6.02164 81.20960 -17.72746 1.000 70.25038 655 GLN F O 1
#

Nearest PDB structures (foldseek):
  6tqd-assembly5_E  TM=9.926E-01  e=1.833E-36  Escherichia coli O127:H6 str. E2348/69
  6tpl-assembly2_B  TM=1.002E+00  e=6.431E-14  Escherichia coli
  1f02-assembly1_I  TM=9.572E-01  e=3.452E-06  Escherichia coli
  1cwv-assembly1_A  TM=4.630E-01  e=7.777E-05  Yersinia pseudotuberculosis
  4uid-assembly1_A  TM=3.311E-01  e=3.704E-05  Geobacillus stearothermophilus

B-factor: mean 19.71, std 11.12, range [3.34, 137.22]

Radius of gyration: 35.83 Å; Cα contacts (8 Å, |Δi|>4): 3515; chains: 6; bounding box: 74×107×100 Å

Solvent-accessible surface area: 59540 Å² total; per-residue (Å²): 170,73,23,33,8,26,22,69,118,86,14,44,1,44,27,162,31,79,48,110,4,40,6,48,13,114,29,136,76,16,44,65,98,8,72,43,78,12,72,33,0,132,84,86,57,3,58,10,62,67,41,67,48,148,17,40,28,31,29,32,0,41,1,0,33,45,51,140,81,35,89,10,61,15,114,2,35,0,76,0,52,2,175,100,50,61,47,7,115,76,22,73,0,16,0,11,3,10,21,117,76,37,75,43,40,26,28,4,8,24,41,10,85,35,91,71,115,49,6,79,11,58,27,93,60,29,0,45,0,39,0,9,0,58,82,22,41,37,35,23,19,47,26,80,0,46,1,82,53,83,57,47,78,19,104,34,49,39,111,55,30,39,5,61,43,50,0,88,4,74,4,29,0,81,3,113,119,64,33,121,2,28,0,4,0,60,4,58,31,22,70,74,42,63,81,6,134,49,7,76,2,60,90,176,198,137,107,74,18,22,9,27,23,60,112,88,18,58,2,50,22,129,32,72,51,117,13,61,10,43,7,46,33,141,85,16,28,64,102,8,70,42,80,14,69,31,0,135,81,85,65,3,40,12,53,56,28,14,53,176,23,36,23,34,28,26,0,42,3,3,33,55,44,112,86,34,89,8,64,12,116,1,35,0,76,0,50,2,164,95,49,63,48,8,116,76,24,76,0,20,0,12,3,8,12,51,35,40,82,47,46,32,24,4,11,30,65,10,83,37,92,74,113,44,6,83,11,60,26,94,63,28,0,45,0,39,0,11,0,58,84,20,42,44,36,21,18,42,28,76,0,51,0,87,53,82,57,46,90,20,108,32,58,29,113,50,25,38,6,72,41,56,0,91,4,78,4,33,0,82,3,99,118,78,32,66,2,28,0,5,0,59,3,56,26,23,69,69,29,35,43,6,107,48,5,72,2,65,105,180,184,78,22,38,3,84,19,63,108,87,17,56,1,50,22,135,32,72,49,136,12,59,11,39,8,96,31,142,75,14,36,68,101,9,71,39,80,12,72,31,0,136,84,88,66,3,50,11,58,59,26,10,43,121,15,39,24,42,28,22,0,42,4,4,36,53,46,120,89,34,90,10,64,14,117,1,35,0,93,0,50,2,108,99,51,62,50,6,98,76,18,86,0,16,0,12,3,8,12,52,26,43,70,34,45,30,28,5,10,35,67,10,85,34,95,64,111,54,5,95,11,71,27,97,53,30,0,45,0,37,0,12,0,62,62,18,47,96,47,42,48,119,25,85,0,54,3,88,56,80,47,45,87,16,107,32,77,43,112,51,29,100,3,82,71,69,0,87,3,77,4,40,0,81,4,94,121,79,34,76,1,21,0,4,0,58,6,92,23,18,52,60,26,31,42,7,122,43,3,88,2,56,112,156,262,164,113,76,18,31,7,86,20,70,115,84,16,53,1,54,21,134,30,74,49,108,6,35,8,48,9,118,34,139,81,17,27,62,105,9,75,43,78,13,72,32,0,134,85,87,66,3,43,12,64,77,42,30,52,152,7,37,18,41,17,32,0,43,4,4,37,44,46,120,86,36,89,10,62,11,112,1,36,0,79,0,52,2,163,100,52,61,48,6,118,82,26,89,0,20,0,11,3,9,13,60,33,43,78,40,38,28,28,4,11,32,64,11,85,35,92,73,113,54,7,86,7,57,27,97,61,29,0,45,0,40,0,13,0,58,82,19,47,98,45,41,51,120,25,84,0,55,1,90,54,80,57,44,93,21,105,28,73,44,120,61,31,100,3,78,68,73,0,83,3,73,5,35,0,68,4,101,124,80,34,84,2,29,0,4,0,57,4,52,27,24,70,60,38,30,45,7,120,48,4,77,2,60,91,183,120,27,45,17,41,20,51,120,84,17,56,3,47,19,152,30,71,50,118,12,56,10,46,4,98,28,152,84,21,29,66,100,8,70,43,80,13,76,35,0,129,83,88,67,4,57,11,64,66,26,26,40,130,19,35,27,34,30,27,0,42,3,4,38,45,48,130,74,34,90,10,61,14,117,2,34,0,74,0,50,2,137,97,50,66,48,8,116,76,29,69,0,21,0,13,3,7,19,108,71,40,79,43,44,32,29,3,12,29,34,11,84,36,92,74,114,43,4,115,11,61,26,94,64,28,0,44,0,39,0,16,0,52,83,23,48,43,36,23,20,54,26,64,0,52,1,86,54,81,55,46,94,20,107,34,60,40,108,51,35,54,4,65,42,69,0,98,4,75,4,28,0,84,4,102,122,82,30,122,2,28,0,4,0,59,4,61,32,21,69,74,41,64,79,8,135,51,6,61,1,69,153,179,115,75,27,42,16,49,18,54,110,88,18,58,1,56,18,143,25,70,50,141,14,60,10,40,7,29,27,129,79,13,36,67,100,8,71,41,80,12,72,32,0,133,85,86,65,2,62,12,66,69,42,63,51,184,26,38,25,46,28,22,0,41,3,5,52,45,44,150,86,34,90,10,63,14,115,2,33,0,79,0,51,2,175,98,50,60,48,7,120,78,28,87,0,15,0,13,4,10,14,111,70,46,77,40,44,28,28,6,10,33,67,12,86,36,91,71,113,49,4,81,13,71,27,94,49,30,0,45,0,35,0,12,0,64,58,17,44,96,46,42,47,96,25,81,0,52,4,87,56,81,58,47,72,17,107,30,78,44,114,43,28,95,4,82,69,67,0,87,2,75,5,38,0,85,4,118,115,59,34,122,2,30,0,4,0,57,5,91,34,24,68,77,39,61,82,6,134,48,5,74,2,40,112,163

CATH classification: 2.60.40.10

Sequence (1227 aa):
DILSLNIPHDINGTERRSTQKIQLIIVKSKYGLDRIVVWDDSSALRSSQGGQIIQHSGSQSAQDDYQAILPAYVQGGSNVYKVTARAYDRNGNSSNNVLLTITVLSNGQVVDQVGVTDFTADKTSAKADGTEAITYTATVKKNGVAQANNVPVSSFNNIVSGTAVLSANNSSANTNGSGKATVTLKSDKPGQVVVSAKTAEMTSALNANAVIFVDQKQDILSLNNIPHDINGTERSTQKIQLIVKSKYGLDRIVWDDSALRSQGGQIQHSGSQSAQDYQAILPAYVQGGSNVYKVTARAYDRNGNSSNNVLLTITVLLSNGQVVDQVGVTDFTADKTSAKADGTEAITYTATVKKNGVAQANVPVSSFNNIVSGTAVLSANNSANTNGSGKATVTLKSDKPGQVVVSAKTAEMTSALNANNAVIFVDQDILSLNIPHDINGTERSTQKIQLIVKSKYGLDRIVWDDSALRSQGGQIQHSGSQSAQDYQAILPAYVQGGSNVYKVTARAYDRNGNSSNNVLLTITVLSNGQVVDQVGVTDFTADKTSAKADGTEAITYTATVKKNGVAQANVPVSFNIVSGTAVLSANNSANTNGSGKATVTLKSDKPGQVVVSAKTAEMTSALNANAVIFVDQKQDILSLNIPHDINGTERSTQKIQLIVKSKYGLDRIVWDDSALRSQGGQIQHSGSQSAQDYQAILPAYVQGGSNVYKVTARAYDRNGNSSNNVLLTITVLSNGQVVDQVGVTDFTADKTSAKADGTEAITYTATVKKNGVAQANNVPVSFNNIVSGTAVLSANNSSANTNGSGKATVTLKSDKPGQVVVSAKTAEMTSALNANAVIFVDQILSLNIPHDINGTERSTQKIQLIVKSKYGLDRIVVWDDSSALRSQGGQIQHHSGSQSAQDDYQAILPAYVQGGSNVYKVTARAYDRNGNSSNNVLLTITVLSNGQVVDQVGVTDFTADKTSAKADGTEAITYTATVKKNGVAQANVPVSSFNNIVSGTAVLSANNSSANTNGSGKATVTLKSDKPGQVVVSAKTAEMTSALNANAVIFVDQDILSLNIPHDINGTERRSTQKIQLIVKSKYGLDRIVWDDSALRSQGGQIQHSGSQSAQDYQAILPAYVQGGSNVYKVTARAYDRNGNSSNNVLLTITVLSNGQVVDQVGVTDFTADKTSAKADGTEAITYTATVKKNGVAQANVPVSSFNIVSGTAVLSANNSANTNGSGKATVTLKSDKPGQVVVSAKTAEMTSALNANAVIFVDQ

Organism: Escherichia coli O127:H6 (strain E2348/69 / EPEC) (NCBI:txid574521)